Protein AF-A0A6A6LBR1-F1 (afdb_monomer_lite)

Structure (mmCIF, N/CA/C/O backbone):
data_AF-A0A6A6LBR1-F1
#
_entry.id   AF-A0A6A6LBR1-F1
#
loop_
_atom_site.group_PDB
_atom_site.id
_atom_site.type_symbol
_atom_site.label_atom_id
_atom_site.label_alt_id
_atom_site.label_comp_id
_atom_site.label_asym_id
_atom_site.label_entity_id
_atom_site.label_seq_id
_atom_site.pdbx_PDB_ins_code
_atom_site.Cartn_x
_atom_site.Cartn_y
_atom_site.Cartn_z
_atom_site.occupancy
_atom_site.B_iso_or_equiv
_atom_site.auth_seq_id
_atom_site.auth_comp_id
_atom_site.auth_asym_id
_atom_site.auth_atom_id
_atom_site.pdbx_PDB_model_num
ATOM 1 N N . MET A 1 1 ? -30.567 27.847 12.396 1.00 35.09 1 MET A N 1
ATOM 2 C CA . MET A 1 1 ? -31.559 27.422 13.409 1.00 35.09 1 MET A CA 1
ATOM 3 C C . MET A 1 1 ? -31.524 25.893 13.535 1.00 35.09 1 MET A C 1
ATOM 5 O O . MET A 1 1 ? -32.456 25.219 13.135 1.00 35.09 1 MET A O 1
ATOM 9 N N . ALA A 1 2 ? -30.395 25.348 14.006 1.00 26.06 2 ALA A N 1
ATOM 10 C CA . ALA A 1 2 ? -30.146 23.900 14.135 1.00 26.06 2 ALA A CA 1
ATOM 11 C C . ALA A 1 2 ? -29.091 23.602 15.229 1.00 26.06 2 ALA A C 1
ATOM 13 O O . ALA A 1 2 ? -28.377 22.610 15.171 1.00 26.06 2 ALA A O 1
ATOM 14 N N . ALA A 1 3 ? -28.953 24.509 16.203 1.00 25.77 3 ALA A N 1
ATOM 15 C CA . ALA A 1 3 ? -27.901 24.491 17.227 1.00 25.77 3 ALA A CA 1
ATOM 16 C C . ALA A 1 3 ? -28.465 24.584 18.661 1.00 25.77 3 ALA A C 1
ATOM 18 O O . ALA A 1 3 ? -27.733 24.884 19.595 1.00 25.77 3 ALA A O 1
ATOM 19 N N . GLU A 1 4 ? -29.773 24.354 18.835 1.00 24.83 4 GLU A N 1
ATOM 20 C CA . GLU A 1 4 ? -30.496 24.673 20.080 1.00 24.83 4 GLU A CA 1
ATOM 21 C C . GLU A 1 4 ? -31.279 23.484 20.678 1.00 24.83 4 GLU A C 1
ATOM 23 O O . GLU A 1 4 ? -31.876 23.602 21.743 1.00 24.83 4 GLU A O 1
ATOM 28 N N . MET A 1 5 ? -31.241 22.302 20.045 1.00 29.16 5 MET A N 1
ATOM 29 C CA . MET A 1 5 ? -31.937 21.095 20.537 1.00 29.16 5 MET A CA 1
ATOM 30 C C . MET A 1 5 ? -31.075 20.150 21.396 1.00 29.16 5 MET A C 1
ATOM 32 O O . MET A 1 5 ? -31.603 19.186 21.939 1.00 29.16 5 MET A O 1
ATOM 36 N N . ALA A 1 6 ? -29.780 20.430 21.585 1.00 28.75 6 ALA A N 1
ATOM 37 C CA . ALA A 1 6 ? -28.880 19.593 22.394 1.00 28.75 6 ALA A CA 1
ATOM 38 C C . ALA A 1 6 ? -28.743 20.035 23.872 1.00 28.75 6 ALA A C 1
ATOM 40 O O . ALA A 1 6 ? -28.040 19.388 24.641 1.00 28.75 6 ALA A O 1
ATOM 41 N N . LEU A 1 7 ? -29.401 21.127 24.286 1.00 29.11 7 LEU A N 1
ATOM 42 C CA . LEU A 1 7 ? -29.220 21.767 25.604 1.00 29.11 7 LEU A CA 1
ATOM 43 C C . LEU A 1 7 ? -30.398 21.573 26.586 1.00 29.11 7 LEU A C 1
ATOM 45 O O . LEU A 1 7 ? -30.515 22.318 27.555 1.00 29.11 7 LEU A O 1
ATOM 49 N N . ARG A 1 8 ? -31.293 20.598 26.354 1.00 25.75 8 ARG A N 1
ATOM 50 C CA . ARG A 1 8 ? -32.509 20.394 27.181 1.00 25.75 8 ARG A CA 1
ATOM 51 C C . ARG A 1 8 ? -32.764 18.972 27.706 1.00 25.75 8 ARG A C 1
ATOM 53 O O . ARG A 1 8 ? -33.828 18.730 28.263 1.00 25.75 8 ARG A O 1
ATOM 60 N N . SER A 1 9 ? -31.816 18.039 27.589 1.00 28.05 9 SER A N 1
ATOM 61 C CA . SER A 1 9 ? -31.972 16.658 28.095 1.00 28.05 9 SER A CA 1
ATOM 62 C C . SER A 1 9 ? -31.256 16.364 29.425 1.00 28.05 9 SER A C 1
ATOM 64 O O . SER A 1 9 ? -31.381 15.260 29.945 1.00 28.05 9 SER A O 1
ATOM 66 N N . SER A 1 10 ? -30.547 17.333 30.016 1.00 28.55 10 SER A N 1
ATOM 67 C CA . SER A 1 10 ? -29.776 17.155 31.260 1.00 28.55 10 SER A CA 1
ATOM 68 C C . SER A 1 10 ? -30.258 18.051 32.411 1.00 28.55 10 SER A C 1
ATOM 70 O O . SER A 1 10 ? -29.453 18.693 33.086 1.00 28.55 10 SER A O 1
ATOM 72 N N . SER A 1 11 ? -31.573 18.121 32.638 1.00 29.11 11 SER A N 1
ATOM 73 C CA . SER A 1 11 ? -32.148 18.846 33.782 1.00 29.11 11 SER A CA 1
ATOM 74 C C . SER A 1 11 ? -33.514 18.298 34.222 1.00 29.11 11 SER A C 1
ATOM 76 O O . SER A 1 11 ? -34.536 18.956 34.048 1.00 29.11 11 SER A O 1
ATOM 78 N N . CYS A 1 12 ? -33.526 17.114 34.838 1.00 24.52 12 CYS A N 1
ATOM 79 C CA . CYS A 1 12 ? -34.602 16.701 35.744 1.00 24.52 12 CYS A CA 1
ATOM 80 C C . CYS A 1 12 ? -34.025 15.851 36.882 1.00 24.52 12 CYS A C 1
ATOM 82 O O . CYS A 1 12 ? -33.592 14.719 36.680 1.00 24.52 12 CYS A O 1
ATOM 84 N N . SER A 1 13 ? -34.011 16.425 38.081 1.00 27.02 13 SER A N 1
ATOM 85 C CA . SER A 1 13 ? -33.763 15.732 39.343 1.00 27.02 13 SER A CA 1
ATOM 86 C C . SER A 1 13 ? -35.075 15.592 40.125 1.00 27.02 13 SER A C 1
ATOM 88 O O . SER A 1 13 ? -36.069 16.239 39.793 1.00 27.02 13 SER A O 1
ATOM 90 N N . SER A 1 14 ? -35.039 14.794 41.200 1.00 27.25 14 SER A N 1
ATOM 91 C CA . SER A 1 14 ? -36.146 14.473 42.125 1.00 27.25 14 SER A CA 1
ATOM 92 C C . SER A 1 14 ? -37.202 13.479 41.600 1.00 27.25 14 SER A C 1
ATOM 94 O O . SER A 1 14 ? -37.484 13.443 40.410 1.00 27.25 14 SER A O 1
ATOM 96 N N . ALA A 1 15 ? -37.846 12.650 42.432 1.00 25.72 15 ALA A N 1
ATOM 97 C CA . ALA A 1 15 ? -37.487 12.104 43.756 1.00 25.72 15 ALA A CA 1
ATOM 98 C C . ALA A 1 15 ? -38.491 10.997 44.148 1.00 25.72 15 ALA A C 1
ATOM 100 O O . ALA A 1 15 ? -39.628 11.054 43.693 1.00 25.72 15 ALA A O 1
ATOM 101 N N . THR A 1 16 ? -38.081 10.085 45.051 1.00 27.08 16 THR A N 1
ATOM 102 C CA . THR A 1 16 ? -38.846 9.171 45.958 1.00 27.08 16 THR A CA 1
ATOM 103 C C . THR A 1 16 ? -38.335 7.718 45.902 1.00 27.08 16 THR A C 1
ATOM 105 O O . THR A 1 16 ? -37.931 7.255 44.846 1.00 27.08 16 THR A O 1
ATOM 108 N N . SER A 1 17 ? -38.303 6.924 46.983 1.00 25.77 17 SER A N 1
ATOM 109 C CA . SER A 1 17 ? -38.164 7.241 48.422 1.00 25.77 17 SER A CA 1
ATOM 110 C C . SER A 1 17 ? -37.872 5.967 49.243 1.00 25.77 17 SER A C 1
ATOM 112 O O . SER A 1 17 ? -38.624 5.011 49.129 1.00 25.77 17 SER A O 1
ATOM 114 N N . ARG A 1 18 ? -36.882 6.040 50.151 1.00 25.36 18 ARG A N 1
ATOM 115 C CA . ARG A 1 18 ? -36.730 5.292 51.430 1.00 25.36 18 ARG A CA 1
ATOM 116 C C . ARG A 1 18 ? -36.865 3.752 51.454 1.00 25.36 18 ARG A C 1
ATOM 118 O O . ARG A 1 18 ? -37.962 3.223 51.347 1.00 25.36 18 ARG A O 1
ATOM 125 N N . LEU A 1 19 ? -35.809 3.088 51.939 1.00 24.17 19 LEU A N 1
ATOM 126 C CA . LEU A 1 19 ? -35.794 2.443 53.272 1.00 24.17 19 LEU A CA 1
ATOM 127 C C . LEU A 1 19 ? -34.343 2.145 53.710 1.00 24.17 19 LEU A C 1
ATOM 129 O O . LEU A 1 19 ? -33.450 2.088 52.867 1.00 24.17 19 LEU A O 1
ATOM 133 N N . SER A 1 20 ? -34.095 2.032 55.021 1.00 24.58 20 SER A N 1
ATOM 134 C CA . SER A 1 20 ? -32.748 2.145 55.612 1.00 24.58 20 SER A CA 1
ATOM 135 C C . SER A 1 20 ? -32.471 1.113 56.717 1.00 24.58 20 SER A C 1
ATOM 137 O O . SER A 1 20 ? -33.366 0.848 57.513 1.00 24.58 20 SER A O 1
ATOM 139 N N . LEU A 1 21 ? -31.184 0.735 56.858 1.00 25.67 21 LEU A N 1
ATOM 140 C CA . LEU A 1 21 ? -30.512 0.151 58.049 1.00 25.67 21 LEU A CA 1
ATOM 141 C C . LEU A 1 21 ? -30.812 -1.329 58.414 1.00 25.67 21 LEU A C 1
ATOM 143 O O . LEU A 1 21 ? -31.851 -1.842 58.006 1.00 25.67 21 LEU A O 1
ATOM 147 N N . PRO A 1 22 ? -29.938 -2.016 59.205 1.00 38.69 22 PRO A N 1
ATOM 148 C CA . PRO A 1 22 ? -28.686 -1.557 59.851 1.00 38.69 22 PRO A CA 1
ATOM 149 C C . PRO A 1 22 ? -27.398 -2.378 59.547 1.00 38.69 22 PRO A C 1
ATOM 151 O O . PRO A 1 22 ? -27.434 -3.460 58.972 1.00 38.69 22 PRO A O 1
ATOM 154 N N . LEU A 1 23 ? -26.242 -1.852 59.991 1.00 26.50 23 LEU A N 1
ATOM 155 C CA . LEU A 1 23 ? -24.931 -2.539 60.070 1.00 26.50 23 LEU A CA 1
ATOM 156 C C . LEU A 1 23 ? -24.783 -3.383 61.354 1.00 26.50 23 LEU A C 1
ATOM 158 O O . LEU A 1 23 ? -25.446 -3.059 62.339 1.00 26.50 23 LEU A O 1
ATOM 162 N N . SER A 1 24 ? -23.820 -4.332 61.391 1.00 30.06 24 SER A N 1
ATOM 163 C CA . SER A 1 24 ? -22.909 -4.641 62.537 1.00 30.06 24 SER A CA 1
ATOM 164 C C . SER A 1 24 ? -21.898 -5.791 62.221 1.00 30.06 24 SER A C 1
ATOM 166 O O . SER A 1 24 ? -22.043 -6.400 61.163 1.00 30.06 24 SER A O 1
ATOM 168 N N . PRO A 1 25 ? -20.814 -6.029 63.014 1.00 39.31 25 PRO A N 1
ATOM 169 C CA . PRO A 1 25 ? -19.451 -6.153 62.448 1.00 39.31 25 PRO A CA 1
ATOM 170 C C . PRO A 1 25 ? -18.593 -7.369 62.900 1.00 39.31 25 PRO A C 1
ATOM 172 O O . PRO A 1 25 ? -18.999 -8.149 63.756 1.00 39.31 25 PRO A O 1
ATOM 175 N N . SER A 1 26 ? -17.358 -7.481 62.374 1.00 27.59 26 SER A N 1
ATOM 176 C CA . SER A 1 26 ? -16.138 -8.098 62.981 1.00 27.59 26 SER A CA 1
ATOM 177 C C . SER A 1 26 ? -15.003 -8.150 61.930 1.00 27.59 26 SER A C 1
ATOM 179 O O . SER A 1 26 ? -15.303 -8.276 60.751 1.00 27.59 26 SER A O 1
ATOM 181 N N . THR A 1 27 ? -13.684 -8.077 62.156 1.00 26.91 27 THR A N 1
ATOM 182 C CA . THR A 1 27 ? -12.736 -7.705 63.237 1.00 26.91 27 THR A CA 1
ATOM 183 C C . THR A 1 27 ? -11.329 -7.745 62.593 1.00 26.91 27 THR A C 1
ATOM 185 O O . THR A 1 27 ? -11.086 -8.571 61.716 1.00 26.91 27 THR A O 1
ATOM 188 N N . SER A 1 28 ? -10.391 -6.894 63.017 1.00 26.50 28 SER A N 1
ATOM 189 C CA . SER A 1 28 ? -8.979 -6.885 62.571 1.00 26.50 28 SER A CA 1
ATOM 190 C C . SER A 1 28 ? -8.139 -8.000 63.237 1.00 26.50 28 SER A C 1
ATOM 192 O O . SER A 1 28 ? -8.518 -8.523 64.282 1.00 26.50 28 SER A O 1
ATOM 194 N N . SER A 1 29 ? -6.984 -8.423 62.698 1.00 28.33 29 SER A N 1
ATOM 195 C CA . SER A 1 29 ? -5.657 -7.829 63.005 1.00 28.33 29 SER A CA 1
ATOM 196 C C . SER A 1 29 ? -4.487 -8.668 62.388 1.00 28.33 29 SER A C 1
ATOM 198 O O . SER A 1 29 ? -4.756 -9.733 61.834 1.00 28.33 29 SER A O 1
ATOM 200 N N . PRO A 1 30 ? -3.214 -8.191 62.376 1.00 43.06 30 PRO A N 1
ATOM 201 C CA . PRO A 1 30 ? -2.184 -8.617 61.401 1.00 43.06 30 PRO A CA 1
ATOM 202 C C . PRO A 1 30 ? -1.000 -9.441 61.967 1.00 43.06 30 PRO A C 1
ATOM 204 O O . PRO A 1 30 ? -0.805 -9.495 63.177 1.00 43.06 30 PRO A O 1
ATOM 207 N N . SER A 1 31 ? -0.105 -9.955 61.097 1.00 26.05 31 SER A N 1
ATOM 208 C CA . SER A 1 31 ? 1.320 -10.175 61.450 1.00 26.05 31 SER A CA 1
ATOM 209 C C . SER A 1 31 ? 2.310 -10.293 60.260 1.00 26.05 31 SER A C 1
ATOM 211 O O . SER A 1 31 ? 1.987 -10.748 59.166 1.00 26.05 31 SER A O 1
ATOM 213 N N . LYS A 1 32 ? 3.549 -9.857 60.529 1.00 24.97 32 LYS A N 1
ATOM 214 C CA . LYS A 1 32 ? 4.866 -10.086 59.878 1.00 24.97 32 LYS A CA 1
ATOM 215 C C . LYS A 1 32 ? 5.897 -10.106 61.051 1.00 24.97 32 LYS A C 1
ATOM 217 O O . LYS A 1 32 ? 5.505 -9.721 62.151 1.00 24.97 32 LYS A O 1
ATOM 222 N N . PRO A 1 33 ? 7.219 -10.283 60.849 1.00 48.59 33 PRO A N 1
ATOM 223 C CA . PRO A 1 33 ? 7.968 -11.388 60.223 1.00 48.59 33 PRO A CA 1
ATOM 224 C C . PRO A 1 33 ? 9.110 -11.912 61.154 1.00 48.59 33 PRO A C 1
ATOM 226 O O . PRO A 1 33 ? 9.446 -11.237 62.122 1.00 48.59 33 PRO A O 1
ATOM 229 N N . SER A 1 34 ? 9.818 -13.012 60.834 1.00 23.95 34 SER A N 1
ATOM 230 C CA . SER A 1 34 ? 11.196 -13.247 61.354 1.00 23.95 34 SER A CA 1
ATOM 231 C C . SER A 1 34 ? 12.001 -14.351 60.630 1.00 23.95 34 SER A C 1
ATOM 233 O O . SER A 1 34 ? 11.454 -15.194 59.925 1.00 23.95 34 SER A O 1
ATOM 235 N N . PHE A 1 35 ? 13.332 -14.294 60.797 1.00 25.62 35 PHE A N 1
ATOM 236 C CA . PHE A 1 35 ? 14.377 -15.235 60.338 1.00 25.62 35 PHE A CA 1
ATOM 237 C C . PHE A 1 35 ? 14.791 -16.215 61.467 1.00 25.62 35 PHE A C 1
ATOM 239 O O . PHE A 1 35 ? 14.676 -15.828 62.626 1.00 25.62 35 PHE A O 1
ATOM 246 N N . PHE A 1 36 ? 15.393 -17.387 61.159 1.00 24.61 36 PHE A N 1
ATOM 247 C CA . PHE A 1 36 ? 16.822 -17.737 61.433 1.00 24.61 36 PHE A CA 1
ATOM 248 C C . PHE A 1 36 ? 17.210 -19.221 61.132 1.00 24.61 36 PHE A C 1
ATOM 250 O O . PHE A 1 36 ? 16.372 -20.031 60.753 1.00 24.61 36 PHE A O 1
ATOM 257 N N . LYS A 1 37 ? 18.522 -19.529 61.211 1.00 24.75 37 LYS A N 1
ATOM 258 C CA . LYS A 1 37 ? 19.259 -20.749 60.764 1.00 24.75 37 LYS A CA 1
ATOM 259 C C . LYS A 1 37 ? 19.427 -21.833 61.862 1.00 24.75 37 LYS A C 1
ATOM 261 O O . LYS A 1 37 ? 19.482 -21.441 63.020 1.00 24.75 37 LYS A O 1
ATOM 266 N N . LEU A 1 38 ? 19.740 -23.103 61.509 1.00 23.23 38 LEU A N 1
ATOM 267 C CA . LEU A 1 38 ? 21.076 -23.755 61.707 1.00 23.23 38 LEU A CA 1
ATOM 268 C C . LEU A 1 38 ? 21.193 -25.191 61.091 1.00 23.23 38 LEU A C 1
ATOM 270 O O . LEU A 1 38 ? 20.332 -25.589 60.314 1.00 23.23 38 LEU A O 1
ATOM 274 N N . VAL A 1 39 ? 22.300 -25.916 61.359 1.00 26.02 39 VAL A N 1
ATOM 275 C CA . VAL A 1 39 ? 22.892 -27.058 60.598 1.00 26.02 39 VAL A CA 1
ATOM 276 C C . VAL A 1 39 ? 23.461 -28.146 61.549 1.00 26.02 39 VAL A C 1
ATOM 278 O O . VAL A 1 39 ? 23.899 -27.743 62.622 1.00 26.02 39 VAL A O 1
ATOM 281 N N . LEU A 1 40 ? 23.542 -29.451 61.162 1.00 24.31 40 LEU A N 1
ATOM 282 C CA . LEU A 1 40 ? 24.715 -30.384 61.333 1.00 24.31 40 LEU A CA 1
ATOM 283 C C . LEU A 1 40 ? 24.489 -31.891 60.961 1.00 24.31 40 LEU A C 1
ATOM 285 O O . LEU A 1 40 ? 23.357 -32.326 60.775 1.00 24.31 40 LEU A O 1
ATOM 289 N N . ARG A 1 41 ? 25.599 -32.660 60.807 1.00 27.52 41 ARG A N 1
ATOM 290 C CA . ARG A 1 41 ? 25.744 -34.116 60.445 1.00 27.52 41 ARG A CA 1
ATOM 291 C C . ARG A 1 41 ? 26.149 -35.007 61.657 1.00 27.52 41 ARG A C 1
ATOM 293 O O . ARG A 1 41 ? 26.383 -34.428 62.717 1.00 27.52 41 ARG A O 1
ATOM 300 N N . PRO A 1 42 ? 26.295 -36.361 61.533 1.00 33.62 42 PRO A N 1
ATOM 301 C CA . PRO A 1 42 ? 27.638 -37.026 61.358 1.00 33.62 42 PRO A CA 1
ATOM 302 C C . PRO A 1 42 ? 27.660 -38.375 60.519 1.00 33.62 42 PRO A C 1
ATOM 304 O O . PRO A 1 42 ? 26.607 -38.972 60.353 1.00 33.62 42 PRO A O 1
ATOM 307 N N . ILE A 1 43 ? 28.721 -38.754 59.744 1.00 28.30 43 ILE A N 1
ATOM 308 C CA . ILE A 1 43 ? 29.893 -39.701 59.981 1.00 28.30 43 ILE A CA 1
ATOM 309 C C . ILE A 1 43 ? 29.507 -41.231 59.953 1.00 28.30 43 ILE A C 1
ATOM 311 O O . ILE A 1 43 ? 28.421 -41.532 60.422 1.00 28.30 43 ILE A O 1
ATOM 315 N N . SER A 1 44 ? 30.225 -42.265 59.422 1.00 23.62 44 SER A N 1
ATOM 316 C CA . SER A 1 44 ? 31.679 -42.565 59.174 1.00 23.62 44 SER A CA 1
ATOM 317 C C . SER A 1 44 ? 32.088 -43.277 57.823 1.00 23.62 44 SER A C 1
ATOM 319 O O . SER A 1 44 ? 31.628 -42.852 56.767 1.00 23.62 44 SER A O 1
ATOM 321 N N . VAL A 1 45 ? 33.070 -44.224 57.828 1.00 23.91 45 VAL A N 1
ATOM 322 C CA . VAL A 1 45 ? 34.131 -44.516 56.798 1.00 23.91 45 VAL A CA 1
ATOM 323 C C . VAL A 1 45 ? 34.843 -45.900 56.995 1.00 23.91 45 VAL A C 1
ATOM 325 O O . VAL A 1 45 ? 35.074 -46.235 58.154 1.00 23.91 45 VAL A O 1
ATOM 328 N N . SER A 1 46 ? 35.283 -46.652 55.940 1.00 22.39 46 SER A N 1
ATOM 329 C CA . SER A 1 46 ? 36.587 -47.433 55.851 1.00 22.39 46 SER A CA 1
ATOM 330 C C . SER A 1 46 ? 36.791 -48.405 54.629 1.00 22.39 46 SER A C 1
ATOM 332 O O . SER A 1 46 ? 35.831 -48.788 53.969 1.00 22.39 46 SER A O 1
ATOM 334 N N . LEU A 1 47 ? 38.066 -48.761 54.323 1.00 23.22 47 LEU A N 1
ATOM 335 C CA . LEU A 1 47 ? 38.647 -49.646 53.248 1.00 23.22 47 LEU A CA 1
ATOM 336 C C . LEU A 1 47 ? 39.164 -51.015 53.848 1.00 23.22 47 LEU A C 1
ATOM 338 O O . LEU A 1 47 ? 38.996 -51.102 55.067 1.00 23.22 47 LEU A O 1
ATOM 342 N N . PRO A 1 48 ? 39.802 -52.050 53.173 1.00 35.06 48 PRO A N 1
ATOM 343 C CA . PRO A 1 48 ? 40.870 -51.963 52.123 1.00 35.06 48 PRO A CA 1
ATOM 344 C C . PRO A 1 48 ? 41.185 -53.142 51.098 1.00 35.06 48 PRO A C 1
ATOM 346 O O . PRO A 1 48 ? 40.723 -54.270 51.209 1.00 35.06 48 PRO A O 1
ATOM 349 N N . THR A 1 49 ? 42.050 -52.820 50.107 1.00 26.80 49 THR A N 1
ATOM 350 C CA . THR A 1 49 ? 43.087 -53.544 49.268 1.00 26.80 49 THR A CA 1
ATOM 351 C C . THR A 1 49 ? 43.300 -55.092 49.148 1.00 26.80 49 THR A C 1
ATOM 353 O O . THR A 1 49 ? 43.494 -55.747 50.166 1.00 26.80 49 THR A O 1
ATOM 356 N N . SER A 1 50 ? 43.596 -55.619 47.921 1.00 25.44 50 SER A N 1
ATOM 357 C CA . SER A 1 50 ? 44.963 -56.051 47.424 1.00 25.44 50 SER A CA 1
ATOM 358 C C . SER A 1 50 ? 45.072 -57.230 46.382 1.00 25.44 50 SER A C 1
ATOM 360 O O . SER A 1 50 ? 44.776 -58.374 46.698 1.00 25.44 50 SER A O 1
ATOM 362 N N . THR A 1 51 ? 45.583 -56.927 45.168 1.00 24.91 51 THR A N 1
ATOM 363 C CA . THR A 1 51 ? 46.682 -57.537 44.327 1.00 24.91 51 THR A CA 1
ATOM 364 C C . THR A 1 51 ? 46.980 -59.070 44.167 1.00 24.91 51 THR A C 1
ATOM 366 O O . THR A 1 51 ? 47.187 -59.759 45.161 1.00 24.91 51 THR A O 1
ATOM 369 N N . THR A 1 52 ? 47.266 -59.552 42.920 1.00 23.50 52 THR A N 1
ATOM 370 C CA . THR A 1 52 ? 48.598 -60.038 42.357 1.00 23.50 52 THR A CA 1
ATOM 371 C C . THR A 1 52 ? 48.582 -61.242 41.344 1.00 23.50 52 THR A C 1
ATOM 373 O O . THR A 1 52 ? 47.835 -62.194 41.530 1.00 23.50 52 THR A O 1
ATOM 376 N N . ILE A 1 53 ? 49.538 -61.233 40.376 1.00 22.16 53 ILE A N 1
ATOM 377 C CA . ILE A 1 53 ? 50.250 -62.342 39.639 1.00 22.16 53 ILE A CA 1
ATOM 378 C C . ILE A 1 53 ? 50.042 -62.480 38.097 1.00 22.16 53 ILE A C 1
ATOM 380 O O . ILE A 1 53 ? 48.932 -62.441 37.577 1.00 22.16 53 ILE A O 1
ATOM 384 N N . SER A 1 54 ? 51.173 -62.663 37.385 1.00 22.91 54 SER A N 1
ATOM 385 C CA . SER A 1 54 ? 51.401 -62.743 35.916 1.00 22.91 54 SER A CA 1
ATOM 386 C C . SER A 1 54 ? 51.948 -64.122 35.471 1.00 22.91 54 SER A C 1
ATOM 388 O O . SER A 1 54 ? 52.420 -64.839 36.346 1.00 22.91 54 SER A O 1
ATOM 390 N N . PHE A 1 55 ? 52.021 -64.446 34.153 1.00 21.23 55 PHE A N 1
ATOM 391 C CA . PHE A 1 55 ? 53.294 -64.660 33.385 1.00 21.23 55 PHE A CA 1
ATOM 392 C C . PHE A 1 55 ? 53.205 -65.335 31.973 1.00 21.23 55 PHE A C 1
ATOM 394 O O . PHE A 1 55 ? 52.494 -66.314 31.802 1.00 21.23 55 PHE A O 1
ATOM 401 N N . LEU A 1 56 ? 54.081 -64.863 31.052 1.00 21.69 56 LEU A N 1
ATOM 402 C CA . LEU A 1 56 ? 54.826 -65.549 29.945 1.00 21.69 56 LEU A CA 1
ATOM 403 C C . LEU A 1 56 ? 54.098 -66.217 28.730 1.00 21.69 56 LEU A C 1
ATOM 405 O O . LEU A 1 56 ? 52.974 -66.675 28.859 1.00 21.69 56 LEU A O 1
ATOM 409 N N . ALA A 1 57 ? 54.745 -66.484 27.571 1.00 22.53 57 ALA A N 1
ATOM 410 C CA . ALA A 1 57 ? 55.313 -65.602 26.509 1.00 22.53 57 ALA A CA 1
ATOM 411 C C . ALA A 1 57 ? 55.571 -66.416 25.190 1.00 22.53 57 ALA A C 1
ATOM 413 O O . ALA A 1 57 ? 55.237 -67.595 25.145 1.00 22.53 57 ALA A O 1
ATOM 414 N N . VAL A 1 58 ? 56.262 -65.802 24.198 1.00 21.66 58 VAL A N 1
ATOM 415 C CA . VAL A 1 58 ? 57.024 -66.381 23.040 1.00 21.66 58 VAL A CA 1
ATOM 416 C C . VAL A 1 58 ? 56.425 -66.228 21.615 1.00 21.66 58 VAL A C 1
ATOM 418 O O . VAL A 1 58 ? 55.693 -67.085 21.144 1.00 21.66 58 VAL A O 1
ATOM 421 N N . PHE A 1 59 ? 56.826 -65.117 20.960 1.00 23.94 59 PHE A N 1
ATOM 422 C CA . PHE A 1 59 ? 57.421 -64.940 19.599 1.00 23.94 59 PHE A CA 1
ATOM 423 C C . PHE A 1 59 ? 56.854 -65.678 18.355 1.00 23.94 59 PHE A C 1
ATOM 425 O O . PHE A 1 59 ? 56.454 -66.826 18.441 1.00 23.94 59 PHE A O 1
ATOM 432 N N . THR A 1 60 ? 56.838 -65.139 17.123 1.00 24.03 60 THR A N 1
ATOM 433 C CA . THR A 1 60 ? 57.445 -63.974 16.405 1.00 24.03 60 THR A CA 1
ATOM 434 C C . THR A 1 60 ? 56.452 -63.519 15.293 1.00 24.03 60 THR A C 1
ATOM 436 O O . THR A 1 60 ? 55.536 -64.262 14.973 1.00 24.03 60 THR A O 1
ATOM 439 N N . SER A 1 61 ? 56.533 -62.423 14.525 1.00 23.56 61 SER A N 1
ATOM 440 C CA . SER A 1 61 ? 57.101 -61.064 14.593 1.00 23.56 61 SER A CA 1
ATOM 441 C C . SER A 1 61 ? 56.864 -60.406 13.210 1.00 23.56 61 SER A C 1
ATOM 443 O O . SER A 1 61 ? 57.337 -60.964 12.222 1.00 23.56 61 SER A O 1
ATOM 445 N N . LEU A 1 62 ? 56.217 -59.236 13.105 1.00 21.44 62 LEU A N 1
ATOM 446 C CA . LEU A 1 62 ? 56.611 -58.164 12.162 1.00 21.44 62 LEU A CA 1
ATOM 447 C C . LEU A 1 62 ? 55.825 -56.866 12.431 1.00 21.44 62 LEU A C 1
ATOM 449 O O . LEU A 1 62 ? 54.642 -56.889 12.750 1.00 21.44 62 LEU A O 1
ATOM 453 N N . HIS A 1 63 ? 56.557 -55.757 12.355 1.00 24.58 63 HIS A N 1
ATOM 454 C CA . HIS A 1 63 ? 56.387 -54.490 13.073 1.00 24.58 63 HIS A CA 1
ATOM 455 C C . HIS A 1 63 ? 55.002 -53.826 13.198 1.00 24.58 63 HIS A C 1
ATOM 457 O O . HIS A 1 63 ? 54.184 -53.779 12.283 1.00 24.58 63 HIS A O 1
ATOM 463 N N . GLU A 1 64 ? 54.831 -53.187 14.359 1.00 23.91 64 GLU A N 1
ATOM 464 C CA . GLU A 1 64 ? 53.682 -52.380 14.762 1.00 23.91 64 GLU A CA 1
ATOM 465 C C . GLU A 1 64 ? 53.821 -50.888 14.420 1.00 23.91 64 GLU A C 1
ATOM 467 O O . GLU A 1 64 ? 54.915 -50.327 14.432 1.00 23.91 64 GLU A O 1
ATOM 472 N N . ALA A 1 65 ? 52.669 -50.222 14.312 1.00 22.16 65 ALA A N 1
ATOM 473 C CA . ALA A 1 65 ? 52.437 -48.928 14.959 1.00 22.16 65 ALA A CA 1
ATOM 474 C C . ALA A 1 65 ? 50.935 -48.792 15.288 1.00 22.16 65 ALA A C 1
ATOM 476 O O . ALA A 1 65 ? 50.177 -48.133 14.574 1.00 22.16 65 ALA A O 1
ATOM 477 N N . LYS A 1 66 ? 50.471 -49.471 16.348 1.00 22.23 66 LYS A N 1
ATOM 478 C CA . LYS A 1 66 ? 49.110 -49.275 16.879 1.00 22.23 66 LYS A CA 1
ATOM 479 C C . LYS A 1 66 ? 49.052 -47.983 17.695 1.00 22.23 66 LYS A C 1
ATOM 481 O O . LYS A 1 66 ? 49.915 -47.734 18.529 1.00 22.23 66 LYS A O 1
ATOM 486 N N . ALA A 1 67 ? 48.001 -47.194 17.488 1.00 23.09 67 ALA A N 1
ATOM 487 C CA . ALA A 1 67 ? 47.699 -46.057 18.349 1.00 23.09 67 ALA A CA 1
ATOM 488 C C . ALA A 1 67 ? 47.255 -46.538 19.742 1.00 23.09 67 ALA A C 1
ATOM 490 O O . ALA A 1 67 ? 46.423 -47.441 19.849 1.00 23.09 67 ALA A O 1
ATOM 491 N N . PHE A 1 68 ? 47.769 -45.900 20.795 1.00 22.50 68 PHE A N 1
ATOM 492 C CA . PHE A 1 68 ? 47.262 -46.078 22.154 1.00 22.50 68 PHE A CA 1
ATOM 493 C C . PHE A 1 68 ? 45.879 -45.428 22.291 1.00 22.50 68 PHE A C 1
ATOM 495 O O . PHE A 1 68 ? 45.714 -44.231 22.061 1.00 22.50 68 PHE A O 1
ATOM 502 N N . THR A 1 69 ? 44.889 -46.212 22.709 1.00 27.22 69 THR A N 1
ATOM 503 C CA . THR A 1 69 ? 43.588 -45.712 23.163 1.00 27.22 69 THR A CA 1
ATOM 504 C C . THR A 1 69 ? 43.636 -45.461 24.668 1.00 27.22 69 THR A C 1
ATOM 506 O O . THR A 1 69 ? 43.701 -46.424 25.432 1.00 27.22 69 THR A O 1
ATOM 509 N N . LEU A 1 70 ? 43.561 -44.200 25.109 1.00 26.56 70 LEU A N 1
ATOM 510 C CA . LEU A 1 70 ? 43.255 -43.899 26.513 1.00 26.56 70 LEU A CA 1
ATOM 511 C C . LEU A 1 70 ? 41.799 -44.276 26.826 1.00 26.56 70 LEU A C 1
ATOM 513 O O . LEU A 1 70 ? 40.893 -43.991 26.039 1.00 26.56 70 LEU A O 1
ATOM 517 N N . SER A 1 71 ? 41.572 -44.905 27.982 1.00 32.81 71 SER A N 1
ATOM 518 C CA . SER A 1 71 ? 40.230 -45.210 28.484 1.00 32.81 71 SER A CA 1
ATOM 519 C C . SER A 1 71 ? 39.613 -44.006 29.207 1.00 32.81 71 SER A C 1
ATOM 521 O O . SER A 1 71 ? 40.310 -43.101 29.672 1.00 32.81 71 SER A O 1
ATOM 523 N N . LYS A 1 72 ? 38.276 -43.997 29.310 1.00 33.25 72 LYS A N 1
ATOM 524 C CA . LYS A 1 72 ? 37.498 -42.907 29.929 1.00 33.25 72 LYS A CA 1
ATOM 525 C C . LYS A 1 72 ? 37.939 -42.574 31.358 1.00 33.25 72 LYS A C 1
ATOM 527 O O . LYS A 1 72 ? 37.866 -41.413 31.748 1.00 33.25 72 LYS A O 1
ATOM 532 N N . ASP A 1 73 ? 38.405 -43.565 32.109 1.00 33.62 73 ASP A N 1
ATOM 533 C CA . ASP A 1 73 ? 38.641 -43.430 33.547 1.00 33.62 73 ASP A CA 1
ATOM 534 C C . ASP A 1 73 ? 39.899 -42.605 33.872 1.00 33.62 73 ASP A C 1
ATOM 536 O O . ASP A 1 73 ? 39.906 -41.879 34.864 1.00 33.62 73 ASP A O 1
ATOM 540 N N . GLN A 1 74 ? 40.916 -42.596 32.993 1.00 32.41 74 GLN A N 1
ATOM 541 C CA . GLN A 1 74 ? 42.075 -41.700 33.150 1.00 32.41 74 GLN A CA 1
ATOM 542 C C . GLN A 1 74 ? 41.720 -40.223 32.921 1.00 32.41 74 GLN A C 1
ATOM 544 O O . GLN A 1 74 ? 42.295 -39.347 33.560 1.00 32.41 74 GLN A O 1
ATOM 549 N N . ILE A 1 75 ? 40.751 -39.927 32.048 1.00 36.56 75 ILE A N 1
ATOM 550 C CA . ILE A 1 75 ? 40.310 -38.542 31.798 1.00 36.56 75 ILE A CA 1
ATOM 551 C C . ILE A 1 75 ? 39.579 -37.985 33.031 1.00 36.56 75 ILE A C 1
ATOM 553 O O . ILE A 1 75 ? 39.700 -36.801 33.344 1.00 36.56 75 ILE A O 1
ATOM 557 N N . VAL A 1 76 ? 38.844 -38.837 33.753 1.00 36.41 76 VAL A N 1
ATOM 558 C CA . VAL A 1 76 ? 38.106 -38.437 34.958 1.00 36.41 76 VAL A CA 1
ATOM 559 C C . VAL A 1 76 ? 39.050 -38.180 36.138 1.00 36.41 76 VAL A C 1
ATOM 561 O O . VAL A 1 76 ? 38.865 -37.175 36.824 1.00 36.41 76 VAL A O 1
ATOM 564 N N . SER A 1 77 ? 40.085 -39.008 36.352 1.00 32.00 77 SER A N 1
ATOM 565 C CA . SER A 1 77 ? 41.012 -38.801 37.479 1.00 32.00 77 SER A CA 1
ATOM 566 C C . SER A 1 77 ? 41.849 -37.526 37.333 1.00 32.00 77 SER A C 1
ATOM 568 O O . SER A 1 77 ? 41.988 -36.782 38.302 1.00 32.00 77 SER A O 1
ATOM 570 N N . SER A 1 78 ? 42.336 -37.211 36.125 1.00 32.62 78 SER A N 1
ATOM 571 C CA . SER A 1 78 ? 43.094 -35.972 35.879 1.00 32.62 78 SER A CA 1
ATOM 572 C C . SER A 1 78 ? 42.270 -34.705 36.135 1.00 32.62 78 SER A C 1
ATOM 574 O O . SER A 1 78 ? 42.818 -33.696 36.569 1.00 32.62 78 SER A O 1
ATOM 576 N N . LEU A 1 79 ? 40.952 -34.742 35.910 1.00 33.00 79 LEU A N 1
ATOM 577 C CA . LEU A 1 79 ? 40.069 -33.609 36.209 1.00 33.00 79 LEU A CA 1
ATOM 578 C C . LEU A 1 79 ? 39.843 -33.416 37.718 1.00 33.00 79 LEU A C 1
ATOM 580 O O . LEU A 1 79 ? 39.751 -32.275 38.168 1.00 33.00 79 LEU A O 1
ATOM 584 N N . THR A 1 80 ? 39.811 -34.495 38.509 1.00 34.69 80 THR A N 1
ATOM 585 C CA . THR A 1 80 ? 39.632 -34.385 39.973 1.00 34.69 80 THR A CA 1
ATOM 586 C C . THR A 1 80 ? 40.890 -33.854 40.676 1.00 34.69 80 THR A C 1
ATOM 588 O O . THR A 1 80 ? 40.803 -33.216 41.723 1.00 34.69 80 THR A O 1
ATOM 591 N N . GLU A 1 81 ? 42.069 -34.094 40.100 1.00 32.69 81 GLU A N 1
ATOM 592 C CA . GLU A 1 81 ? 43.357 -33.603 40.611 1.00 32.69 81 GLU A CA 1
ATOM 593 C C . GLU A 1 81 ? 43.559 -32.098 40.337 1.00 32.69 81 GLU A C 1
ATOM 595 O O . GLU A 1 81 ? 44.095 -31.369 41.175 1.00 32.69 81 GLU A O 1
ATOM 600 N N . VAL A 1 82 ? 43.020 -31.601 39.217 1.00 33.09 82 VAL A N 1
ATOM 601 C CA . VAL A 1 82 ? 42.954 -30.163 38.910 1.00 33.09 82 VAL A CA 1
ATOM 602 C C . VAL A 1 82 ? 41.965 -29.428 39.826 1.00 33.09 82 VAL A C 1
ATOM 604 O O . VAL A 1 82 ? 42.338 -28.386 40.362 1.00 33.09 82 VAL A O 1
ATOM 607 N N . GLU A 1 83 ? 40.763 -29.968 40.093 1.00 33.81 83 GLU A N 1
ATOM 608 C CA . GLU A 1 83 ? 39.831 -29.376 41.084 1.00 33.81 83 GLU A CA 1
ATOM 609 C C . GLU A 1 83 ? 40.515 -29.197 42.453 1.00 33.81 83 GLU A C 1
ATOM 611 O O . GLU A 1 83 ? 40.446 -28.126 43.054 1.00 33.81 83 GLU A O 1
ATOM 616 N N . LYS A 1 84 ? 41.284 -30.199 42.900 1.00 31.39 84 LYS A N 1
ATOM 617 C CA . LYS A 1 84 ? 41.995 -30.170 44.189 1.00 31.39 84 LYS A CA 1
ATOM 618 C C . LYS A 1 84 ? 43.154 -29.164 44.258 1.00 31.39 84 LYS A C 1
ATOM 620 O O . LYS A 1 84 ? 43.589 -28.816 45.352 1.00 31.39 84 LYS A O 1
ATOM 625 N N . THR A 1 85 ? 43.650 -28.715 43.106 1.00 31.58 85 THR A N 1
ATOM 626 C CA . THR A 1 85 ? 44.717 -27.707 42.997 1.00 31.58 85 THR A CA 1
ATOM 627 C C . THR A 1 85 ? 44.142 -26.285 42.952 1.00 31.58 85 THR A C 1
ATOM 629 O O . THR A 1 85 ? 44.790 -25.342 43.397 1.00 31.58 85 THR A O 1
ATOM 632 N N . ILE A 1 86 ? 42.910 -26.115 42.458 1.00 33.62 86 ILE A N 1
ATOM 633 C CA . ILE A 1 86 ? 42.250 -24.805 42.326 1.00 33.62 86 ILE A CA 1
ATOM 634 C C . ILE A 1 86 ? 41.755 -24.280 43.685 1.00 33.62 86 ILE A C 1
ATOM 636 O O . ILE A 1 86 ? 41.925 -23.094 43.968 1.00 33.62 86 ILE A O 1
ATOM 640 N N . ASP A 1 87 ? 41.263 -25.155 44.570 1.00 32.31 87 ASP A N 1
ATOM 641 C CA . ASP A 1 87 ? 40.839 -24.783 45.935 1.00 32.31 87 ASP A CA 1
ATOM 642 C C . ASP A 1 87 ? 41.994 -24.284 46.841 1.00 32.31 87 ASP A C 1
ATOM 644 O O . ASP A 1 87 ? 41.743 -23.779 47.934 1.00 32.31 87 ASP A O 1
ATOM 648 N N . GLN A 1 88 ? 43.261 -24.393 46.411 1.00 34.09 88 GLN A N 1
ATOM 649 C CA . GLN A 1 88 ? 44.429 -23.867 47.139 1.00 34.09 88 GLN A CA 1
ATOM 650 C C . GLN A 1 88 ? 44.951 -22.513 46.624 1.00 34.09 88 GLN A C 1
ATOM 652 O O . GLN A 1 88 ? 45.896 -21.982 47.204 1.00 34.09 88 GLN A O 1
ATOM 657 N N . VAL A 1 89 ? 44.358 -21.928 45.575 1.00 33.34 89 VAL A N 1
ATOM 658 C CA . VAL A 1 89 ? 44.827 -20.657 44.974 1.00 33.34 89 VAL A CA 1
ATOM 659 C C . VAL A 1 89 ? 43.725 -19.588 44.999 1.00 33.34 89 VAL A C 1
ATOM 661 O O . VAL A 1 89 ? 43.546 -18.818 44.058 1.00 33.34 89 VAL A O 1
ATOM 664 N N . GLN A 1 90 ? 42.971 -19.529 46.102 1.00 29.89 90 GLN A N 1
ATOM 665 C CA . GLN A 1 90 ? 42.017 -18.447 46.382 1.00 29.89 90 GLN A CA 1
ATOM 666 C C . GLN A 1 90 ? 42.423 -17.590 47.594 1.00 29.89 90 GLN A C 1
ATOM 668 O O . GLN A 1 90 ? 41.581 -17.120 48.355 1.00 29.89 90 GLN A O 1
ATOM 673 N N . GLU A 1 91 ? 43.724 -17.326 47.729 1.00 33.16 91 GLU A N 1
ATOM 674 C CA . GLU A 1 91 ? 44.262 -16.256 48.571 1.00 33.16 91 GLU A CA 1
ATOM 675 C C . GLU A 1 91 ? 45.332 -15.457 47.804 1.00 33.16 91 GLU A C 1
ATOM 677 O O . GLU A 1 91 ? 46.093 -16.012 47.018 1.00 33.16 91 GLU A O 1
ATOM 682 N N . VAL A 1 92 ? 45.382 -14.148 48.079 1.00 31.72 92 VAL A N 1
ATOM 683 C CA . VAL A 1 92 ? 46.324 -13.138 47.546 1.00 31.72 92 VAL A CA 1
ATOM 684 C C . VAL A 1 92 ? 46.122 -12.683 46.085 1.00 31.72 92 VAL A C 1
ATOM 686 O O . VAL A 1 92 ? 46.694 -13.208 45.140 1.00 31.72 92 VAL A O 1
ATOM 689 N N . GLY A 1 93 ? 45.436 -11.542 45.955 1.00 28.09 93 GLY A N 1
ATOM 690 C CA . GLY A 1 93 ? 46.148 -10.300 45.608 1.00 28.09 93 GLY A CA 1
ATOM 691 C C . GLY A 1 93 ? 46.321 -9.944 44.127 1.00 28.09 93 GLY A C 1
ATOM 692 O O . GLY A 1 93 ? 47.115 -10.525 43.399 1.00 28.09 93 GLY A O 1
ATOM 693 N N . SER A 1 94 ? 45.635 -8.878 43.723 1.00 36.19 94 SER A N 1
ATOM 694 C CA . SER A 1 94 ? 45.781 -8.162 42.452 1.00 36.19 94 SER A CA 1
ATOM 695 C C . SER A 1 94 ? 47.202 -7.657 42.153 1.00 36.19 94 SER A C 1
ATOM 697 O O . SER A 1 94 ? 47.706 -6.846 42.922 1.00 36.19 94 SER A O 1
ATOM 699 N N . ASP A 1 95 ? 47.756 -8.004 40.982 1.00 40.38 95 ASP A N 1
ATOM 700 C CA . ASP A 1 95 ? 48.701 -7.146 40.236 1.00 40.38 95 ASP A CA 1
ATOM 701 C C . ASP A 1 95 ? 48.888 -7.619 38.773 1.00 40.38 95 ASP A C 1
ATOM 703 O O . ASP A 1 95 ? 49.797 -8.378 38.437 1.00 40.38 95 ASP A O 1
ATOM 707 N N . PHE A 1 96 ? 47.987 -7.209 37.865 1.00 30.25 96 PHE A N 1
ATOM 708 C CA . PHE A 1 96 ? 48.142 -7.508 36.423 1.00 30.25 96 PHE A CA 1
ATOM 709 C C . PHE A 1 96 ? 47.595 -6.443 35.451 1.00 30.25 96 PHE A C 1
ATOM 711 O O . PHE A 1 96 ? 47.800 -6.556 34.243 1.00 30.25 96 PHE A O 1
ATOM 718 N N . PHE A 1 97 ? 46.909 -5.400 35.932 1.00 32.78 97 PHE A N 1
ATOM 719 C CA . PHE A 1 97 ? 46.292 -4.397 35.047 1.00 32.78 97 PHE A CA 1
ATOM 720 C C . PHE A 1 97 ? 47.212 -3.219 34.673 1.00 32.78 97 PHE A C 1
ATOM 722 O O . PHE A 1 97 ? 47.018 -2.611 33.621 1.00 32.78 97 PHE A O 1
ATOM 729 N N . ASP A 1 98 ? 48.260 -2.948 35.457 1.00 34.41 98 ASP A N 1
ATOM 730 C CA . ASP A 1 98 ? 49.086 -1.735 35.312 1.00 34.41 98 ASP A CA 1
ATOM 731 C C . ASP A 1 98 ? 50.124 -1.788 34.166 1.00 34.41 98 ASP A C 1
ATOM 733 O O . ASP A 1 98 ? 50.641 -0.761 33.718 1.00 34.41 98 ASP A O 1
ATOM 737 N N . THR A 1 99 ? 50.403 -2.978 33.621 1.00 32.75 99 THR A N 1
ATOM 738 C CA . THR A 1 99 ? 51.386 -3.159 32.532 1.00 32.75 99 THR A CA 1
ATOM 739 C C . THR A 1 99 ? 50.790 -2.902 31.143 1.00 32.75 99 THR A C 1
ATOM 741 O O . THR A 1 99 ? 51.490 -2.434 30.244 1.00 32.75 99 THR A O 1
ATOM 744 N N . ALA A 1 100 ? 49.490 -3.150 30.943 1.00 32.66 100 ALA A N 1
ATOM 745 C CA . ALA A 1 100 ? 48.843 -2.973 29.638 1.00 32.66 100 ALA A CA 1
ATOM 746 C C . ALA A 1 100 ? 48.709 -1.491 29.234 1.00 32.66 100 ALA A C 1
ATOM 748 O O . ALA A 1 100 ? 48.766 -1.152 28.050 1.00 32.66 100 ALA A O 1
ATOM 749 N N . GLN A 1 101 ? 48.565 -0.593 30.213 1.00 33.97 101 GLN A N 1
ATOM 750 C CA . GLN A 1 101 ? 48.227 0.810 29.968 1.00 33.97 101 GLN A CA 1
ATOM 751 C C . GLN A 1 101 ? 49.437 1.680 29.570 1.00 33.97 101 GLN A C 1
ATOM 753 O O . GLN A 1 101 ? 49.260 2.721 28.939 1.00 33.97 101 GLN A O 1
ATOM 758 N N . ARG A 1 102 ? 50.677 1.234 29.839 1.00 32.50 102 ARG A N 1
ATOM 759 C CA . ARG A 1 102 ? 51.906 1.962 29.451 1.00 32.50 102 ARG A CA 1
ATOM 760 C C . ARG A 1 102 ? 52.316 1.781 27.985 1.00 32.50 102 ARG A C 1
ATOM 762 O O . ARG A 1 102 ? 53.030 2.626 27.456 1.00 32.50 102 ARG A O 1
ATOM 769 N N . VAL A 1 103 ? 51.851 0.729 27.308 1.00 30.36 103 VAL A N 1
ATOM 770 C CA . VAL A 1 103 ? 52.201 0.469 25.895 1.00 30.36 103 VAL A CA 1
ATOM 771 C C . VAL A 1 103 ? 51.384 1.342 24.933 1.00 30.36 103 VAL A C 1
ATOM 773 O O . VAL A 1 103 ? 51.903 1.786 23.912 1.00 30.36 103 VAL A O 1
ATOM 776 N N . PHE A 1 104 ? 50.126 1.651 25.268 1.00 28.58 104 PHE A N 1
ATOM 777 C CA . PHE A 1 104 ? 49.246 2.447 24.402 1.00 28.58 104 PHE A CA 1
ATOM 778 C C . PHE A 1 104 ? 49.573 3.952 24.383 1.00 28.58 104 PHE A C 1
ATOM 780 O O . PHE A 1 104 ? 49.351 4.603 23.363 1.00 28.58 104 PHE A O 1
ATOM 787 N N . GLY A 1 105 ? 50.135 4.507 25.465 1.00 32.47 105 GLY A N 1
ATOM 788 C CA . GLY A 1 105 ? 50.505 5.930 25.525 1.00 32.47 105 GLY A CA 1
ATOM 789 C C . GLY A 1 105 ? 51.650 6.307 24.577 1.00 32.47 105 GLY A C 1
ATOM 790 O O . GLY A 1 105 ? 51.589 7.328 23.900 1.00 32.47 105 GLY A O 1
ATOM 791 N N . ILE A 1 106 ? 52.661 5.441 24.449 1.00 31.39 106 ILE A N 1
ATOM 792 C CA . ILE A 1 106 ? 53.886 5.729 23.678 1.00 31.39 106 ILE A CA 1
ATOM 793 C C . ILE A 1 106 ? 53.615 5.816 22.162 1.00 31.39 106 ILE A C 1
ATOM 795 O O . ILE A 1 106 ? 54.294 6.553 21.452 1.00 31.39 106 ILE A O 1
ATOM 799 N N . VAL A 1 107 ? 52.598 5.108 21.659 1.00 31.48 107 VAL A N 1
ATOM 800 C CA . VAL A 1 107 ? 52.214 5.136 20.233 1.00 31.48 107 VAL A CA 1
ATOM 801 C C . VAL A 1 107 ? 51.339 6.356 19.894 1.00 31.48 107 VAL A C 1
ATOM 803 O O . VAL A 1 107 ? 51.360 6.825 18.758 1.00 31.48 107 VAL A O 1
ATOM 806 N N . SER A 1 108 ? 50.601 6.898 20.870 1.00 28.97 108 SER A N 1
ATOM 807 C CA . SER A 1 108 ? 49.721 8.066 20.694 1.00 28.97 108 SER A CA 1
ATOM 808 C C . SER A 1 108 ? 50.499 9.368 20.467 1.00 28.97 108 SER A C 1
ATOM 810 O O . SER A 1 108 ? 50.133 10.173 19.609 1.00 28.97 108 SER A O 1
ATOM 812 N N . ASP A 1 109 ? 51.586 9.577 21.211 1.00 34.69 109 ASP A N 1
ATOM 813 C CA . ASP A 1 109 ? 52.253 10.887 21.261 1.00 34.69 109 ASP A CA 1
ATOM 814 C C . ASP A 1 109 ? 53.338 11.078 20.182 1.00 34.69 109 ASP A C 1
ATOM 816 O O . ASP A 1 109 ? 53.838 12.184 19.988 1.00 34.69 109 ASP A O 1
ATOM 820 N N . ALA A 1 110 ? 53.642 10.034 19.404 1.00 33.19 110 ALA A N 1
ATOM 821 C CA . ALA A 1 110 ? 54.609 10.076 18.302 1.00 33.19 110 ALA A CA 1
ATOM 822 C C . ALA A 1 110 ? 54.041 10.599 16.960 1.00 33.19 110 ALA A C 1
ATOM 824 O O . ALA A 1 110 ? 54.795 10.762 16.003 1.00 33.19 110 ALA A O 1
ATOM 825 N N . LEU A 1 111 ? 52.728 10.855 16.863 1.00 30.66 111 LEU A N 1
ATOM 826 C CA . LEU A 1 111 ? 52.029 11.202 15.609 1.00 30.66 111 LEU A CA 1
ATOM 827 C C . LEU A 1 111 ? 51.337 12.580 15.630 1.00 30.66 111 LEU A C 1
ATOM 829 O O . LEU A 1 111 ? 50.392 12.811 14.877 1.00 30.66 111 LEU A O 1
ATOM 833 N N . LYS A 1 112 ? 51.778 13.500 16.500 1.00 30.36 112 LYS A N 1
ATOM 834 C CA . LYS A 1 112 ? 51.065 14.765 16.773 1.00 30.36 112 LYS A CA 1
ATOM 835 C C . LYS A 1 112 ? 51.655 16.096 16.260 1.00 30.36 112 LYS A C 1
ATOM 837 O O . LYS A 1 112 ? 50.902 17.067 16.289 1.00 30.36 112 LYS A O 1
ATOM 842 N N . PRO A 1 113 ? 52.902 16.195 15.756 1.00 30.08 113 PRO A N 1
ATOM 843 C CA . PRO A 1 113 ? 53.376 17.397 15.065 1.00 30.08 113 PRO A CA 1
ATOM 844 C C . PRO A 1 113 ? 53.674 17.117 13.579 1.00 30.08 113 PRO A C 1
ATOM 846 O O . PRO A 1 113 ? 54.673 16.481 13.252 1.00 30.08 113 PRO A O 1
ATOM 849 N N . GLY A 1 114 ? 52.820 17.593 12.666 1.00 30.56 114 GLY A N 1
ATOM 850 C CA . GLY A 1 114 ? 53.025 17.361 11.225 1.00 30.56 114 GLY A CA 1
ATOM 851 C C . GLY A 1 114 ? 51.905 17.809 10.280 1.00 30.56 114 GLY A C 1
ATOM 852 O O . GLY A 1 114 ? 51.820 17.296 9.168 1.00 30.56 114 GLY A O 1
ATOM 853 N N . VAL A 1 115 ? 51.039 18.731 10.705 1.00 30.22 115 VAL A N 1
ATOM 854 C CA . VAL A 1 115 ? 50.014 19.361 9.856 1.00 30.22 115 VAL A CA 1
ATOM 855 C C . VAL A 1 115 ? 50.135 20.878 10.036 1.00 30.22 115 VAL A C 1
ATOM 857 O O . VAL A 1 115 ? 50.468 21.330 11.129 1.00 30.22 115 VAL A O 1
ATOM 860 N N . ASP A 1 116 ? 49.900 21.621 8.952 1.00 31.25 116 ASP A N 1
ATOM 861 C CA . ASP A 1 116 ? 49.962 23.088 8.817 1.00 31.25 116 ASP A CA 1
ATOM 862 C C . ASP A 1 116 ? 51.353 23.756 8.754 1.00 31.25 116 ASP A C 1
ATOM 864 O O . ASP A 1 116 ? 51.749 24.510 9.641 1.00 31.25 116 ASP A O 1
ATOM 868 N N . ALA A 1 117 ? 52.038 23.599 7.607 1.00 28.09 117 ALA A N 1
ATOM 869 C CA . ALA A 1 117 ? 52.844 24.675 7.004 1.00 28.09 117 ALA A CA 1
ATOM 870 C C . ALA A 1 117 ? 53.087 24.482 5.484 1.00 28.09 117 ALA A C 1
ATOM 872 O O . ALA A 1 117 ? 53.833 23.603 5.072 1.00 28.09 117 ALA A O 1
ATOM 873 N N . ALA A 1 118 ? 52.502 25.379 4.680 1.00 25.69 118 ALA A N 1
ATOM 874 C CA . ALA A 1 118 ? 52.982 25.877 3.377 1.00 25.69 118 ALA A CA 1
ATOM 875 C C . ALA A 1 118 ? 53.330 24.904 2.207 1.00 25.69 118 ALA A C 1
ATOM 877 O O . ALA A 1 118 ? 54.412 24.328 2.121 1.00 25.69 118 ALA A O 1
ATOM 878 N N . LEU A 1 119 ? 52.497 24.954 1.152 1.00 29.61 119 LEU A N 1
ATOM 879 C CA . LEU A 1 119 ? 52.997 25.093 -0.236 1.00 29.61 119 LEU A CA 1
ATOM 880 C C . LEU A 1 119 ? 54.032 26.248 -0.282 1.00 29.61 119 LEU A C 1
ATOM 882 O O . LEU A 1 119 ? 53.732 27.268 0.341 1.00 29.61 119 LEU A O 1
ATOM 886 N N . PRO A 1 120 ? 55.142 26.207 -1.061 1.00 37.38 120 PRO A N 1
ATOM 887 C CA . PRO A 1 120 ? 55.403 25.333 -2.216 1.00 37.38 120 PRO A CA 1
ATOM 888 C C . PRO A 1 120 ? 56.814 24.681 -2.257 1.00 37.38 120 PRO A C 1
ATOM 890 O O . PRO A 1 120 ? 57.738 25.157 -1.617 1.00 37.38 120 PRO A O 1
ATOM 893 N N . ILE A 1 121 ? 56.985 23.640 -3.091 1.00 27.45 121 ILE A N 1
ATOM 894 C CA . ILE A 1 121 ? 58.180 23.247 -3.894 1.00 27.45 121 ILE A CA 1
ATOM 895 C C . ILE A 1 121 ? 57.893 21.827 -4.424 1.00 27.45 121 ILE A C 1
ATOM 897 O O . ILE A 1 121 ? 58.261 20.813 -3.843 1.00 27.45 121 ILE A O 1
ATOM 901 N N . VAL A 1 122 ? 57.169 21.744 -5.545 1.00 35.84 122 VAL A N 1
ATOM 902 C CA . VAL A 1 122 ? 56.886 20.479 -6.251 1.00 35.84 122 VAL A CA 1
ATOM 903 C C . VAL A 1 122 ? 57.422 20.601 -7.673 1.00 35.84 122 VAL A C 1
ATOM 905 O O . VAL A 1 122 ? 56.669 20.851 -8.612 1.00 35.84 122 VAL A O 1
ATOM 908 N N . LYS A 1 123 ? 58.753 20.508 -7.832 1.00 30.56 123 LYS A N 1
ATOM 909 C CA . LYS A 1 123 ? 59.364 20.380 -9.172 1.00 30.56 123 LYS A CA 1
ATOM 910 C C . LYS A 1 123 ? 60.776 19.785 -9.279 1.00 30.56 123 LYS A C 1
ATOM 912 O O . LYS A 1 123 ? 61.236 19.606 -10.400 1.00 30.56 123 LYS A O 1
ATOM 917 N N . GLN A 1 124 ? 61.456 19.443 -8.180 1.00 34.28 124 GLN A N 1
ATOM 918 C CA . GLN A 1 124 ? 62.783 18.803 -8.226 1.00 34.28 124 GLN A CA 1
ATOM 919 C C . GLN A 1 124 ? 62.970 17.769 -7.103 1.00 34.28 124 GLN A C 1
ATOM 921 O O . GLN A 1 124 ? 63.543 18.094 -6.072 1.00 34.28 124 GLN A O 1
ATOM 926 N N . ALA A 1 125 ? 62.493 16.532 -7.311 1.00 28.88 125 ALA A N 1
ATOM 927 C CA . ALA A 1 125 ? 62.941 15.331 -6.572 1.00 28.88 125 ALA A CA 1
ATOM 928 C C . ALA A 1 125 ? 62.447 13.982 -7.165 1.00 28.88 125 ALA A C 1
ATOM 930 O O . ALA A 1 125 ? 62.486 12.969 -6.472 1.00 28.88 125 ALA A O 1
ATOM 931 N N . GLY A 1 126 ? 61.969 13.927 -8.418 1.00 26.73 126 GLY A N 1
ATOM 932 C CA . GLY A 1 126 ? 61.437 12.679 -8.999 1.00 26.73 126 GLY A CA 1
ATOM 933 C C . GLY A 1 126 ? 62.500 11.594 -9.224 1.00 26.73 126 GLY A C 1
ATOM 934 O O . GLY A 1 126 ? 62.304 10.441 -8.851 1.00 26.73 126 GLY A O 1
ATOM 935 N N . ASP A 1 127 ? 63.663 11.976 -9.761 1.00 29.28 127 ASP A N 1
ATOM 936 C CA . ASP A 1 127 ? 64.585 11.021 -10.403 1.00 29.28 127 AS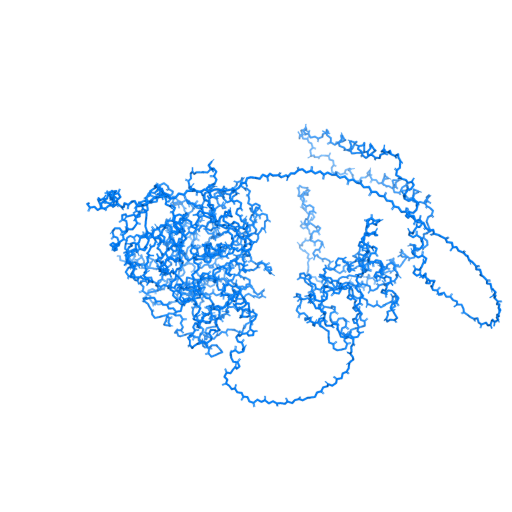P A CA 1
ATOM 937 C C . ASP A 1 127 ? 65.790 10.574 -9.551 1.00 29.28 127 ASP A C 1
ATOM 939 O O . ASP A 1 127 ? 66.678 9.879 -10.046 1.00 29.28 127 ASP A O 1
ATOM 943 N N . GLN A 1 128 ? 65.851 10.936 -8.262 1.00 31.38 128 GLN A N 1
ATOM 944 C CA . GLN A 1 128 ? 66.940 10.507 -7.359 1.00 31.38 128 GLN A CA 1
ATOM 945 C C . GLN A 1 128 ? 66.499 9.651 -6.161 1.00 31.38 128 GLN A C 1
ATOM 947 O O . GLN A 1 128 ? 67.346 9.046 -5.503 1.00 31.38 128 GLN A O 1
ATOM 952 N N . ALA A 1 129 ? 65.195 9.496 -5.912 1.00 29.02 129 ALA A N 1
ATOM 953 C CA . ALA A 1 129 ? 64.685 8.723 -4.774 1.00 29.02 129 ALA A CA 1
ATOM 954 C C . ALA A 1 129 ? 64.706 7.186 -4.967 1.00 29.02 129 ALA A C 1
ATOM 956 O O . ALA A 1 129 ? 64.390 6.451 -4.035 1.00 29.02 129 ALA A O 1
ATOM 957 N N . LEU A 1 130 ? 65.106 6.672 -6.141 1.00 24.30 130 LEU A N 1
ATOM 958 C CA . LEU A 1 130 ? 65.056 5.233 -6.462 1.00 24.30 130 LEU A CA 1
ATOM 959 C C . LEU A 1 130 ? 66.387 4.466 -6.275 1.00 24.30 130 LEU A C 1
ATOM 961 O O . LEU A 1 130 ? 66.508 3.337 -6.748 1.00 24.30 130 LEU A O 1
ATOM 965 N N . LYS A 1 131 ? 67.410 5.054 -5.630 1.00 32.59 131 LYS A N 1
ATOM 966 C CA . LYS A 1 131 ? 68.761 4.445 -5.540 1.00 32.59 131 LYS A CA 1
ATOM 967 C C . LYS A 1 131 ? 69.361 4.236 -4.141 1.00 32.59 131 LYS A C 1
ATOM 969 O O . LYS A 1 131 ? 70.451 3.677 -4.067 1.00 32.59 131 LYS A O 1
ATOM 974 N N . ILE A 1 132 ? 68.698 4.632 -3.045 1.00 36.97 132 ILE A N 1
ATOM 975 C CA . ILE A 1 132 ? 69.307 4.627 -1.688 1.00 36.97 132 ILE A CA 1
ATOM 976 C C . ILE A 1 132 ? 68.398 3.982 -0.610 1.00 36.97 132 ILE A C 1
ATOM 978 O O . ILE A 1 132 ? 68.379 4.400 0.541 1.00 36.97 132 ILE A O 1
ATOM 982 N N . ALA A 1 133 ? 67.636 2.933 -0.948 1.00 28.91 133 ALA A N 1
ATOM 983 C CA . ALA A 1 133 ? 66.806 2.207 0.030 1.00 28.91 133 ALA A CA 1
ATOM 984 C C . ALA A 1 133 ? 66.721 0.691 -0.254 1.00 28.91 133 ALA A C 1
ATOM 986 O O . ALA A 1 133 ? 65.678 0.173 -0.634 1.00 28.91 133 ALA A O 1
ATOM 987 N N . SER A 1 134 ? 67.837 -0.024 -0.070 1.00 32.47 134 SER A N 1
ATOM 988 C CA . SER A 1 134 ? 67.916 -1.494 -0.216 1.00 32.47 134 SER A CA 1
ATOM 989 C C . SER A 1 134 ? 68.543 -2.257 0.980 1.00 32.47 134 SER A C 1
ATOM 991 O O . SER A 1 134 ? 68.137 -3.392 1.217 1.00 32.47 134 SER A O 1
ATOM 993 N N . PRO A 1 135 ? 69.453 -1.692 1.813 1.00 34.53 135 PRO A N 1
ATOM 994 C CA . PRO A 1 135 ? 70.062 -2.474 2.907 1.00 34.53 135 PRO A CA 1
ATOM 995 C C . PRO A 1 135 ? 69.209 -2.669 4.179 1.00 34.53 135 PRO A C 1
ATOM 997 O O . PRO A 1 135 ? 69.300 -3.711 4.822 1.00 34.53 135 PRO A O 1
ATOM 1000 N N . ALA A 1 136 ? 68.383 -1.690 4.573 1.00 34.69 136 ALA A N 1
ATOM 1001 C CA . ALA A 1 136 ? 67.870 -1.604 5.953 1.00 34.69 136 ALA A CA 1
ATOM 1002 C C . ALA A 1 136 ? 66.768 -2.621 6.338 1.00 34.69 136 ALA A C 1
ATOM 1004 O O . ALA A 1 136 ? 66.543 -2.864 7.521 1.00 34.69 136 ALA A O 1
ATOM 1005 N N . ILE A 1 137 ? 66.077 -3.231 5.369 1.00 30.89 137 ILE A N 1
ATOM 1006 C CA . ILE A 1 137 ? 64.946 -4.149 5.632 1.00 30.89 137 ILE A CA 1
ATOM 1007 C C . ILE A 1 137 ? 65.422 -5.595 5.901 1.00 30.89 137 ILE A C 1
ATOM 1009 O O . ILE A 1 137 ? 64.741 -6.367 6.580 1.00 30.89 137 ILE A O 1
ATOM 1013 N N . SER A 1 138 ? 66.620 -5.958 5.430 1.00 35.31 138 SER A N 1
ATOM 1014 C CA . SER A 1 138 ? 67.178 -7.311 5.588 1.00 35.31 138 SER A CA 1
ATOM 1015 C C . SER A 1 138 ? 67.545 -7.641 7.044 1.00 35.31 138 SER A C 1
ATOM 1017 O O . SER A 1 138 ? 67.372 -8.768 7.512 1.00 35.31 138 SER A O 1
ATOM 1019 N N . GLU A 1 139 ? 67.999 -6.644 7.807 1.00 34.59 139 GLU A N 1
ATOM 1020 C CA . GLU A 1 139 ? 68.569 -6.865 9.140 1.00 34.59 139 GLU A CA 1
ATOM 1021 C C . GLU A 1 139 ? 67.506 -7.055 10.239 1.00 34.59 139 GLU A C 1
ATOM 1023 O O . GLU A 1 139 ? 67.706 -7.833 11.175 1.00 34.59 139 GLU A O 1
ATOM 1028 N N . ALA A 1 140 ? 66.326 -6.444 10.075 1.00 32.84 140 ALA A N 1
ATOM 1029 C CA . ALA A 1 140 ? 65.169 -6.690 10.938 1.00 32.84 140 ALA A CA 1
ATOM 1030 C C . ALA A 1 140 ? 64.638 -8.131 10.796 1.00 32.84 140 ALA A C 1
ATOM 1032 O O . ALA A 1 140 ? 64.344 -8.787 11.796 1.00 32.84 140 ALA A O 1
ATOM 1033 N N . SER A 1 141 ? 64.586 -8.656 9.564 1.00 32.34 141 SER A N 1
ATOM 1034 C CA . SER A 1 141 ? 64.163 -10.043 9.306 1.00 32.34 141 SER A CA 1
ATOM 1035 C C . SER A 1 141 ? 65.148 -11.070 9.869 1.00 32.34 141 SER A C 1
ATOM 1037 O O . SER A 1 141 ? 64.730 -12.119 10.355 1.00 32.34 141 SER A O 1
ATOM 1039 N N . LYS A 1 142 ? 66.454 -10.766 9.858 1.00 35.81 142 LYS A N 1
ATOM 1040 C CA . LYS A 1 142 ? 67.481 -11.661 10.405 1.00 35.81 142 LYS A CA 1
ATOM 1041 C C . LYS A 1 142 ? 67.366 -11.812 11.928 1.00 35.81 142 LYS A C 1
ATOM 1043 O O . LYS A 1 142 ? 67.304 -12.938 12.417 1.00 35.81 142 LYS A O 1
ATOM 1048 N N . LYS A 1 143 ? 67.226 -10.702 12.664 1.00 35.56 143 LYS A N 1
ATOM 1049 C CA . LYS A 1 143 ? 67.022 -10.729 14.128 1.00 35.56 143 LYS A CA 1
ATOM 1050 C C . LYS A 1 143 ? 65.706 -11.405 14.532 1.00 35.56 143 LYS A C 1
ATOM 1052 O O . LYS A 1 143 ? 65.659 -12.087 15.553 1.00 35.56 143 LYS A O 1
ATOM 1057 N N . ALA A 1 144 ? 64.656 -11.273 13.718 1.00 32.88 144 ALA A N 1
ATOM 1058 C CA . ALA A 1 144 ? 63.401 -11.995 13.929 1.00 32.88 144 ALA A CA 1
ATOM 1059 C C . ALA A 1 144 ? 63.551 -13.522 13.755 1.00 32.88 144 ALA A C 1
ATOM 1061 O O . ALA A 1 144 ? 62.900 -14.276 14.473 1.00 32.88 144 ALA A O 1
ATOM 1062 N N . LEU A 1 145 ? 64.423 -13.990 12.850 1.00 34.06 145 LEU A N 1
ATOM 1063 C CA . LEU A 1 145 ? 64.709 -15.421 12.678 1.00 34.06 145 LEU A CA 1
ATOM 1064 C C . LEU A 1 145 ? 65.538 -16.002 13.834 1.00 34.06 145 LEU A C 1
ATOM 1066 O O . LEU A 1 145 ? 65.243 -17.094 14.318 1.00 34.06 145 LEU A O 1
ATOM 1070 N N . GLU A 1 146 ? 66.553 -15.267 14.295 1.00 39.00 146 GLU A N 1
ATOM 1071 C CA . GLU A 1 146 ? 67.420 -15.676 15.412 1.00 39.00 146 GLU A CA 1
ATOM 1072 C C . GLU A 1 146 ? 66.617 -15.825 16.723 1.00 39.00 146 GLU A C 1
ATOM 1074 O O . GLU A 1 146 ? 66.821 -16.780 17.473 1.00 39.00 146 GLU A O 1
ATOM 1079 N N . ALA A 1 147 ? 65.614 -14.965 16.946 1.00 34.75 147 ALA A N 1
ATOM 1080 C CA . ALA A 1 147 ? 64.681 -15.063 18.074 1.00 34.75 147 ALA A CA 1
ATOM 1081 C C . ALA A 1 147 ? 63.729 -16.280 18.018 1.00 34.75 147 ALA A C 1
ATOM 1083 O O . ALA A 1 147 ? 63.185 -16.682 19.044 1.00 34.75 147 ALA A O 1
ATOM 1084 N N . ILE A 1 148 ? 63.518 -16.880 16.841 1.00 35.75 148 ILE A N 1
ATOM 1085 C CA . ILE A 1 148 ? 62.695 -18.092 16.679 1.00 35.75 148 ILE A CA 1
ATOM 1086 C C . ILE A 1 148 ? 63.534 -19.355 16.935 1.00 35.75 148 ILE A C 1
ATOM 1088 O O . ILE A 1 148 ? 63.034 -20.330 17.496 1.00 35.75 148 ILE A O 1
ATOM 1092 N N . GLN A 1 149 ? 64.825 -19.341 16.585 1.00 38.75 149 GLN A N 1
ATOM 1093 C CA . GLN A 1 149 ? 65.718 -20.493 16.769 1.00 38.75 149 GLN A CA 1
ATOM 1094 C C . GLN A 1 149 ? 66.092 -20.765 18.235 1.00 38.75 149 GLN A C 1
ATOM 1096 O O . GLN A 1 149 ? 66.355 -21.913 18.587 1.00 38.75 149 GLN A O 1
ATOM 1101 N N . SER A 1 150 ? 66.035 -19.763 19.117 1.00 37.22 150 SER A N 1
ATOM 1102 C CA . SER A 1 150 ? 66.245 -19.942 20.563 1.00 37.22 150 SER A CA 1
ATOM 1103 C C . SER A 1 150 ? 65.102 -20.674 21.289 1.00 37.22 150 SER A C 1
ATOM 1105 O O . SER A 1 150 ? 65.232 -20.975 22.472 1.00 37.22 150 SER A O 1
ATOM 1107 N N . SER A 1 151 ? 63.993 -20.980 20.600 1.00 34.50 151 SER A N 1
ATOM 1108 C CA . SER A 1 151 ? 62.765 -21.531 21.201 1.00 34.50 151 SER A CA 1
ATOM 1109 C C . SER A 1 151 ? 62.603 -23.060 21.091 1.00 34.50 151 SER A C 1
ATOM 1111 O O . SER A 1 151 ? 61.589 -23.592 21.535 1.00 34.50 151 SER A O 1
ATOM 1113 N N . GLY A 1 152 ? 63.577 -23.787 20.527 1.00 39.78 152 GLY A N 1
ATOM 1114 C CA . GLY A 1 152 ? 63.710 -25.244 20.722 1.00 39.78 152 GLY A CA 1
ATOM 1115 C C . GLY A 1 152 ? 62.621 -26.156 20.126 1.00 39.78 152 GLY A C 1
ATOM 1116 O O . GLY A 1 152 ? 62.317 -27.188 20.720 1.00 39.78 152 GLY A O 1
ATOM 1117 N N . ILE A 1 153 ? 62.040 -25.816 18.968 1.00 31.89 153 ILE A N 1
ATOM 1118 C CA . ILE A 1 153 ? 61.031 -26.646 18.274 1.00 31.89 153 ILE A CA 1
ATOM 1119 C C . ILE A 1 153 ? 61.628 -27.264 16.995 1.00 31.89 153 ILE A C 1
ATOM 1121 O O . ILE A 1 153 ? 62.275 -26.571 16.212 1.00 31.89 153 ILE A O 1
ATOM 1125 N N . ASP A 1 154 ? 61.399 -28.564 16.776 1.00 33.03 154 ASP A N 1
ATOM 1126 C CA . ASP A 1 154 ? 61.902 -29.322 15.617 1.00 33.03 154 ASP A CA 1
ATOM 1127 C C . ASP A 1 154 ? 61.250 -28.873 14.287 1.00 33.03 154 ASP A C 1
ATOM 1129 O O . ASP A 1 154 ? 60.043 -28.636 14.203 1.00 33.03 154 ASP A O 1
ATOM 1133 N N . THR A 1 155 ? 62.059 -28.743 13.231 1.00 43.72 155 THR A N 1
ATOM 1134 C CA . THR A 1 155 ? 61.714 -28.052 11.972 1.00 43.72 155 THR A CA 1
ATOM 1135 C C . THR A 1 155 ? 61.680 -28.942 10.725 1.00 43.72 155 THR A C 1
ATOM 1137 O O . THR A 1 155 ? 61.302 -28.467 9.648 1.00 43.72 155 THR A O 1
ATOM 1140 N N . GLN A 1 156 ? 61.984 -30.241 10.835 1.00 35.47 156 GLN A N 1
ATOM 1141 C CA . GLN A 1 156 ? 61.976 -31.161 9.683 1.00 35.47 156 GLN A CA 1
ATOM 1142 C C . GLN A 1 156 ? 60.657 -31.237 8.871 1.00 35.47 156 GLN A C 1
ATOM 1144 O O . GLN A 1 156 ? 60.734 -31.381 7.646 1.00 35.47 156 GLN A O 1
ATOM 1149 N N . PRO A 1 157 ? 59.444 -31.069 9.445 1.00 31.08 157 PRO A N 1
ATOM 1150 C CA . PRO A 1 157 ? 58.210 -31.090 8.651 1.00 31.08 157 PRO A CA 1
ATOM 1151 C C . PRO A 1 157 ? 58.082 -29.934 7.643 1.00 31.08 157 PRO A C 1
ATOM 1153 O O . PRO A 1 157 ? 57.393 -30.081 6.633 1.00 31.08 157 PRO A O 1
ATOM 1156 N N . VAL A 1 158 ? 58.737 -28.792 7.886 1.00 33.78 158 VAL A N 1
ATOM 1157 C CA . VAL A 1 158 ? 58.539 -27.556 7.104 1.00 33.78 158 VAL A CA 1
ATOM 1158 C C . VAL A 1 158 ? 59.390 -27.534 5.827 1.00 33.78 158 VAL A C 1
ATOM 1160 O O . VAL A 1 158 ? 58.923 -27.069 4.786 1.00 33.78 158 VAL A O 1
ATOM 1163 N N . LEU A 1 159 ? 60.606 -28.097 5.855 1.00 33.25 159 LEU A N 1
ATOM 1164 C CA . LEU A 1 159 ? 61.506 -28.094 4.690 1.00 33.25 159 LEU A CA 1
ATOM 1165 C C . LEU A 1 159 ? 61.002 -28.952 3.516 1.00 33.25 159 LEU A C 1
ATOM 1167 O O . LEU A 1 159 ? 61.261 -28.622 2.358 1.00 33.25 159 LEU A O 1
ATOM 1171 N N . SER A 1 160 ? 60.266 -30.033 3.789 1.00 32.38 160 SER A N 1
ATOM 1172 C CA . SER A 1 160 ? 59.732 -30.909 2.732 1.00 32.38 160 SER A CA 1
ATOM 1173 C C . SER A 1 160 ? 58.616 -30.246 1.910 1.00 32.38 160 SER A C 1
ATOM 1175 O O . SER A 1 160 ? 58.542 -30.449 0.699 1.00 32.38 160 SER A O 1
ATOM 1177 N N . ALA A 1 161 ? 57.804 -29.385 2.534 1.00 30.59 161 ALA A N 1
ATOM 1178 C CA . ALA A 1 161 ? 56.731 -28.650 1.865 1.00 30.59 161 ALA A CA 1
ATOM 1179 C C . ALA A 1 161 ? 57.255 -27.558 0.913 1.00 30.59 161 ALA A C 1
ATOM 1181 O O . ALA A 1 161 ? 56.648 -27.304 -0.127 1.00 30.59 161 ALA A O 1
ATOM 1182 N N . ALA A 1 162 ? 58.398 -26.941 1.237 1.00 29.45 162 ALA A N 1
ATOM 1183 C CA . ALA A 1 162 ? 59.010 -25.902 0.408 1.00 29.45 162 ALA A CA 1
ATOM 1184 C C . ALA A 1 162 ? 59.536 -26.441 -0.936 1.00 29.45 162 ALA A C 1
ATOM 1186 O O . ALA A 1 162 ? 59.467 -25.747 -1.949 1.00 29.45 162 ALA A O 1
ATOM 1187 N N . LYS A 1 163 ? 60.027 -27.689 -0.969 1.00 30.83 163 LYS A N 1
ATOM 1188 C CA . LYS A 1 163 ? 60.638 -28.274 -2.173 1.00 30.83 163 LYS A CA 1
ATOM 1189 C C . LYS A 1 163 ? 59.600 -28.640 -3.243 1.00 30.83 163 LYS A C 1
ATOM 1191 O O . LYS A 1 163 ? 59.794 -28.334 -4.412 1.00 30.83 163 LYS A O 1
ATOM 1196 N N . THR A 1 164 ? 58.452 -29.191 -2.841 1.00 32.94 164 THR A N 1
ATOM 1197 C CA . THR A 1 164 ? 57.376 -29.601 -3.770 1.00 32.94 164 THR A CA 1
ATOM 1198 C C . THR A 1 164 ? 56.678 -28.423 -4.466 1.00 32.94 164 THR A C 1
ATOM 1200 O O . THR A 1 164 ? 56.076 -28.602 -5.522 1.00 32.94 164 THR A O 1
ATOM 1203 N N . ALA A 1 165 ? 56.753 -27.211 -3.905 1.00 29.45 165 ALA A N 1
ATOM 1204 C CA . ALA A 1 165 ? 56.187 -26.009 -4.521 1.00 29.45 165 ALA A CA 1
ATOM 1205 C C . ALA A 1 165 ? 57.065 -25.422 -5.645 1.00 29.45 165 ALA A C 1
ATOM 1207 O O . ALA A 1 165 ? 56.543 -24.723 -6.511 1.00 29.45 165 ALA A O 1
ATOM 1208 N N . ALA A 1 166 ? 58.374 -25.708 -5.651 1.00 29.05 166 ALA A N 1
ATOM 1209 C CA . ALA A 1 166 ? 59.301 -25.212 -6.669 1.00 29.05 166 ALA A CA 1
ATOM 1210 C C . ALA A 1 166 ? 59.176 -25.987 -7.994 1.00 29.05 166 ALA A C 1
ATOM 1212 O O . ALA A 1 166 ? 59.090 -25.376 -9.059 1.00 29.05 166 ALA A O 1
ATOM 1213 N N . ASP A 1 167 ? 59.081 -27.319 -7.928 1.00 32.69 167 ASP A N 1
ATOM 1214 C CA . ASP A 1 167 ? 59.029 -28.183 -9.118 1.00 32.69 167 ASP A CA 1
ATOM 1215 C C . ASP A 1 167 ? 57.746 -27.966 -9.949 1.00 32.69 167 ASP A C 1
ATOM 1217 O O . ASP A 1 167 ? 57.762 -28.040 -11.178 1.00 32.69 167 ASP A O 1
ATOM 1221 N N . ALA A 1 168 ? 56.631 -27.618 -9.294 1.00 30.33 168 ALA A N 1
ATOM 1222 C CA . ALA A 1 168 ? 55.356 -27.336 -9.959 1.00 30.33 168 ALA A CA 1
ATOM 1223 C C . ALA A 1 168 ? 55.340 -26.011 -10.753 1.00 30.33 168 ALA A C 1
ATOM 1225 O O . ALA A 1 168 ? 54.448 -25.807 -11.576 1.00 30.33 168 ALA A O 1
ATOM 1226 N N . ALA A 1 169 ? 56.305 -25.110 -10.528 1.00 29.45 169 ALA A N 1
ATOM 1227 C CA . ALA A 1 169 ? 56.360 -23.799 -11.178 1.00 29.45 169 ALA A CA 1
ATOM 1228 C C . ALA A 1 169 ? 57.109 -23.799 -12.528 1.00 29.45 169 ALA A C 1
ATOM 1230 O O . ALA A 1 169 ? 57.006 -22.829 -13.275 1.00 29.45 169 ALA A O 1
ATOM 1231 N N . GLN A 1 170 ? 57.847 -24.865 -12.868 1.00 32.47 170 GLN A N 1
ATOM 1232 C CA . GLN A 1 170 ? 58.648 -24.936 -14.104 1.00 32.47 170 GLN A CA 1
ATOM 1233 C C . GLN A 1 170 ? 57.921 -25.550 -15.317 1.00 32.47 170 GLN A C 1
ATOM 1235 O O . GLN A 1 170 ? 58.477 -25.555 -16.414 1.00 32.47 170 GLN A O 1
ATOM 1240 N N . GLN A 1 171 ? 56.696 -26.071 -15.163 1.00 32.88 171 GLN A N 1
ATOM 1241 C CA . GLN A 1 171 ? 56.070 -26.930 -16.184 1.00 32.88 171 GLN A CA 1
ATOM 1242 C C . GLN A 1 171 ? 55.043 -26.252 -17.117 1.00 32.88 171 GLN A C 1
ATOM 1244 O O . GLN A 1 171 ? 54.433 -26.933 -17.939 1.00 32.88 171 GLN A O 1
ATOM 1249 N N . THR A 1 172 ? 54.858 -24.929 -17.043 1.00 27.94 172 THR A N 1
ATOM 1250 C CA . THR A 1 172 ? 53.821 -24.184 -17.799 1.00 27.94 172 THR A CA 1
ATOM 1251 C C . THR A 1 172 ? 54.347 -23.206 -18.860 1.00 27.94 172 THR A C 1
ATOM 1253 O O . THR A 1 172 ? 53.578 -22.430 -19.421 1.00 27.94 172 THR A O 1
ATOM 1256 N N . THR A 1 173 ? 55.631 -23.271 -19.221 1.00 27.03 173 THR A N 1
ATOM 1257 C CA . THR A 1 173 ? 56.285 -22.326 -20.154 1.00 27.03 173 THR A CA 1
ATOM 1258 C C . THR A 1 173 ? 56.300 -22.777 -21.627 1.00 27.03 173 THR A C 1
ATOM 1260 O O . THR A 1 173 ? 57.209 -22.406 -22.364 1.00 27.03 173 THR A O 1
ATOM 1263 N N . LYS A 1 174 ? 55.358 -23.629 -22.072 1.00 30.25 174 LYS A N 1
ATOM 1264 C CA . LYS A 1 174 ? 55.460 -24.298 -23.393 1.00 30.25 174 LYS A CA 1
ATOM 1265 C C . LYS A 1 174 ? 54.195 -24.373 -24.264 1.00 30.25 174 LYS A C 1
ATOM 1267 O O . LYS A 1 174 ? 54.159 -25.180 -25.186 1.00 30.25 174 LYS A O 1
ATOM 1272 N N . VAL A 1 175 ? 53.178 -23.545 -24.000 1.00 28.59 175 VAL A N 1
ATOM 1273 C CA . VAL A 1 175 ? 51.959 -23.442 -24.841 1.00 28.59 175 VAL A CA 1
ATOM 1274 C C . VAL A 1 175 ? 51.507 -21.977 -24.998 1.00 28.59 175 VAL A C 1
ATOM 1276 O O . VAL A 1 175 ? 50.357 -21.635 -24.742 1.00 28.59 175 VAL A O 1
ATOM 1279 N N . ILE A 1 176 ? 52.434 -21.086 -25.369 1.00 28.70 176 ILE A N 1
ATOM 1280 C CA . ILE A 1 176 ? 52.136 -19.697 -25.764 1.00 28.70 176 ILE A CA 1
ATOM 1281 C C . ILE A 1 176 ? 53.040 -19.327 -26.949 1.00 28.70 176 ILE A C 1
ATOM 1283 O O . ILE A 1 176 ? 54.058 -18.674 -26.759 1.00 28.70 176 ILE A O 1
ATOM 1287 N N . ASP A 1 177 ? 52.683 -19.775 -28.155 1.00 30.05 177 ASP A N 1
ATOM 1288 C CA . ASP A 1 177 ? 53.306 -19.294 -29.407 1.00 30.05 177 ASP A CA 1
ATOM 1289 C C . ASP A 1 177 ? 52.347 -19.272 -30.618 1.00 30.05 177 ASP A C 1
ATOM 1291 O O . ASP A 1 177 ? 52.733 -18.913 -31.727 1.00 30.05 177 ASP A O 1
ATOM 1295 N N . GLU A 1 178 ? 51.061 -19.577 -30.416 1.00 29.27 178 GLU A N 1
ATOM 1296 C CA . GLU A 1 178 ? 50.017 -19.419 -31.433 1.00 29.27 178 GLU A CA 1
ATOM 1297 C C . GLU A 1 178 ? 48.911 -18.492 -30.896 1.00 29.27 178 GLU A C 1
ATOM 1299 O O . GLU A 1 178 ? 48.559 -18.556 -29.718 1.00 29.27 178 GLU A O 1
ATOM 1304 N N . MET A 1 179 ? 48.348 -17.650 -31.777 1.00 24.75 179 MET A N 1
ATOM 1305 C CA . MET A 1 179 ? 47.228 -16.709 -31.539 1.00 24.75 179 MET A CA 1
ATOM 1306 C C . MET A 1 179 ? 47.548 -15.327 -30.910 1.00 24.75 179 MET A C 1
ATOM 1308 O O . MET A 1 179 ? 46.977 -14.919 -29.900 1.00 24.75 179 MET A O 1
ATOM 1312 N N . LYS A 1 180 ? 48.328 -14.504 -31.627 1.00 27.06 180 LYS A N 1
ATOM 1313 C CA . LYS A 1 180 ? 47.974 -13.077 -31.854 1.00 27.06 180 LYS A CA 1
ATOM 1314 C C . LYS A 1 180 ? 47.221 -12.995 -33.204 1.00 27.06 180 LYS A C 1
ATOM 1316 O O . LYS A 1 180 ? 47.564 -13.811 -34.057 1.00 27.06 180 LYS A O 1
ATOM 1321 N N . PRO A 1 181 ? 46.275 -12.051 -33.462 1.00 36.47 181 PRO A N 1
ATOM 1322 C CA . PRO A 1 181 ? 46.229 -10.696 -32.885 1.00 36.47 181 PRO A CA 1
ATOM 1323 C C . PRO A 1 181 ? 44.818 -10.054 -32.694 1.00 36.47 181 PRO A C 1
ATOM 1325 O O . PRO A 1 181 ? 44.237 -9.566 -33.659 1.00 36.47 181 PRO A O 1
ATOM 1328 N N . ILE A 1 182 ? 44.317 -9.874 -31.461 1.00 27.97 182 ILE A N 1
ATOM 1329 C CA . ILE A 1 182 ? 43.365 -8.777 -31.132 1.00 27.97 182 ILE A CA 1
ATOM 1330 C C . ILE A 1 182 ? 43.609 -8.299 -29.688 1.00 27.97 182 ILE A C 1
ATOM 1332 O O . ILE A 1 182 ? 43.074 -8.906 -28.768 1.00 27.97 182 ILE A O 1
ATOM 1336 N N . ALA A 1 183 ? 44.411 -7.236 -29.498 1.00 27.38 183 ALA A N 1
ATOM 1337 C CA . ALA A 1 183 ? 44.387 -6.285 -28.361 1.00 27.38 183 ALA A CA 1
ATOM 1338 C C . ALA A 1 183 ? 45.701 -5.472 -28.286 1.00 27.38 183 ALA A C 1
ATOM 1340 O O . ALA A 1 183 ? 46.574 -5.768 -27.471 1.00 27.38 183 ALA A O 1
ATOM 1341 N N . THR A 1 184 ? 45.840 -4.418 -29.100 1.00 33.47 184 THR A N 1
ATOM 1342 C CA . THR A 1 184 ? 47.023 -3.525 -29.059 1.00 33.47 184 THR A CA 1
ATOM 1343 C C . THR A 1 184 ? 46.640 -2.040 -29.047 1.00 33.47 184 THR A C 1
ATOM 1345 O O . THR A 1 184 ? 47.280 -1.222 -29.694 1.00 33.47 184 THR A O 1
ATOM 1348 N N . SER A 1 185 ? 45.574 -1.678 -28.324 1.00 33.66 185 SER A N 1
ATOM 1349 C CA . SER A 1 185 ? 45.139 -0.275 -28.161 1.00 33.66 185 SER A CA 1
ATOM 1350 C C . SER A 1 185 ? 44.858 0.144 -26.712 1.00 33.66 185 SER A C 1
ATOM 1352 O O . SER A 1 185 ? 44.539 1.301 -26.473 1.00 33.66 185 SER A O 1
ATOM 1354 N N . THR A 1 186 ? 44.959 -0.772 -25.742 1.00 29.00 186 THR A N 1
ATOM 1355 C CA . THR A 1 186 ? 44.582 -0.515 -24.333 1.00 29.00 186 THR A CA 1
ATOM 1356 C C . THR A 1 186 ? 45.790 -0.405 -23.395 1.00 29.00 186 THR A C 1
ATOM 1358 O O . THR A 1 186 ? 45.638 -0.004 -22.246 1.00 29.00 186 THR A O 1
ATOM 1361 N N . PHE A 1 187 ? 46.990 -0.781 -23.852 1.00 29.36 187 PHE A N 1
ATOM 1362 C CA . PHE A 1 187 ? 48.174 -0.864 -22.988 1.00 29.36 187 PHE A CA 1
ATOM 1363 C C . PHE A 1 187 ? 48.918 0.475 -22.848 1.00 29.36 187 PHE A C 1
ATOM 1365 O O . PHE A 1 187 ? 49.413 0.784 -21.768 1.00 29.36 187 PHE A O 1
ATOM 1372 N N . GLU A 1 188 ? 48.951 1.305 -23.897 1.00 31.70 188 GLU A N 1
ATOM 1373 C CA . GLU A 1 188 ? 49.672 2.589 -23.850 1.00 31.70 188 GLU A CA 1
ATOM 1374 C C . GLU A 1 188 ? 48.942 3.666 -23.035 1.00 31.70 188 GLU A C 1
ATOM 1376 O O . GLU A 1 188 ? 49.586 4.442 -22.336 1.00 31.70 188 GLU A O 1
ATOM 1381 N N . THR A 1 189 ? 47.604 3.658 -23.011 1.00 34.31 189 THR A N 1
ATOM 1382 C CA . THR A 1 189 ? 46.795 4.626 -22.240 1.00 34.31 189 THR A CA 1
ATOM 1383 C C . THR A 1 189 ? 47.026 4.544 -20.725 1.00 34.31 189 THR A C 1
ATOM 1385 O O . THR A 1 189 ? 46.716 5.484 -19.999 1.00 34.31 189 THR A O 1
ATOM 1388 N N . ILE A 1 190 ? 47.560 3.422 -20.229 1.00 32.84 190 ILE A N 1
ATOM 1389 C CA . ILE A 1 190 ? 47.849 3.203 -18.802 1.00 32.84 190 ILE A CA 1
ATOM 1390 C C . ILE A 1 190 ? 49.242 3.739 -18.423 1.00 32.84 190 ILE A C 1
ATOM 1392 O O . ILE A 1 190 ? 49.466 4.090 -17.267 1.00 32.84 190 ILE A O 1
ATOM 1396 N N . LEU A 1 191 ? 50.166 3.849 -19.384 1.00 32.03 191 LEU A N 1
ATOM 1397 C CA . LEU A 1 191 ? 51.540 4.321 -19.166 1.00 32.03 191 LEU A CA 1
ATOM 1398 C C . LEU A 1 191 ? 51.702 5.844 -19.307 1.00 32.03 191 LEU A C 1
ATOM 1400 O O . LEU A 1 191 ? 52.740 6.375 -18.924 1.00 32.03 191 LEU A O 1
ATOM 1404 N N . SER A 1 192 ? 50.690 6.551 -19.820 1.00 37.94 192 SER A N 1
ATOM 1405 C CA . SER A 1 192 ? 50.736 7.993 -20.107 1.00 37.94 192 SER A CA 1
ATOM 1406 C C . SER A 1 192 ? 49.895 8.864 -19.155 1.00 37.94 192 SER A C 1
ATOM 1408 O O . SER A 1 192 ? 49.509 9.971 -19.530 1.00 37.94 192 SER A O 1
ATOM 1410 N N . ALA A 1 193 ? 49.540 8.370 -17.964 1.00 32.12 193 ALA A N 1
ATOM 1411 C CA . ALA A 1 193 ? 48.687 9.083 -17.007 1.00 32.12 193 ALA A CA 1
ATOM 1412 C C . ALA A 1 193 ? 49.499 9.835 -15.929 1.00 32.12 193 ALA A C 1
ATOM 1414 O O . ALA A 1 193 ? 50.381 9.266 -15.290 1.00 32.12 193 ALA A O 1
ATOM 1415 N N . ASP A 1 194 ? 49.161 11.110 -15.720 1.00 30.89 194 ASP A N 1
ATOM 1416 C CA . ASP A 1 194 ? 49.842 12.062 -14.825 1.00 30.89 194 ASP A CA 1
ATOM 1417 C C . ASP A 1 194 ? 49.793 11.622 -13.330 1.00 30.89 194 ASP A C 1
ATOM 1419 O O . ASP A 1 194 ? 48.737 11.150 -12.882 1.00 30.89 194 ASP A O 1
ATOM 1423 N N . PRO A 1 195 ? 50.854 11.793 -12.501 1.00 32.25 195 PRO A N 1
ATOM 1424 C CA . PRO A 1 195 ? 50.928 11.219 -11.145 1.00 32.25 195 PRO A CA 1
ATOM 1425 C C . PRO A 1 195 ? 49.919 11.732 -10.100 1.00 32.25 195 PRO A C 1
ATOM 1427 O O . PRO A 1 195 ? 49.933 11.270 -8.960 1.00 32.25 195 PRO A O 1
ATOM 1430 N N . VAL A 1 196 ? 49.025 12.660 -10.451 1.00 32.81 196 VAL A N 1
ATOM 1431 C CA . VAL A 1 196 ? 48.014 13.235 -9.537 1.00 32.81 196 VAL A CA 1
ATOM 1432 C C . VAL A 1 196 ? 46.784 12.318 -9.359 1.00 32.81 196 VAL A C 1
ATOM 1434 O O . VAL A 1 196 ? 45.972 12.526 -8.462 1.00 32.81 196 VAL A O 1
ATOM 1437 N N . VAL A 1 197 ? 46.650 11.246 -10.150 1.00 38.62 197 VAL A N 1
ATOM 1438 C CA . VAL A 1 197 ? 45.489 10.324 -10.096 1.00 38.62 197 VAL A CA 1
ATOM 1439 C C . VAL A 1 197 ? 45.630 9.218 -9.020 1.00 38.62 197 VAL A C 1
ATOM 1441 O O . VAL A 1 197 ? 44.711 8.425 -8.802 1.00 38.62 197 VAL A O 1
ATOM 1444 N N . ILE A 1 198 ? 46.742 9.161 -8.273 1.00 33.28 198 ILE A N 1
ATOM 1445 C CA . ILE A 1 198 ? 47.030 8.079 -7.305 1.00 33.28 198 ILE A CA 1
ATOM 1446 C C . ILE A 1 198 ? 46.558 8.416 -5.872 1.00 33.28 198 ILE A C 1
ATOM 1448 O O . ILE A 1 198 ? 47.323 8.395 -4.914 1.00 33.28 198 ILE A O 1
ATOM 1452 N N . VAL A 1 199 ? 45.249 8.642 -5.707 1.00 29.27 199 VAL A N 1
ATOM 1453 C CA . VAL A 1 199 ? 44.542 8.560 -4.402 1.00 29.27 199 VAL A CA 1
ATOM 1454 C C . VAL A 1 199 ? 43.334 7.613 -4.538 1.00 29.27 199 VAL A C 1
ATOM 1456 O O . VAL A 1 199 ? 42.206 7.910 -4.159 1.00 29.27 199 VAL A O 1
ATOM 1459 N N . GLY A 1 200 ? 43.563 6.457 -5.173 1.00 35.12 200 GLY A N 1
ATOM 1460 C CA . GLY A 1 200 ? 42.503 5.546 -5.636 1.00 35.12 200 GLY A CA 1
ATOM 1461 C C . GLY A 1 200 ? 42.890 4.064 -5.670 1.00 35.12 200 GLY A C 1
ATOM 1462 O O . GLY A 1 200 ? 42.446 3.324 -6.550 1.00 35.12 200 GLY A O 1
ATOM 1463 N N . THR A 1 201 ? 43.713 3.602 -4.724 1.00 32.22 201 THR A N 1
ATOM 1464 C CA . THR A 1 201 ? 44.283 2.236 -4.672 1.00 32.22 201 THR A CA 1
ATOM 1465 C C . THR A 1 201 ? 43.275 1.097 -4.437 1.00 32.22 201 THR A C 1
ATOM 1467 O O . THR A 1 201 ? 43.664 -0.067 -4.381 1.00 32.22 201 THR A O 1
ATOM 1470 N N . SER A 1 202 ? 41.971 1.379 -4.383 1.00 31.33 202 SER A N 1
ATOM 1471 C CA . SER A 1 202 ? 40.903 0.373 -4.287 1.00 31.33 202 SER A CA 1
ATOM 1472 C C . SER A 1 202 ? 40.442 -0.196 -5.640 1.00 31.33 202 SER A C 1
ATOM 1474 O O . SER A 1 202 ? 39.935 -1.316 -5.680 1.00 31.33 202 SER A O 1
ATOM 1476 N N . ARG A 1 203 ? 40.631 0.514 -6.766 1.00 31.84 203 ARG A N 1
ATOM 1477 C CA . ARG A 1 203 ? 40.120 0.068 -8.085 1.00 31.84 203 ARG A CA 1
ATOM 1478 C C . ARG A 1 203 ? 41.022 -0.925 -8.824 1.00 31.84 203 ARG A C 1
ATOM 1480 O O . ARG A 1 203 ? 40.501 -1.859 -9.427 1.00 31.84 203 ARG A O 1
ATOM 1487 N N . ALA A 1 204 ? 42.345 -0.772 -8.761 1.00 33.19 204 ALA A N 1
ATOM 1488 C CA . ALA A 1 204 ? 43.274 -1.668 -9.463 1.00 33.19 204 ALA A CA 1
ATOM 1489 C C . ALA A 1 204 ? 43.271 -3.093 -8.875 1.00 33.19 204 ALA A C 1
ATOM 1491 O O . ALA A 1 204 ? 43.220 -4.073 -9.616 1.00 33.19 204 ALA A O 1
ATOM 1492 N N . ILE A 1 205 ? 43.228 -3.206 -7.542 1.00 37.69 205 ILE A N 1
ATOM 1493 C CA . ILE A 1 205 ? 43.121 -4.492 -6.833 1.00 37.69 205 ILE A CA 1
ATOM 1494 C C . ILE A 1 205 ? 41.773 -5.164 -7.139 1.00 37.69 205 ILE A C 1
ATOM 1496 O O . ILE A 1 205 ? 41.727 -6.371 -7.359 1.00 37.69 205 ILE A O 1
ATOM 1500 N N . PHE A 1 206 ? 40.686 -4.390 -7.227 1.00 38.69 206 PHE A N 1
ATOM 1501 C CA . PHE A 1 206 ? 39.366 -4.901 -7.605 1.00 38.69 206 PHE A CA 1
ATOM 1502 C C . PHE A 1 206 ? 39.315 -5.400 -9.061 1.00 38.69 206 PHE A C 1
ATOM 1504 O O . PHE A 1 206 ? 38.703 -6.431 -9.330 1.00 38.69 206 PHE A O 1
ATOM 1511 N N . LEU A 1 207 ? 40.008 -4.737 -9.996 1.00 35.72 207 LEU A N 1
ATOM 1512 C CA . LEU A 1 207 ? 40.157 -5.238 -11.367 1.00 35.72 207 LEU A CA 1
ATOM 1513 C C . LEU A 1 207 ? 40.988 -6.529 -11.418 1.00 35.72 207 LEU A C 1
ATOM 1515 O O . LEU A 1 207 ? 40.563 -7.495 -12.045 1.00 35.72 207 LEU A O 1
ATOM 1519 N N . ALA A 1 208 ? 42.123 -6.593 -10.717 1.00 35.34 208 ALA A N 1
ATOM 1520 C CA . ALA A 1 208 ? 42.938 -7.810 -10.642 1.00 35.34 208 ALA A CA 1
ATOM 1521 C C . ALA A 1 208 ? 42.164 -8.993 -10.019 1.00 35.34 208 ALA A C 1
ATOM 1523 O O . ALA A 1 208 ? 42.242 -10.116 -10.515 1.00 35.34 208 ALA A O 1
ATOM 1524 N N . TYR A 1 209 ? 41.356 -8.722 -8.988 1.00 43.00 209 TYR A N 1
ATOM 1525 C CA . TYR A 1 209 ? 40.450 -9.679 -8.343 1.00 43.00 209 TYR A CA 1
ATOM 1526 C C . TYR A 1 209 ? 39.373 -10.230 -9.296 1.00 43.00 209 TYR A C 1
ATOM 1528 O O . TYR A 1 209 ? 39.000 -11.396 -9.188 1.00 43.00 209 TYR A O 1
ATOM 1536 N N . LEU A 1 210 ? 38.894 -9.420 -10.246 1.00 40.84 210 LEU A N 1
ATOM 1537 C CA . LEU A 1 210 ? 37.908 -9.836 -11.249 1.00 40.84 210 LEU A CA 1
ATOM 1538 C C . LEU A 1 210 ? 38.515 -10.590 -12.445 1.00 40.84 210 LEU A C 1
ATOM 1540 O O . LEU A 1 210 ? 37.796 -11.340 -13.104 1.00 40.84 210 LEU A O 1
ATOM 1544 N N . LEU A 1 211 ? 39.805 -10.399 -12.746 1.00 34.66 211 LEU A N 1
ATOM 1545 C CA . LEU A 1 211 ? 40.403 -10.825 -14.020 1.00 34.66 211 LEU A CA 1
ATOM 1546 C C . LEU A 1 211 ? 41.156 -12.171 -13.993 1.00 34.66 211 LEU A C 1
ATOM 1548 O O . LEU A 1 211 ? 41.385 -12.726 -15.064 1.00 34.66 211 LEU A O 1
ATOM 1552 N N . PHE A 1 212 ? 41.493 -12.745 -12.826 1.00 42.59 212 PHE A N 1
ATOM 1553 C CA . PHE A 1 212 ? 42.232 -14.028 -12.753 1.00 42.59 212 PHE A CA 1
ATOM 1554 C C . PHE A 1 212 ? 41.633 -15.102 -11.807 1.00 42.59 212 PHE A C 1
ATOM 1556 O O . PHE A 1 212 ? 42.259 -15.477 -10.812 1.00 42.59 212 PHE A O 1
ATOM 1563 N N . PRO A 1 213 ? 40.462 -15.693 -12.130 1.00 39.59 213 PRO A N 1
ATOM 1564 C CA . PRO A 1 213 ? 39.838 -16.751 -11.319 1.00 39.59 213 PRO A CA 1
ATOM 1565 C C . PRO A 1 213 ? 40.664 -18.031 -11.017 1.00 39.59 213 PRO A C 1
ATOM 1567 O O . PRO A 1 213 ? 40.516 -18.554 -9.909 1.00 39.59 213 PRO A O 1
ATOM 1570 N N . PRO A 1 214 ? 41.513 -18.589 -11.915 1.00 33.50 214 PRO A N 1
ATOM 1571 C CA . PRO A 1 214 ? 42.097 -19.925 -11.693 1.00 33.50 214 PRO A CA 1
ATOM 1572 C C . PRO A 1 214 ? 43.121 -20.018 -10.548 1.00 33.50 214 PRO A C 1
ATOM 1574 O O . PRO A 1 214 ? 43.238 -21.057 -9.892 1.00 33.50 214 PRO A O 1
ATOM 1577 N N . ILE A 1 215 ? 43.861 -18.935 -10.293 1.00 40.12 215 ILE A N 1
ATOM 1578 C CA . ILE A 1 215 ? 45.057 -18.931 -9.427 1.00 40.12 215 ILE A CA 1
ATOM 1579 C C . ILE A 1 215 ? 44.686 -19.016 -7.929 1.00 40.12 215 ILE A C 1
ATOM 1581 O O . ILE A 1 215 ? 45.472 -19.471 -7.097 1.00 40.12 215 ILE A O 1
ATOM 1585 N N . TRP A 1 216 ? 43.453 -18.653 -7.561 1.00 40.72 216 TRP A N 1
ATOM 1586 C CA . TRP A 1 216 ? 43.022 -18.556 -6.158 1.00 40.72 216 TRP A CA 1
ATOM 1587 C C . TRP A 1 216 ? 42.744 -19.895 -5.456 1.00 40.72 216 TRP A C 1
ATOM 1589 O O . TRP A 1 216 ? 42.644 -19.937 -4.227 1.00 40.72 216 TRP A O 1
ATOM 1599 N N . SER A 1 217 ? 42.656 -21.006 -6.192 1.00 41.94 217 SER A N 1
ATOM 1600 C CA . SER A 1 217 ? 42.388 -22.334 -5.613 1.00 41.94 217 SER A CA 1
ATOM 1601 C C . SER A 1 217 ? 43.530 -22.851 -4.721 1.00 41.94 217 SER A C 1
ATOM 1603 O O . SER A 1 217 ? 43.272 -23.441 -3.674 1.00 41.94 217 SER A O 1
ATOM 1605 N N . VAL A 1 218 ? 44.786 -22.576 -5.087 1.00 37.00 218 VAL A N 1
ATOM 1606 C CA . VAL A 1 218 ? 45.975 -23.035 -4.345 1.00 37.00 218 VAL A CA 1
ATOM 1607 C C . VAL A 1 218 ? 46.279 -22.118 -3.157 1.00 37.00 218 VAL A C 1
ATOM 1609 O O . VAL A 1 218 ? 46.517 -22.595 -2.051 1.00 37.00 218 VAL A O 1
ATOM 1612 N N . ILE A 1 219 ? 46.195 -20.798 -3.349 1.00 38.78 219 ILE A N 1
ATOM 1613 C CA . ILE A 1 219 ? 46.498 -19.807 -2.302 1.00 38.78 219 ILE A CA 1
ATOM 1614 C C . ILE A 1 219 ? 45.434 -19.829 -1.191 1.00 38.78 219 ILE A C 1
ATOM 1616 O O . ILE A 1 219 ? 45.762 -19.725 -0.008 1.00 38.78 219 ILE A O 1
ATOM 1620 N N . SER A 1 220 ? 44.157 -20.041 -1.535 1.00 44.94 220 SER A N 1
ATOM 1621 C CA . SER A 1 220 ? 43.094 -20.132 -0.525 1.00 44.94 220 SER A CA 1
ATOM 1622 C C . SER A 1 220 ? 43.176 -21.389 0.350 1.00 44.94 220 SER A C 1
ATOM 1624 O O . SER A 1 220 ? 42.715 -21.345 1.490 1.00 44.94 220 SER A O 1
ATOM 1626 N N . PHE A 1 221 ? 43.805 -22.475 -0.115 1.00 43.12 221 PHE A N 1
ATOM 1627 C CA . PHE A 1 221 ? 44.000 -23.692 0.681 1.00 43.12 221 PHE A CA 1
ATOM 1628 C C . PHE A 1 221 ? 44.871 -23.428 1.920 1.00 43.12 221 PHE A C 1
ATOM 1630 O O . PHE A 1 221 ? 44.457 -23.736 3.042 1.00 43.12 221 PHE A O 1
ATOM 1637 N N . SER A 1 222 ? 46.024 -22.778 1.728 1.00 43.53 222 SER A N 1
ATOM 1638 C CA . SER A 1 222 ? 46.993 -22.475 2.793 1.00 43.53 222 SER A CA 1
ATOM 1639 C C . SER A 1 222 ? 46.446 -21.527 3.868 1.00 43.53 222 SER A C 1
ATOM 1641 O O . SER A 1 222 ? 46.832 -21.640 5.026 1.00 43.53 222 SER A O 1
ATOM 1643 N N . PHE A 1 223 ? 45.510 -20.636 3.518 1.00 50.94 223 PHE A N 1
ATOM 1644 C CA . PHE A 1 223 ? 44.837 -19.750 4.481 1.00 50.94 223 PHE A CA 1
ATOM 1645 C C . PHE A 1 223 ? 43.581 -20.359 5.130 1.00 50.94 223 PHE A C 1
ATOM 1647 O O . PHE A 1 223 ? 43.188 -19.942 6.220 1.00 50.94 223 PHE A O 1
ATOM 1654 N N . ARG A 1 224 ? 42.905 -21.322 4.483 1.00 67.56 224 ARG A N 1
ATOM 1655 C CA . ARG A 1 224 ? 41.648 -21.905 4.999 1.00 67.56 224 ARG A CA 1
ATOM 1656 C C . ARG A 1 224 ? 41.870 -23.111 5.907 1.00 67.56 224 ARG A C 1
ATOM 1658 O O . ARG A 1 224 ? 41.109 -23.270 6.867 1.00 67.56 224 ARG A O 1
ATOM 1665 N N . GLY A 1 225 ? 42.887 -23.927 5.621 1.00 74.25 225 GLY A N 1
ATOM 1666 C CA . GLY A 1 225 ? 43.200 -25.156 6.360 1.00 74.25 225 GLY A CA 1
ATOM 1667 C C . GLY A 1 225 ? 42.286 -26.346 6.036 1.00 74.25 225 GLY A C 1
ATOM 1668 O O . GLY A 1 225 ? 42.174 -27.252 6.851 1.00 74.25 225 GLY A O 1
ATOM 1669 N N . TYR A 1 226 ? 41.595 -26.319 4.892 1.00 84.25 226 TYR A N 1
ATOM 1670 C CA . TYR A 1 226 ? 40.782 -27.403 4.318 1.00 84.25 226 TYR A CA 1
ATOM 1671 C C . TYR A 1 226 ? 40.561 -27.118 2.813 1.00 84.25 226 TYR A C 1
ATOM 1673 O O . TYR A 1 226 ? 40.834 -26.006 2.356 1.00 84.25 226 TYR A O 1
ATOM 1681 N N . LYS A 1 227 ? 40.106 -28.101 2.016 1.00 83.12 227 LYS A N 1
ATOM 1682 C CA . LYS A 1 227 ? 40.100 -28.028 0.534 1.00 83.12 227 LYS A CA 1
ATOM 1683 C C . LYS A 1 227 ? 39.231 -26.920 -0.052 1.00 83.12 227 LYS A C 1
ATOM 1685 O O . LYS A 1 227 ? 39.600 -26.350 -1.074 1.00 83.12 227 LYS A O 1
ATOM 1690 N N . GLY A 1 228 ? 38.105 -26.616 0.581 1.00 85.38 228 GLY A N 1
ATOM 1691 C CA . GLY A 1 228 ? 37.196 -25.567 0.139 1.00 85.38 228 GLY A CA 1
ATOM 1692 C C . GLY A 1 228 ? 35.751 -25.830 0.538 1.00 85.38 228 GLY A C 1
ATOM 1693 O O . GLY A 1 228 ? 35.446 -26.753 1.295 1.00 85.38 228 GLY A O 1
ATOM 1694 N N . GLU A 1 229 ? 34.867 -24.997 0.004 1.00 91.12 229 GLU A N 1
ATOM 1695 C CA . GLU A 1 229 ? 33.423 -25.072 0.212 1.00 91.12 229 GLU A CA 1
ATOM 1696 C C . GLU A 1 229 ? 32.767 -25.589 -1.077 1.00 91.12 229 GLU A C 1
ATOM 1698 O O . GLU A 1 229 ? 33.118 -25.153 -2.175 1.00 91.12 229 GLU A O 1
ATOM 1703 N N . LEU A 1 230 ? 31.833 -26.528 -0.951 1.00 91.06 230 LEU A N 1
ATOM 1704 C CA . LEU A 1 230 ? 31.038 -27.073 -2.049 1.00 91.06 230 LEU A CA 1
ATOM 1705 C C . LEU A 1 230 ? 29.607 -26.556 -1.918 1.00 91.06 230 LEU A C 1
ATOM 1707 O O . LEU A 1 230 ? 29.046 -26.563 -0.823 1.00 91.06 230 LEU A O 1
ATOM 1711 N N . THR A 1 231 ? 28.979 -26.149 -3.022 1.00 91.56 231 THR A N 1
ATOM 1712 C CA . THR A 1 231 ? 27.537 -25.862 -2.992 1.00 91.56 231 THR A CA 1
ATOM 1713 C C . THR A 1 231 ? 26.777 -27.138 -2.607 1.00 91.56 231 THR A C 1
ATOM 1715 O O . THR A 1 231 ? 27.242 -28.241 -2.923 1.00 91.56 231 THR A O 1
ATOM 1718 N N . PRO A 1 232 ? 25.605 -27.047 -1.955 1.00 92.00 232 PRO A N 1
ATOM 1719 C CA . PRO A 1 232 ? 24.825 -28.238 -1.630 1.00 92.00 232 PRO A CA 1
ATOM 1720 C C . PRO A 1 232 ? 24.511 -29.097 -2.863 1.00 92.00 232 PRO A C 1
ATOM 1722 O O . PRO A 1 232 ? 24.578 -30.319 -2.787 1.00 92.00 232 PRO A O 1
ATOM 1725 N N . ALA A 1 233 ? 24.257 -28.474 -4.021 1.00 87.12 233 ALA A N 1
ATOM 1726 C CA . ALA A 1 233 ? 23.977 -29.189 -5.268 1.00 87.12 233 ALA A CA 1
ATOM 1727 C C . ALA A 1 233 ? 25.205 -29.964 -5.780 1.00 87.12 233 ALA A C 1
ATOM 1729 O O . ALA A 1 233 ? 25.084 -31.134 -6.136 1.00 87.12 233 ALA A O 1
ATOM 1730 N N . HIS A 1 234 ? 26.399 -29.357 -5.741 1.00 91.25 234 HIS A N 1
ATOM 1731 C CA . HIS A 1 234 ? 27.645 -30.063 -6.063 1.00 91.25 234 HIS A CA 1
ATOM 1732 C C . HIS A 1 234 ? 27.974 -31.138 -5.018 1.00 91.25 234 HIS A C 1
ATOM 1734 O O . HIS A 1 234 ? 28.531 -32.172 -5.364 1.00 91.25 234 HIS A O 1
ATOM 1740 N N . THR A 1 235 ? 27.613 -30.934 -3.747 1.00 92.06 235 THR A N 1
ATOM 1741 C CA . THR A 1 235 ? 27.763 -31.962 -2.706 1.00 92.06 235 THR A CA 1
ATOM 1742 C C . THR A 1 235 ? 26.867 -33.164 -2.996 1.00 92.06 235 THR A C 1
ATOM 1744 O O . THR A 1 235 ? 27.349 -34.293 -2.968 1.00 92.06 235 THR A O 1
ATOM 1747 N N . LEU A 1 236 ? 25.588 -32.937 -3.316 1.00 90.94 236 LEU A N 1
ATOM 1748 C CA . LEU A 1 236 ? 24.651 -34.000 -3.676 1.00 90.94 236 LEU A CA 1
ATOM 1749 C C . LEU A 1 236 ? 25.140 -34.786 -4.896 1.00 90.94 236 LEU A C 1
ATOM 1751 O O . LEU A 1 236 ? 25.138 -36.016 -4.846 1.00 90.94 236 LEU A O 1
ATOM 1755 N N . ASP A 1 237 ? 25.591 -34.099 -5.951 1.00 90.06 237 ASP A N 1
ATOM 1756 C CA . ASP A 1 237 ? 26.197 -34.746 -7.117 1.00 90.06 237 ASP A CA 1
ATOM 1757 C C . ASP A 1 237 ? 27.420 -35.580 -6.709 1.00 90.06 237 ASP A C 1
ATOM 1759 O O . ASP A 1 237 ? 27.401 -36.795 -6.865 1.00 90.06 237 ASP A O 1
ATOM 1763 N N . LEU A 1 238 ? 28.438 -34.979 -6.084 1.00 92.06 238 LEU A N 1
ATOM 1764 C CA . LEU A 1 238 ? 29.689 -35.667 -5.737 1.00 92.06 238 LEU A CA 1
ATOM 1765 C C . LEU A 1 238 ? 29.493 -36.866 -4.796 1.00 92.06 238 LEU A C 1
ATOM 1767 O O . LEU A 1 238 ? 30.194 -37.869 -4.937 1.00 92.06 238 LEU A O 1
ATOM 1771 N N . VAL A 1 239 ? 28.546 -36.800 -3.856 1.00 89.69 239 VAL A N 1
ATOM 1772 C CA . VAL A 1 239 ? 28.196 -37.931 -2.977 1.00 89.69 239 VAL A CA 1
ATOM 1773 C C . VAL A 1 239 ? 27.412 -39.000 -3.750 1.00 89.69 239 VAL A C 1
ATOM 1775 O O . VAL A 1 239 ? 27.594 -40.192 -3.506 1.00 89.69 239 VAL A O 1
ATOM 1778 N N . SER A 1 240 ? 26.589 -38.624 -4.730 1.00 87.81 240 SER A N 1
ATOM 1779 C CA . SER A 1 240 ? 25.826 -39.578 -5.547 1.00 87.81 240 SER A CA 1
ATOM 1780 C C . SER A 1 240 ? 26.692 -40.270 -6.606 1.00 87.81 240 SER A C 1
ATOM 1782 O O . SER A 1 240 ? 26.670 -41.498 -6.702 1.00 87.81 240 SER A O 1
ATOM 1784 N N . THR A 1 241 ? 27.493 -39.511 -7.358 1.00 85.12 241 THR A N 1
ATOM 1785 C CA . THR A 1 241 ? 28.245 -39.969 -8.537 1.00 85.12 241 THR A CA 1
ATOM 1786 C C . THR A 1 241 ? 29.687 -40.376 -8.237 1.00 85.12 241 THR A C 1
ATOM 1788 O O . THR A 1 241 ? 30.233 -41.226 -8.939 1.00 85.12 241 THR A O 1
ATOM 1791 N N . LYS A 1 242 ? 30.319 -39.835 -7.185 1.00 89.12 242 LYS A N 1
ATOM 1792 C CA . LYS A 1 242 ? 31.718 -40.135 -6.820 1.00 89.12 242 LYS A CA 1
ATOM 1793 C C . LYS A 1 242 ? 31.836 -40.754 -5.424 1.00 89.12 242 LYS A C 1
ATOM 1795 O O . LYS A 1 242 ? 30.856 -40.984 -4.712 1.00 89.12 242 LYS A O 1
ATOM 1800 N N . ASN A 1 243 ? 33.067 -41.091 -5.038 1.00 87.12 243 ASN A N 1
ATOM 1801 C CA . ASN A 1 243 ? 33.382 -41.641 -3.719 1.00 87.12 243 ASN A CA 1
ATOM 1802 C C . ASN A 1 243 ? 33.661 -40.513 -2.706 1.00 87.12 243 ASN A C 1
ATOM 1804 O O . ASN A 1 243 ? 34.793 -40.329 -2.250 1.00 87.12 243 ASN A O 1
ATOM 1808 N N . TYR A 1 244 ? 32.629 -39.708 -2.439 1.00 94.19 244 TYR A N 1
ATOM 1809 C CA . TYR A 1 244 ? 32.603 -38.695 -1.383 1.00 94.19 244 TYR A CA 1
ATOM 1810 C C . TYR A 1 244 ? 31.711 -39.185 -0.238 1.00 94.19 244 TYR A C 1
ATOM 1812 O O . TYR A 1 244 ? 30.640 -39.746 -0.475 1.00 94.19 244 TYR A O 1
ATOM 1820 N N . VAL A 1 245 ? 32.155 -38.965 0.999 1.00 93.50 245 VAL A N 1
ATOM 1821 C CA . VAL A 1 245 ? 31.428 -39.302 2.230 1.00 93.50 245 VAL A CA 1
ATOM 1822 C C . VAL A 1 245 ? 30.951 -38.007 2.874 1.00 93.50 245 VAL A C 1
ATOM 1824 O O . VAL A 1 245 ? 31.757 -37.111 3.127 1.00 93.50 245 VAL A O 1
ATOM 1827 N N . MET A 1 246 ? 29.651 -37.901 3.143 1.00 94.12 246 MET A N 1
ATOM 1828 C CA . MET A 1 246 ? 29.071 -36.727 3.797 1.00 94.12 246 MET A CA 1
ATOM 1829 C C . MET A 1 246 ? 28.918 -36.975 5.295 1.00 94.12 246 MET A C 1
ATOM 1831 O O . MET A 1 246 ? 28.360 -37.993 5.701 1.00 94.12 246 MET A O 1
ATOM 1835 N N . ILE A 1 247 ? 29.386 -36.040 6.118 1.00 95.06 247 ILE A N 1
ATOM 1836 C CA . ILE A 1 247 ? 29.311 -36.125 7.576 1.00 95.06 247 ILE A CA 1
ATOM 1837 C C . ILE A 1 247 ? 28.413 -35.006 8.098 1.00 95.06 247 ILE A C 1
ATOM 1839 O O . ILE A 1 247 ? 28.760 -33.830 8.007 1.00 95.06 247 ILE A O 1
ATOM 1843 N N . ASP A 1 248 ? 27.260 -35.387 8.644 1.00 93.19 248 ASP A N 1
ATOM 1844 C CA . ASP A 1 248 ? 26.295 -34.472 9.255 1.00 93.19 248 ASP A CA 1
ATOM 1845 C C . ASP A 1 248 ? 26.584 -34.352 10.755 1.00 93.19 248 ASP A C 1
ATOM 1847 O O . ASP A 1 248 ? 26.308 -35.274 11.534 1.00 93.19 248 ASP A O 1
ATOM 1851 N N . ILE A 1 249 ? 27.170 -33.216 11.142 1.00 93.88 249 ILE A N 1
ATOM 1852 C CA . ILE A 1 249 ? 27.576 -32.925 12.522 1.00 93.88 249 ILE A CA 1
ATOM 1853 C C . ILE A 1 249 ? 26.524 -32.157 13.328 1.00 93.88 249 ILE A C 1
ATOM 1855 O O . ILE A 1 249 ? 26.766 -31.811 14.485 1.00 93.88 249 ILE A O 1
ATOM 1859 N N . ARG A 1 250 ? 25.342 -31.901 12.750 1.00 92.44 250 ARG A N 1
ATOM 1860 C CA . ARG A 1 250 ? 24.238 -31.232 13.453 1.00 92.44 250 ARG A CA 1
ATOM 1861 C C . ARG A 1 250 ? 23.782 -32.047 14.656 1.00 92.44 250 ARG A C 1
ATOM 1863 O O . ARG A 1 250 ? 23.762 -33.282 14.621 1.00 92.44 250 ARG A O 1
ATOM 1870 N N . SER A 1 251 ? 23.354 -31.357 15.704 1.00 85.88 251 SER A N 1
ATOM 1871 C CA . SER A 1 251 ? 22.753 -31.989 16.874 1.00 85.88 251 SER A CA 1
ATOM 1872 C C . SER A 1 251 ? 21.443 -32.703 16.521 1.00 85.88 251 SER A C 1
ATOM 1874 O O . SER A 1 251 ? 20.739 -32.368 15.564 1.00 85.88 251 SER A O 1
ATOM 1876 N N . GLU A 1 252 ? 21.061 -33.663 17.355 1.00 82.81 252 GLU A N 1
ATOM 1877 C CA . GLU A 1 252 ? 19.797 -34.396 17.226 1.00 82.81 252 GLU A CA 1
ATOM 1878 C C . GLU A 1 252 ? 18.569 -33.470 17.296 1.00 82.81 252 GLU A C 1
ATOM 1880 O O . GLU A 1 252 ? 17.556 -33.700 16.635 1.00 82.81 252 GLU A O 1
ATOM 1885 N N . LYS A 1 253 ? 18.675 -32.365 18.044 1.00 81.25 253 LYS A N 1
ATOM 1886 C CA . LYS A 1 253 ? 17.647 -31.319 18.133 1.00 81.25 253 LYS A CA 1
ATOM 1887 C C . LYS A 1 253 ? 17.492 -30.554 16.815 1.00 81.25 253 LYS A C 1
ATOM 1889 O O . LYS A 1 253 ? 16.369 -30.272 16.400 1.00 81.25 253 LYS A O 1
ATOM 1894 N N . GLU A 1 254 ? 18.596 -30.244 16.139 1.00 84.06 254 GLU A N 1
ATOM 1895 C CA . GLU A 1 254 ? 18.582 -29.584 14.829 1.00 84.06 254 GLU A CA 1
ATOM 1896 C C . GLU A 1 254 ? 18.049 -30.509 13.732 1.00 84.06 254 GLU A C 1
ATOM 1898 O O . GLU A 1 254 ? 17.209 -30.079 12.943 1.00 84.06 254 GLU A O 1
ATOM 1903 N N . LYS A 1 255 ? 18.449 -31.790 13.723 1.00 86.00 255 LYS A N 1
ATOM 1904 C CA . LYS A 1 255 ? 17.914 -32.798 12.790 1.00 86.00 255 LYS A CA 1
ATOM 1905 C C . LYS A 1 255 ? 16.405 -32.997 12.964 1.00 86.00 255 LYS A C 1
ATOM 1907 O O . LYS A 1 255 ? 15.685 -33.014 11.972 1.00 86.00 255 LYS A O 1
ATOM 1912 N N . LYS A 1 256 ? 15.899 -33.053 14.204 1.00 80.81 256 LYS A N 1
ATOM 1913 C CA . LYS A 1 256 ? 14.447 -33.096 14.484 1.00 80.81 256 LYS A CA 1
ATOM 1914 C C . LYS A 1 256 ? 13.703 -31.848 13.995 1.00 80.81 256 LYS A C 1
ATOM 1916 O O . LYS A 1 256 ? 12.575 -31.967 13.534 1.00 80.81 256 LYS A O 1
ATOM 1921 N N . LYS A 1 257 ? 14.315 -30.660 14.090 1.00 82.75 257 LYS A N 1
ATOM 1922 C CA . LYS A 1 257 ? 13.689 -29.390 13.678 1.00 82.75 257 LYS A CA 1
ATOM 1923 C C . LYS A 1 257 ? 13.708 -29.165 12.161 1.00 82.75 257 LYS A C 1
ATOM 1925 O O . LYS A 1 257 ? 12.749 -28.621 11.627 1.00 82.75 257 LYS A O 1
ATOM 1930 N N . ALA A 1 258 ? 14.807 -29.514 11.493 1.00 81.12 258 ALA A N 1
ATOM 1931 C CA . ALA A 1 258 ? 15.061 -29.158 10.095 1.00 81.12 258 ALA A CA 1
ATOM 1932 C C . ALA A 1 258 ? 14.994 -30.353 9.120 1.00 81.12 258 ALA A C 1
ATOM 1934 O O . ALA A 1 258 ? 14.951 -30.149 7.911 1.00 81.12 258 ALA A O 1
ATOM 1935 N N . GLY A 1 259 ? 14.987 -31.588 9.626 1.00 85.94 259 GLY A N 1
ATOM 1936 C CA . GLY A 1 259 ? 15.107 -32.809 8.829 1.00 85.94 259 GLY A CA 1
ATOM 1937 C C . GLY A 1 259 ? 16.557 -33.185 8.507 1.00 85.94 259 GLY A C 1
ATOM 1938 O O . GLY A 1 259 ? 17.520 -32.519 8.912 1.00 85.94 259 GLY A O 1
ATOM 1939 N N . ILE A 1 260 ? 16.714 -34.278 7.764 1.00 88.00 260 ILE A N 1
ATOM 1940 C CA . ILE A 1 260 ? 17.993 -34.752 7.214 1.00 88.00 260 ILE A CA 1
ATOM 1941 C C . ILE A 1 260 ? 18.022 -34.603 5.688 1.00 88.00 260 ILE A C 1
ATOM 1943 O O . ILE A 1 260 ? 16.961 -34.658 5.070 1.00 88.00 260 ILE A O 1
ATOM 1947 N N . PRO A 1 261 ? 19.202 -34.427 5.063 1.00 88.94 261 PRO A N 1
ATOM 1948 C CA . PRO A 1 261 ? 19.363 -34.450 3.611 1.00 88.94 261 PRO A CA 1
ATOM 1949 C C . PRO A 1 261 ? 18.613 -35.605 2.948 1.00 88.94 261 PRO A C 1
ATOM 1951 O O . PRO A 1 261 ? 18.877 -36.772 3.242 1.00 88.94 261 PRO A O 1
ATOM 1954 N N . ARG A 1 262 ? 17.706 -35.291 2.016 1.00 89.56 262 ARG A N 1
ATOM 1955 C CA . ARG A 1 262 ? 17.145 -36.309 1.126 1.00 89.56 262 ARG A CA 1
ATOM 1956 C C . ARG A 1 262 ? 18.234 -36.716 0.136 1.00 89.56 262 ARG A C 1
ATOM 1958 O O . ARG A 1 262 ? 18.691 -35.902 -0.661 1.00 89.56 262 ARG A O 1
ATOM 1965 N N . LEU A 1 263 ? 18.640 -37.980 0.188 1.00 87.00 263 LEU A N 1
ATOM 1966 C CA . LEU A 1 263 ? 19.652 -38.558 -0.697 1.00 87.00 263 LEU A CA 1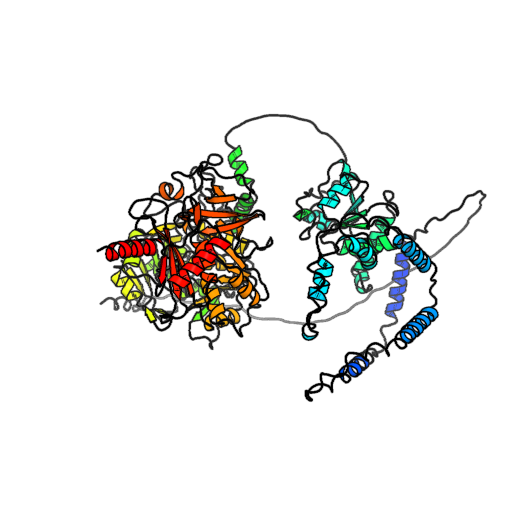
ATOM 1967 C C . LEU A 1 263 ? 19.054 -39.701 -1.532 1.00 87.00 263 LEU A C 1
ATOM 1969 O O . LEU A 1 263 ? 18.233 -40.463 -1.006 1.00 87.00 263 LEU A O 1
ATOM 1973 N N . PRO A 1 264 ? 19.474 -39.877 -2.799 1.00 84.62 264 PRO A N 1
ATOM 1974 C CA . PRO A 1 264 ? 19.106 -41.049 -3.588 1.00 84.62 264 PRO A CA 1
ATOM 1975 C C . PRO A 1 264 ? 19.650 -42.334 -2.944 1.00 84.62 264 PRO A C 1
ATOM 1977 O O . PRO A 1 264 ? 20.625 -42.313 -2.189 1.00 84.62 264 PRO A O 1
ATOM 1980 N N . SER A 1 265 ? 19.018 -43.476 -3.225 1.00 81.00 265 SER A N 1
ATOM 1981 C CA . SER A 1 265 ? 19.271 -44.742 -2.514 1.00 81.00 265 SER A CA 1
ATOM 1982 C C . SER A 1 265 ? 20.733 -45.213 -2.565 1.00 81.00 265 SER A C 1
ATOM 1984 O O . SER A 1 265 ? 21.233 -45.762 -1.587 1.00 81.00 265 SER A O 1
ATOM 1986 N N . ASN A 1 266 ? 21.450 -44.928 -3.657 1.00 80.25 266 ASN A N 1
ATOM 1987 C CA . ASN A 1 266 ? 22.883 -45.211 -3.824 1.00 80.25 266 ASN A CA 1
ATOM 1988 C C . ASN A 1 266 ? 23.813 -44.303 -2.984 1.00 80.25 266 ASN A C 1
ATOM 1990 O O . ASN A 1 266 ? 24.974 -44.648 -2.760 1.00 80.25 266 ASN A O 1
ATOM 1994 N N . ALA A 1 267 ? 23.318 -43.154 -2.517 1.00 84.12 267 ALA A N 1
ATOM 1995 C CA . ALA A 1 267 ? 24.055 -42.171 -1.725 1.00 84.12 267 ALA A CA 1
ATOM 1996 C C . ALA A 1 267 ? 23.778 -42.276 -0.214 1.00 84.12 267 ALA A C 1
ATOM 1998 O O . ALA A 1 267 ? 24.640 -41.900 0.580 1.00 84.12 267 ALA A O 1
ATOM 1999 N N . LYS A 1 268 ? 22.626 -42.827 0.207 1.00 83.38 268 LYS A N 1
ATOM 2000 C CA . LYS A 1 268 ? 22.234 -42.933 1.632 1.00 83.38 268 LYS A CA 1
ATOM 2001 C C . LYS A 1 268 ? 23.314 -43.580 2.512 1.00 83.38 268 LYS A C 1
ATOM 2003 O O . LYS A 1 268 ? 23.650 -43.046 3.562 1.00 83.38 268 LYS A O 1
ATOM 2008 N N . ASN A 1 269 ? 23.942 -44.660 2.041 1.00 81.06 269 ASN A N 1
ATOM 2009 C CA . ASN A 1 269 ? 24.994 -45.379 2.778 1.00 81.06 269 ASN A CA 1
ATOM 2010 C C . ASN A 1 269 ? 26.345 -44.632 2.881 1.00 81.06 269 ASN A C 1
ATOM 2012 O O . ASN A 1 269 ? 27.242 -45.104 3.587 1.00 81.06 269 ASN A O 1
ATOM 2016 N N . LYS A 1 270 ? 26.496 -43.492 2.187 1.00 87.31 270 LYS A N 1
ATOM 2017 C CA . LYS A 1 270 ? 27.669 -42.599 2.226 1.00 87.31 270 LYS A CA 1
ATOM 2018 C C . LYS A 1 270 ? 27.463 -41.374 3.130 1.00 87.31 270 LYS A C 1
ATOM 2020 O O . LYS A 1 270 ? 28.376 -40.557 3.249 1.00 87.31 270 LYS A O 1
ATOM 2025 N N . MET A 1 271 ? 26.293 -41.229 3.754 1.00 89.38 271 MET A N 1
ATOM 2026 C CA . MET A 1 271 ? 26.040 -40.218 4.780 1.00 89.38 271 MET A CA 1
ATOM 2027 C C . MET A 1 271 ? 26.254 -40.821 6.171 1.00 89.38 271 MET A C 1
ATOM 2029 O O . MET A 1 271 ? 25.755 -41.904 6.469 1.00 89.38 271 MET A O 1
ATOM 2033 N N . ILE A 1 272 ? 26.991 -40.119 7.031 1.00 89.56 272 ILE A N 1
ATOM 2034 C CA . ILE A 1 272 ? 27.273 -40.536 8.408 1.00 89.56 272 ILE A CA 1
ATOM 2035 C C . ILE A 1 272 ? 26.907 -39.388 9.351 1.00 89.56 272 ILE A C 1
ATOM 2037 O O . ILE A 1 272 ? 27.358 -38.261 9.170 1.00 89.56 272 ILE A O 1
ATOM 2041 N N . ALA A 1 273 ? 26.088 -39.663 10.365 1.00 88.50 273 ALA A N 1
ATOM 2042 C CA . ALA A 1 273 ? 25.737 -38.686 11.391 1.00 88.50 273 ALA A CA 1
ATOM 2043 C C . ALA A 1 273 ? 26.686 -38.819 12.594 1.00 88.50 273 ALA A C 1
ATOM 2045 O O . ALA A 1 273 ? 26.732 -39.874 13.221 1.00 88.50 273 ALA A O 1
ATOM 2046 N N . ILE A 1 274 ? 27.417 -37.752 12.929 1.00 86.94 274 ILE A N 1
ATOM 2047 C CA . ILE A 1 274 ? 28.225 -37.652 14.159 1.00 86.94 274 ILE A CA 1
ATOM 2048 C C . ILE A 1 274 ? 27.883 -36.308 14.803 1.00 86.94 274 ILE A C 1
ATOM 2050 O O . ILE A 1 274 ? 28.540 -35.319 14.485 1.00 86.94 274 ILE A O 1
ATOM 2054 N N . PRO A 1 275 ? 26.836 -36.228 15.647 1.00 83.06 275 PRO A N 1
ATOM 2055 C CA . PRO A 1 275 ? 26.446 -34.964 16.257 1.00 83.06 275 PRO A CA 1
ATOM 2056 C C . PRO A 1 275 ? 27.602 -34.376 17.074 1.00 83.06 275 PRO A C 1
ATOM 2058 O O . PRO A 1 275 ? 28.312 -35.098 17.778 1.00 83.06 275 PRO A O 1
ATOM 2061 N N . LEU A 1 276 ? 27.772 -33.057 16.984 1.00 80.19 276 LEU A N 1
ATOM 2062 C CA . LEU A 1 276 ? 28.669 -32.308 17.856 1.00 80.19 276 LEU A CA 1
ATOM 2063 C C . LEU A 1 276 ? 28.203 -32.487 19.311 1.00 80.19 276 LEU A C 1
ATOM 2065 O O . LEU A 1 276 ? 27.067 -32.148 19.646 1.00 80.19 276 LEU A O 1
ATOM 2069 N N . GLU A 1 277 ? 29.054 -33.060 20.161 1.00 73.81 277 GLU A N 1
ATOM 2070 C CA . GLU A 1 277 ? 28.764 -33.195 21.591 1.00 73.81 277 GLU A CA 1
ATOM 2071 C C . GLU A 1 277 ? 29.035 -31.866 22.290 1.00 73.81 277 GLU A C 1
ATOM 2073 O O . GLU A 1 277 ? 30.146 -31.343 22.228 1.00 73.81 277 GLU A O 1
ATOM 2078 N N . GLU A 1 278 ? 28.014 -31.336 22.960 1.00 74.31 278 GLU A N 1
ATOM 2079 C CA . GLU A 1 278 ? 28.147 -30.152 23.799 1.00 74.31 278 GLU A CA 1
ATOM 2080 C C . GLU A 1 278 ? 28.937 -30.479 25.072 1.00 74.31 278 GLU A C 1
ATOM 2082 O O . GLU A 1 278 ? 28.612 -31.429 25.791 1.00 74.31 278 GLU A O 1
ATOM 2087 N N . LEU A 1 279 ? 29.956 -29.672 25.379 1.00 70.50 279 LEU A N 1
ATOM 2088 C CA . LEU A 1 279 ? 30.696 -29.793 26.634 1.00 70.50 279 LEU A CA 1
ATOM 2089 C C . LEU A 1 279 ? 29.758 -29.543 27.836 1.00 70.50 279 LEU A C 1
ATOM 2091 O O . LEU A 1 279 ? 29.021 -28.550 27.833 1.00 70.50 279 LEU A O 1
ATOM 2095 N N . PRO A 1 280 ? 29.794 -30.389 28.889 1.00 71.12 280 PRO A N 1
ATOM 2096 C CA . PRO A 1 280 ? 29.076 -30.136 30.138 1.00 71.12 280 PRO A CA 1
ATOM 2097 C C . PRO A 1 280 ? 29.400 -28.750 30.701 1.00 71.12 280 PRO A C 1
ATOM 2099 O O . PRO A 1 280 ? 30.547 -28.312 30.625 1.00 71.12 280 PRO A O 1
ATOM 2102 N N . SER A 1 281 ? 28.417 -28.080 31.313 1.00 67.06 281 SER A N 1
ATOM 2103 C CA . SER A 1 281 ? 28.550 -26.694 31.800 1.00 67.06 281 SER A CA 1
ATOM 2104 C C . SER A 1 281 ? 29.811 -26.463 32.640 1.00 67.06 281 SER A C 1
ATOM 2106 O O . SER A 1 281 ? 30.564 -25.543 32.347 1.00 67.06 281 SER A O 1
ATOM 2108 N N . LYS A 1 282 ? 30.114 -27.368 33.580 1.00 58.56 282 LYS A N 1
ATOM 2109 C CA . LYS A 1 282 ? 31.328 -27.322 34.419 1.00 58.56 282 LYS A CA 1
ATOM 2110 C C . LYS A 1 282 ? 32.654 -27.265 33.642 1.00 58.56 282 LYS A C 1
ATOM 2112 O O . LYS A 1 282 ? 33.630 -26.739 34.157 1.00 58.56 282 LYS A O 1
ATOM 2117 N N . LEU A 1 283 ? 32.712 -27.826 32.431 1.00 56.28 283 LEU A N 1
ATOM 2118 C CA . LEU A 1 283 ? 33.911 -27.808 31.582 1.00 56.28 283 LEU A CA 1
ATOM 2119 C C . LEU A 1 283 ? 33.924 -26.626 30.603 1.00 56.28 283 LEU A C 1
ATOM 2121 O O . LEU A 1 283 ? 34.978 -26.311 30.057 1.00 56.28 283 LEU A O 1
ATOM 2125 N N . ARG A 1 284 ? 32.783 -25.962 30.370 1.00 68.06 284 ARG A N 1
ATOM 2126 C CA . ARG A 1 284 ? 32.711 -24.794 29.477 1.00 68.06 284 ARG A CA 1
ATOM 2127 C C . ARG A 1 284 ? 33.449 -23.591 30.060 1.00 68.06 284 ARG A C 1
ATOM 2129 O O . ARG A 1 284 ? 34.178 -22.931 29.326 1.00 68.06 284 ARG A O 1
ATOM 2136 N N . ASP A 1 285 ? 33.337 -23.377 31.367 1.00 70.06 285 ASP A N 1
ATOM 2137 C CA . ASP A 1 285 ? 33.957 -22.238 32.058 1.00 70.06 285 ASP A CA 1
ATOM 2138 C C . ASP A 1 285 ? 35.491 -22.371 32.180 1.00 70.06 285 ASP A C 1
ATOM 2140 O O . ASP A 1 285 ? 36.200 -21.375 32.302 1.00 70.06 285 ASP A O 1
ATOM 2144 N N . LEU A 1 286 ? 36.022 -23.596 32.070 1.00 50.88 286 LEU A N 1
ATOM 2145 C CA . LEU A 1 286 ? 37.458 -23.901 32.136 1.00 50.88 286 LEU A CA 1
ATOM 2146 C C . LEU A 1 286 ? 38.183 -23.783 30.779 1.00 50.88 286 LEU A C 1
ATOM 2148 O O . LEU A 1 286 ? 39.409 -23.873 30.722 1.00 50.88 286 LEU A O 1
ATOM 2152 N N . VAL A 1 287 ? 37.456 -23.606 29.668 1.00 57.22 287 VAL A N 1
ATOM 2153 C CA . VAL A 1 287 ? 38.016 -23.706 28.309 1.00 57.22 287 VAL A CA 1
ATOM 2154 C C . VAL A 1 287 ? 37.830 -22.402 27.532 1.00 57.22 287 VAL A C 1
ATOM 2156 O O . VAL A 1 287 ? 36.752 -22.091 27.031 1.00 57.22 287 VAL A O 1
ATOM 2159 N N . ARG A 1 288 ? 38.942 -21.686 27.302 1.00 67.75 288 ARG A N 1
ATOM 2160 C CA . ARG A 1 288 ? 38.991 -20.393 26.579 1.00 67.75 288 ARG A CA 1
ATOM 2161 C C . ARG A 1 288 ? 38.369 -20.415 25.169 1.00 67.75 288 ARG A C 1
ATOM 2163 O O . ARG A 1 288 ? 38.043 -19.360 24.631 1.00 67.75 288 ARG A O 1
ATOM 2170 N N . ASN A 1 289 ? 38.216 -21.587 24.546 1.00 76.81 289 ASN A N 1
ATOM 2171 C CA . ASN A 1 289 ? 37.469 -21.755 23.296 1.00 76.81 289 ASN A CA 1
ATOM 2172 C C . ASN A 1 289 ? 36.738 -23.110 23.246 1.00 76.81 289 ASN A C 1
ATOM 2174 O O . ASN A 1 289 ? 37.204 -24.063 22.620 1.00 76.81 289 ASN A O 1
ATOM 2178 N N . VAL A 1 290 ? 35.573 -23.166 23.896 1.00 77.31 290 VAL A N 1
ATOM 2179 C CA . VAL A 1 290 ? 34.660 -24.325 23.940 1.00 77.31 290 VAL A CA 1
ATOM 2180 C C . VAL A 1 290 ? 34.416 -24.928 22.548 1.00 77.31 290 VAL A C 1
ATOM 2182 O O . VAL A 1 290 ? 34.628 -26.122 22.349 1.00 77.31 290 VAL A O 1
ATOM 2185 N N . LYS A 1 291 ? 34.069 -24.095 21.553 1.00 78.25 291 LYS A N 1
ATOM 2186 C CA . LYS A 1 291 ? 33.757 -24.543 20.181 1.00 78.25 291 LYS A CA 1
ATOM 2187 C C . LYS A 1 291 ? 34.925 -25.255 19.495 1.00 78.25 291 LYS A C 1
ATOM 2189 O O . LYS A 1 291 ? 34.700 -26.156 18.691 1.00 78.25 291 LYS A O 1
ATOM 2194 N N . LYS A 1 292 ? 36.170 -24.857 19.788 1.00 80.06 292 LYS A N 1
ATOM 2195 C CA . LYS A 1 292 ? 37.363 -25.522 19.246 1.00 80.06 292 LYS A CA 1
ATOM 2196 C C . LYS A 1 292 ? 37.507 -26.937 19.814 1.00 80.06 292 LYS A C 1
ATOM 2198 O O . LYS A 1 292 ? 37.739 -27.858 19.040 1.00 80.06 292 LYS A O 1
ATOM 2203 N N . VAL A 1 293 ? 37.303 -27.118 21.120 1.00 76.38 293 VAL A N 1
ATOM 2204 C CA . VAL A 1 293 ? 37.410 -28.434 21.779 1.00 76.38 293 VAL A CA 1
ATOM 2205 C C . VAL A 1 293 ? 36.268 -29.369 21.365 1.00 76.38 293 VAL A C 1
ATOM 2207 O O . VAL A 1 293 ? 36.519 -30.527 21.039 1.00 76.38 293 VAL A O 1
ATOM 2210 N N . GLU A 1 294 ? 35.030 -28.868 21.279 1.00 81.38 294 GLU A N 1
ATOM 2211 C CA . GLU A 1 294 ? 33.888 -29.635 20.747 1.00 81.38 294 GLU A CA 1
ATOM 2212 C C . GLU A 1 294 ? 34.165 -30.102 19.297 1.00 81.38 294 GLU A C 1
ATOM 2214 O O . GLU A 1 294 ? 33.921 -31.261 18.945 1.00 81.38 294 GLU A O 1
ATOM 2219 N N . ALA A 1 295 ? 34.751 -29.236 18.460 1.00 82.06 295 ALA A N 1
ATOM 2220 C CA . ALA A 1 295 ? 35.114 -29.564 17.080 1.00 82.06 295 ALA A CA 1
ATOM 2221 C C . ALA A 1 295 ? 36.299 -30.544 16.961 1.00 82.06 295 ALA A C 1
ATOM 2223 O O . ALA A 1 295 ? 36.281 -31.412 16.086 1.00 82.06 295 ALA A O 1
ATOM 2224 N N . GLU A 1 296 ? 37.311 -30.443 17.827 1.00 81.12 296 GLU A N 1
ATOM 2225 C CA . GLU A 1 296 ? 38.426 -31.399 17.895 1.00 81.12 296 GLU A CA 1
ATOM 2226 C C . GLU A 1 296 ? 37.942 -32.789 18.333 1.00 81.12 296 GLU A C 1
ATOM 2228 O O . GLU A 1 296 ? 38.323 -33.788 17.722 1.00 81.12 296 GLU A O 1
ATOM 2233 N N . LEU A 1 297 ? 37.017 -32.867 19.297 1.00 77.06 297 LEU A N 1
ATOM 2234 C CA . LEU A 1 297 ? 36.377 -34.120 19.709 1.00 77.06 297 LEU A CA 1
ATOM 2235 C C . LEU A 1 297 ? 35.567 -34.761 18.566 1.00 77.06 297 LEU A C 1
ATOM 2237 O O . LEU A 1 297 ? 35.646 -35.974 18.353 1.00 77.06 297 LEU A O 1
ATOM 2241 N N . ALA A 1 298 ? 34.814 -33.965 17.799 1.00 83.75 298 ALA A N 1
ATOM 2242 C CA . ALA A 1 298 ? 34.089 -34.452 16.624 1.00 83.75 298 ALA A CA 1
ATOM 2243 C C . ALA A 1 298 ? 35.040 -34.922 15.508 1.00 83.75 298 ALA A C 1
ATOM 2245 O O . ALA A 1 298 ? 34.848 -36.008 14.959 1.00 83.75 298 ALA A O 1
ATOM 2246 N N . ALA A 1 299 ? 36.100 -34.163 15.211 1.00 87.50 299 ALA A N 1
ATOM 2247 C CA . ALA A 1 299 ? 37.135 -34.552 14.250 1.00 87.50 299 ALA A CA 1
ATOM 2248 C C . ALA A 1 299 ? 37.836 -35.860 14.650 1.00 87.50 299 ALA A C 1
ATOM 2250 O O . ALA A 1 299 ? 38.066 -36.729 13.807 1.00 87.50 299 ALA A O 1
ATOM 2251 N N . LEU A 1 300 ? 38.112 -36.042 15.942 1.00 78.56 300 LEU A N 1
ATOM 2252 C CA . LEU A 1 300 ? 38.710 -37.259 16.478 1.00 78.56 300 LEU A CA 1
ATOM 2253 C C . LEU A 1 300 ? 37.762 -38.463 16.323 1.00 78.56 300 LEU A C 1
ATOM 2255 O O . LEU A 1 300 ? 38.184 -39.492 15.798 1.00 78.56 300 LEU A O 1
ATOM 2259 N N . LYS A 1 301 ? 36.465 -38.328 16.638 1.00 83.69 301 LYS A N 1
ATOM 2260 C CA . LYS A 1 301 ? 35.456 -39.380 16.374 1.00 83.69 301 LYS A CA 1
ATOM 2261 C C . LYS A 1 301 ? 35.342 -39.739 14.896 1.00 83.69 301 LYS A C 1
ATOM 2263 O O . LYS A 1 301 ? 35.281 -40.920 14.561 1.00 83.69 301 LYS A O 1
ATOM 2268 N N . ILE A 1 302 ? 35.350 -38.735 14.019 1.00 88.69 302 ILE A N 1
ATOM 2269 C CA . ILE A 1 302 ? 35.358 -38.936 12.568 1.00 88.69 302 ILE A CA 1
ATOM 2270 C C . ILE A 1 302 ? 36.599 -39.742 12.157 1.00 88.69 302 ILE A C 1
ATOM 2272 O O . ILE A 1 302 ? 36.466 -40.724 11.433 1.00 88.69 302 ILE A O 1
ATOM 2276 N N . SER A 1 303 ? 37.787 -39.394 12.665 1.00 85.81 303 SER A N 1
ATOM 2277 C CA . SER A 1 303 ? 39.048 -40.046 12.280 1.00 85.81 303 SER A CA 1
ATOM 2278 C C . SER A 1 303 ? 39.130 -41.545 12.610 1.00 85.81 303 SER A C 1
ATOM 2280 O O . SER A 1 303 ? 39.849 -42.269 11.923 1.00 85.81 303 SER A O 1
ATOM 2282 N N . TYR A 1 304 ? 38.363 -42.019 13.599 1.00 85.50 304 TYR A N 1
ATOM 2283 C CA . TYR A 1 304 ? 38.274 -43.434 13.988 1.00 85.50 304 TYR A CA 1
ATOM 2284 C C . TYR A 1 304 ? 37.176 -44.232 13.252 1.00 85.50 304 TYR A C 1
ATOM 2286 O O . TYR A 1 304 ? 37.007 -45.429 13.502 1.00 85.50 304 TYR A O 1
ATOM 2294 N N . LEU A 1 305 ? 36.423 -43.624 12.328 1.00 84.06 305 LEU A N 1
ATOM 2295 C CA . LEU A 1 305 ? 35.421 -44.340 11.533 1.00 84.06 305 LEU A CA 1
ATOM 2296 C C . LEU A 1 305 ? 36.069 -45.358 10.579 1.00 84.06 305 LEU A C 1
ATOM 2298 O O . LEU A 1 305 ? 36.694 -44.983 9.591 1.00 84.06 305 LEU A O 1
ATOM 2302 N N . LYS A 1 306 ? 35.778 -46.654 10.766 1.00 80.12 306 LYS A N 1
ATOM 2303 C CA . LYS A 1 306 ? 36.246 -47.758 9.891 1.00 80.12 306 LYS A CA 1
ATOM 2304 C C . LYS A 1 306 ? 35.942 -47.585 8.388 1.00 80.12 306 LYS A C 1
ATOM 2306 O O . LYS A 1 306 ? 36.543 -48.272 7.571 1.00 80.12 306 LYS A O 1
ATOM 2311 N N . LYS A 1 307 ? 34.985 -46.722 8.021 1.00 76.44 307 LYS A N 1
ATOM 2312 C CA . LYS A 1 307 ? 34.567 -46.459 6.630 1.00 76.44 307 LYS A CA 1
ATOM 2313 C C . LYS A 1 307 ? 35.379 -45.363 5.919 1.00 76.44 307 LYS A C 1
ATOM 2315 O O . LYS A 1 307 ? 35.150 -45.155 4.730 1.00 76.44 307 LYS A O 1
ATOM 2320 N N . ILE A 1 308 ? 36.287 -44.658 6.601 1.00 85.94 308 ILE A N 1
ATOM 2321 C CA . ILE A 1 308 ? 37.103 -43.589 6.000 1.00 85.94 308 ILE A CA 1
ATOM 2322 C C . ILE A 1 308 ? 38.591 -43.767 6.321 1.00 85.94 308 ILE A C 1
ATOM 2324 O O . ILE A 1 308 ? 38.969 -44.450 7.268 1.00 85.94 308 ILE A O 1
ATOM 2328 N N . ASN A 1 309 ? 39.448 -43.133 5.527 1.00 88.88 309 ASN A N 1
ATOM 2329 C CA . ASN A 1 309 ? 40.893 -43.075 5.731 1.00 88.88 309 ASN A CA 1
ATOM 2330 C C . ASN A 1 309 ? 41.427 -41.675 5.372 1.00 88.88 309 ASN A C 1
ATOM 2332 O O . ASN A 1 309 ? 40.694 -40.837 4.848 1.00 88.88 309 ASN A O 1
ATOM 2336 N N . LYS A 1 310 ? 42.718 -41.412 5.618 1.00 87.69 310 LYS A N 1
ATOM 2337 C CA . LYS A 1 310 ? 43.342 -40.087 5.403 1.00 87.69 310 LYS A CA 1
ATOM 2338 C C . LYS A 1 310 ? 43.281 -39.561 3.952 1.00 87.69 310 LYS A C 1
ATOM 2340 O O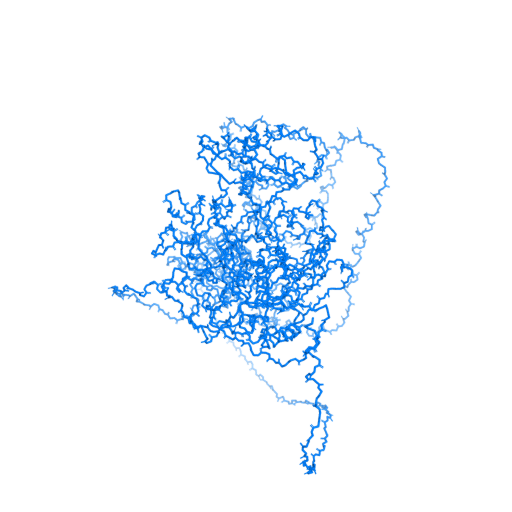 . LYS A 1 310 ? 43.484 -38.366 3.735 1.00 87.69 310 LYS A O 1
ATOM 2345 N N . GLY A 1 311 ? 43.002 -40.425 2.971 1.00 85.62 311 GLY A N 1
ATOM 2346 C CA . GLY A 1 311 ? 42.800 -40.064 1.563 1.00 85.62 311 GLY A CA 1
ATOM 2347 C C . GLY A 1 311 ? 41.334 -39.867 1.147 1.00 85.62 311 GLY A C 1
ATOM 2348 O O . GLY A 1 311 ? 41.089 -39.342 0.060 1.00 85.62 311 GLY A O 1
ATOM 2349 N N . SER A 1 312 ? 40.361 -40.261 1.977 1.00 91.06 312 SER A N 1
ATOM 2350 C CA . SER A 1 312 ? 38.928 -40.173 1.667 1.00 91.06 312 SER A CA 1
ATOM 2351 C C . SER A 1 312 ? 38.469 -38.733 1.423 1.00 91.06 312 SER A C 1
ATOM 2353 O O . SER A 1 312 ? 38.857 -37.820 2.150 1.00 91.06 312 SER A O 1
ATOM 2355 N N . ASN A 1 313 ? 37.598 -38.535 0.429 1.00 94.69 313 ASN A N 1
ATOM 2356 C CA . ASN A 1 313 ? 36.956 -37.243 0.189 1.00 94.69 313 ASN A CA 1
ATOM 2357 C C . ASN A 1 313 ? 35.794 -37.069 1.172 1.00 94.69 313 ASN A C 1
ATOM 2359 O O . ASN A 1 313 ? 34.795 -37.783 1.084 1.00 94.69 313 ASN A O 1
ATOM 2363 N N . ILE A 1 314 ? 35.938 -36.142 2.114 1.00 95.69 314 ILE A N 1
ATOM 2364 C CA . ILE A 1 314 ? 34.980 -35.915 3.199 1.00 95.69 314 ILE A CA 1
ATOM 2365 C C . ILE A 1 314 ? 34.302 -34.568 2.964 1.00 95.69 314 ILE A C 1
ATOM 2367 O O . ILE A 1 314 ? 34.995 -33.579 2.742 1.00 95.69 314 ILE A O 1
ATOM 2371 N N . VAL A 1 315 ? 32.972 -34.509 3.047 1.00 96.06 315 VAL A N 1
ATOM 2372 C CA . VAL A 1 315 ? 32.212 -33.248 3.052 1.00 96.06 315 VAL A CA 1
ATOM 2373 C C . VAL A 1 315 ? 31.487 -33.105 4.380 1.00 96.06 315 VAL A C 1
ATOM 2375 O O . VAL A 1 315 ? 30.684 -33.961 4.739 1.00 96.06 315 VAL A O 1
ATOM 2378 N N . ILE A 1 316 ? 31.766 -32.036 5.118 1.00 96.44 316 ILE A N 1
ATOM 2379 C CA . ILE A 1 316 ? 31.199 -31.805 6.450 1.00 96.44 316 ILE A CA 1
ATOM 2380 C C . ILE A 1 316 ? 30.037 -30.822 6.352 1.00 96.44 316 ILE A C 1
ATOM 2382 O O . ILE A 1 316 ? 30.140 -29.780 5.701 1.00 96.44 316 ILE A O 1
ATOM 2386 N N . MET A 1 317 ? 28.936 -31.149 7.020 1.00 95.12 317 MET A N 1
ATOM 2387 C CA . MET A 1 317 ? 27.723 -30.349 7.046 1.00 95.12 317 MET A CA 1
ATOM 2388 C C . MET A 1 317 ? 27.245 -30.161 8.486 1.00 95.12 317 MET A C 1
ATOM 2390 O O . MET A 1 317 ? 27.014 -31.121 9.215 1.00 95.12 317 MET A O 1
ATOM 2394 N N . ASP A 1 318 ? 27.066 -28.910 8.879 1.00 93.50 318 ASP A N 1
ATOM 2395 C CA . ASP A 1 318 ? 26.372 -28.471 10.087 1.00 93.50 318 ASP A CA 1
ATOM 2396 C C . ASP A 1 318 ? 25.152 -27.613 9.675 1.00 93.50 318 ASP A C 1
ATOM 2398 O O . ASP A 1 318 ? 24.669 -27.703 8.544 1.00 93.50 318 ASP A O 1
ATOM 2402 N N . SER A 1 319 ? 24.626 -26.772 10.568 1.00 91.44 319 SER A N 1
ATOM 2403 C CA . SER A 1 319 ? 23.483 -25.911 10.239 1.00 91.44 319 SER A CA 1
ATOM 2404 C C . SER A 1 319 ? 23.838 -24.687 9.378 1.00 91.44 319 SER A C 1
ATOM 2406 O O . SER A 1 319 ? 23.007 -24.315 8.553 1.00 91.44 319 SER A O 1
ATOM 2408 N N . TYR A 1 320 ? 25.027 -24.081 9.531 1.00 90.00 320 TYR A N 1
ATOM 2409 C CA . TYR A 1 320 ? 25.360 -22.755 8.956 1.00 90.00 320 TYR A CA 1
ATOM 2410 C C . TYR A 1 320 ? 26.823 -22.580 8.474 1.00 90.00 320 TYR A C 1
ATOM 2412 O O . TYR A 1 320 ? 27.260 -21.470 8.188 1.00 90.00 320 TYR A O 1
ATOM 2420 N N . SER A 1 321 ? 27.583 -23.666 8.336 1.00 87.25 321 SER A N 1
ATOM 2421 C CA . SER A 1 321 ? 29.012 -23.812 7.985 1.00 87.25 321 SER A CA 1
ATOM 2422 C C . SER A 1 321 ? 30.073 -23.528 9.067 1.00 87.25 321 SER A C 1
ATOM 2424 O O . SER A 1 321 ? 31.213 -23.968 8.903 1.00 87.25 321 SER A O 1
ATOM 2426 N N . ASP A 1 322 ? 29.764 -22.843 10.171 1.00 85.75 322 ASP A N 1
ATOM 2427 C CA . ASP A 1 322 ? 30.774 -22.384 11.149 1.00 85.75 322 ASP A CA 1
ATOM 2428 C C . ASP A 1 322 ? 31.471 -23.505 11.943 1.00 85.75 322 ASP A C 1
ATOM 2430 O O . ASP A 1 322 ? 32.700 -23.511 12.103 1.00 85.75 322 ASP A O 1
ATOM 2434 N N . SER A 1 323 ? 30.708 -24.484 12.429 1.00 88.38 323 SER A N 1
ATOM 2435 C CA . SER A 1 323 ? 31.260 -25.655 13.116 1.00 88.38 323 SER A CA 1
ATOM 2436 C C . SER A 1 323 ? 31.923 -26.589 12.106 1.00 88.38 323 SER A C 1
ATOM 2438 O O . SER A 1 323 ? 33.016 -27.094 12.367 1.00 88.38 323 SER A O 1
ATOM 2440 N N . ALA A 1 324 ? 31.337 -26.745 10.913 1.00 92.12 324 ALA A N 1
ATOM 2441 C CA . ALA A 1 324 ? 31.912 -27.543 9.829 1.00 92.12 324 ALA A CA 1
ATOM 2442 C C . ALA A 1 324 ? 33.309 -27.037 9.416 1.00 92.12 324 ALA A C 1
ATOM 2444 O O . ALA A 1 324 ? 34.230 -27.842 9.270 1.00 92.12 324 ALA A O 1
ATOM 2445 N N . LYS A 1 325 ? 33.510 -25.711 9.326 1.00 92.81 325 LYS A N 1
ATOM 2446 C CA . LYS A 1 325 ? 34.823 -25.067 9.096 1.00 92.81 325 LYS A CA 1
ATOM 2447 C C . LYS A 1 325 ? 35.859 -25.459 10.148 1.00 92.81 325 LYS A C 1
ATOM 2449 O O . LYS A 1 325 ? 37.022 -25.690 9.820 1.00 92.81 325 LYS A O 1
ATOM 2454 N N . THR A 1 326 ? 35.448 -25.532 11.411 1.00 89.50 326 THR A N 1
ATOM 2455 C CA . THR A 1 326 ? 36.350 -25.831 12.531 1.00 89.50 326 THR A CA 1
ATOM 2456 C C . THR A 1 326 ? 36.711 -27.320 12.570 1.00 89.50 326 THR A C 1
ATOM 2458 O O . THR A 1 326 ? 37.892 -27.655 12.662 1.00 89.50 326 THR A O 1
ATOM 2461 N N . VAL A 1 327 ? 35.734 -28.215 12.373 1.00 91.75 327 VAL A N 1
ATOM 2462 C CA . VAL A 1 327 ? 35.966 -29.669 12.271 1.00 91.75 327 VAL A CA 1
ATOM 2463 C C . VAL A 1 327 ? 36.816 -30.020 11.039 1.00 91.75 327 VAL A C 1
ATOM 2465 O O . VAL A 1 327 ? 37.709 -30.860 11.134 1.00 91.75 327 VAL A O 1
ATOM 2468 N N . ALA A 1 328 ? 36.620 -29.347 9.897 1.00 93.06 328 ALA A N 1
ATOM 2469 C CA . ALA A 1 328 ? 37.417 -29.570 8.685 1.00 93.06 328 ALA A CA 1
ATOM 2470 C C . ALA A 1 328 ? 38.907 -29.236 8.884 1.00 93.06 328 ALA A C 1
ATOM 2472 O O . ALA A 1 328 ? 39.776 -29.985 8.429 1.00 93.06 328 ALA A O 1
ATOM 2473 N N . ARG A 1 329 ? 39.211 -28.148 9.605 1.00 91.81 329 ARG A N 1
ATOM 2474 C CA . ARG A 1 329 ? 40.588 -27.791 9.990 1.00 91.81 329 ARG A CA 1
ATOM 2475 C C . ARG A 1 329 ? 41.196 -28.831 10.928 1.00 91.81 329 ARG A C 1
ATOM 2477 O O . ARG A 1 329 ? 42.304 -29.292 10.670 1.00 91.81 329 ARG A O 1
ATOM 2484 N N . ALA A 1 330 ? 40.454 -29.250 11.955 1.00 89.38 330 ALA A N 1
ATOM 2485 C CA . ALA A 1 330 ? 40.906 -30.266 12.906 1.00 89.38 330 ALA A CA 1
ATOM 2486 C C . ALA A 1 330 ? 41.195 -31.621 12.221 1.00 89.38 330 ALA A C 1
ATOM 2488 O O . ALA A 1 330 ? 42.237 -32.234 12.460 1.00 89.38 330 ALA A O 1
ATOM 2489 N N . LEU A 1 331 ? 40.346 -32.058 11.283 1.00 90.19 331 LEU A N 1
ATOM 2490 C CA . LEU A 1 331 ? 40.606 -33.248 10.461 1.00 90.19 331 LEU A CA 1
ATOM 2491 C C . LEU A 1 331 ? 41.832 -33.091 9.554 1.00 90.19 331 LEU A C 1
ATOM 2493 O O . LEU A 1 331 ? 42.605 -34.038 9.397 1.00 90.19 331 LEU A O 1
ATOM 2497 N N . THR A 1 332 ? 42.051 -31.898 9.000 1.00 90.44 332 THR A N 1
ATOM 2498 C CA . THR A 1 332 ? 43.248 -31.610 8.199 1.00 90.44 332 THR A CA 1
ATOM 2499 C C . THR A 1 332 ? 44.519 -31.714 9.051 1.00 90.44 332 THR A C 1
ATOM 2501 O O . THR A 1 332 ? 45.474 -32.357 8.615 1.00 90.44 332 THR A O 1
ATOM 2504 N N . SER A 1 333 ? 44.519 -31.224 10.301 1.00 86.81 333 SER A N 1
ATOM 2505 C CA . SER A 1 333 ? 45.638 -31.437 11.241 1.00 86.81 333 SER A CA 1
ATOM 2506 C C . SER A 1 333 ? 45.831 -32.900 11.667 1.00 86.81 333 SER A C 1
ATOM 2508 O O . SER A 1 333 ? 46.961 -33.313 11.906 1.00 86.81 333 SER A O 1
ATOM 2510 N N . LEU A 1 334 ? 44.776 -33.725 11.674 1.00 85.38 334 LEU A N 1
ATOM 2511 C CA . LEU A 1 334 ? 44.881 -35.185 11.866 1.00 85.38 334 LEU A CA 1
ATOM 2512 C C . LEU A 1 334 ? 45.383 -35.929 10.600 1.00 85.38 334 LEU A C 1
ATOM 2514 O O . LEU A 1 334 ? 45.624 -37.144 10.617 1.00 85.38 334 LEU A O 1
ATOM 2518 N N . GLY A 1 335 ? 45.600 -35.201 9.500 1.00 85.31 335 GLY A N 1
ATOM 2519 C CA . GLY A 1 335 ? 46.203 -35.683 8.259 1.00 85.31 335 GLY A CA 1
ATOM 2520 C C . GLY A 1 335 ? 45.215 -36.067 7.155 1.00 85.31 335 GLY A C 1
ATOM 2521 O O . GLY A 1 335 ? 45.638 -36.689 6.181 1.00 85.31 335 GLY A O 1
ATOM 2522 N N . PHE A 1 336 ? 43.929 -35.721 7.275 1.00 89.69 336 PHE A N 1
ATOM 2523 C CA . PHE A 1 336 ? 42.941 -35.929 6.210 1.00 89.69 336 PHE A CA 1
ATOM 2524 C C . PHE A 1 336 ? 43.057 -34.817 5.161 1.00 89.69 336 PHE A C 1
ATOM 2526 O O . PHE A 1 336 ? 42.713 -33.665 5.414 1.00 89.69 336 PHE A O 1
ATOM 2533 N N . LYS A 1 337 ? 43.558 -35.149 3.965 1.00 82.94 337 LYS A N 1
ATOM 2534 C CA . LYS A 1 337 ? 43.951 -34.138 2.959 1.00 82.94 337 LYS A CA 1
ATOM 2535 C C . LYS A 1 337 ? 42.796 -33.600 2.100 1.00 82.94 337 LYS A C 1
ATOM 2537 O O . LYS A 1 337 ? 42.971 -32.594 1.413 1.00 82.94 337 LYS A O 1
ATOM 2542 N N . ASN A 1 338 ? 41.635 -34.260 2.130 1.00 92.06 338 ASN A N 1
ATOM 2543 C CA . ASN A 1 338 ? 40.504 -34.027 1.222 1.00 92.06 338 ASN A CA 1
ATOM 2544 C C . ASN A 1 338 ? 39.208 -33.643 1.970 1.00 92.06 338 ASN A C 1
ATOM 2546 O O . ASN A 1 338 ? 38.129 -34.155 1.671 1.00 92.06 338 ASN A O 1
ATOM 2550 N N . CYS A 1 339 ? 39.325 -32.747 2.954 1.00 93.81 339 CYS A N 1
ATOM 2551 C CA . CYS A 1 339 ? 38.203 -32.222 3.738 1.00 93.81 339 CYS A CA 1
ATOM 2552 C C . CYS A 1 339 ? 37.558 -31.007 3.056 1.00 93.81 339 CYS A C 1
ATOM 2554 O O . CYS A 1 339 ? 38.207 -29.977 2.875 1.00 93.81 339 CYS A O 1
ATOM 2556 N N . TRP A 1 340 ? 36.275 -31.112 2.735 1.00 95.25 340 TRP A N 1
ATOM 2557 C CA . TRP A 1 340 ? 35.414 -30.058 2.200 1.00 95.25 340 TRP A CA 1
ATOM 2558 C C . TRP A 1 340 ? 34.291 -29.750 3.193 1.00 95.25 340 TRP A C 1
ATOM 2560 O O . TRP A 1 340 ? 34.008 -30.546 4.089 1.00 95.25 340 TRP A O 1
ATOM 2570 N N . ILE A 1 341 ? 33.603 -28.627 3.006 1.00 95.69 341 ILE A N 1
ATOM 2571 C CA . ILE A 1 341 ? 32.372 -28.311 3.742 1.00 95.69 341 ILE A CA 1
ATOM 2572 C C . ILE A 1 341 ? 31.222 -28.009 2.784 1.00 95.69 341 ILE A C 1
ATOM 2574 O O . ILE A 1 341 ? 31.455 -27.560 1.661 1.00 95.69 341 ILE A O 1
ATOM 2578 N N . VAL A 1 342 ? 29.987 -28.195 3.244 1.00 94.19 342 VAL A N 1
ATOM 2579 C CA . VAL A 1 342 ? 28.803 -27.666 2.556 1.00 94.19 342 VAL A CA 1
ATOM 2580 C C . VAL A 1 342 ? 28.735 -26.156 2.797 1.00 94.19 342 VAL A C 1
ATOM 2582 O O . VAL A 1 342 ? 28.639 -25.709 3.942 1.00 94.19 342 VAL A O 1
ATOM 2585 N N . ALA A 1 343 ? 28.798 -25.369 1.723 1.00 89.38 343 ALA A N 1
ATOM 2586 C CA . ALA A 1 343 ? 28.628 -23.919 1.766 1.00 89.38 343 ALA A CA 1
ATOM 2587 C C . ALA A 1 343 ? 27.261 -23.571 2.378 1.00 89.38 343 ALA A C 1
ATOM 2589 O O . ALA A 1 343 ? 26.256 -24.190 2.030 1.00 89.38 343 ALA A O 1
ATOM 2590 N N . ASP A 1 344 ? 27.237 -22.618 3.313 1.00 87.94 344 ASP A N 1
ATOM 2591 C CA . ASP A 1 344 ? 26.066 -22.244 4.125 1.00 87.94 344 ASP A CA 1
ATOM 2592 C C . ASP A 1 344 ? 25.415 -23.397 4.937 1.00 87.94 344 ASP A C 1
ATOM 2594 O O . ASP A 1 344 ? 24.365 -23.209 5.554 1.00 87.94 344 ASP A O 1
ATOM 2598 N N . GLY A 1 345 ? 26.036 -24.581 5.007 1.00 91.25 345 GLY A N 1
ATOM 2599 C CA . GLY A 1 345 ? 25.535 -25.730 5.766 1.00 91.25 345 GLY A CA 1
ATOM 2600 C C . GLY A 1 345 ? 24.178 -26.254 5.275 1.00 91.25 345 GLY A C 1
ATOM 2601 O O . GLY A 1 345 ? 23.844 -26.213 4.090 1.00 91.25 345 GLY A O 1
ATOM 2602 N N . PHE A 1 346 ? 23.374 -26.789 6.193 1.00 92.94 346 PHE A N 1
ATOM 2603 C CA . PHE A 1 346 ? 22.047 -27.321 5.878 1.00 92.94 346 PHE A CA 1
ATOM 2604 C C . PHE A 1 346 ? 20.956 -26.238 5.801 1.00 92.94 346 PHE A C 1
ATOM 2606 O O . PHE A 1 346 ? 20.063 -26.319 4.956 1.00 92.94 346 PHE A O 1
ATOM 2613 N N . SER A 1 347 ? 21.034 -25.228 6.672 1.00 89.19 347 SER A N 1
ATOM 2614 C CA . SER A 1 347 ? 19.954 -24.267 6.949 1.00 89.19 347 SER A CA 1
ATOM 2615 C C . SER A 1 347 ? 20.278 -22.822 6.545 1.00 89.19 347 SER A C 1
ATOM 2617 O O . SER A 1 347 ? 19.395 -21.969 6.633 1.00 89.19 347 SER A O 1
ATOM 2619 N N . GLY A 1 348 ? 21.517 -22.518 6.143 1.00 85.56 348 GLY A N 1
ATOM 2620 C CA . GLY A 1 348 ? 21.931 -21.170 5.745 1.00 85.56 348 GLY A CA 1
ATOM 2621 C C . GLY A 1 348 ? 21.362 -20.706 4.401 1.00 85.56 348 GLY A C 1
ATOM 2622 O O . GLY A 1 348 ? 20.647 -21.434 3.713 1.00 85.56 348 GLY A O 1
ATOM 2623 N N . SER A 1 349 ? 21.686 -19.466 4.021 1.00 78.56 349 SER A N 1
ATOM 2624 C CA . SER A 1 349 ? 21.034 -18.739 2.917 1.00 78.56 349 SER A CA 1
ATOM 2625 C C . SER A 1 349 ? 21.161 -19.416 1.546 1.00 78.56 349 SER A C 1
ATOM 2627 O O . SER A 1 349 ? 20.249 -19.340 0.726 1.00 78.56 349 SER A O 1
ATOM 2629 N N . LYS A 1 350 ? 22.272 -20.122 1.325 1.00 81.88 350 LYS A N 1
ATOM 2630 C CA . LYS A 1 350 ? 22.571 -20.961 0.155 1.00 81.88 350 LYS A CA 1
ATOM 2631 C C . LYS A 1 350 ? 22.780 -22.429 0.551 1.00 81.88 350 LYS A C 1
ATOM 2633 O O . LYS A 1 350 ? 23.422 -23.176 -0.182 1.00 81.88 350 LYS A O 1
ATOM 2638 N N . GLY A 1 351 ? 22.290 -22.808 1.734 1.00 83.25 351 GLY A N 1
ATOM 2639 C CA . GLY A 1 351 ? 22.436 -24.135 2.319 1.00 83.25 351 GLY A CA 1
ATOM 2640 C C . GLY A 1 351 ? 21.461 -25.156 1.730 1.00 83.25 351 GLY A C 1
ATOM 2641 O O . GLY A 1 351 ? 20.608 -24.831 0.901 1.00 83.25 351 GLY A O 1
ATOM 2642 N N . TRP A 1 352 ? 21.586 -26.411 2.165 1.00 88.81 352 TRP A N 1
ATOM 2643 C CA . TRP A 1 352 ? 20.883 -27.569 1.590 1.00 88.81 352 TRP A CA 1
ATOM 2644 C C . TRP A 1 352 ? 19.374 -27.368 1.380 1.00 88.81 352 TRP A C 1
ATOM 2646 O O . TRP A 1 352 ? 18.854 -27.665 0.300 1.00 88.81 352 TRP A O 1
ATOM 2656 N N . LEU A 1 353 ? 18.674 -26.830 2.386 1.00 85.12 353 LEU A N 1
ATOM 2657 C CA . LEU A 1 353 ? 17.239 -26.547 2.306 1.00 85.12 353 LEU A CA 1
ATOM 2658 C C . LEU A 1 353 ? 16.909 -25.472 1.262 1.00 85.12 353 LEU A C 1
ATOM 2660 O O . LEU A 1 353 ? 15.975 -25.648 0.478 1.00 85.12 353 LEU A O 1
ATOM 2664 N N . GLN A 1 354 ? 17.685 -24.387 1.211 1.00 84.19 354 GLN A N 1
ATOM 2665 C CA . GLN A 1 354 ? 17.436 -23.270 0.292 1.00 84.19 354 GLN A CA 1
ATOM 2666 C C . GLN A 1 354 ? 17.786 -23.620 -1.161 1.00 84.19 354 GLN A C 1
ATOM 2668 O O . GLN A 1 354 ? 17.132 -23.148 -2.089 1.00 84.19 354 GLN A O 1
ATOM 2673 N N . CYS A 1 355 ? 18.726 -24.547 -1.374 1.00 80.50 355 CYS A N 1
ATOM 2674 C CA . CYS A 1 355 ? 18.972 -25.168 -2.678 1.00 80.50 355 CYS A CA 1
ATOM 2675 C C . CYS A 1 355 ? 17.872 -26.154 -3.129 1.00 80.50 355 CYS A C 1
ATOM 2677 O O . CYS A 1 355 ? 18.008 -26.749 -4.196 1.00 80.50 355 CYS A O 1
ATOM 2679 N N . ARG A 1 356 ? 16.788 -26.334 -2.356 1.00 78.81 356 ARG A N 1
ATOM 2680 C CA . ARG A 1 356 ? 15.628 -27.195 -2.674 1.00 78.81 356 ARG A CA 1
ATOM 2681 C C . ARG A 1 356 ? 15.964 -28.669 -2.942 1.00 78.81 356 ARG A C 1
ATOM 2683 O O . ARG A 1 356 ? 15.186 -29.371 -3.581 1.00 78.81 356 ARG A O 1
ATOM 2690 N N . LEU A 1 357 ? 17.073 -29.173 -2.401 1.00 74.06 357 LEU A N 1
ATOM 2691 C CA . LEU A 1 357 ? 17.541 -30.555 -2.618 1.00 74.06 357 LEU A CA 1
ATOM 2692 C C . LEU A 1 357 ? 16.733 -31.619 -1.852 1.00 74.06 357 LEU A C 1
ATOM 2694 O O . LEU A 1 357 ? 17.022 -32.809 -1.933 1.00 74.06 357 LEU A O 1
ATOM 2698 N N . GLY A 1 358 ? 15.708 -31.188 -1.117 1.00 75.62 358 GLY A N 1
ATOM 2699 C CA . GLY A 1 358 ? 14.844 -32.040 -0.315 1.00 75.62 358 GLY A CA 1
ATOM 2700 C C . GLY A 1 358 ? 15.444 -32.396 1.045 1.00 75.62 358 GLY A C 1
ATOM 2701 O O . GLY A 1 358 ? 16.660 -32.518 1.224 1.00 75.62 358 GLY A O 1
ATOM 2702 N N . ALA A 1 359 ? 14.550 -32.594 2.007 1.00 81.19 359 ALA A N 1
ATOM 2703 C CA . ALA A 1 359 ? 14.863 -33.131 3.318 1.00 81.19 359 ALA A CA 1
ATOM 2704 C C . ALA A 1 359 ? 13.837 -34.211 3.674 1.00 81.19 359 ALA A C 1
ATOM 2706 O O . ALA A 1 359 ? 12.643 -34.023 3.443 1.00 81.19 359 ALA A O 1
ATOM 2707 N N . ASP A 1 360 ? 14.308 -35.326 4.222 1.00 81.19 360 ASP A N 1
ATOM 2708 C CA . ASP A 1 360 ? 13.455 -36.374 4.777 1.00 81.19 360 ASP A CA 1
ATOM 2709 C C . ASP A 1 360 ? 13.256 -36.129 6.290 1.00 81.19 360 ASP A C 1
ATOM 2711 O O . ASP A 1 360 ? 14.115 -35.560 6.978 1.00 81.19 360 ASP A O 1
ATOM 2715 N N . SER A 1 361 ? 12.102 -36.540 6.824 1.00 72.25 361 SER A N 1
ATOM 2716 C CA . SER A 1 361 ? 11.754 -36.381 8.242 1.00 72.25 361 SER A CA 1
ATOM 2717 C C . SER A 1 361 ? 12.654 -37.231 9.141 1.00 72.25 361 SER A C 1
ATOM 2719 O O . SER A 1 361 ? 12.772 -38.441 8.938 1.00 72.25 361 SER A O 1
ATOM 2721 N N . TYR A 1 362 ? 13.245 -36.621 10.170 1.00 60.75 362 TYR A N 1
ATOM 2722 C CA . TYR A 1 362 ? 14.154 -37.314 11.081 1.00 60.75 362 TYR A CA 1
ATOM 2723 C C . TYR A 1 362 ? 13.406 -38.107 12.167 1.00 60.75 362 TYR A C 1
ATOM 2725 O O . TYR A 1 362 ? 13.238 -37.642 13.296 1.00 60.75 362 TYR A O 1
ATOM 2733 N N . ASN A 1 363 ? 12.964 -39.316 11.814 1.00 44.53 363 ASN A N 1
ATOM 2734 C CA . ASN A 1 363 ? 12.366 -40.267 12.750 1.00 44.53 363 ASN A CA 1
ATOM 2735 C C . ASN A 1 363 ? 13.436 -41.188 13.348 1.00 44.53 363 ASN A C 1
ATOM 2737 O O . ASN A 1 363 ? 14.147 -41.882 12.624 1.00 44.53 363 ASN A O 1
ATOM 2741 N N . ILE A 1 364 ? 13.498 -41.246 14.680 1.00 34.47 364 ILE A N 1
ATOM 2742 C CA . ILE A 1 364 ? 14.248 -42.285 15.389 1.00 34.47 364 ILE A CA 1
ATOM 2743 C C . ILE A 1 364 ? 13.369 -43.537 15.412 1.00 34.47 364 ILE A C 1
ATOM 2745 O O . ILE A 1 364 ? 12.463 -43.639 16.234 1.00 34.47 364 ILE A O 1
ATOM 2749 N N . SER A 1 365 ? 13.650 -44.482 14.516 1.00 26.73 365 SER A N 1
ATOM 2750 C CA . SER A 1 365 ? 13.195 -45.866 14.641 1.00 26.73 365 SER A CA 1
ATOM 2751 C C . SER A 1 365 ? 14.401 -46.791 14.546 1.00 26.73 365 SER A C 1
ATOM 2753 O O . SER A 1 365 ? 15.002 -46.942 13.484 1.00 26.73 365 SER A O 1
ATOM 2755 N N . TYR A 1 366 ? 14.760 -47.397 15.675 1.00 27.47 366 TYR A N 1
ATOM 2756 C CA . TYR A 1 366 ? 15.647 -48.556 15.727 1.00 27.47 366 TYR A CA 1
ATOM 2757 C C . TYR A 1 366 ? 14.809 -49.800 15.376 1.00 27.47 366 TYR A C 1
ATOM 2759 O O . TYR A 1 366 ? 14.445 -50.573 16.255 1.00 27.47 366 TYR A O 1
ATOM 2767 N N . ALA A 1 367 ? 14.436 -49.950 14.102 1.00 24.55 367 ALA A N 1
ATOM 2768 C CA . ALA A 1 367 ? 13.852 -51.178 13.562 1.00 24.55 367 ALA A CA 1
ATOM 2769 C C . ALA A 1 367 ? 13.951 -51.212 12.030 1.00 24.55 367 ALA A C 1
ATOM 2771 O O . ALA A 1 367 ? 13.753 -50.214 11.341 1.00 24.55 367 ALA A O 1
ATOM 2772 N N . GLU A 1 368 ? 14.294 -52.394 11.545 1.00 23.59 368 GLU A N 1
ATOM 2773 C CA . GLU A 1 368 ? 14.716 -52.763 10.202 1.00 23.59 368 GLU A CA 1
ATOM 2774 C C . GLU A 1 368 ? 13.604 -52.792 9.130 1.00 23.59 368 GLU A C 1
ATOM 2776 O O . GLU A 1 368 ? 12.418 -52.896 9.420 1.00 23.59 368 GLU A O 1
ATOM 2781 N N . VAL A 1 369 ? 14.048 -52.731 7.868 1.00 26.44 369 VAL A N 1
ATOM 2782 C CA . VAL A 1 369 ? 13.685 -53.636 6.752 1.00 26.44 369 VAL A CA 1
ATOM 2783 C C . VAL A 1 369 ? 12.297 -54.313 6.784 1.00 26.44 369 VAL A C 1
ATOM 2785 O O . VAL A 1 369 ? 12.119 -55.274 7.523 1.00 26.44 369 VAL A O 1
ATOM 2788 N N . ALA A 1 370 ? 11.406 -53.953 5.840 1.00 21.98 370 ALA A N 1
ATOM 2789 C CA . ALA A 1 370 ? 10.718 -54.890 4.918 1.00 21.98 370 ALA A CA 1
ATOM 2790 C C . ALA A 1 370 ? 9.645 -54.222 4.014 1.00 21.98 370 ALA A C 1
ATOM 2792 O O . ALA A 1 370 ? 9.049 -53.216 4.385 1.00 21.98 370 ALA A O 1
ATOM 2793 N N . ALA A 1 371 ? 9.370 -54.890 2.882 1.00 21.86 371 ALA A N 1
ATOM 2794 C CA . ALA A 1 371 ? 8.139 -54.890 2.066 1.00 21.86 371 ALA A CA 1
ATOM 2795 C C . ALA A 1 371 ? 7.741 -53.658 1.206 1.00 21.86 371 ALA A C 1
ATOM 2797 O O . ALA A 1 371 ? 7.206 -52.656 1.676 1.00 21.86 371 ALA A O 1
ATOM 2798 N N . GLU A 1 372 ? 7.876 -53.837 -0.114 1.00 23.17 372 GLU A N 1
ATOM 2799 C CA . GLU A 1 372 ? 7.002 -53.261 -1.155 1.00 23.17 372 GLU A CA 1
ATOM 2800 C C . GLU A 1 372 ? 5.655 -54.031 -1.237 1.00 23.17 372 GLU A C 1
ATOM 2802 O O . GLU A 1 372 ? 5.574 -55.115 -0.661 1.00 23.17 372 GLU A O 1
ATOM 2807 N N . ILE A 1 373 ? 4.674 -53.522 -2.024 1.00 20.91 373 ILE A N 1
ATOM 2808 C CA . ILE A 1 373 ? 3.759 -54.242 -2.976 1.00 20.91 373 ILE A CA 1
ATOM 2809 C C . ILE A 1 373 ? 2.301 -53.679 -3.048 1.00 20.91 373 ILE A C 1
ATOM 2811 O O . ILE A 1 373 ? 1.498 -53.903 -2.152 1.00 20.91 373 ILE A O 1
ATOM 2815 N N . THR A 1 374 ? 1.954 -53.058 -4.202 1.00 23.36 374 THR A N 1
ATOM 2816 C CA . THR A 1 374 ? 0.607 -52.901 -4.865 1.00 23.36 374 THR A CA 1
ATOM 2817 C C . THR A 1 374 ? -0.569 -52.186 -4.129 1.00 23.36 374 THR A C 1
ATOM 2819 O O . THR A 1 374 ? -0.506 -51.989 -2.927 1.00 23.36 374 THR A O 1
ATOM 2822 N N . THR A 1 375 ? -1.668 -51.692 -4.750 1.00 22.84 375 THR A N 1
ATOM 2823 C CA . THR A 1 375 ? -2.253 -51.821 -6.123 1.00 22.84 375 THR A CA 1
ATOM 2824 C C . THR A 1 375 ? -3.090 -50.572 -6.538 1.00 22.84 375 THR A C 1
ATOM 2826 O O . THR A 1 375 ? -3.242 -49.642 -5.751 1.00 22.84 375 THR A O 1
ATOM 2829 N N . HIS A 1 376 ? -3.625 -50.554 -7.772 1.00 24.05 376 HIS A N 1
ATOM 2830 C CA . HIS A 1 376 ? -4.443 -49.496 -8.415 1.00 24.05 376 HIS A CA 1
ATOM 2831 C C . HIS A 1 376 ? -5.842 -49.226 -7.808 1.00 24.05 376 HIS A C 1
ATOM 2833 O O . HIS A 1 376 ? -6.445 -50.142 -7.263 1.00 24.05 376 HIS A O 1
ATOM 2839 N N . ASP A 1 377 ? -6.385 -48.002 -7.991 1.00 21.89 377 ASP A N 1
ATOM 2840 C CA . ASP A 1 377 ? -7.535 -47.747 -8.903 1.00 21.89 377 ASP A CA 1
ATOM 2841 C C . ASP A 1 377 ? -7.940 -46.251 -9.060 1.00 21.89 377 ASP A C 1
ATOM 2843 O O . ASP A 1 377 ? -7.527 -45.369 -8.303 1.00 21.89 377 ASP A O 1
ATOM 2847 N N . HIS A 1 378 ? -8.730 -45.959 -10.103 1.00 23.58 378 HIS A N 1
ATOM 2848 C CA . HIS A 1 378 ? -9.234 -44.644 -10.557 1.00 23.58 378 HIS A CA 1
ATOM 2849 C C . HIS A 1 378 ? -10.699 -44.803 -11.046 1.00 23.58 378 HIS A C 1
ATOM 2851 O O . HIS A 1 378 ? -11.073 -45.923 -11.383 1.00 23.58 378 HIS A O 1
ATOM 2857 N N . PRO A 1 379 ? -11.499 -43.733 -11.277 1.00 41.22 379 PRO A N 1
ATOM 2858 C CA . PRO A 1 379 ? -11.447 -42.361 -10.751 1.00 41.22 379 PRO A CA 1
ATOM 2859 C C . PRO A 1 379 ? -12.826 -41.842 -10.241 1.00 41.22 379 PRO A C 1
ATOM 2861 O O . PRO A 1 379 ? -13.874 -42.414 -10.525 1.00 41.22 379 PRO A O 1
ATOM 2864 N N . ALA A 1 380 ? -12.859 -40.670 -9.591 1.00 26.69 380 ALA A N 1
ATOM 2865 C CA . ALA A 1 380 ? -14.099 -39.901 -9.386 1.00 26.69 380 ALA A CA 1
ATOM 2866 C C . ALA A 1 380 ? -13.874 -38.395 -9.635 1.00 26.69 380 ALA A C 1
ATOM 2868 O O . ALA A 1 380 ? -13.224 -37.696 -8.851 1.00 26.69 380 ALA A O 1
ATOM 2869 N N . HIS A 1 381 ? -14.405 -37.876 -10.747 1.00 37.62 381 HIS A N 1
ATOM 2870 C CA . HIS A 1 381 ? -14.262 -36.467 -11.128 1.00 37.62 381 HIS A CA 1
ATOM 2871 C C . HIS A 1 381 ? -15.159 -35.550 -10.278 1.00 37.62 381 HIS A C 1
ATOM 2873 O O . HIS A 1 381 ? -16.327 -35.337 -10.583 1.00 37.62 381 HIS A O 1
ATOM 2879 N N . GLY A 1 382 ? -14.582 -34.961 -9.228 1.00 33.78 382 GLY A N 1
ATOM 2880 C CA . GLY A 1 382 ? -15.221 -33.902 -8.437 1.00 33.78 382 GLY A CA 1
ATOM 2881 C C . GLY A 1 382 ? -14.366 -33.423 -7.263 1.00 33.78 382 GLY A C 1
ATOM 2882 O O . GLY A 1 382 ? -14.192 -32.223 -7.065 1.00 33.78 382 GLY A O 1
ATOM 2883 N N . GLU A 1 383 ? -13.742 -34.348 -6.528 1.00 32.59 383 GLU A N 1
ATOM 2884 C CA . GLU A 1 383 ? -12.896 -33.995 -5.378 1.00 32.59 383 GLU A CA 1
ATOM 2885 C C . GLU A 1 383 ? -11.506 -33.469 -5.754 1.00 32.59 383 GLU A C 1
ATOM 2887 O O . GLU A 1 383 ? -10.927 -32.684 -4.999 1.00 32.59 383 GLU A O 1
ATOM 2892 N N . GLN A 1 384 ? -10.967 -33.883 -6.908 1.00 33.22 384 GLN A N 1
ATOM 2893 C CA . GLN A 1 384 ? -9.586 -33.583 -7.304 1.00 33.22 384 GLN A CA 1
ATOM 2894 C C . GLN A 1 384 ? -9.301 -32.070 -7.246 1.00 33.22 384 GLN A C 1
ATOM 2896 O O . GLN A 1 384 ? -8.314 -31.657 -6.648 1.00 33.22 384 GLN A O 1
ATOM 2901 N N . GLN A 1 385 ? -10.212 -31.231 -7.764 1.00 35.84 385 GLN A N 1
ATOM 2902 C CA . GLN A 1 385 ? -10.050 -29.770 -7.769 1.00 35.84 385 GLN A CA 1
ATOM 2903 C C . GLN A 1 385 ? -10.135 -29.121 -6.376 1.00 35.84 385 GLN A C 1
ATOM 2905 O O . GLN A 1 385 ? -9.446 -28.124 -6.149 1.00 35.84 385 GLN A O 1
ATOM 2910 N N . ARG A 1 386 ? -10.920 -29.674 -5.434 1.00 31.59 386 ARG A N 1
ATOM 2911 C CA . ARG A 1 386 ? -10.936 -29.197 -4.035 1.00 31.59 386 ARG A CA 1
ATOM 2912 C C . ARG A 1 386 ? -9.588 -29.459 -3.367 1.00 31.59 386 ARG A C 1
ATOM 2914 O O . ARG A 1 386 ? -8.985 -28.538 -2.820 1.00 31.59 386 ARG A O 1
ATOM 2921 N N . LYS A 1 387 ? -9.067 -30.685 -3.504 1.00 35.47 387 LYS A N 1
ATOM 2922 C CA . LYS A 1 387 ? -7.749 -31.062 -2.972 1.00 35.47 387 LYS A CA 1
ATOM 2923 C C . LYS A 1 387 ? -6.627 -30.216 -3.597 1.00 35.47 387 LYS A C 1
ATOM 2925 O O . LYS A 1 387 ? -5.777 -29.725 -2.864 1.00 35.47 387 LYS A O 1
ATOM 2930 N N . THR A 1 388 ? -6.635 -29.945 -4.907 1.00 37.59 388 THR A N 1
ATOM 2931 C CA . THR A 1 388 ? -5.551 -29.173 -5.559 1.00 37.59 388 THR A CA 1
ATOM 2932 C C . THR A 1 388 ? -5.426 -27.720 -5.072 1.00 37.59 388 THR A C 1
ATOM 2934 O O . THR A 1 388 ? -4.310 -27.214 -5.002 1.00 37.59 388 THR A O 1
ATOM 2937 N N . ALA A 1 389 ? -6.520 -27.040 -4.704 1.00 37.12 389 ALA A N 1
ATOM 2938 C CA . ALA A 1 389 ? -6.446 -25.670 -4.177 1.00 37.12 389 ALA A CA 1
ATOM 2939 C C . ALA A 1 389 ? -5.916 -25.628 -2.728 1.00 37.12 389 ALA A C 1
ATOM 2941 O O . ALA A 1 389 ? -5.007 -24.849 -2.420 1.00 37.12 389 ALA A O 1
ATOM 2942 N N . ALA A 1 390 ? -6.425 -26.523 -1.873 1.00 37.56 390 ALA A N 1
ATOM 2943 C CA . ALA A 1 390 ? -6.001 -26.683 -0.479 1.00 37.56 390 ALA A CA 1
ATOM 2944 C C . ALA A 1 390 ? -4.562 -27.228 -0.327 1.00 37.56 390 ALA A C 1
ATOM 2946 O O . ALA A 1 390 ? -3.940 -27.068 0.718 1.00 37.56 390 ALA A O 1
ATOM 2947 N N . LEU A 1 391 ? -3.999 -27.846 -1.370 1.00 35.00 391 LEU A N 1
ATOM 2948 C CA . LEU A 1 391 ? -2.611 -28.331 -1.396 1.00 35.00 391 LEU A CA 1
ATOM 2949 C C . LEU A 1 391 ? -1.577 -27.267 -1.806 1.00 35.00 391 LEU A C 1
ATOM 2951 O O . LEU A 1 391 ? -0.385 -27.564 -1.860 1.00 35.00 391 LEU A O 1
ATOM 2955 N N . THR A 1 392 ? -1.987 -26.025 -2.078 1.00 44.09 392 THR A N 1
ATOM 2956 C CA . THR A 1 392 ? -1.025 -24.932 -2.286 1.00 44.09 392 THR A CA 1
ATOM 2957 C C . THR A 1 392 ? -0.484 -24.425 -0.946 1.00 44.09 392 THR A C 1
ATOM 2959 O O . THR A 1 392 ? -1.248 -24.213 -0.006 1.00 44.09 392 THR A O 1
ATOM 2962 N N . ASN A 1 393 ? 0.823 -24.142 -0.863 1.00 44.03 393 ASN A N 1
ATOM 2963 C CA . ASN A 1 393 ? 1.442 -23.571 0.347 1.00 44.03 393 ASN A CA 1
ATOM 2964 C C . ASN A 1 393 ? 0.735 -22.288 0.824 1.00 44.03 393 ASN A C 1
ATOM 2966 O O . ASN A 1 393 ? 0.678 -22.020 2.021 1.00 44.03 393 ASN A O 1
ATOM 2970 N N . VAL A 1 394 ? 0.186 -21.501 -0.110 1.00 47.34 394 VAL A N 1
ATOM 2971 C CA . VAL A 1 394 ? -0.573 -20.284 0.201 1.00 47.34 394 VAL A CA 1
ATOM 2972 C C . VAL A 1 394 ? -1.979 -20.609 0.705 1.00 47.34 394 VAL A C 1
ATOM 2974 O O . VAL A 1 394 ? -2.399 -20.007 1.684 1.00 47.34 394 VAL A O 1
ATOM 2977 N N . GLY A 1 395 ? -2.680 -21.585 0.117 1.00 45.66 395 GLY A N 1
ATOM 2978 C CA . GLY A 1 395 ? -3.966 -22.067 0.631 1.00 45.66 395 GLY A CA 1
ATOM 2979 C C . GLY A 1 395 ? -3.852 -22.563 2.074 1.00 45.66 395 GLY A C 1
ATOM 2980 O O . GLY A 1 395 ? -4.599 -22.110 2.932 1.00 45.66 395 GLY A O 1
ATOM 2981 N N . GLN A 1 396 ? -2.837 -23.380 2.371 1.00 50.28 396 GLN A N 1
ATOM 2982 C CA . GLN A 1 396 ? -2.564 -23.874 3.729 1.00 50.28 396 GLN A CA 1
ATOM 2983 C C . GLN A 1 396 ? -2.136 -22.768 4.703 1.00 50.28 396 GLN A C 1
ATOM 2985 O O . GLN A 1 396 ? -2.433 -22.841 5.896 1.00 50.28 396 GLN A O 1
ATOM 2990 N N . LEU A 1 397 ? -1.429 -21.739 4.224 1.00 51.69 397 LEU A N 1
ATOM 2991 C CA . LEU A 1 397 ? -1.056 -20.587 5.045 1.00 51.69 397 LEU A CA 1
ATOM 2992 C C . LEU A 1 397 ? -2.268 -19.698 5.351 1.00 51.69 397 LEU A C 1
ATOM 2994 O O . LEU A 1 397 ? -2.435 -19.301 6.499 1.00 51.69 397 LEU A O 1
ATOM 2998 N N . LEU A 1 398 ? -3.121 -19.424 4.360 1.00 53.50 398 LEU A N 1
ATOM 2999 C CA . LEU A 1 398 ? -4.365 -18.667 4.528 1.00 53.50 398 LEU A CA 1
ATOM 3000 C C . LEU A 1 398 ? -5.393 -19.437 5.365 1.00 53.50 398 LEU A C 1
ATOM 3002 O O . LEU A 1 398 ? -6.100 -18.826 6.155 1.00 53.50 398 LEU A O 1
ATOM 3006 N N . GLU A 1 399 ? -5.441 -20.766 5.266 1.00 52.16 399 GLU A N 1
ATOM 3007 C CA . GLU A 1 399 ? -6.217 -21.621 6.168 1.00 52.16 399 GLU A CA 1
ATOM 3008 C C . GLU A 1 399 ? -5.677 -21.546 7.601 1.00 52.16 399 GLU A C 1
ATOM 3010 O O . GLU A 1 399 ? -6.440 -21.318 8.538 1.00 52.16 399 GLU A O 1
ATOM 3015 N N . ARG A 1 400 ? -4.359 -21.690 7.794 1.00 57.50 400 ARG A N 1
ATOM 3016 C CA . ARG A 1 400 ? -3.735 -21.635 9.125 1.00 57.50 400 ARG A CA 1
ATOM 3017 C C . ARG A 1 400 ? -3.907 -20.267 9.779 1.00 57.50 400 ARG A C 1
ATOM 3019 O O . ARG A 1 400 ? -4.326 -20.210 10.928 1.00 57.50 400 ARG A O 1
ATOM 3026 N N . ARG A 1 401 ? -3.626 -19.182 9.050 1.00 58.34 401 ARG A N 1
ATOM 3027 C CA . ARG A 1 401 ? -3.844 -17.808 9.523 1.00 58.34 401 ARG A CA 1
ATOM 3028 C C . ARG A 1 401 ? -5.334 -17.513 9.690 1.00 58.34 401 ARG A C 1
ATOM 3030 O O . ARG A 1 401 ? -5.704 -16.898 10.675 1.00 58.34 401 ARG A O 1
ATOM 3037 N N . GLY A 1 402 ? -6.200 -18.004 8.805 1.00 55.00 402 GLY A N 1
ATOM 3038 C CA . GLY A 1 402 ? -7.653 -17.906 8.957 1.00 55.00 402 GLY A CA 1
ATOM 3039 C C . GLY A 1 402 ? -8.141 -18.557 10.253 1.00 55.00 402 GLY A C 1
ATOM 3040 O O . GLY A 1 402 ? -8.902 -17.946 10.990 1.00 55.00 402 GLY A O 1
ATOM 3041 N N . LYS A 1 403 ? -7.636 -19.746 10.595 1.00 57.06 403 LYS A N 1
ATOM 3042 C CA . LYS A 1 403 ? -7.907 -20.419 11.877 1.00 57.06 403 LYS A CA 1
ATOM 3043 C C . LYS A 1 403 ? -7.273 -19.706 13.079 1.00 57.06 403 LYS A C 1
ATOM 3045 O O . LYS A 1 403 ? -7.846 -19.730 14.160 1.00 57.06 403 LYS A O 1
ATOM 3050 N N . GLU A 1 404 ? -6.126 -19.054 12.907 1.00 53.16 404 GLU A N 1
ATOM 3051 C CA . GLU A 1 404 ? -5.455 -18.265 13.953 1.00 53.16 404 GLU A CA 1
ATOM 3052 C C . GLU A 1 404 ? -6.189 -16.948 14.261 1.00 53.16 404 GLU A C 1
ATOM 3054 O O . GLU A 1 404 ? -6.368 -16.612 15.428 1.00 53.16 404 GLU A O 1
ATOM 3059 N N . PHE A 1 405 ? -6.660 -16.235 13.233 1.00 49.72 405 PHE A N 1
ATOM 3060 C CA . PHE A 1 405 ? -7.399 -14.975 13.370 1.00 49.72 405 PHE A CA 1
ATOM 3061 C C . PHE A 1 405 ? -8.886 -15.175 13.709 1.00 49.72 405 PHE A C 1
ATOM 3063 O O . PHE A 1 405 ? -9.456 -14.344 14.408 1.00 49.72 405 PHE A O 1
ATOM 3070 N N . LEU A 1 406 ? -9.528 -16.245 13.219 1.00 49.25 406 LEU A N 1
ATOM 3071 C CA . LEU A 1 406 ? -10.987 -16.444 13.321 1.00 49.25 406 LEU A CA 1
ATOM 3072 C C . LEU A 1 406 ? -11.399 -17.606 14.240 1.00 49.25 406 LEU A C 1
ATOM 3074 O O . LEU A 1 406 ? -12.585 -17.788 14.515 1.00 49.25 406 LEU A O 1
ATOM 3078 N N . GLY A 1 407 ? -10.444 -18.407 14.721 1.00 64.31 407 GLY A N 1
ATOM 3079 C CA . GLY A 1 407 ? -10.703 -19.517 15.636 1.00 64.31 407 GLY A CA 1
ATOM 3080 C C . GLY A 1 407 ? -11.711 -20.529 15.082 1.00 64.31 407 GLY A C 1
ATOM 3081 O O . GLY A 1 407 ? -11.547 -21.069 13.987 1.00 64.31 407 GLY A O 1
ATOM 3082 N N . SER A 1 408 ? -12.770 -20.786 15.852 1.00 45.44 408 SER A N 1
ATOM 3083 C CA . SER A 1 408 ? -13.856 -21.714 15.507 1.00 45.44 408 SER A CA 1
ATOM 3084 C C . SER A 1 408 ? -14.831 -21.196 14.439 1.00 45.44 408 SER A C 1
ATOM 3086 O O . SER A 1 408 ? -15.703 -21.952 14.023 1.00 45.44 408 SER A O 1
ATOM 3088 N N . LEU A 1 409 ? -14.697 -19.944 13.981 1.00 46.66 409 LEU A N 1
ATOM 3089 C CA . LEU A 1 409 ? -15.575 -19.328 12.972 1.00 46.66 409 LEU A CA 1
ATOM 3090 C C . LEU A 1 409 ? -15.081 -19.534 11.523 1.00 46.66 409 LEU A C 1
ATOM 3092 O O . LEU A 1 409 ? -15.659 -18.989 10.586 1.00 46.66 409 LEU A O 1
ATOM 3096 N N . TYR A 1 410 ? -13.999 -20.295 11.323 1.00 50.56 410 TYR A N 1
ATOM 3097 C CA . TYR A 1 410 ? -13.412 -20.563 10.008 1.00 50.56 410 TYR A CA 1
ATOM 3098 C C . TYR A 1 410 ? -14.133 -21.698 9.251 1.00 50.56 410 TYR A C 1
ATOM 3100 O O . TYR A 1 410 ? -14.238 -22.815 9.760 1.00 50.56 410 TYR A O 1
ATOM 3108 N N . VAL A 1 411 ? -14.527 -21.448 7.995 1.00 46.75 411 VAL A N 1
ATOM 3109 C CA . VAL A 1 411 ? -15.143 -22.426 7.069 1.00 46.75 411 VAL A CA 1
ATOM 3110 C C . VAL A 1 411 ? -14.477 -22.345 5.678 1.00 46.75 411 VAL A C 1
ATOM 3112 O O . VAL A 1 411 ? -14.011 -21.281 5.268 1.00 46.75 411 VAL A O 1
ATOM 3115 N N . ASP A 1 412 ? -14.399 -23.474 4.958 1.00 48.94 412 ASP A N 1
ATOM 3116 C CA . ASP A 1 412 ? -13.651 -23.638 3.691 1.00 48.94 412 ASP A CA 1
ATOM 3117 C C . ASP A 1 412 ? -14.435 -23.144 2.433 1.00 48.94 412 ASP A C 1
ATOM 3119 O O . ASP A 1 412 ? -15.615 -23.482 2.294 1.00 48.94 412 ASP A O 1
ATOM 3123 N N . PRO A 1 413 ? -13.848 -22.349 1.500 1.00 51.94 413 PRO A N 1
ATOM 3124 C CA . PRO A 1 413 ? -14.628 -21.416 0.666 1.00 51.94 413 PRO A CA 1
ATOM 3125 C C . PRO A 1 413 ? -15.067 -21.804 -0.756 1.00 51.94 413 PRO A C 1
ATOM 3127 O O . PRO A 1 413 ? -15.584 -20.947 -1.477 1.00 51.94 413 PRO A O 1
ATOM 3130 N N . ILE A 1 414 ? -14.798 -23.014 -1.249 1.00 44.53 414 ILE A N 1
ATOM 3131 C CA . ILE A 1 414 ? -14.781 -23.247 -2.710 1.00 44.53 414 ILE A CA 1
ATOM 3132 C C . ILE A 1 414 ? -16.198 -23.336 -3.328 1.00 44.53 414 ILE A C 1
ATOM 3134 O O . ILE A 1 414 ? -16.808 -24.410 -3.366 1.00 44.53 414 ILE A O 1
ATOM 3138 N N . SER A 1 415 ? -16.684 -22.214 -3.885 1.00 40.50 415 SER A N 1
ATOM 3139 C CA . SER A 1 415 ? -17.964 -22.078 -4.609 1.00 40.50 415 SER A CA 1
ATOM 3140 C C . SER A 1 415 ? -17.836 -21.391 -5.994 1.00 40.50 415 SER A C 1
ATOM 3142 O O . SER A 1 415 ? -16.758 -20.963 -6.403 1.00 40.50 415 SER A O 1
ATOM 3144 N N . LYS A 1 416 ? -18.941 -21.341 -6.760 1.00 39.25 416 LYS A N 1
ATOM 3145 C CA . LYS A 1 416 ? -18.988 -21.182 -8.236 1.00 39.25 416 LYS A CA 1
ATOM 3146 C C . LYS A 1 416 ? -18.777 -19.760 -8.814 1.00 39.25 416 LYS A C 1
ATOM 3148 O O . LYS A 1 416 ? -19.031 -19.563 -10.000 1.00 39.25 416 LYS A O 1
ATOM 3153 N N . SER A 1 417 ? -18.335 -18.769 -8.040 1.00 44.12 417 SER A N 1
ATOM 3154 C CA . SER A 1 417 ? -18.044 -17.420 -8.576 1.00 44.12 417 SER A CA 1
ATOM 3155 C C . SER A 1 417 ? -16.644 -17.355 -9.216 1.00 44.12 417 SER A C 1
ATOM 3157 O O . SER A 1 417 ? -15.725 -17.951 -8.653 1.00 44.12 417 SER A O 1
ATOM 3159 N N . PRO A 1 418 ? -16.411 -16.605 -10.319 1.00 51.28 418 PRO A N 1
ATOM 3160 C CA . PRO A 1 418 ? -15.070 -16.435 -10.892 1.00 51.28 418 PRO A CA 1
ATOM 3161 C C . PRO A 1 418 ? -14.031 -15.923 -9.883 1.00 51.28 418 PRO A C 1
ATOM 3163 O O . PRO A 1 418 ? -12.893 -16.378 -9.914 1.00 51.28 418 PRO A O 1
ATOM 3166 N N . GLY A 1 419 ? -14.433 -15.039 -8.959 1.00 55.94 419 GLY A N 1
ATOM 3167 C CA . GLY A 1 419 ? -13.571 -14.517 -7.887 1.00 55.94 419 GLY A CA 1
ATOM 3168 C C . GLY A 1 419 ? -13.338 -15.474 -6.708 1.00 55.94 419 GLY A C 1
ATOM 3169 O O . GLY A 1 419 ? -12.468 -15.226 -5.873 1.00 55.94 419 GLY A O 1
ATOM 3170 N N . GLY A 1 420 ? -14.111 -16.565 -6.638 1.00 64.56 420 GLY A N 1
ATOM 3171 C CA . GLY A 1 420 ? -14.272 -17.390 -5.442 1.00 64.56 420 GLY A CA 1
ATOM 3172 C C . GLY A 1 420 ? -15.069 -16.693 -4.337 1.00 64.56 420 GLY A C 1
ATOM 3173 O O . GLY A 1 420 ? -15.350 -15.496 -4.397 1.00 64.56 420 GLY A O 1
ATOM 3174 N N . GLN A 1 421 ? -15.432 -17.461 -3.314 1.00 68.44 421 GLN A N 1
ATOM 3175 C CA . GLN A 1 421 ? -15.707 -16.923 -1.982 1.00 68.44 421 GLN A CA 1
ATOM 3176 C C . GLN A 1 421 ? -14.462 -17.140 -1.115 1.00 68.44 421 GLN A C 1
ATOM 3178 O O . GLN A 1 421 ? -13.587 -17.932 -1.468 1.00 68.44 421 GLN A O 1
ATOM 3183 N N . TRP A 1 422 ? -14.377 -16.438 0.011 1.00 76.88 422 TRP A N 1
ATOM 3184 C CA . TRP A 1 422 ? -13.327 -16.618 1.010 1.00 76.88 422 TRP A CA 1
ATOM 3185 C C . TRP A 1 422 ? -13.972 -16.549 2.390 1.00 76.88 422 TRP A C 1
ATOM 3187 O O . TRP A 1 422 ? -14.634 -15.563 2.678 1.00 76.88 422 TRP A O 1
ATOM 3197 N N . LEU A 1 423 ? -13.749 -17.569 3.226 1.00 78.50 423 LEU A N 1
ATOM 3198 C CA . LEU A 1 423 ? -14.254 -17.679 4.604 1.00 78.50 423 LEU A CA 1
ATOM 3199 C C . LEU A 1 423 ? -15.806 -17.678 4.729 1.00 78.50 423 LEU A C 1
ATOM 3201 O O . LEU A 1 423 ? -16.332 -16.973 5.588 1.00 78.50 423 LEU A O 1
ATOM 3205 N N . PRO A 1 424 ? -16.573 -18.408 3.891 1.00 74.62 424 PRO A N 1
ATOM 3206 C CA . PRO A 1 424 ? -18.029 -18.272 3.804 1.00 74.62 424 PRO A CA 1
ATOM 3207 C C . PRO A 1 424 ? -18.708 -18.544 5.146 1.00 74.62 424 PRO A C 1
ATOM 3209 O O . PRO A 1 424 ? -18.438 -19.548 5.800 1.00 74.62 424 PRO A O 1
ATOM 3212 N N . GLY A 1 425 ? -19.622 -17.665 5.548 1.00 76.44 425 GLY A N 1
ATOM 3213 C CA . GLY A 1 425 ? -20.310 -17.791 6.835 1.00 76.44 425 GLY A CA 1
ATOM 3214 C C . GLY A 1 425 ? -19.447 -17.458 8.058 1.00 76.44 425 GLY A C 1
ATOM 3215 O O . GLY A 1 425 ? -19.950 -17.556 9.175 1.00 76.44 425 GLY A O 1
ATOM 3216 N N . ALA A 1 426 ? -18.194 -17.018 7.885 1.00 82.75 426 ALA A N 1
ATOM 3217 C CA . ALA A 1 426 ? -17.470 -16.345 8.954 1.00 82.75 426 ALA A CA 1
ATOM 3218 C C . ALA A 1 426 ? -18.119 -14.981 9.233 1.00 82.75 426 ALA A C 1
ATOM 3220 O O . ALA A 1 426 ? -18.397 -14.211 8.309 1.00 82.75 426 ALA A O 1
ATOM 3221 N N . TYR A 1 427 ? -18.325 -14.680 10.515 1.00 88.69 427 TYR A N 1
ATOM 3222 C CA . TYR A 1 427 ? -18.760 -13.370 10.992 1.00 88.69 427 TYR A CA 1
ATOM 3223 C C . TYR A 1 427 ? -17.590 -12.697 11.696 1.00 88.69 427 TYR A C 1
ATOM 3225 O O . TYR A 1 427 ? -16.996 -13.288 12.599 1.00 88.69 427 TYR A O 1
ATOM 3233 N N . VAL A 1 428 ? -17.232 -11.498 11.241 1.00 91.06 428 VAL A N 1
ATOM 3234 C CA . VAL A 1 428 ? -16.051 -10.767 11.704 1.00 91.06 428 VAL A CA 1
ATOM 3235 C C . VAL A 1 428 ? -16.303 -9.259 11.724 1.00 91.06 428 VAL A C 1
ATOM 3237 O O . VAL A 1 428 ? -17.107 -8.730 10.956 1.00 91.06 428 VAL A O 1
ATOM 3240 N N . ASN A 1 429 ? -15.530 -8.555 12.546 1.00 95.00 429 ASN A N 1
ATOM 3241 C CA . ASN A 1 429 ? -15.389 -7.111 12.510 1.00 95.00 429 ASN A CA 1
ATOM 3242 C C . ASN A 1 429 ? -13.887 -6.753 12.492 1.00 95.00 429 ASN A C 1
ATOM 3244 O O . ASN A 1 429 ? -13.178 -6.971 13.482 1.00 95.00 429 ASN A O 1
ATOM 3248 N N . PRO A 1 430 ? -13.342 -6.232 11.381 1.00 94.88 430 PRO A N 1
ATOM 3249 C CA . PRO A 1 430 ? -11.910 -5.965 11.272 1.00 94.88 430 PRO A CA 1
ATOM 3250 C C . PRO A 1 430 ? -11.466 -4.780 12.143 1.00 94.88 430 PRO A C 1
ATOM 3252 O O . PRO A 1 430 ? -10.350 -4.808 12.656 1.00 94.88 430 PRO A O 1
ATOM 3255 N N . ALA A 1 431 ? -12.335 -3.798 12.416 1.00 97.19 431 ALA A N 1
ATOM 3256 C CA . ALA A 1 431 ? -12.026 -2.726 13.365 1.00 97.19 431 ALA A CA 1
ATOM 3257 C C . ALA A 1 431 ? -11.912 -3.251 14.808 1.00 97.19 431 ALA A C 1
ATOM 3259 O O . ALA A 1 431 ? -10.984 -2.876 15.523 1.00 97.19 431 ALA A O 1
ATOM 3260 N N . ARG A 1 432 ? -12.765 -4.201 15.220 1.00 95.75 432 ARG A N 1
ATOM 3261 C CA . ARG A 1 432 ? -12.619 -4.912 16.505 1.00 95.75 432 ARG A CA 1
ATOM 3262 C C . ARG A 1 432 ? -11.254 -5.596 16.617 1.00 95.75 432 ARG A C 1
ATOM 3264 O O . ARG A 1 432 ? -10.615 -5.518 17.662 1.00 95.75 432 ARG A O 1
ATOM 3271 N N . ASN A 1 433 ? -10.781 -6.222 15.537 1.00 93.31 433 ASN A N 1
ATOM 3272 C CA . ASN A 1 433 ? -9.455 -6.841 15.498 1.00 93.31 433 ASN A CA 1
ATOM 3273 C C . ASN A 1 433 ? -8.334 -5.790 15.633 1.00 93.31 433 ASN A C 1
ATOM 3275 O O . ASN A 1 433 ? -7.437 -5.976 16.456 1.00 93.31 433 ASN A O 1
ATOM 3279 N N . CYS A 1 434 ? -8.425 -4.643 14.944 1.00 95.56 434 CYS A N 1
ATOM 3280 C CA . CYS A 1 434 ? -7.501 -3.508 15.117 1.00 95.56 434 CYS A CA 1
ATOM 3281 C C . CYS A 1 434 ? -7.432 -2.972 16.559 1.00 95.56 434 CYS A C 1
ATOM 3283 O O . CYS A 1 434 ? -6.392 -2.442 16.956 1.00 95.56 434 CYS A O 1
ATOM 3285 N N . LEU A 1 43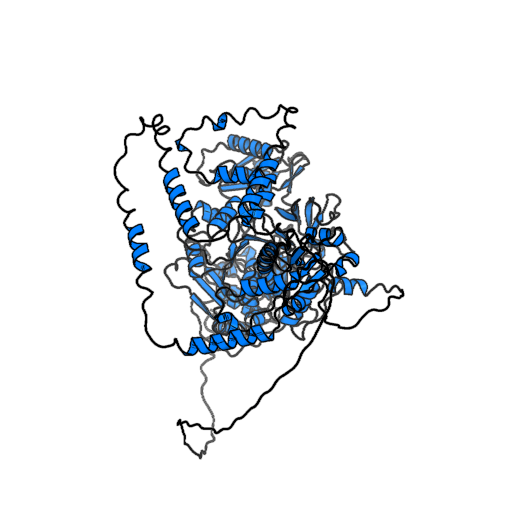5 ? -8.507 -3.119 17.339 1.00 94.50 435 LEU A N 1
ATOM 3286 C CA . LEU A 1 435 ? -8.622 -2.675 18.734 1.00 94.50 435 LEU A CA 1
ATOM 3287 C C . LEU A 1 435 ? -8.340 -3.776 19.772 1.00 94.50 435 LEU A C 1
ATOM 3289 O O . LEU A 1 435 ? -8.364 -3.515 20.976 1.00 94.50 435 LEU A O 1
ATOM 3293 N N . SER A 1 436 ? -8.101 -5.010 19.325 1.00 87.81 436 SER A N 1
ATOM 3294 C CA . SER A 1 436 ? -7.999 -6.171 20.209 1.00 87.81 436 SER A CA 1
ATOM 3295 C C . SER A 1 436 ? -6.704 -6.192 21.033 1.00 87.81 436 SER A C 1
ATOM 3297 O O . SER A 1 436 ? -5.629 -5.792 20.570 1.00 87.81 436 SER A O 1
ATOM 3299 N N . LEU A 1 437 ? -6.831 -6.695 22.264 1.00 86.38 437 LEU A N 1
ATOM 3300 C CA . LEU A 1 437 ? -5.716 -7.113 23.113 1.00 86.38 437 LEU A CA 1
ATOM 3301 C C . LEU A 1 437 ? -5.293 -8.538 22.746 1.00 86.38 437 LEU A C 1
ATOM 3303 O O . LEU A 1 437 ? -6.126 -9.365 22.374 1.00 86.38 437 LEU A O 1
ATOM 3307 N N . ASN A 1 438 ? -4.012 -8.849 22.914 1.00 79.75 438 ASN A N 1
ATOM 3308 C CA . ASN A 1 438 ? -3.496 -10.213 22.798 1.00 79.75 438 ASN A CA 1
ATOM 3309 C C . ASN A 1 438 ? -2.317 -10.413 23.771 1.00 79.75 438 ASN A C 1
ATOM 3311 O O . ASN A 1 438 ? -2.025 -9.533 24.575 1.00 79.75 438 ASN A O 1
ATOM 3315 N N . ARG A 1 439 ? -1.643 -11.572 23.735 1.00 69.00 439 ARG A N 1
ATOM 3316 C CA . ARG A 1 439 ? -0.538 -11.884 24.669 1.00 69.00 439 ARG A CA 1
ATOM 3317 C C . ARG A 1 439 ? 0.639 -10.908 24.607 1.00 69.00 439 ARG A C 1
ATOM 3319 O O . ARG A 1 439 ? 1.402 -10.846 25.564 1.00 69.00 439 ARG A O 1
ATOM 3326 N N . GLU A 1 440 ? 0.803 -10.207 23.492 1.00 78.94 440 GLU A N 1
ATOM 3327 C CA . GLU A 1 440 ? 1.921 -9.297 23.253 1.00 78.94 440 GLU A CA 1
ATOM 3328 C C . GLU A 1 440 ? 1.489 -7.825 23.267 1.00 78.94 440 GLU A C 1
ATOM 3330 O O . GLU A 1 440 ? 2.341 -6.975 23.495 1.00 78.94 440 GLU A O 1
ATOM 3335 N N . ARG A 1 441 ? 0.198 -7.519 23.060 1.00 87.81 441 ARG A N 1
ATOM 3336 C CA . ARG A 1 441 ? -0.329 -6.154 22.898 1.00 87.81 441 ARG A CA 1
ATOM 3337 C C . ARG A 1 441 ? -1.221 -5.717 24.062 1.00 87.81 441 ARG A C 1
ATOM 3339 O O . ARG A 1 441 ? -2.263 -6.334 24.302 1.00 87.81 441 ARG A O 1
ATOM 3346 N N . THR A 1 442 ? -0.841 -4.632 24.738 1.00 93.12 442 THR A N 1
ATOM 3347 C CA . THR A 1 442 ? -1.531 -4.083 25.925 1.00 93.12 442 THR A CA 1
ATOM 3348 C C . THR A 1 442 ? -2.287 -2.784 25.617 1.00 93.12 442 THR A C 1
ATOM 3350 O O . THR A 1 442 ? -2.196 -2.249 24.515 1.00 93.12 442 THR A O 1
ATOM 3353 N N . LEU A 1 443 ? -3.055 -2.266 26.587 1.00 94.75 443 LEU A N 1
ATOM 3354 C CA . LEU A 1 443 ? -3.734 -0.967 26.458 1.00 94.75 443 LEU A CA 1
ATOM 3355 C C . LEU A 1 443 ? -2.751 0.210 26.383 1.00 94.75 443 LEU A C 1
ATOM 3357 O O . LEU A 1 443 ? -3.072 1.208 25.747 1.00 94.75 443 LEU A O 1
ATOM 3361 N N . ASP A 1 444 ? -1.576 0.073 26.998 1.00 95.25 444 ASP A N 1
ATOM 3362 C CA . ASP A 1 444 ? -0.554 1.122 27.104 1.00 95.25 444 ASP A CA 1
ATOM 3363 C C . ASP A 1 444 ? 0.359 1.205 25.866 1.00 95.25 444 ASP A C 1
ATOM 3365 O O . ASP A 1 444 ? 1.144 2.143 25.739 1.00 95.25 444 ASP A O 1
ATOM 3369 N N . ASP A 1 445 ? 0.267 0.242 24.940 1.00 95.50 445 ASP A N 1
ATOM 3370 C CA . ASP A 1 445 ? 1.016 0.274 23.681 1.00 95.50 445 ASP A CA 1
ATOM 3371 C C . ASP A 1 445 ? 0.609 1.505 22.848 1.00 95.50 445 ASP A C 1
ATOM 3373 O O . ASP A 1 445 ? -0.565 1.679 22.506 1.00 95.50 445 ASP A O 1
ATOM 3377 N N . THR A 1 446 ? 1.582 2.336 22.464 1.00 97.50 446 THR A N 1
ATOM 3378 C CA . THR A 1 446 ? 1.376 3.436 21.508 1.00 97.50 446 THR A CA 1
ATOM 3379 C C . THR A 1 446 ? 1.042 2.877 20.127 1.00 97.50 446 THR A C 1
ATOM 3381 O O . THR A 1 446 ? 1.841 2.153 19.533 1.00 97.50 446 THR A O 1
ATOM 3384 N N . VAL A 1 447 ? -0.128 3.236 19.595 1.00 97.88 447 VAL A N 1
ATOM 3385 C CA . VAL A 1 447 ? -0.649 2.720 18.315 1.00 97.88 447 VAL A CA 1
ATOM 3386 C C . VAL A 1 447 ? -0.800 3.788 17.237 1.00 97.88 447 VAL A C 1
ATOM 3388 O O . VAL A 1 447 ? -0.856 3.444 16.056 1.00 97.88 447 VAL A O 1
ATOM 3391 N N . ILE A 1 448 ? -0.839 5.069 17.613 1.00 98.50 448 ILE A N 1
ATOM 3392 C CA . ILE A 1 448 ? -0.765 6.195 16.677 1.00 98.50 448 ILE A CA 1
ATOM 3393 C C . ILE A 1 448 ? 0.203 7.244 17.237 1.00 98.50 448 ILE A C 1
ATOM 3395 O O . ILE A 1 448 ? 0.135 7.592 18.415 1.00 98.50 448 ILE A O 1
ATOM 3399 N N . THR A 1 449 ? 1.079 7.780 16.391 1.00 98.31 449 THR A N 1
ATOM 3400 C CA . THR A 1 449 ? 1.883 8.978 16.658 1.00 98.31 449 THR A CA 1
ATOM 3401 C C . THR A 1 449 ? 1.704 9.985 15.527 1.00 98.31 449 THR A C 1
ATOM 3403 O O . THR A 1 449 ? 1.511 9.593 14.374 1.00 98.31 449 THR A O 1
ATOM 3406 N N . TRP A 1 450 ? 1.708 11.283 15.835 1.00 97.81 450 TRP A N 1
ATOM 3407 C CA . TRP A 1 450 ? 1.495 12.311 14.821 1.00 97.81 450 TRP A CA 1
ATOM 3408 C C . TRP A 1 450 ? 2.140 13.660 15.132 1.00 97.81 450 TRP A C 1
ATOM 3410 O O . TRP A 1 450 ? 2.510 13.962 16.271 1.00 97.81 450 TRP A O 1
ATOM 3420 N N . ARG A 1 451 ? 2.238 14.474 14.078 1.00 95.50 451 ARG A N 1
ATOM 3421 C CA . ARG A 1 451 ? 2.602 15.893 14.116 1.00 95.50 451 ARG A CA 1
ATOM 3422 C C . ARG A 1 451 ? 1.853 16.648 13.011 1.00 95.50 451 ARG A C 1
ATOM 3424 O O . ARG A 1 451 ? 1.639 16.105 11.925 1.00 95.50 451 ARG A O 1
ATOM 3431 N N . ASP A 1 452 ? 1.466 17.885 13.301 1.00 91.88 452 ASP A N 1
ATOM 3432 C CA . ASP A 1 452 ? 0.901 18.831 12.333 1.00 91.88 452 ASP A CA 1
ATOM 3433 C C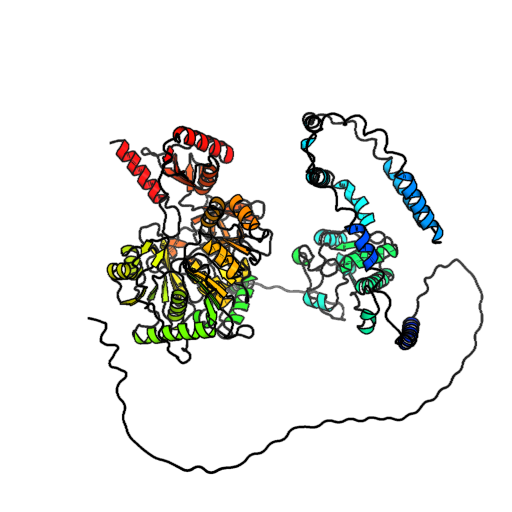 . ASP A 1 452 ? 2.007 19.690 11.688 1.00 91.88 452 ASP A C 1
ATOM 3435 O O . ASP A 1 452 ? 3.015 19.999 12.327 1.00 91.88 452 ASP A O 1
ATOM 3439 N N . GLU A 1 453 ? 1.817 20.101 10.431 1.00 88.94 453 GLU A N 1
ATOM 3440 C CA . GLU A 1 453 ? 2.718 21.028 9.728 1.00 88.94 453 GLU A CA 1
ATOM 3441 C C . GLU A 1 453 ? 2.968 22.310 10.545 1.00 88.94 453 GLU A C 1
ATOM 3443 O O . GLU A 1 453 ? 2.051 22.872 11.147 1.00 88.94 453 GLU A O 1
ATOM 3448 N N . GLY A 1 454 ? 4.225 22.761 10.602 1.00 88.25 454 GLY A N 1
ATOM 3449 C CA . GLY A 1 454 ? 4.628 23.930 11.395 1.00 88.25 454 GLY A CA 1
ATOM 3450 C C . GLY A 1 454 ? 4.766 23.678 12.905 1.00 88.25 454 GLY A C 1
ATOM 3451 O O . GLY A 1 454 ? 5.167 24.584 13.629 1.00 88.25 454 GLY A O 1
ATOM 3452 N N . SER A 1 455 ? 4.498 22.460 13.391 1.00 91.94 455 SER A N 1
ATOM 3453 C CA . SER A 1 455 ? 4.728 22.048 14.789 1.00 91.94 455 SER A CA 1
ATOM 3454 C C . SER A 1 455 ? 6.043 21.272 14.969 1.00 91.94 455 SER A C 1
ATOM 3456 O O . SER A 1 455 ? 6.139 20.378 15.812 1.00 91.94 455 SER A O 1
ATOM 3458 N N . ASP A 1 456 ? 7.056 21.576 14.156 1.00 90.31 456 ASP A N 1
ATOM 3459 C CA . ASP A 1 456 ? 8.303 20.804 14.071 1.00 90.31 456 ASP A CA 1
ATOM 3460 C C . ASP A 1 456 ? 9.130 20.845 15.364 1.00 90.31 456 ASP A C 1
ATOM 3462 O O . ASP A 1 456 ? 9.708 19.829 15.755 1.00 90.31 456 ASP A O 1
ATOM 3466 N N . ASP A 1 457 ? 9.124 21.975 16.073 1.00 91.81 457 ASP A N 1
ATOM 3467 C CA . ASP A 1 457 ? 9.822 22.146 17.355 1.00 91.81 457 ASP A CA 1
ATOM 3468 C C . ASP A 1 457 ? 9.058 21.557 18.556 1.00 91.81 457 ASP A C 1
ATOM 3470 O O . ASP A 1 457 ? 9.580 21.515 19.672 1.00 91.81 457 ASP A O 1
ATOM 3474 N N . LEU A 1 458 ? 7.824 21.081 18.350 1.00 93.38 458 LEU A N 1
ATOM 3475 C CA . LEU A 1 458 ? 7.012 20.469 19.401 1.00 93.38 458 LEU A CA 1
ATOM 3476 C C . LEU A 1 458 ? 7.266 18.952 19.501 1.00 93.38 458 LEU A C 1
ATOM 3478 O O . LEU A 1 458 ? 7.555 18.289 18.492 1.00 93.38 458 LEU A O 1
ATOM 3482 N N . PRO A 1 459 ? 7.142 18.362 20.708 1.00 93.88 459 PRO A N 1
ATOM 3483 C CA . PRO A 1 459 ? 7.188 16.914 20.868 1.00 93.88 459 PRO A CA 1
ATOM 3484 C C . PRO A 1 459 ? 6.077 16.248 20.051 1.00 93.88 459 PRO A C 1
ATOM 3486 O O . PRO A 1 459 ? 5.016 16.828 19.812 1.00 93.88 459 PRO A O 1
ATOM 3489 N N . LEU A 1 460 ? 6.321 15.008 19.630 1.00 95.94 460 LEU A N 1
ATOM 3490 C CA . LEU A 1 460 ? 5.301 14.220 18.947 1.00 95.94 460 LEU A CA 1
ATOM 3491 C C . LEU A 1 460 ? 4.092 14.007 19.848 1.00 95.94 460 LEU A C 1
ATOM 3493 O O . LEU A 1 460 ? 4.227 13.716 21.036 1.00 95.94 460 LEU A O 1
ATOM 3497 N N . SER A 1 461 ? 2.914 14.083 19.242 1.00 97.56 461 SER A N 1
ATOM 3498 C CA . SER A 1 461 ? 1.695 13.613 19.881 1.00 97.56 461 SER A CA 1
ATOM 3499 C C . SER A 1 461 ? 1.572 12.098 19.697 1.00 97.56 461 SER A C 1
ATOM 3501 O O . SER A 1 461 ? 2.060 11.524 18.715 1.00 97.56 461 SER A O 1
ATOM 3503 N N . SER A 1 462 ? 0.953 11.429 20.664 1.00 97.19 462 SER A N 1
ATOM 3504 C CA . SER A 1 462 ? 0.850 9.970 20.721 1.00 97.19 462 SER A CA 1
ATOM 3505 C C . SER A 1 462 ? -0.477 9.541 21.330 1.00 97.19 462 SER A C 1
ATOM 3507 O O . SER A 1 462 ? -1.001 10.229 22.200 1.00 97.19 462 SER A O 1
ATOM 3509 N N . MET A 1 463 ? -0.993 8.399 20.882 1.00 97.44 463 MET A N 1
ATOM 3510 C CA . MET A 1 463 ? -2.223 7.783 21.367 1.00 97.44 463 MET A CA 1
ATOM 3511 C C . MET A 1 463 ? -1.972 6.294 21.618 1.00 97.44 463 MET A C 1
ATOM 3513 O O . MET A 1 463 ? -1.501 5.560 20.739 1.00 97.44 463 MET A O 1
ATOM 3517 N N . THR A 1 464 ? -2.283 5.868 22.835 1.00 97.75 464 THR A N 1
ATOM 3518 C CA . THR A 1 464 ? -2.256 4.477 23.297 1.00 97.75 464 THR A CA 1
ATOM 3519 C C . THR A 1 464 ? -3.450 3.683 22.763 1.00 97.75 464 THR A C 1
ATOM 3521 O O . THR A 1 464 ? -4.447 4.247 22.303 1.00 97.75 464 THR A O 1
ATOM 3524 N N . LEU A 1 465 ? -3.387 2.351 22.829 1.00 97.00 465 LEU A N 1
ATOM 3525 C CA . LEU A 1 465 ? -4.511 1.495 22.442 1.00 97.00 465 LEU A CA 1
ATOM 3526 C C . LEU A 1 465 ? -5.756 1.730 23.319 1.00 97.00 465 LEU A C 1
ATOM 3528 O O . LEU A 1 465 ? -6.877 1.637 22.817 1.00 97.00 465 LEU A O 1
ATOM 3532 N N . GLY A 1 466 ? -5.582 2.050 24.604 1.00 95.69 466 GLY A N 1
ATOM 3533 C CA . GLY A 1 466 ? -6.680 2.391 25.513 1.00 95.69 466 GLY A CA 1
ATOM 3534 C C . GLY A 1 466 ? -7.397 3.687 25.128 1.00 95.69 466 GLY A C 1
ATOM 3535 O O . GLY A 1 466 ? -8.630 3.726 25.086 1.00 95.69 466 GLY A O 1
ATOM 3536 N N . GLU A 1 467 ? -6.642 4.726 24.771 1.00 95.50 467 GLU A N 1
ATOM 3537 C CA . GLU A 1 467 ? -7.195 5.987 24.264 1.00 95.50 467 GLU A CA 1
ATOM 3538 C C . GLU A 1 467 ? -7.888 5.780 22.911 1.00 95.50 467 GLU A C 1
ATOM 3540 O O . GLU A 1 467 ? -9.038 6.189 22.749 1.00 95.50 467 GLU A O 1
ATOM 3545 N N . LEU A 1 468 ? -7.256 5.050 21.980 1.00 96.69 468 LEU A N 1
ATOM 3546 C CA . LEU A 1 468 ? -7.852 4.732 20.678 1.00 96.69 468 LEU A CA 1
ATOM 3547 C C . LEU A 1 468 ? -9.174 3.963 20.823 1.00 96.69 468 LEU A C 1
ATOM 3549 O O . LEU A 1 468 ? -10.142 4.289 20.140 1.00 96.69 468 LEU A O 1
ATOM 3553 N N . ARG A 1 469 ? -9.251 2.969 21.723 1.00 95.44 469 ARG A N 1
ATOM 3554 C CA . ARG A 1 469 ? -10.512 2.263 22.027 1.00 95.44 469 ARG A CA 1
ATOM 3555 C C . ARG A 1 469 ? -11.581 3.230 22.521 1.00 95.44 469 ARG A C 1
ATOM 3557 O O . ARG A 1 469 ? -12.689 3.204 21.999 1.00 95.44 469 ARG A O 1
ATOM 3564 N N . THR A 1 470 ? -11.240 4.089 23.480 1.00 93.56 470 THR A N 1
ATOM 3565 C CA . THR A 1 470 ? -12.179 5.039 24.096 1.00 93.56 470 THR A CA 1
ATOM 3566 C C . THR A 1 470 ? -12.765 6.004 23.062 1.00 93.56 470 THR A C 1
ATOM 3568 O O . THR A 1 470 ? -13.984 6.144 22.975 1.00 93.56 470 THR A O 1
ATOM 3571 N N . GLU A 1 471 ? -11.918 6.611 22.228 1.00 93.31 471 GLU A N 1
ATOM 3572 C CA . GLU A 1 471 ? -12.339 7.536 21.167 1.00 93.31 471 GLU A CA 1
ATOM 3573 C C . GLU A 1 471 ? -13.171 6.829 20.079 1.00 93.31 471 GLU A C 1
ATOM 3575 O O . GLU A 1 471 ? -14.213 7.335 19.657 1.00 93.31 471 GLU A O 1
ATOM 3580 N N . VAL A 1 472 ? -12.776 5.620 19.654 1.00 96.25 472 VAL A N 1
ATOM 3581 C CA . VAL A 1 472 ? -13.540 4.845 18.659 1.00 96.25 472 VAL A CA 1
ATOM 3582 C C . VAL A 1 472 ? -14.910 4.429 19.202 1.00 96.25 472 VAL A C 1
ATOM 3584 O O . VAL A 1 472 ? -15.903 4.510 18.480 1.00 96.25 472 VAL A O 1
ATOM 3587 N N . TRP A 1 473 ? -14.999 4.024 20.471 1.00 94.62 473 TRP A N 1
ATOM 3588 C CA . TRP A 1 473 ? -16.268 3.692 21.123 1.00 94.62 473 TRP A CA 1
ATOM 3589 C C . TRP A 1 473 ? -17.184 4.904 21.261 1.00 94.62 473 TRP A C 1
ATOM 3591 O O . TRP A 1 473 ? -18.370 4.797 20.962 1.00 94.62 473 TRP A O 1
ATOM 3601 N N . LEU A 1 474 ? -16.641 6.063 21.642 1.00 91.62 474 LEU A N 1
ATOM 3602 C CA . LEU A 1 474 ? -17.380 7.323 21.734 1.00 91.62 474 LEU A CA 1
ATOM 3603 C C . LEU A 1 474 ? -18.041 7.674 20.393 1.00 91.62 474 LEU A C 1
ATOM 3605 O O . LEU A 1 474 ? -19.244 7.945 20.350 1.00 91.62 474 LEU A O 1
ATOM 3609 N N . VAL A 1 475 ? -17.292 7.597 19.286 1.00 93.81 475 VAL A N 1
ATOM 3610 C CA . VAL A 1 475 ? -17.849 7.830 17.944 1.00 93.81 475 VAL A CA 1
ATOM 3611 C C . VAL A 1 475 ? -18.843 6.730 17.550 1.00 93.81 475 VAL A C 1
ATOM 3613 O O . VAL A 1 475 ? -19.890 7.041 16.988 1.00 93.81 475 VAL A O 1
ATOM 3616 N N . ALA A 1 476 ? -18.593 5.461 17.885 1.00 94.50 476 ALA A N 1
ATOM 3617 C CA . ALA A 1 476 ? -19.513 4.361 17.582 1.00 94.50 476 ALA A CA 1
ATOM 3618 C C . ALA A 1 476 ? -20.864 4.490 18.324 1.00 94.50 476 ALA A C 1
ATOM 3620 O O . ALA A 1 476 ? -21.919 4.262 17.729 1.00 94.50 476 ALA A O 1
ATOM 3621 N N . TYR A 1 477 ? -20.871 4.937 19.586 1.00 92.50 477 TYR A N 1
ATOM 3622 C CA . TYR A 1 477 ? -22.109 5.280 20.298 1.00 92.50 477 TYR A CA 1
ATOM 3623 C C . TYR A 1 477 ? -22.821 6.480 19.668 1.00 92.50 477 TYR A C 1
ATOM 3625 O O . TYR A 1 477 ? -24.041 6.441 19.514 1.00 92.50 477 TYR A O 1
ATOM 3633 N N . ALA A 1 478 ? -22.082 7.518 19.261 1.00 91.00 478 ALA A N 1
ATOM 3634 C CA . ALA A 1 478 ? -22.658 8.668 18.565 1.00 91.00 478 ALA A CA 1
ATOM 3635 C C . ALA A 1 478 ? -23.282 8.281 17.209 1.00 91.00 478 ALA A C 1
ATOM 3637 O O . ALA A 1 478 ? -24.313 8.827 16.836 1.00 91.00 478 ALA A O 1
ATOM 3638 N N . LEU A 1 479 ? -22.723 7.298 16.496 1.00 93.50 479 LEU A N 1
ATOM 3639 C CA . LEU A 1 479 ? -23.322 6.763 15.270 1.00 93.50 479 LEU A CA 1
ATOM 3640 C C . LEU A 1 479 ? -24.654 6.043 15.523 1.00 93.50 479 LEU A C 1
ATOM 3642 O O . LEU A 1 479 ? -25.572 6.160 14.714 1.00 93.50 479 LEU A O 1
ATOM 3646 N N . ASN A 1 480 ? -24.798 5.341 16.650 1.00 90.38 480 ASN A N 1
ATOM 3647 C CA . ASN A 1 480 ? -26.056 4.672 16.997 1.00 90.38 480 ASN A CA 1
ATOM 3648 C C . ASN A 1 480 ? -27.208 5.657 17.272 1.00 90.38 480 ASN A C 1
ATOM 3650 O O . ASN A 1 480 ? -28.365 5.288 17.081 1.00 90.38 480 ASN A O 1
ATOM 3654 N N . THR A 1 481 ? -26.934 6.901 17.689 1.00 90.19 481 THR A N 1
ATOM 3655 C CA . THR A 1 481 ? -27.998 7.901 17.921 1.00 90.19 481 THR A CA 1
ATOM 3656 C C . THR A 1 481 ? -28.546 8.515 16.630 1.00 90.19 481 THR A C 1
ATOM 3658 O O . THR A 1 481 ? -29.606 9.136 16.664 1.00 90.19 481 THR A O 1
ATOM 3661 N N . LEU A 1 482 ? -27.880 8.303 15.487 1.00 91.19 482 LEU A N 1
ATOM 3662 C CA . LEU A 1 482 ? -28.333 8.778 14.174 1.00 91.19 482 LEU A CA 1
ATOM 3663 C C . LEU A 1 482 ? -29.517 7.975 13.610 1.00 91.19 482 LEU A C 1
ATOM 3665 O O . LEU A 1 482 ? -30.132 8.413 12.641 1.00 91.19 482 LEU A O 1
ATOM 3669 N N . GLY A 1 483 ? -29.827 6.804 14.182 1.00 91.19 483 GLY A N 1
ATOM 3670 C CA . GLY A 1 483 ? -30.950 5.965 13.747 1.00 91.19 483 GLY A CA 1
ATOM 3671 C C . GLY A 1 483 ? -30.798 5.373 12.339 1.00 91.19 483 GLY A C 1
ATOM 3672 O O . GLY A 1 483 ? -31.803 5.094 11.693 1.00 91.19 483 GLY A O 1
ATOM 3673 N N . LEU A 1 484 ? -29.564 5.213 11.850 1.00 95.19 484 LEU A N 1
ATOM 3674 C CA . LEU A 1 484 ? -29.279 4.630 10.537 1.00 95.19 484 LEU A CA 1
ATOM 3675 C C . LEU A 1 484 ? -29.355 3.095 10.571 1.00 95.19 484 LEU A C 1
ATOM 3677 O O . LEU A 1 484 ? -28.935 2.460 11.539 1.00 95.19 484 LEU A O 1
ATOM 3681 N N . ASP A 1 485 ? -29.818 2.488 9.477 1.00 93.06 485 ASP A N 1
ATOM 3682 C CA . ASP A 1 485 ? -29.821 1.032 9.325 1.00 93.06 485 ASP A CA 1
ATOM 3683 C C . ASP A 1 485 ? -28.394 0.469 9.262 1.00 93.06 485 ASP A C 1
ATOM 3685 O O . ASP A 1 485 ? -27.515 1.028 8.594 1.00 93.06 485 ASP A O 1
ATOM 3689 N N . ARG A 1 486 ? -28.158 -0.681 9.905 1.00 90.38 486 ARG A N 1
ATOM 3690 C CA . ARG A 1 486 ? -26.867 -1.389 9.831 1.00 90.38 486 ARG A CA 1
ATOM 3691 C C . ARG A 1 486 ? -26.509 -1.711 8.379 1.00 90.38 486 ARG A C 1
ATOM 3693 O O . ARG A 1 486 ? -27.359 -2.123 7.598 1.00 90.38 486 ARG A O 1
ATOM 3700 N N . GLY A 1 487 ? -25.235 -1.552 8.031 1.00 91.75 487 GLY A N 1
ATOM 3701 C CA . GLY A 1 487 ? -24.747 -1.662 6.655 1.00 91.75 487 GLY A CA 1
ATOM 3702 C C . GLY A 1 487 ? -24.929 -0.393 5.815 1.00 91.75 487 GLY A C 1
ATOM 3703 O O . GLY A 1 487 ? -24.423 -0.355 4.696 1.00 91.75 487 GLY A O 1
ATOM 3704 N N . SER A 1 488 ? -25.580 0.659 6.337 1.00 96.81 488 SER A N 1
ATOM 3705 C CA . SER A 1 488 ? -25.629 1.965 5.665 1.00 96.81 488 SER A CA 1
ATOM 3706 C C . SER A 1 488 ? -24.229 2.488 5.349 1.00 96.81 488 SER A C 1
ATOM 3708 O O . SER A 1 488 ? -23.295 2.345 6.140 1.00 96.81 488 SER A O 1
ATOM 3710 N N . ALA A 1 489 ? -24.106 3.136 4.195 1.00 98.00 489 ALA A N 1
ATOM 3711 C CA . ALA A 1 489 ? -22.891 3.804 3.766 1.00 98.00 489 ALA A CA 1
ATOM 3712 C C . ALA A 1 489 ? -22.735 5.169 4.470 1.00 98.00 489 ALA A C 1
ATOM 3714 O O . ALA A 1 489 ? -23.661 5.984 4.466 1.00 98.00 489 ALA A O 1
ATOM 3715 N N . ILE A 1 490 ? -21.566 5.432 5.057 1.00 98.56 490 ILE A N 1
ATOM 3716 C CA . ILE A 1 490 ? -21.217 6.697 5.721 1.00 98.56 490 ILE A CA 1
ATOM 3717 C C . ILE A 1 490 ? -19.891 7.199 5.151 1.00 98.56 490 ILE A C 1
ATOM 3719 O O . ILE A 1 490 ? -18.862 6.532 5.249 1.00 98.56 490 ILE A O 1
ATOM 3723 N N . ALA A 1 491 ? -19.909 8.380 4.542 1.00 98.31 491 ALA A N 1
ATOM 3724 C CA . ALA A 1 491 ? -18.738 8.945 3.893 1.00 98.31 491 ALA A CA 1
ATOM 3725 C C . ALA A 1 491 ? -17.772 9.630 4.866 1.00 98.31 491 ALA A C 1
ATOM 3727 O O . ALA A 1 491 ? -18.164 10.112 5.928 1.00 98.31 491 ALA A O 1
ATOM 3728 N N . ILE A 1 492 ? -16.506 9.712 4.464 1.00 97.88 492 ILE A N 1
ATOM 3729 C CA . ILE A 1 492 ? -15.482 10.535 5.106 1.00 97.88 492 ILE A CA 1
ATOM 3730 C C . ILE A 1 492 ? -14.840 11.403 4.024 1.00 97.88 492 ILE A C 1
ATOM 3732 O O . ILE A 1 492 ? -14.263 10.869 3.077 1.00 97.88 492 ILE A O 1
ATOM 3736 N N . ASP A 1 493 ? -14.922 12.722 4.194 1.00 93.81 493 ASP A N 1
ATOM 3737 C CA . ASP A 1 493 ? -14.188 13.730 3.422 1.00 93.81 493 ASP A CA 1
ATOM 3738 C C . ASP A 1 493 ? -13.325 14.550 4.391 1.00 93.81 493 ASP A C 1
ATOM 3740 O O . ASP A 1 493 ? -13.720 15.601 4.903 1.00 93.81 493 ASP A O 1
ATOM 3744 N N . MET A 1 494 ? -12.175 13.969 4.747 1.00 92.12 494 MET A N 1
ATOM 3745 C CA . MET A 1 494 ? -11.238 14.475 5.753 1.00 92.12 494 MET A CA 1
ATOM 3746 C C . MET A 1 494 ? -9.791 14.106 5.374 1.00 92.12 494 MET A C 1
ATOM 3748 O O . MET A 1 494 ? -9.567 13.051 4.768 1.00 92.12 494 MET A O 1
ATOM 3752 N N . PRO A 1 495 ? -8.789 14.922 5.754 1.00 89.25 495 PRO A N 1
ATOM 3753 C CA . PRO A 1 495 ? -7.379 14.561 5.617 1.00 89.25 495 PRO A CA 1
ATOM 3754 C C . PRO A 1 495 ? -7.026 13.394 6.552 1.00 89.25 495 PRO A C 1
ATOM 3756 O O . PRO A 1 495 ? -7.704 13.163 7.554 1.00 89.25 495 PRO A O 1
ATOM 3759 N N . MET A 1 496 ? -5.942 12.674 6.251 1.00 90.81 496 MET A N 1
ATOM 3760 C CA . MET A 1 496 ? -5.484 11.525 7.045 1.00 90.81 496 MET A CA 1
ATOM 3761 C C . MET A 1 496 ? -4.837 11.971 8.359 1.00 90.81 496 MET A C 1
ATOM 3763 O O . MET A 1 496 ? -3.626 12.165 8.447 1.00 90.81 496 MET A O 1
ATOM 3767 N N . ASN A 1 497 ? -5.663 12.120 9.389 1.00 93.19 497 ASN A N 1
ATOM 3768 C CA . ASN A 1 497 ? -5.260 12.489 10.740 1.00 93.19 497 ASN A CA 1
ATOM 3769 C C . ASN A 1 497 ? -5.847 11.507 11.770 1.00 93.19 497 ASN A C 1
ATOM 3771 O O . ASN A 1 497 ? -6.611 10.601 11.440 1.00 93.19 497 ASN A O 1
ATOM 3775 N N . VAL A 1 498 ? -5.494 11.673 13.046 1.00 95.25 498 VAL A N 1
ATOM 3776 C CA . VAL A 1 498 ? -5.953 10.770 14.119 1.00 95.25 498 VAL A CA 1
ATOM 3777 C C . VAL A 1 498 ? -7.479 10.679 14.177 1.00 95.25 498 VAL A C 1
ATOM 3779 O O . VAL A 1 498 ? -8.026 9.582 14.263 1.00 95.25 498 VAL A O 1
ATOM 3782 N N . LYS A 1 499 ? -8.175 11.819 14.061 1.00 94.12 499 LYS A N 1
ATOM 3783 C CA . LYS A 1 499 ? -9.643 11.876 14.100 1.00 94.12 499 LYS A CA 1
ATOM 3784 C C . LYS A 1 499 ? -10.255 11.094 12.937 1.00 94.12 499 LYS A C 1
ATOM 3786 O O . LYS A 1 499 ? -11.200 10.344 13.153 1.00 94.12 499 LYS A O 1
ATOM 3791 N N . SER A 1 500 ? -9.704 11.211 11.728 1.00 95.94 500 SER A N 1
ATOM 3792 C CA . SER A 1 500 ? -10.197 10.463 10.567 1.00 95.94 500 SER A CA 1
ATOM 3793 C C . SER A 1 500 ? -9.987 8.951 10.724 1.00 95.94 500 SER A C 1
ATOM 3795 O O . SER A 1 500 ? -10.855 8.183 10.324 1.00 95.94 500 SER A O 1
ATOM 3797 N N . VAL A 1 501 ? -8.883 8.511 11.346 1.00 98.06 501 VAL A N 1
ATOM 3798 C CA . VAL A 1 501 ? -8.633 7.088 11.662 1.00 98.06 501 VAL A CA 1
ATOM 3799 C C . VAL A 1 501 ? -9.597 6.570 12.737 1.00 98.06 501 VAL A C 1
ATOM 3801 O O . VAL A 1 501 ? -10.154 5.485 12.573 1.00 98.06 501 VAL A O 1
ATOM 3804 N N . VAL A 1 502 ? -9.854 7.352 13.792 1.00 97.81 502 VAL A N 1
ATOM 3805 C CA . VAL A 1 502 ? -10.868 7.044 14.819 1.00 97.81 502 VAL A CA 1
ATOM 3806 C C . VAL A 1 502 ? -12.252 6.877 14.183 1.00 97.81 502 VAL A C 1
ATOM 3808 O O . VAL A 1 502 ? -12.902 5.854 14.381 1.00 97.81 502 VAL A O 1
ATOM 3811 N N . ILE A 1 503 ? -12.684 7.847 13.371 1.00 98.00 503 ILE A N 1
ATOM 3812 C CA . ILE A 1 503 ? -13.985 7.832 12.683 1.00 98.00 503 ILE A CA 1
ATOM 3813 C C . ILE A 1 503 ? -14.093 6.630 11.740 1.00 98.00 503 ILE A C 1
ATOM 3815 O O . ILE A 1 503 ? -15.091 5.912 11.769 1.00 98.00 503 ILE A O 1
ATOM 3819 N N . TYR A 1 504 ? -13.050 6.370 10.947 1.00 98.62 504 TYR A N 1
ATOM 3820 C CA . TYR A 1 504 ? -12.981 5.224 10.043 1.00 98.62 504 TYR A CA 1
ATOM 3821 C C . TYR A 1 504 ? -13.186 3.896 10.789 1.00 98.62 504 TYR A C 1
ATOM 3823 O O . TYR A 1 504 ? -14.017 3.077 10.392 1.00 98.62 504 TYR A O 1
ATOM 3831 N N . LEU A 1 505 ? -12.470 3.694 11.901 1.00 98.69 505 LEU A N 1
ATOM 3832 C CA . LEU A 1 505 ? -12.619 2.497 12.730 1.00 98.69 505 LEU A CA 1
ATOM 3833 C C . LEU A 1 505 ? -14.000 2.429 13.397 1.00 98.69 505 LEU A C 1
ATOM 3835 O O . LEU A 1 505 ? -14.560 1.342 13.476 1.00 98.69 505 LEU A O 1
ATOM 3839 N N . ALA A 1 506 ? -14.570 3.554 13.834 1.00 98.31 506 ALA A N 1
ATOM 3840 C CA . ALA A 1 506 ? -15.872 3.603 14.503 1.00 98.31 506 ALA A CA 1
ATOM 3841 C C . ALA A 1 506 ? -17.042 3.237 13.581 1.00 98.31 506 ALA A C 1
ATOM 3843 O O . ALA A 1 506 ? -17.917 2.473 13.986 1.00 98.31 506 ALA A O 1
ATOM 3844 N N . ILE A 1 507 ? -17.031 3.724 12.334 1.00 98.50 507 ILE A N 1
ATOM 3845 C CA . ILE A 1 507 ? -18.024 3.373 11.305 1.00 98.50 507 ILE A CA 1
ATOM 3846 C C . ILE A 1 507 ? -18.029 1.853 11.089 1.00 98.50 507 ILE A C 1
ATOM 3848 O O . ILE A 1 507 ? -19.077 1.215 11.200 1.00 98.50 507 ILE A O 1
ATOM 3852 N N . VAL A 1 508 ? -16.850 1.254 10.889 1.00 98.31 508 VAL A N 1
ATOM 3853 C CA . VAL A 1 508 ? -16.708 -0.199 10.708 1.00 98.31 508 VAL A CA 1
ATOM 3854 C C . VAL A 1 508 ? -17.065 -0.970 11.989 1.00 98.31 508 VAL A C 1
ATOM 3856 O O . VAL A 1 508 ? -17.737 -1.996 11.916 1.00 98.31 508 VAL A O 1
ATOM 3859 N N . LEU A 1 509 ? -16.681 -0.488 13.178 1.00 97.88 509 LEU A N 1
ATOM 3860 C CA . LEU A 1 509 ? -16.981 -1.140 14.463 1.00 97.88 509 LEU A CA 1
ATOM 3861 C C . LEU A 1 509 ? -18.491 -1.198 14.752 1.00 97.88 509 LEU A C 1
ATOM 3863 O O . LEU A 1 509 ? -18.984 -2.203 15.267 1.00 97.88 509 LEU A O 1
ATOM 3867 N N . ALA A 1 510 ? -19.226 -0.145 14.387 1.00 97.25 510 ALA A N 1
ATOM 3868 C CA . ALA A 1 510 ? -20.681 -0.068 14.506 1.00 97.25 510 ALA A CA 1
ATOM 3869 C C . ALA A 1 510 ? -21.439 -0.808 13.379 1.00 97.25 510 ALA A C 1
ATOM 3871 O O . ALA A 1 510 ? -22.667 -0.895 13.416 1.00 97.25 510 ALA A O 1
ATOM 3872 N N . GLY A 1 511 ? -20.731 -1.402 12.410 1.00 96.50 511 GLY A N 1
ATOM 3873 C CA . GLY A 1 511 ? -21.329 -2.206 11.340 1.00 96.50 511 GLY A CA 1
ATOM 3874 C C . GLY A 1 511 ? -21.894 -1.382 10.181 1.00 96.50 511 GLY A C 1
ATOM 3875 O O . GLY A 1 511 ? -22.881 -1.785 9.565 1.00 96.50 511 GLY A O 1
ATOM 3876 N N . TYR A 1 512 ? -21.290 -0.234 9.888 1.00 98.06 512 TYR A N 1
ATOM 3877 C CA . TYR A 1 512 ? -21.567 0.581 8.706 1.00 98.06 512 TYR A CA 1
ATOM 3878 C C . TYR A 1 512 ? -20.427 0.449 7.685 1.00 98.06 512 TYR A C 1
ATOM 3880 O O . TYR A 1 512 ? -19.295 0.116 8.042 1.00 98.06 512 TYR A O 1
ATOM 3888 N N . ALA A 1 513 ? -20.711 0.748 6.417 1.00 97.88 513 ALA A N 1
ATOM 3889 C CA . ALA A 1 513 ? -19.693 0.783 5.370 1.00 97.88 513 ALA A CA 1
ATOM 3890 C C . ALA A 1 513 ? -19.120 2.201 5.241 1.00 97.88 513 ALA A C 1
ATOM 3892 O O . ALA A 1 513 ? -19.869 3.163 5.072 1.00 97.88 513 ALA A O 1
ATOM 3893 N N . VAL A 1 514 ? -17.796 2.353 5.276 1.00 98.56 514 VAL A N 1
ATOM 3894 C CA . VAL A 1 514 ? -17.153 3.645 4.988 1.00 98.56 514 VAL A CA 1
ATOM 3895 C C . VAL A 1 514 ? -17.308 3.977 3.500 1.00 98.56 514 VAL A C 1
ATOM 3897 O O . VAL A 1 514 ? -17.216 3.094 2.655 1.00 98.56 514 VAL A O 1
ATOM 3900 N N . VAL A 1 515 ? -17.482 5.248 3.146 1.00 98.25 515 VAL A N 1
ATOM 3901 C CA . VAL A 1 515 ? -17.277 5.736 1.773 1.00 98.25 515 VAL A CA 1
ATOM 3902 C C . VAL A 1 515 ? -16.090 6.683 1.775 1.00 98.25 515 VAL A C 1
ATOM 3904 O O . VAL A 1 515 ? -16.159 7.797 2.293 1.00 98.25 515 VAL A O 1
ATOM 3907 N N . SER A 1 516 ? -14.976 6.228 1.219 1.00 94.88 516 SER A N 1
ATOM 3908 C CA . SER A 1 516 ? -13.723 6.973 1.271 1.00 94.88 516 SER A CA 1
ATOM 3909 C C . SER A 1 516 ? -13.662 8.011 0.150 1.00 94.88 516 SER A C 1
ATOM 3911 O O . SER A 1 516 ? -13.558 7.661 -1.029 1.00 94.88 516 SER A O 1
ATOM 3913 N N . ILE A 1 517 ? -13.718 9.293 0.514 1.00 88.50 517 ILE A N 1
ATOM 3914 C CA . ILE A 1 517 ? -13.645 10.433 -0.406 1.00 88.50 517 ILE A CA 1
ATOM 3915 C C . ILE A 1 517 ? -12.326 11.180 -0.150 1.00 88.50 517 ILE A C 1
ATOM 3917 O O . ILE A 1 517 ? -11.843 11.258 0.978 1.00 88.50 517 ILE A O 1
ATOM 3921 N N . ALA A 1 518 ? -11.676 11.660 -1.214 1.00 82.88 518 ALA A N 1
ATOM 3922 C CA . ALA A 1 518 ? -10.428 12.404 -1.083 1.00 82.88 518 ALA A CA 1
ATOM 3923 C C . ALA A 1 518 ? -10.707 13.883 -0.776 1.00 82.88 518 ALA A C 1
ATOM 3925 O O . ALA A 1 518 ? -11.339 14.558 -1.585 1.00 82.88 518 ALA A O 1
ATOM 3926 N N . ASP A 1 519 ? -10.085 14.381 0.294 1.00 80.50 519 ASP A N 1
ATOM 3927 C CA . ASP A 1 519 ? -10.055 15.771 0.796 1.00 80.50 519 ASP A CA 1
ATOM 3928 C C . ASP A 1 519 ? -9.701 16.856 -0.245 1.00 80.50 519 ASP A C 1
ATOM 3930 O O . ASP A 1 519 ? -9.872 18.055 -0.034 1.00 80.50 519 ASP A O 1
ATOM 3934 N N . SER A 1 520 ? -9.169 16.445 -1.393 1.00 73.81 520 SER A N 1
ATOM 3935 C CA . SER A 1 520 ? -8.823 17.325 -2.511 1.00 73.81 520 SER A CA 1
ATOM 3936 C C . SER A 1 520 ? -9.970 17.538 -3.505 1.00 73.81 520 SER A C 1
ATOM 3938 O O . SER A 1 520 ? -9.896 18.477 -4.301 1.00 73.81 520 SER A O 1
ATOM 3940 N N . PHE A 1 521 ? -11.026 16.719 -3.478 1.00 72.81 521 PHE A N 1
ATOM 3941 C CA . PHE A 1 521 ? -12.107 16.771 -4.461 1.00 72.81 521 PHE A CA 1
ATOM 3942 C C . PHE A 1 521 ? -12.990 18.023 -4.333 1.00 72.81 521 PHE A C 1
ATOM 3944 O O . PHE A 1 521 ? -13.142 18.627 -3.272 1.00 72.81 521 PHE A O 1
ATOM 3951 N N . ALA A 1 522 ? -13.569 18.424 -5.466 1.00 74.50 522 ALA A N 1
ATOM 3952 C CA . ALA A 1 522 ? -14.551 19.499 -5.552 1.00 74.50 522 ALA A CA 1
ATOM 3953 C C . ALA A 1 522 ? -15.974 18.971 -5.301 1.00 74.50 522 ALA A C 1
ATOM 3955 O O . ALA A 1 522 ? -16.245 17.782 -5.474 1.00 74.50 522 ALA A O 1
ATOM 3956 N N . SER A 1 523 ? -16.901 19.869 -4.971 1.00 81.81 523 SER A N 1
ATOM 3957 C CA . SER A 1 523 ? -18.296 19.557 -4.631 1.00 81.81 523 SER A CA 1
ATOM 3958 C C . SER A 1 523 ? -19.010 18.614 -5.625 1.00 81.81 523 SER A C 1
ATOM 3960 O O . SER A 1 523 ? -19.661 17.674 -5.169 1.00 81.81 523 SER A O 1
ATOM 3962 N N . PRO A 1 524 ? -18.855 18.746 -6.965 1.00 77.94 524 PRO A N 1
ATOM 3963 C CA . PRO A 1 524 ? -19.453 17.801 -7.915 1.00 77.94 524 PRO A CA 1
ATOM 3964 C C . PRO A 1 524 ? -18.898 16.374 -7.791 1.00 77.94 524 PRO A C 1
ATOM 3966 O O . PRO A 1 524 ? -19.660 15.412 -7.816 1.00 77.94 524 PRO A O 1
ATOM 3969 N N . GLU A 1 525 ? -17.587 16.221 -7.586 1.00 78.19 525 GLU A N 1
ATOM 3970 C CA . GLU A 1 525 ? -16.935 14.917 -7.406 1.00 78.19 525 GLU A CA 1
ATOM 3971 C C . GLU A 1 525 ? -17.373 14.245 -6.092 1.00 78.19 525 GLU A C 1
ATOM 3973 O O . GLU A 1 525 ? -17.593 13.029 -6.058 1.00 78.19 525 GLU A O 1
ATOM 3978 N N . ILE A 1 526 ? -17.549 15.031 -5.024 1.00 84.38 526 ILE A N 1
ATOM 3979 C CA . ILE A 1 526 ? -18.113 14.569 -3.748 1.00 84.38 526 ILE A CA 1
ATOM 3980 C C . ILE A 1 526 ? -19.568 14.118 -3.965 1.00 84.38 526 ILE A C 1
ATOM 3982 O O . ILE A 1 526 ? -19.912 12.984 -3.633 1.00 84.38 526 ILE A O 1
ATOM 3986 N N . SER A 1 527 ? -20.401 14.950 -4.604 1.00 91.12 527 SER A N 1
ATOM 3987 C CA . SER A 1 527 ? -21.820 14.662 -4.876 1.00 91.12 527 SER A CA 1
ATOM 3988 C C . SER A 1 527 ? -22.008 13.370 -5.676 1.00 91.12 527 SER A C 1
ATOM 3990 O O . SER A 1 527 ? -22.826 12.525 -5.310 1.00 91.12 527 SER A O 1
ATOM 3992 N N . THR A 1 528 ? -21.208 13.167 -6.727 1.00 83.94 528 THR A N 1
ATOM 3993 C CA . THR A 1 528 ? -21.216 11.943 -7.543 1.00 83.94 528 THR A CA 1
ATOM 3994 C C . THR A 1 528 ? -20.910 10.699 -6.706 1.00 83.94 528 THR A C 1
ATOM 3996 O O . THR A 1 528 ? -21.596 9.686 -6.832 1.00 83.94 528 THR A O 1
ATOM 3999 N N . ARG A 1 529 ? -19.932 10.768 -5.792 1.00 90.69 529 ARG A N 1
ATOM 4000 C CA . ARG A 1 529 ? -19.564 9.639 -4.917 1.00 90.69 529 ARG A CA 1
ATOM 4001 C C . ARG A 1 529 ? -20.630 9.350 -3.867 1.00 90.69 529 ARG A C 1
ATOM 4003 O O . ARG A 1 529 ? -20.963 8.183 -3.669 1.00 90.69 529 ARG A O 1
ATOM 4010 N N . LEU A 1 530 ? -21.207 10.384 -3.252 1.00 96.50 530 LEU A N 1
ATOM 4011 C CA . LEU A 1 530 ? -22.326 10.249 -2.312 1.00 96.50 530 LEU A CA 1
ATOM 4012 C C . LEU A 1 530 ? -23.543 9.584 -2.973 1.00 96.50 530 LEU A C 1
ATOM 4014 O O . LEU A 1 530 ? -24.113 8.659 -2.403 1.00 96.50 530 LEU A O 1
ATOM 4018 N N . LYS A 1 531 ? -23.889 9.996 -4.200 1.00 95.50 531 LYS A N 1
ATOM 4019 C CA . LYS A 1 531 ? -24.999 9.423 -4.978 1.00 95.50 531 LYS A CA 1
ATOM 4020 C C . LYS A 1 531 ? -24.751 7.961 -5.355 1.00 95.50 531 LYS A C 1
ATOM 4022 O O . LYS A 1 531 ? -25.602 7.125 -5.084 1.00 95.50 531 LYS A O 1
ATOM 4027 N N . ILE A 1 532 ? -23.583 7.635 -5.917 1.00 93.81 532 ILE A N 1
ATOM 4028 C CA . ILE A 1 532 ? -23.254 6.263 -6.354 1.00 93.81 532 ILE A CA 1
ATOM 4029 C C . ILE A 1 532 ? -23.157 5.272 -5.178 1.00 93.81 532 ILE A C 1
ATOM 4031 O O . ILE A 1 532 ? -23.450 4.092 -5.344 1.00 93.81 532 ILE A O 1
ATOM 4035 N N . SER A 1 533 ? -22.718 5.728 -4.003 1.00 95.81 533 SER A N 1
ATOM 4036 C CA . SER A 1 533 ? -22.610 4.888 -2.798 1.00 95.81 533 SER A CA 1
ATOM 4037 C C . SER A 1 533 ? -23.874 4.866 -1.932 1.00 95.81 533 SER A C 1
ATOM 4039 O O . SER A 1 533 ? -23.888 4.180 -0.914 1.00 95.81 533 SER A O 1
ATOM 4041 N N . GLU A 1 534 ? -24.906 5.634 -2.300 1.00 96.75 534 GLU A N 1
ATOM 4042 C CA . GLU A 1 534 ? -26.11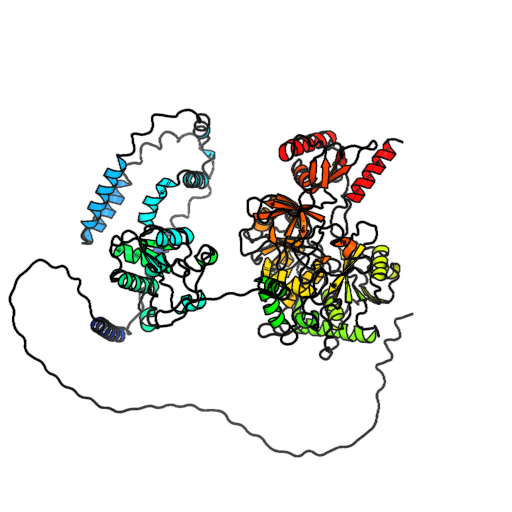8 5.872 -1.503 1.00 96.75 534 GLU A CA 1
ATOM 4043 C C . GLU A 1 534 ? -25.851 6.289 -0.042 1.00 96.75 534 GLU A C 1
ATOM 4045 O O . GLU A 1 534 ? -26.646 5.982 0.859 1.00 96.75 534 GLU A O 1
ATOM 4050 N N . ALA A 1 535 ? -24.736 6.993 0.192 1.00 97.56 535 ALA A N 1
ATOM 4051 C CA . ALA A 1 535 ? -24.275 7.399 1.516 1.00 97.56 535 ALA A CA 1
ATOM 4052 C C . ALA A 1 535 ? -25.356 8.177 2.280 1.00 97.56 535 ALA A C 1
ATOM 4054 O O . ALA A 1 535 ? -25.925 9.131 1.755 1.00 97.56 535 ALA A O 1
ATOM 4055 N N . LYS A 1 536 ? -25.629 7.787 3.531 1.00 97.94 536 LYS A N 1
ATOM 4056 C CA . LYS A 1 536 ? -26.673 8.391 4.381 1.00 97.94 536 LYS A CA 1
ATOM 4057 C C . LYS A 1 536 ? -26.164 9.565 5.220 1.00 97.94 536 LYS A C 1
ATOM 4059 O O . LYS A 1 536 ? -26.943 10.442 5.579 1.00 97.94 536 LYS A O 1
ATOM 4064 N N . ALA A 1 537 ? -24.862 9.599 5.495 1.00 97.69 537 ALA A N 1
ATOM 4065 C CA . ALA A 1 537 ? -24.182 10.684 6.193 1.00 97.69 537 ALA A CA 1
ATOM 4066 C C . ALA A 1 537 ? -22.744 10.851 5.674 1.00 97.69 537 ALA A C 1
ATOM 4068 O O . ALA A 1 537 ? -22.212 9.964 5.004 1.00 97.69 537 ALA A O 1
ATOM 4069 N N . ILE A 1 538 ? -22.115 11.982 5.991 1.00 97.88 538 ILE A N 1
ATOM 4070 C CA . ILE A 1 538 ? -20.717 12.294 5.679 1.00 97.88 538 ILE A CA 1
ATOM 4071 C C . ILE A 1 538 ? -20.039 12.983 6.866 1.00 97.88 538 ILE A C 1
ATOM 4073 O O . ILE A 1 538 ? -20.545 13.976 7.384 1.00 97.88 538 ILE A O 1
ATOM 4077 N N . PHE A 1 539 ? -18.877 12.482 7.277 1.00 97.12 539 PHE A N 1
ATOM 4078 C CA . PHE A 1 539 ? -17.978 13.177 8.193 1.00 97.12 539 PHE A CA 1
ATOM 4079 C C . PHE A 1 539 ? -17.085 14.156 7.440 1.00 97.12 539 PHE A C 1
ATOM 4081 O O . PHE A 1 539 ? -16.497 13.812 6.413 1.00 97.12 539 PHE A O 1
ATOM 4088 N N . THR A 1 540 ? -16.955 15.361 7.986 1.00 94.50 540 THR A N 1
ATOM 4089 C CA . THR A 1 540 ? -16.073 16.406 7.464 1.00 94.50 540 THR A CA 1
ATOM 4090 C C . THR A 1 540 ? -15.577 17.327 8.588 1.00 94.50 540 THR A C 1
ATOM 4092 O O . THR A 1 540 ? -15.937 17.175 9.759 1.00 94.50 540 THR A O 1
ATOM 4095 N N . GLN A 1 541 ? -14.741 18.298 8.234 1.00 89.25 541 GLN A N 1
ATOM 4096 C CA . GLN A 1 541 ? -14.304 19.392 9.102 1.00 89.25 541 GLN A CA 1
ATOM 4097 C C . GLN A 1 541 ? -14.558 20.745 8.422 1.00 89.25 541 GLN A C 1
ATOM 4099 O O . GLN A 1 541 ? -14.948 20.806 7.258 1.00 89.25 541 GLN A O 1
ATOM 4104 N N . ASP A 1 542 ? -14.368 21.837 9.155 1.00 84.44 542 ASP A N 1
ATOM 4105 C CA . ASP A 1 542 ? -14.571 23.204 8.668 1.00 84.44 542 ASP A CA 1
ATOM 4106 C C . ASP A 1 542 ? -13.676 23.531 7.460 1.00 84.44 542 ASP A C 1
ATOM 4108 O O . ASP A 1 542 ? -14.171 23.850 6.375 1.00 84.44 542 ASP A O 1
ATOM 4112 N N . LEU A 1 543 ? -12.361 23.406 7.639 1.00 84.06 543 LEU A N 1
ATOM 4113 C CA . LEU A 1 543 ? -11.348 23.650 6.617 1.00 84.06 543 LEU A CA 1
ATOM 4114 C C . LEU A 1 543 ? -10.097 22.795 6.845 1.00 84.06 543 LEU A C 1
ATOM 4116 O O . LEU A 1 543 ? -9.869 22.279 7.940 1.00 84.06 543 LEU A O 1
ATOM 4120 N N . ILE A 1 544 ? -9.253 22.686 5.821 1.00 80.44 544 ILE A N 1
ATOM 4121 C CA . ILE A 1 544 ? -7.857 22.239 5.951 1.00 80.44 544 ILE A CA 1
ATOM 4122 C C . ILE A 1 544 ? -6.913 23.341 5.474 1.00 80.44 544 ILE A C 1
ATOM 4124 O O . ILE A 1 544 ? -7.249 24.091 4.559 1.00 80.44 544 ILE A O 1
ATOM 4128 N N . ILE A 1 545 ? -5.732 23.422 6.083 1.00 73.69 545 ILE A N 1
ATOM 4129 C CA . ILE A 1 545 ? -4.629 24.282 5.639 1.00 73.69 545 ILE A CA 1
ATOM 4130 C C . ILE A 1 545 ? -3.588 23.368 4.996 1.00 73.69 545 ILE A C 1
ATOM 4132 O O . ILE A 1 545 ? -3.255 22.331 5.568 1.00 73.69 545 ILE A O 1
ATOM 4136 N N . ARG A 1 546 ? -3.115 23.709 3.795 1.00 64.75 546 ARG A N 1
ATOM 4137 C CA . ARG A 1 546 ? -2.148 22.890 3.053 1.00 64.75 546 ARG A CA 1
ATOM 4138 C C . ARG A 1 546 ? -1.262 23.774 2.180 1.00 64.75 546 ARG A C 1
ATOM 4140 O O . ARG A 1 546 ? -1.726 24.248 1.144 1.00 64.75 546 ARG A O 1
ATOM 4147 N N . GLY A 1 547 ? -0.011 23.999 2.594 1.00 60.06 547 GLY A N 1
ATOM 4148 C CA . GLY A 1 547 ? 0.903 24.929 1.911 1.00 60.06 547 GLY A CA 1
ATOM 4149 C C . GLY A 1 547 ? 0.289 26.326 1.771 1.00 60.06 547 GLY A C 1
ATOM 4150 O O . GLY A 1 547 ? -0.004 26.762 0.657 1.00 60.06 547 GLY A O 1
ATOM 4151 N N . ASP A 1 548 ? -0.020 26.947 2.913 1.00 67.56 548 ASP A N 1
ATOM 4152 C CA . ASP A 1 548 ? -0.679 28.256 3.096 1.00 67.56 548 ASP A CA 1
ATOM 4153 C C . ASP A 1 548 ? -2.095 28.417 2.505 1.00 67.56 548 ASP A C 1
ATOM 4155 O O . ASP A 1 548 ? -2.786 29.398 2.782 1.00 67.56 548 ASP A O 1
ATOM 4159 N N . LYS A 1 549 ? -2.592 27.442 1.736 1.00 66.88 549 LYS A N 1
ATOM 4160 C CA . LYS A 1 549 ? -3.937 27.479 1.147 1.00 66.88 549 LYS A CA 1
ATOM 4161 C C . LYS A 1 549 ? -4.967 26.874 2.095 1.00 66.88 549 LYS A C 1
ATOM 4163 O O . LYS A 1 549 ? -4.839 25.722 2.506 1.00 66.88 549 LYS A O 1
ATOM 4168 N N . SER A 1 550 ? -6.021 27.639 2.379 1.00 78.44 550 SER A N 1
ATOM 4169 C CA . SER A 1 550 ? -7.220 27.151 3.066 1.00 78.44 550 SER A CA 1
ATOM 4170 C C . SER A 1 550 ? -8.180 26.495 2.069 1.00 78.44 550 SER A C 1
ATOM 4172 O O . SER A 1 550 ? -8.511 27.080 1.036 1.00 78.44 550 SER A O 1
ATOM 4174 N N . ILE A 1 551 ? -8.631 25.280 2.373 1.00 77.12 551 ILE A N 1
ATOM 4175 C CA . ILE A 1 551 ? -9.596 24.512 1.580 1.00 77.12 551 ILE A CA 1
ATOM 4176 C C . ILE A 1 551 ? -10.856 24.300 2.441 1.00 77.12 551 ILE A C 1
ATOM 4178 O O . ILE A 1 551 ? -10.775 23.600 3.452 1.00 77.12 551 ILE A O 1
ATOM 4182 N N . PRO A 1 552 ? -12.018 24.875 2.070 1.00 83.44 552 PRO A N 1
ATOM 4183 C CA . PRO A 1 552 ? -13.229 24.843 2.893 1.00 83.44 552 PRO A CA 1
ATOM 4184 C C . PRO A 1 552 ? -14.030 23.549 2.669 1.00 83.44 552 PRO A C 1
ATOM 4186 O O . PRO A 1 552 ? -14.969 23.522 1.870 1.00 83.44 552 PRO A O 1
ATOM 4189 N N . LEU A 1 553 ? -13.653 22.466 3.357 1.00 85.19 553 LEU A N 1
ATOM 4190 C CA . LEU A 1 553 ? -14.285 21.148 3.192 1.00 85.19 553 LEU A CA 1
ATOM 4191 C C . LEU A 1 553 ? -15.788 21.181 3.499 1.00 85.19 553 LEU A C 1
ATOM 4193 O O . LEU A 1 553 ? -16.582 20.764 2.658 1.00 85.19 553 LEU A O 1
ATOM 4197 N N . TYR A 1 554 ? -16.205 21.775 4.623 1.00 91.12 554 TYR A N 1
ATOM 4198 C CA . TYR A 1 554 ? -17.629 21.854 4.965 1.00 91.12 554 TYR A CA 1
ATOM 4199 C C . TYR A 1 554 ? -18.468 22.565 3.888 1.00 91.12 554 TYR A C 1
ATOM 4201 O O . TYR A 1 554 ? -19.539 22.077 3.534 1.00 91.12 554 TYR A O 1
ATOM 4209 N N . SER A 1 555 ? -17.965 23.661 3.302 1.00 89.69 555 SER A N 1
ATOM 4210 C CA . SER A 1 555 ? -18.661 24.348 2.200 1.00 89.69 555 SER A CA 1
ATOM 4211 C C . SER A 1 555 ? -18.839 23.421 0.999 1.00 89.69 555 SER A C 1
ATOM 4213 O O . SER A 1 555 ? -19.944 23.300 0.483 1.00 89.69 555 SER A O 1
ATOM 4215 N N . ARG A 1 556 ? -17.784 22.694 0.602 1.00 87.31 556 ARG A N 1
ATOM 4216 C CA . ARG A 1 556 ? -17.848 21.749 -0.524 1.00 87.31 556 ARG A CA 1
ATOM 4217 C C . ARG A 1 556 ? -18.836 20.612 -0.280 1.00 87.31 556 ARG A C 1
ATOM 4219 O O . ARG A 1 556 ? -19.497 20.178 -1.218 1.00 87.31 556 ARG A O 1
ATOM 4226 N N . VAL A 1 557 ? -18.948 20.140 0.959 1.00 92.69 557 VAL A N 1
ATOM 4227 C CA . VAL A 1 557 ? -19.899 19.096 1.368 1.00 92.69 557 VAL A CA 1
ATOM 4228 C C . VAL A 1 557 ? -21.350 19.600 1.321 1.00 92.69 557 VAL A C 1
ATOM 4230 O O . VAL A 1 557 ? -22.230 18.882 0.842 1.00 92.69 557 VAL A O 1
ATOM 4233 N N . VAL A 1 558 ? -21.597 20.850 1.730 1.00 93.62 558 VAL A N 1
ATOM 4234 C CA . VAL A 1 558 ? -22.906 21.513 1.582 1.00 93.62 558 VAL A CA 1
ATOM 4235 C C . VAL A 1 558 ? -23.254 21.710 0.101 1.00 93.62 558 VAL A C 1
ATOM 4237 O O . VAL A 1 558 ? -24.331 21.299 -0.332 1.00 93.62 558 VAL A O 1
ATOM 4240 N N . ASP A 1 559 ? -22.324 22.239 -0.699 1.00 91.62 559 ASP A N 1
ATOM 4241 C CA . ASP A 1 559 ? -22.477 22.426 -2.151 1.00 91.62 559 ASP A CA 1
ATOM 4242 C C . ASP A 1 559 ? -22.687 21.094 -2.897 1.00 91.62 559 ASP A C 1
ATOM 4244 O O . ASP A 1 559 ? -23.362 21.039 -3.925 1.00 91.62 559 ASP A O 1
ATOM 4248 N N . ALA A 1 560 ? -22.127 19.995 -2.378 1.00 91.38 560 ALA A N 1
ATOM 4249 C CA . ALA A 1 560 ? -22.319 18.641 -2.896 1.00 91.38 560 ALA A CA 1
ATOM 4250 C C . ALA A 1 560 ? -23.723 18.069 -2.618 1.00 91.38 560 ALA A C 1
ATOM 4252 O O . ALA A 1 560 ? -24.038 16.981 -3.114 1.00 91.38 560 ALA A O 1
ATOM 4253 N N . GLN A 1 561 ? -24.556 18.788 -1.855 1.00 94.44 561 GLN A N 1
ATOM 4254 C CA . GLN A 1 561 ? -25.893 18.384 -1.412 1.00 94.44 561 GLN A CA 1
ATOM 4255 C C . GLN A 1 561 ? -25.868 17.092 -0.581 1.00 94.44 561 GLN A C 1
ATOM 4257 O O . GLN A 1 561 ? -26.633 16.159 -0.827 1.00 94.44 561 GLN A O 1
ATOM 4262 N N . SER A 1 562 ? -24.962 17.015 0.401 1.00 91.62 562 SER A N 1
ATOM 4263 C CA . SER A 1 562 ? -24.898 15.867 1.308 1.00 91.62 562 SER A CA 1
ATOM 4264 C C . SER A 1 562 ? -26.192 15.691 2.122 1.00 91.62 562 SER A C 1
ATOM 4266 O O . SER A 1 562 ? -26.707 16.693 2.622 1.00 91.62 562 SER A O 1
ATOM 4268 N N . PRO A 1 563 ? -26.675 14.455 2.353 1.00 90.94 563 PRO A N 1
ATOM 4269 C CA . PRO A 1 563 ? -27.918 14.220 3.095 1.00 90.94 563 PRO A CA 1
ATOM 4270 C C . PRO A 1 563 ? -27.816 14.571 4.586 1.00 90.94 563 PRO A C 1
ATOM 4272 O O . PRO A 1 563 ? -28.750 15.133 5.151 1.00 90.94 563 PRO A O 1
ATOM 4275 N N . MET A 1 564 ? -26.679 14.276 5.221 1.00 94.88 564 MET A N 1
ATOM 4276 C CA . MET A 1 564 ? -26.386 14.640 6.609 1.00 94.88 564 MET A CA 1
ATOM 4277 C C . MET A 1 564 ? -24.881 14.873 6.764 1.00 94.88 564 MET A C 1
ATOM 4279 O O . MET A 1 564 ? -24.098 13.938 6.601 1.00 94.88 564 MET A O 1
ATOM 4283 N N . ALA A 1 565 ? -24.473 16.100 7.089 1.00 93.75 565 ALA A N 1
ATOM 4284 C CA . ALA A 1 565 ? -23.076 16.445 7.346 1.00 93.75 565 ALA A CA 1
ATOM 4285 C C . ALA A 1 565 ? -22.777 16.441 8.852 1.00 93.75 565 ALA A C 1
ATOM 4287 O O . ALA A 1 565 ? -23.364 17.210 9.614 1.00 93.75 565 ALA A O 1
ATOM 4288 N N . ILE A 1 566 ? -21.837 15.598 9.275 1.00 93.31 566 ILE A N 1
ATOM 4289 C CA . ILE A 1 566 ? -21.327 15.526 10.644 1.00 93.31 566 ILE A CA 1
ATOM 4290 C C . ILE A 1 566 ? -19.992 16.272 10.673 1.00 93.31 566 ILE A C 1
ATOM 4292 O O . ILE A 1 566 ? -18.976 15.784 10.175 1.00 93.31 566 ILE A O 1
ATOM 4296 N N . VAL A 1 567 ? -20.001 17.483 11.229 1.00 87.81 567 VAL A N 1
ATOM 4297 C CA . VAL A 1 567 ? -18.825 18.363 11.264 1.00 87.81 567 VAL A CA 1
ATOM 4298 C C . VAL A 1 567 ? -18.094 18.193 12.589 1.00 87.81 567 VAL A C 1
ATOM 4300 O O . VAL A 1 567 ? -18.659 18.448 13.652 1.00 87.81 567 VAL A O 1
ATOM 4303 N N . ILE A 1 568 ? -16.831 17.775 12.538 1.00 81.31 568 ILE A N 1
ATOM 4304 C CA . ILE A 1 568 ? -16.041 17.531 13.746 1.00 81.31 568 ILE A CA 1
ATOM 4305 C C . ILE A 1 568 ? -15.558 18.859 14.359 1.00 81.31 568 ILE A C 1
ATOM 4307 O O . ILE A 1 568 ? -14.794 19.581 13.713 1.00 81.31 568 ILE A O 1
ATOM 4311 N N . PRO A 1 569 ? -15.923 19.193 15.614 1.00 65.38 569 PRO A N 1
ATOM 4312 C CA . PRO A 1 569 ? -15.460 20.416 16.258 1.00 65.38 569 PRO A CA 1
ATOM 4313 C C . PRO A 1 569 ? -13.962 20.364 16.606 1.00 65.38 569 PRO A C 1
ATOM 4315 O O . PRO A 1 569 ? -13.336 19.306 16.761 1.00 65.38 569 PRO A O 1
ATOM 4318 N N . LYS A 1 570 ? -13.364 21.550 16.780 1.00 50.50 570 LYS A N 1
ATOM 4319 C CA . LYS A 1 570 ? -11.932 21.686 17.098 1.00 50.50 570 LYS A CA 1
ATOM 4320 C C . LYS A 1 570 ? -11.577 21.165 18.503 1.00 50.50 570 LYS A C 1
ATOM 4322 O O . LYS A 1 570 ? -10.501 20.598 18.672 1.00 50.50 570 LYS A O 1
ATOM 4327 N N . LYS A 1 571 ? -12.482 21.288 19.487 1.00 42.91 571 LYS A N 1
ATOM 4328 C CA . LYS A 1 571 ? -12.319 20.773 20.866 1.00 42.91 571 LYS A CA 1
ATOM 4329 C C . LYS A 1 571 ? -12.834 19.335 21.015 1.00 42.91 571 LYS A C 1
ATOM 4331 O O . LYS A 1 571 ? -13.846 18.987 20.418 1.00 42.91 571 LYS A O 1
ATOM 4336 N N . HIS A 1 572 ? -12.158 18.536 21.843 1.00 47.84 572 HIS A N 1
ATOM 4337 C CA . HIS A 1 572 ? -12.659 17.228 22.288 1.00 47.84 572 HIS A CA 1
ATOM 4338 C C . HIS A 1 572 ? -13.785 17.416 23.315 1.00 47.84 572 HIS A C 1
ATOM 4340 O O . HIS A 1 572 ? -13.705 18.319 24.152 1.00 47.84 572 HIS A O 1
ATOM 4346 N N . LEU A 1 573 ? -14.795 16.542 23.285 1.00 43.44 573 LEU A N 1
ATOM 4347 C CA . LEU A 1 573 ? -15.686 16.321 24.423 1.00 43.44 573 LEU A CA 1
ATOM 4348 C C . LEU A 1 573 ? -15.255 15.022 25.114 1.00 43.44 573 LEU A C 1
ATOM 4350 O O . LEU A 1 573 ? -15.358 13.967 24.493 1.00 43.44 573 LEU A O 1
ATOM 4354 N N . PRO A 1 574 ? -14.798 15.056 26.377 1.00 42.72 574 PRO A N 1
ATOM 4355 C CA . PRO A 1 574 ? -14.515 13.831 27.107 1.00 42.72 574 PRO A CA 1
ATOM 4356 C C . PRO A 1 574 ? -15.833 13.134 27.460 1.00 42.72 574 PRO A C 1
ATOM 4358 O O . PRO A 1 574 ? -16.660 13.688 28.183 1.00 42.72 574 PRO A O 1
ATOM 4361 N N . CYS A 1 575 ? -16.019 11.901 26.997 1.00 48.44 575 CYS A N 1
ATOM 4362 C CA . CYS A 1 575 ? -17.041 10.993 27.515 1.00 48.44 575 CYS A CA 1
ATOM 4363 C C . CYS A 1 575 ? -16.377 9.663 27.869 1.00 48.44 575 CYS A C 1
ATOM 4365 O O . CYS A 1 575 ? -15.783 9.011 27.015 1.00 48.44 575 CYS A O 1
ATOM 4367 N N . ARG A 1 576 ? -16.487 9.250 29.136 1.00 48.09 576 ARG A N 1
ATOM 4368 C CA . ARG A 1 576 ? -16.200 7.867 29.529 1.00 48.09 576 ARG A CA 1
ATOM 4369 C C . ARG A 1 576 ? -17.406 7.023 29.129 1.00 48.09 576 ARG A C 1
ATOM 4371 O O . ARG A 1 576 ? -18.439 7.113 29.784 1.00 48.09 576 ARG A O 1
ATOM 4378 N N . GLY A 1 577 ? -17.278 6.277 28.038 1.00 56.28 577 GLY A N 1
ATOM 4379 C CA . GLY A 1 577 ? -18.228 5.236 27.654 1.00 56.28 577 GLY A CA 1
ATOM 4380 C C . GLY A 1 577 ? -17.770 3.867 28.149 1.00 56.28 577 GLY A C 1
ATOM 4381 O O . GLY A 1 577 ? -16.567 3.624 28.267 1.00 56.28 577 GLY A O 1
ATOM 4382 N N . ASP A 1 578 ? -18.730 2.984 28.411 1.00 72.75 578 ASP A N 1
ATOM 4383 C CA . ASP A 1 578 ? -18.473 1.551 28.570 1.00 72.75 578 ASP A CA 1
ATOM 4384 C C . ASP A 1 578 ? -17.973 0.932 27.245 1.00 72.75 578 ASP A C 1
ATOM 4386 O O . ASP A 1 578 ? -17.947 1.584 26.200 1.00 72.75 578 ASP A O 1
ATOM 4390 N N . GLU A 1 579 ? -17.547 -0.333 27.267 1.00 85.00 579 GLU A N 1
ATOM 4391 C CA . GLU A 1 579 ? -17.068 -1.015 26.058 1.00 85.00 579 GLU A CA 1
ATOM 4392 C C . GLU A 1 579 ? -18.170 -1.145 24.990 1.00 85.00 579 GLU A C 1
ATOM 4394 O O . GLU A 1 579 ? -19.191 -1.808 25.197 1.00 85.00 579 GLU A O 1
ATOM 4399 N N . PHE A 1 580 ? -17.933 -0.570 23.804 1.00 90.31 580 PHE A N 1
ATOM 4400 C CA . PHE A 1 580 ? -18.836 -0.733 22.668 1.00 90.31 580 PHE A CA 1
ATOM 4401 C C . PHE A 1 580 ? -18.755 -2.163 22.121 1.00 90.31 580 PHE A C 1
ATOM 4403 O O . PHE A 1 580 ? -17.731 -2.586 21.574 1.00 90.31 580 PHE A O 1
ATOM 4410 N N . ALA A 1 581 ? -19.867 -2.894 22.208 1.00 92.12 581 ALA A N 1
ATOM 4411 C CA . ALA A 1 581 ? -20.007 -4.212 21.604 1.00 92.12 581 ALA A CA 1
ATOM 4412 C C . ALA A 1 581 ? -19.969 -4.111 20.068 1.00 92.12 581 ALA A C 1
ATOM 4414 O O . ALA A 1 581 ? -20.926 -3.666 19.434 1.00 92.12 581 ALA A O 1
ATOM 4415 N N . ALA A 1 582 ? -18.847 -4.527 19.476 1.00 93.75 582 ALA A N 1
ATOM 4416 C CA . ALA A 1 582 ? -18.636 -4.510 18.032 1.00 93.75 582 ALA A CA 1
ATOM 4417 C C . ALA A 1 582 ? -19.731 -5.273 17.270 1.00 93.75 582 ALA A C 1
ATOM 4419 O O . ALA A 1 582 ? -20.127 -6.377 17.654 1.00 93.75 582 ALA A O 1
ATOM 4420 N N . VAL A 1 583 ? -20.175 -4.715 16.145 1.00 95.06 583 VAL A N 1
ATOM 4421 C CA . VAL A 1 583 ? -21.152 -5.364 15.271 1.00 95.06 583 VAL A CA 1
ATOM 4422 C C . VAL A 1 583 ? -20.415 -6.310 14.324 1.00 95.06 583 VAL A C 1
ATOM 4424 O O . VAL A 1 583 ? -19.878 -5.897 13.297 1.00 95.06 583 VAL A O 1
ATOM 4427 N N . GLU A 1 584 ? -20.364 -7.589 14.692 1.00 92.44 584 GLU A N 1
ATOM 4428 C CA . GLU A 1 584 ? -19.872 -8.667 13.828 1.00 92.44 584 GLU A CA 1
ATOM 4429 C C . GLU A 1 584 ? -20.786 -8.813 12.594 1.00 92.44 584 GLU A C 1
ATOM 4431 O O . GLU A 1 584 ? -22.015 -8.838 12.718 1.00 92.44 584 GLU A O 1
ATOM 4436 N N . GLN A 1 585 ? -20.202 -8.915 11.398 1.00 91.81 585 GLN A N 1
ATOM 4437 C CA . GLN A 1 585 ? -20.932 -9.030 10.128 1.00 91.81 585 GLN A CA 1
ATOM 4438 C C . GLN A 1 585 ? -20.362 -10.154 9.253 1.00 91.81 585 GLN A C 1
ATOM 4440 O O . GLN A 1 585 ? -19.202 -10.520 9.440 1.00 91.81 585 GLN A O 1
ATOM 4445 N N . PRO A 1 586 ? -21.127 -10.691 8.279 1.00 90.69 586 PRO A N 1
ATOM 4446 C CA . PRO A 1 586 ? -20.603 -11.661 7.320 1.00 90.69 586 PRO A CA 1
ATOM 4447 C C . PRO A 1 586 ? -19.323 -11.163 6.643 1.00 90.69 586 PRO A C 1
ATOM 4449 O O . PRO A 1 586 ? -19.164 -9.962 6.399 1.00 90.69 586 PRO A O 1
ATOM 4452 N N . ILE A 1 587 ? -18.424 -12.079 6.289 1.00 88.19 587 ILE A N 1
ATOM 4453 C CA . ILE A 1 587 ? -17.160 -11.736 5.629 1.00 88.19 587 ILE A CA 1
ATOM 4454 C C . ILE A 1 587 ? -17.362 -10.995 4.289 1.00 88.19 587 ILE A C 1
ATOM 4456 O O . ILE A 1 587 ? -16.506 -10.210 3.878 1.00 88.19 587 ILE A O 1
ATOM 4460 N N . GLU A 1 588 ? -18.498 -11.204 3.619 1.00 89.81 588 GLU A N 1
ATOM 4461 C CA . GLU A 1 588 ? -18.879 -10.530 2.375 1.00 89.81 588 GLU A CA 1
ATOM 4462 C C . GLU A 1 588 ? -19.441 -9.110 2.571 1.00 89.81 588 GLU A C 1
ATOM 4464 O O . GLU A 1 588 ? -19.514 -8.359 1.597 1.00 89.81 588 GLU A O 1
ATOM 4469 N N . ALA A 1 589 ? -19.826 -8.723 3.793 1.00 93.50 589 ALA A N 1
ATOM 4470 C CA . ALA A 1 589 ? -20.353 -7.388 4.074 1.00 93.50 589 ALA A CA 1
ATOM 4471 C C . ALA A 1 589 ? -19.282 -6.305 3.859 1.00 93.50 589 ALA A C 1
ATOM 4473 O O . ALA A 1 589 ? -18.081 -6.558 3.996 1.00 93.50 589 ALA A O 1
ATOM 4474 N N . PHE A 1 590 ? -19.714 -5.102 3.474 1.00 96.06 590 PHE A N 1
ATOM 4475 C CA . PHE A 1 590 ? -18.803 -4.051 3.027 1.00 96.06 590 PHE A CA 1
ATOM 4476 C C . PHE A 1 590 ? -18.181 -3.284 4.196 1.00 96.06 590 PHE A C 1
ATOM 4478 O O . PHE A 1 590 ? -18.889 -2.757 5.048 1.00 96.06 590 PHE A O 1
ATOM 4485 N N . THR A 1 591 ? -16.853 -3.157 4.189 1.00 95.94 591 THR A N 1
ATOM 4486 C CA . THR A 1 591 ? -16.128 -2.279 5.124 1.00 95.94 591 THR A CA 1
ATOM 4487 C C . THR A 1 591 ? -15.941 -0.877 4.584 1.00 95.94 591 THR A C 1
ATOM 4489 O O . THR A 1 591 ? -15.976 0.090 5.341 1.00 95.94 591 THR A O 1
ATOM 4492 N N . ASN A 1 592 ? -15.688 -0.763 3.283 1.00 97.75 592 ASN A N 1
ATOM 4493 C CA . ASN A 1 592 ? -15.325 0.489 2.645 1.00 97.75 592 ASN A CA 1
ATOM 4494 C C . ASN A 1 592 ? -15.745 0.475 1.171 1.00 97.75 592 ASN A C 1
ATOM 4496 O O . ASN A 1 592 ? -15.710 -0.566 0.522 1.00 97.75 592 ASN A O 1
ATOM 4500 N N . ILE A 1 593 ? -16.104 1.628 0.625 1.00 97.88 593 ILE A N 1
ATOM 4501 C CA . ILE A 1 593 ? -16.387 1.854 -0.787 1.00 97.88 593 ILE A CA 1
ATOM 4502 C C . ILE A 1 593 ? -15.376 2.890 -1.270 1.00 97.88 593 ILE A C 1
ATOM 4504 O O . ILE A 1 593 ? -15.384 4.046 -0.841 1.00 97.88 593 ILE A O 1
ATOM 4508 N N . LEU A 1 594 ? -14.491 2.453 -2.163 1.00 92.88 594 LEU A N 1
ATOM 4509 C CA . LEU A 1 594 ? -13.448 3.269 -2.776 1.00 92.88 594 LEU A CA 1
ATOM 4510 C C . LEU A 1 594 ? -13.763 3.498 -4.255 1.00 92.88 594 LEU A C 1
ATOM 4512 O O . LEU A 1 594 ? -14.403 2.676 -4.911 1.00 92.88 594 LEU A O 1
ATOM 4516 N N . PHE A 1 595 ? -13.278 4.609 -4.801 1.00 86.12 595 PHE A N 1
ATOM 4517 C CA . PHE A 1 595 ? -13.539 4.997 -6.184 1.00 86.12 595 PHE A CA 1
ATOM 4518 C C . PHE A 1 595 ? -12.257 4.991 -7.013 1.00 86.12 595 PHE A C 1
ATOM 4520 O O . PHE A 1 595 ? -11.228 5.515 -6.596 1.00 86.12 595 PHE A O 1
ATOM 4527 N N . SER A 1 596 ? -12.339 4.449 -8.227 1.00 75.81 596 SER A N 1
ATOM 4528 C CA . SER A 1 596 ? -11.271 4.535 -9.233 1.00 75.81 596 SER A CA 1
ATOM 4529 C C . SER A 1 596 ? -11.798 5.173 -10.517 1.00 75.81 596 SER A C 1
ATOM 4531 O O . SER A 1 596 ? -12.994 5.106 -10.799 1.00 75.81 596 SER A O 1
ATOM 4533 N N . SER A 1 597 ? -10.929 5.790 -11.322 1.00 65.44 597 SER A N 1
ATOM 4534 C CA . SER A 1 597 ? -11.353 6.378 -12.597 1.00 65.44 597 SER A CA 1
ATOM 4535 C C . SER A 1 597 ? -11.906 5.307 -13.545 1.00 65.44 597 SER A C 1
ATOM 4537 O O . SER A 1 597 ? -11.261 4.285 -13.798 1.00 65.44 597 SER A O 1
ATOM 4539 N N . GLY A 1 598 ? -13.112 5.541 -14.067 1.00 50.03 598 GLY A N 1
ATOM 4540 C CA . GLY A 1 598 ? -13.709 4.728 -15.122 1.00 50.03 598 GLY A CA 1
ATOM 4541 C C . GLY A 1 598 ? -13.145 5.084 -16.497 1.00 50.03 598 GLY A C 1
ATOM 4542 O O . GLY A 1 598 ? -12.677 6.198 -16.728 1.00 50.03 598 GLY A O 1
ATOM 4543 N N . THR A 1 599 ? -13.211 4.139 -17.434 1.00 44.47 599 THR A N 1
ATOM 4544 C CA . THR A 1 599 ? -12.891 4.380 -18.852 1.00 44.47 599 THR A CA 1
ATOM 4545 C C . THR A 1 599 ? -14.055 5.020 -19.621 1.00 44.47 599 THR A C 1
ATOM 4547 O O . THR A 1 599 ? -13.861 5.469 -20.746 1.00 44.47 599 THR A O 1
ATOM 4550 N N . THR A 1 600 ? -15.251 5.082 -19.024 1.00 45.31 600 THR A N 1
ATOM 4551 C CA . THR A 1 600 ? -16.527 5.407 -19.691 1.00 45.31 600 THR A CA 1
ATOM 4552 C C . THR A 1 600 ? -17.264 6.624 -19.112 1.00 45.31 600 THR A C 1
ATOM 4554 O O . THR A 1 600 ? -18.437 6.808 -19.415 1.00 45.31 600 THR A O 1
ATOM 4557 N N . GLY A 1 601 ? -16.613 7.446 -18.282 1.00 58.31 601 GLY A N 1
ATOM 4558 C CA . GLY A 1 601 ? -17.224 8.622 -17.643 1.00 58.31 601 GLY A CA 1
ATOM 4559 C C . GLY A 1 601 ? -17.130 8.554 -16.122 1.00 58.31 601 GLY A C 1
ATOM 4560 O O . GLY A 1 601 ? -16.115 8.961 -15.558 1.00 58.31 601 GLY A O 1
ATOM 4561 N N . ASP A 1 602 ? -18.166 8.016 -15.478 1.00 67.50 602 ASP A N 1
ATOM 4562 C CA . ASP A 1 602 ? -18.266 7.937 -14.017 1.00 67.50 602 ASP A CA 1
ATOM 4563 C C . ASP A 1 602 ? -17.148 7.100 -13.362 1.00 67.50 602 ASP A C 1
ATOM 4565 O O . ASP A 1 602 ? -16.646 6.130 -13.948 1.00 67.50 602 ASP A O 1
ATOM 4569 N N . PRO A 1 603 ? -16.752 7.428 -12.115 1.00 78.31 603 PRO A N 1
ATOM 4570 C CA . PRO A 1 603 ? -15.798 6.624 -11.366 1.00 78.31 603 PRO A CA 1
ATOM 4571 C C . PRO A 1 603 ? -16.406 5.267 -10.987 1.00 78.31 603 PRO A C 1
ATOM 4573 O O . PRO A 1 603 ? -17.540 5.184 -10.517 1.00 78.31 603 PRO A O 1
ATOM 4576 N N . LYS A 1 604 ? -15.637 4.184 -11.131 1.00 85.62 604 LYS A N 1
ATOM 4577 C CA . LYS A 1 604 ? -16.049 2.840 -10.701 1.00 85.62 604 LYS A CA 1
ATOM 4578 C C . LYS A 1 604 ? -16.076 2.786 -9.173 1.00 85.62 604 LYS A C 1
ATOM 4580 O O . LYS A 1 604 ? -15.027 2.971 -8.550 1.00 85.62 604 LYS A O 1
ATOM 4585 N N . ALA A 1 605 ? -17.236 2.484 -8.598 1.00 92.12 605 ALA A N 1
ATOM 4586 C CA . ALA A 1 605 ? -17.405 2.248 -7.168 1.00 92.12 605 ALA A CA 1
ATOM 4587 C C . ALA A 1 605 ? -17.048 0.800 -6.818 1.00 92.12 605 ALA A C 1
ATOM 4589 O O . ALA A 1 605 ? -17.719 -0.141 -7.249 1.00 92.12 605 ALA A O 1
ATOM 4590 N N . ILE A 1 606 ? -15.971 0.638 -6.053 1.00 94.31 606 ILE A N 1
ATOM 4591 C CA . ILE A 1 606 ? -15.355 -0.636 -5.689 1.00 94.31 606 ILE A CA 1
ATOM 4592 C C . ILE A 1 606 ? -15.602 -0.879 -4.194 1.00 94.31 606 ILE A C 1
ATOM 4594 O O . ILE A 1 606 ? -14.942 -0.249 -3.362 1.00 94.31 606 ILE A O 1
ATOM 4598 N N . PRO A 1 607 ? -16.524 -1.785 -3.827 1.00 95.88 607 PRO A N 1
ATOM 4599 C CA . PRO A 1 607 ? -16.697 -2.188 -2.442 1.00 95.88 607 PRO A CA 1
ATOM 4600 C C . PRO A 1 607 ? -15.571 -3.136 -2.007 1.00 95.88 607 PRO A C 1
ATOM 4602 O O . PRO A 1 607 ? -15.231 -4.101 -2.699 1.00 95.88 607 PRO A O 1
ATOM 4605 N N . TRP A 1 608 ? -15.002 -2.861 -0.842 1.00 96.44 608 TRP A N 1
ATOM 4606 C CA . TRP A 1 608 ? -14.166 -3.758 -0.051 1.00 96.44 608 TRP A CA 1
ATOM 4607 C C . TRP A 1 608 ? -15.035 -4.504 0.946 1.00 96.44 608 TRP A C 1
ATOM 4609 O O . TRP A 1 608 ? -15.942 -3.923 1.539 1.00 96.44 608 TRP A O 1
ATOM 4619 N N . THR A 1 609 ? -14.729 -5.777 1.171 1.00 95.12 609 THR A N 1
ATOM 4620 C CA . THR A 1 609 ? -15.465 -6.612 2.123 1.00 95.12 609 THR A CA 1
ATOM 4621 C C . THR A 1 609 ? -14.739 -6.684 3.466 1.00 95.12 609 THR A C 1
ATOM 4623 O O . THR A 1 609 ? -13.649 -6.128 3.631 1.00 95.12 609 THR A O 1
ATOM 4626 N N . ASN A 1 610 ? -15.303 -7.395 4.438 1.00 93.50 610 ASN A N 1
ATOM 4627 C CA . ASN A 1 610 ? -14.625 -7.749 5.685 1.00 93.50 610 ASN A CA 1
ATOM 4628 C C . ASN A 1 610 ? -13.373 -8.629 5.478 1.00 93.50 610 ASN A C 1
ATOM 4630 O O . ASN A 1 610 ? -12.509 -8.645 6.351 1.00 93.50 610 ASN A O 1
ATOM 4634 N N . ALA A 1 611 ? -13.198 -9.291 4.324 1.00 91.44 611 ALA A N 1
ATOM 4635 C CA . ALA A 1 611 ? -11.952 -9.997 3.989 1.00 91.44 611 ALA A CA 1
ATOM 4636 C C . ALA A 1 611 ? -10.792 -9.055 3.609 1.00 91.44 611 ALA A C 1
ATOM 4638 O O . ALA A 1 611 ? -9.628 -9.360 3.876 1.00 91.44 611 ALA A O 1
ATOM 4639 N N . THR A 1 612 ? -11.085 -7.919 2.967 1.00 94.69 612 THR A N 1
ATOM 4640 C CA . THR A 1 612 ? -10.064 -7.036 2.380 1.00 94.69 612 THR A CA 1
ATOM 4641 C C . THR A 1 612 ? -9.045 -6.472 3.393 1.00 94.69 612 THR A C 1
ATOM 4643 O O . THR A 1 612 ? -7.849 -6.503 3.095 1.00 94.69 612 THR A O 1
ATOM 4646 N N . PRO A 1 613 ? -9.437 -6.051 4.612 1.00 95.44 613 PRO A N 1
ATOM 4647 C CA . PRO A 1 613 ? -8.507 -5.633 5.669 1.00 95.44 613 PRO A CA 1
ATOM 4648 C C . PRO A 1 613 ? -7.413 -6.657 5.998 1.00 95.44 613 PRO A C 1
ATOM 4650 O O . PRO A 1 613 ? -6.252 -6.296 6.192 1.00 95.44 613 PRO A O 1
ATOM 4653 N N . PHE A 1 614 ? -7.755 -7.947 6.000 1.00 93.50 614 PHE A N 1
ATOM 4654 C CA . PHE A 1 614 ? -6.797 -9.015 6.280 1.00 93.50 614 PHE A CA 1
ATOM 4655 C C . PHE A 1 614 ? -5.809 -9.228 5.122 1.00 93.50 614 PHE A C 1
ATOM 4657 O O . PHE A 1 614 ? -4.666 -9.600 5.374 1.00 93.50 614 PHE A O 1
ATOM 4664 N N . LYS A 1 615 ? -6.194 -8.943 3.864 1.00 92.00 615 LYS A N 1
ATOM 4665 C CA . LYS A 1 615 ? -5.258 -8.922 2.720 1.00 92.00 615 LYS A CA 1
ATOM 4666 C C . LYS A 1 615 ? -4.246 -7.785 2.862 1.00 92.00 615 LYS A C 1
ATOM 4668 O O . LYS A 1 615 ? -3.058 -8.023 2.669 1.00 92.00 615 LYS A O 1
ATOM 4673 N N . ALA A 1 616 ? -4.692 -6.591 3.260 1.00 94.25 616 ALA A N 1
ATOM 4674 C CA . ALA A 1 616 ? -3.805 -5.455 3.518 1.00 94.25 616 ALA A CA 1
ATOM 4675 C C . ALA A 1 616 ? -2.767 -5.775 4.612 1.00 94.25 616 ALA A C 1
ATOM 4677 O O . ALA A 1 616 ? -1.568 -5.584 4.404 1.00 94.25 616 ALA A O 1
ATOM 4678 N N . ALA A 1 617 ? -3.214 -6.345 5.737 1.00 94.31 617 ALA A N 1
ATOM 4679 C CA . ALA A 1 617 ? -2.336 -6.795 6.818 1.00 94.31 617 ALA A CA 1
ATOM 4680 C C . ALA A 1 617 ? -1.376 -7.918 6.392 1.00 94.31 617 ALA A C 1
ATOM 4682 O O . ALA A 1 617 ? -0.190 -7.867 6.725 1.00 94.31 617 ALA A O 1
ATOM 4683 N N . ALA A 1 618 ? -1.859 -8.897 5.621 1.00 92.31 618 ALA A N 1
ATOM 4684 C CA . ALA A 1 618 ? -1.032 -9.978 5.098 1.00 92.31 618 ALA A CA 1
ATOM 4685 C C . ALA A 1 618 ? 0.051 -9.461 4.139 1.00 92.31 618 ALA A C 1
ATOM 4687 O O . ALA A 1 618 ? 1.203 -9.859 4.279 1.00 92.31 618 ALA A O 1
ATOM 4688 N N . ASP A 1 619 ? -0.272 -8.551 3.215 1.00 93.19 619 ASP A N 1
ATOM 4689 C CA . ASP A 1 619 ? 0.715 -7.972 2.293 1.00 93.19 619 ASP A CA 1
ATOM 4690 C C . ASP A 1 619 ? 1.805 -7.196 3.046 1.00 93.19 619 ASP A C 1
ATOM 4692 O O . ASP A 1 619 ? 2.998 -7.383 2.793 1.00 93.19 619 ASP A O 1
ATOM 4696 N N . ALA A 1 620 ? 1.396 -6.372 4.013 1.00 94.50 620 ALA A N 1
ATOM 4697 C CA . ALA A 1 620 ? 2.287 -5.625 4.892 1.00 94.50 620 ALA A CA 1
ATOM 4698 C C . ALA A 1 620 ? 3.260 -6.536 5.660 1.00 94.50 620 ALA A C 1
ATOM 4700 O O . ALA A 1 620 ? 4.469 -6.293 5.671 1.00 94.50 620 ALA A O 1
ATOM 4701 N N . TRP A 1 621 ? 2.752 -7.621 6.249 1.00 93.81 621 TRP A N 1
ATOM 4702 C CA . TRP A 1 621 ? 3.569 -8.605 6.958 1.00 93.81 621 TRP A CA 1
ATOM 4703 C C . TRP A 1 621 ? 4.455 -9.438 6.012 1.00 93.81 621 TRP A C 1
ATOM 4705 O O . TRP A 1 621 ? 5.602 -9.722 6.332 1.00 93.81 621 TRP A O 1
ATOM 4715 N N . CYS A 1 622 ? 3.980 -9.817 4.824 1.00 91.00 622 CYS A N 1
ATOM 4716 C CA . CYS A 1 622 ? 4.727 -10.720 3.937 1.00 91.00 622 CYS A CA 1
ATOM 4717 C C . CYS A 1 622 ? 5.821 -10.026 3.119 1.00 91.00 622 CYS A C 1
ATOM 4719 O O . CYS A 1 622 ? 6.874 -10.617 2.872 1.00 91.00 622 CYS A O 1
ATOM 4721 N N . HIS A 1 623 ? 5.562 -8.804 2.648 1.00 93.19 623 HIS A N 1
ATOM 4722 C CA . HIS A 1 623 ? 6.441 -8.111 1.700 1.00 93.19 623 HIS A CA 1
ATOM 4723 C C . HIS A 1 623 ? 7.333 -7.072 2.380 1.00 93.19 623 HIS A C 1
ATOM 4725 O O . HIS A 1 623 ? 8.498 -6.932 2.007 1.00 93.19 623 HIS A O 1
ATOM 4731 N N . MET A 1 624 ? 6.805 -6.385 3.397 1.00 94.94 624 MET A N 1
ATOM 4732 C CA . MET A 1 624 ? 7.486 -5.307 4.129 1.00 94.94 624 MET A CA 1
ATOM 4733 C C . MET A 1 624 ? 7.845 -5.713 5.571 1.00 94.94 624 MET A C 1
ATOM 4735 O O . MET A 1 624 ? 8.547 -4.980 6.269 1.00 94.94 624 MET A O 1
ATOM 4739 N N . ASP A 1 625 ? 7.425 -6.906 6.006 1.00 95.50 625 ASP A N 1
ATOM 4740 C CA . ASP A 1 625 ? 7.709 -7.492 7.321 1.00 95.50 625 ASP A CA 1
ATOM 4741 C C . ASP A 1 625 ? 7.244 -6.628 8.504 1.00 95.50 625 ASP A C 1
ATOM 4743 O O . ASP A 1 625 ? 7.909 -6.578 9.534 1.00 95.50 625 ASP A O 1
ATOM 4747 N N . ILE A 1 626 ? 6.116 -5.922 8.341 1.00 96.19 626 ILE A N 1
ATOM 4748 C CA . ILE A 1 626 ? 5.522 -5.078 9.392 1.00 96.19 626 ILE A CA 1
ATOM 4749 C C . ILE A 1 626 ? 5.069 -5.946 10.573 1.00 96.19 626 ILE A C 1
ATOM 4751 O O . ILE A 1 626 ? 4.320 -6.909 10.392 1.00 96.19 626 ILE A O 1
ATOM 4755 N N . ARG A 1 627 ? 5.521 -5.600 11.782 1.00 93.06 627 ARG A N 1
ATOM 4756 C CA . ARG A 1 627 ? 5.270 -6.341 13.033 1.00 93.06 627 ARG A CA 1
ATOM 4757 C C . ARG A 1 627 ? 5.017 -5.400 14.216 1.00 93.06 627 ARG A C 1
ATOM 4759 O O . ARG A 1 627 ? 5.259 -4.197 14.132 1.00 93.06 627 ARG A O 1
ATOM 4766 N N . ARG A 1 628 ? 4.628 -5.956 15.370 1.00 92.50 628 ARG A N 1
ATOM 4767 C CA . ARG A 1 628 ? 4.617 -5.213 16.638 1.00 92.50 628 ARG A CA 1
ATOM 4768 C C . ARG A 1 628 ? 5.990 -4.591 16.915 1.00 92.50 628 ARG A C 1
ATOM 4770 O O . ARG A 1 628 ? 7.015 -5.263 16.811 1.00 92.50 628 ARG A O 1
ATOM 4777 N N . GLY A 1 629 ? 5.982 -3.313 17.287 1.00 92.56 629 GLY A N 1
ATOM 4778 C CA . GLY A 1 629 ? 7.182 -2.505 17.513 1.00 92.56 629 GLY A CA 1
ATOM 4779 C C . GLY A 1 629 ? 7.692 -1.750 16.279 1.00 92.56 629 GLY A C 1
ATOM 4780 O O . GLY A 1 629 ? 8.514 -0.854 16.446 1.00 92.56 629 GLY A O 1
ATOM 4781 N N . ASP A 1 630 ? 7.196 -2.045 15.070 1.00 98.06 630 ASP A N 1
ATOM 4782 C CA . ASP A 1 630 ? 7.426 -1.177 13.912 1.00 98.06 630 ASP A CA 1
ATOM 4783 C C . ASP A 1 630 ? 6.607 0.123 14.027 1.00 98.06 630 ASP A C 1
ATOM 4785 O O . ASP A 1 630 ? 5.482 0.137 14.541 1.00 98.06 630 ASP A O 1
ATOM 4789 N N . VAL A 1 631 ? 7.164 1.209 13.488 1.00 98.69 631 VAL A N 1
ATOM 4790 C CA . VAL A 1 631 ? 6.473 2.487 13.273 1.00 98.69 631 VAL A CA 1
ATOM 4791 C C . VAL A 1 631 ? 6.334 2.697 11.769 1.00 98.69 631 VAL A C 1
ATOM 4793 O O . VAL A 1 631 ? 7.327 2.718 11.038 1.00 98.69 631 VAL A O 1
ATOM 4796 N N . VAL A 1 632 ? 5.098 2.842 11.299 1.00 98.75 632 VAL A N 1
ATOM 4797 C CA . VAL A 1 632 ? 4.752 2.818 9.876 1.00 98.75 632 VAL A CA 1
ATOM 4798 C C . VAL A 1 632 ? 4.211 4.173 9.438 1.00 98.75 632 VAL A C 1
ATOM 4800 O O . VAL A 1 632 ? 3.137 4.579 9.879 1.00 98.75 632 VAL A O 1
ATOM 4803 N N . ALA A 1 633 ? 4.915 4.844 8.527 1.00 98.44 633 ALA A N 1
ATOM 4804 C CA . ALA A 1 633 ? 4.456 6.086 7.905 1.00 98.44 633 ALA A CA 1
ATOM 4805 C C . ALA A 1 633 ? 4.231 5.876 6.404 1.00 98.44 633 ALA A C 1
ATOM 4807 O O . ALA A 1 633 ? 5.113 5.369 5.716 1.00 98.44 633 ALA A O 1
ATOM 4808 N N . TRP A 1 634 ? 3.092 6.318 5.868 1.00 96.38 634 TRP A N 1
ATOM 4809 C CA . TRP A 1 634 ? 2.877 6.418 4.420 1.00 96.38 634 TRP A CA 1
ATOM 4810 C C . TRP A 1 634 ? 2.163 7.739 4.104 1.00 96.38 634 TRP A C 1
ATOM 4812 O O . TRP A 1 634 ? 1.019 7.907 4.528 1.00 96.38 634 TRP A O 1
ATOM 4822 N N . PRO A 1 635 ? 2.777 8.677 3.358 1.00 90.69 635 PRO A N 1
ATOM 4823 C CA . PRO A 1 635 ? 2.099 9.884 2.892 1.00 90.69 635 PRO A CA 1
ATOM 4824 C C . PRO A 1 635 ? 0.941 9.538 1.949 1.00 90.69 635 PRO A C 1
ATOM 4826 O O . PRO A 1 635 ? 1.144 9.173 0.791 1.00 90.69 635 PRO A O 1
ATOM 4829 N N . THR A 1 636 ? -0.289 9.592 2.456 1.00 88.31 636 THR A N 1
ATOM 4830 C CA . THR A 1 636 ? -1.499 9.196 1.723 1.00 88.31 636 THR A CA 1
ATOM 4831 C C . THR A 1 636 ? -2.754 9.823 2.345 1.00 88.31 636 THR A C 1
ATOM 4833 O O . THR A 1 636 ? -2.661 10.498 3.369 1.00 88.31 636 THR A O 1
ATOM 4836 N N . ASN A 1 637 ? -3.930 9.616 1.742 1.00 85.31 637 ASN A N 1
ATOM 4837 C CA . ASN A 1 637 ? -5.218 10.002 2.328 1.00 85.31 637 ASN A CA 1
ATOM 4838 C C . ASN A 1 637 ? -6.208 8.822 2.358 1.00 85.31 637 ASN A C 1
ATOM 4840 O O . ASN A 1 637 ? -5.980 7.808 1.699 1.00 85.31 637 ASN A O 1
ATOM 4844 N N . LEU A 1 638 ? -7.304 8.947 3.120 1.00 88.62 638 LEU A N 1
ATOM 4845 C CA . LEU A 1 638 ? -8.330 7.895 3.201 1.00 88.62 638 LEU A CA 1
ATOM 4846 C C . LEU A 1 638 ? -9.033 7.638 1.860 1.00 88.62 638 LEU A C 1
ATOM 4848 O O . LEU A 1 638 ? -9.374 6.495 1.575 1.00 88.62 638 LEU A O 1
ATOM 4852 N N . GLY A 1 639 ? -9.205 8.670 1.026 1.00 80.94 639 GLY A N 1
ATOM 4853 C CA . GLY A 1 639 ? -9.815 8.575 -0.306 1.00 80.94 639 GLY A CA 1
ATOM 4854 C C . GLY A 1 639 ? -9.078 7.662 -1.295 1.00 80.94 639 GLY A C 1
ATOM 4855 O O . GLY A 1 639 ? -9.662 7.253 -2.300 1.00 80.94 639 GLY A O 1
ATOM 4856 N N . TRP A 1 640 ? -7.822 7.306 -1.013 1.00 82.94 640 TRP A N 1
ATOM 4857 C CA . TRP A 1 640 ? -7.048 6.315 -1.759 1.00 82.94 640 TRP A CA 1
ATOM 4858 C C . TRP A 1 640 ? -6.935 5.013 -0.981 1.00 82.94 640 TRP A C 1
ATOM 4860 O O . TRP A 1 640 ? -6.805 5.028 0.236 1.00 82.94 640 TRP A O 1
ATOM 4870 N N . MET A 1 641 ? -6.852 3.877 -1.684 1.00 89.38 641 MET A N 1
ATOM 4871 C CA . MET A 1 641 ? -6.732 2.560 -1.038 1.00 89.38 641 MET A CA 1
ATOM 4872 C C . MET A 1 641 ? -5.588 2.454 -0.018 1.00 89.38 641 MET A C 1
ATOM 4874 O O . MET A 1 641 ? -5.679 1.656 0.910 1.00 89.38 641 MET A O 1
ATOM 4878 N N . MET A 1 642 ? -4.524 3.251 -0.180 1.00 91.25 642 MET A N 1
ATOM 4879 C CA . MET A 1 642 ? -3.364 3.224 0.708 1.00 91.25 642 MET A CA 1
ATOM 4880 C C . MET A 1 642 ? -3.646 3.815 2.099 1.00 91.25 642 MET A C 1
ATOM 4882 O O . MET A 1 642 ? -2.964 3.426 3.040 1.00 91.25 642 MET A O 1
ATOM 4886 N N . GLY A 1 643 ? -4.660 4.673 2.272 1.00 93.75 643 GLY A N 1
ATOM 4887 C CA . GLY A 1 643 ? -5.083 5.162 3.591 1.00 93.75 643 GLY A CA 1
ATOM 4888 C C . GLY A 1 643 ? -5.710 4.059 4.451 1.00 93.75 643 GLY A C 1
ATOM 4889 O O . GLY A 1 643 ? -5.156 3.725 5.498 1.00 93.75 643 GLY A O 1
ATOM 4890 N N . PRO A 1 644 ? -6.803 3.416 4.001 1.00 96.56 644 PRO A N 1
ATOM 4891 C CA . PRO A 1 644 ? -7.365 2.228 4.637 1.00 96.56 644 PRO A CA 1
ATOM 4892 C C . PRO A 1 644 ? -6.352 1.084 4.760 1.00 96.56 644 PRO A C 1
ATOM 4894 O O . PRO A 1 644 ? -6.307 0.419 5.794 1.00 96.56 644 PRO A O 1
ATOM 4897 N N . TRP A 1 645 ? -5.500 0.879 3.745 1.00 96.69 645 TRP A N 1
ATOM 4898 C CA . TRP A 1 645 ? -4.401 -0.085 3.828 1.00 96.69 645 TRP A CA 1
ATOM 4899 C C . TRP A 1 645 ? -3.458 0.254 4.984 1.00 96.69 645 TRP A C 1
ATOM 4901 O O . TRP A 1 645 ? -3.190 -0.640 5.768 1.00 96.69 645 TRP A O 1
ATOM 4911 N N . LEU A 1 646 ? -3.024 1.510 5.166 1.00 97.94 646 LEU A N 1
ATOM 4912 C CA . LEU A 1 646 ? -2.147 1.922 6.274 1.00 97.94 646 LEU A CA 1
ATOM 4913 C C . LEU A 1 646 ? -2.779 1.637 7.647 1.00 97.94 646 LEU A C 1
ATOM 4915 O O . LEU A 1 646 ? -2.097 1.128 8.534 1.00 97.94 646 LEU A O 1
ATOM 4919 N N . VAL A 1 647 ? -4.081 1.901 7.817 1.00 98.31 647 VAL A N 1
ATOM 4920 C CA . VAL A 1 647 ? -4.800 1.598 9.071 1.00 98.31 647 VAL A CA 1
ATOM 4921 C C . VAL A 1 647 ? -4.727 0.103 9.397 1.00 98.31 647 VAL A C 1
ATOM 4923 O O . VAL A 1 647 ? -4.325 -0.279 10.498 1.00 98.31 647 VAL A O 1
ATOM 4926 N N . TYR A 1 648 ? -5.081 -0.753 8.437 1.00 97.81 648 TYR A N 1
ATOM 4927 C CA . TYR A 1 648 ? -5.133 -2.200 8.647 1.00 97.81 648 TYR A CA 1
ATOM 4928 C C . TYR A 1 648 ? -3.745 -2.858 8.675 1.00 97.81 648 TYR A C 1
ATOM 4930 O O . TYR A 1 648 ? -3.492 -3.701 9.535 1.00 97.81 648 TYR A O 1
ATOM 4938 N N . ALA A 1 649 ? -2.833 -2.440 7.794 1.00 96.31 649 ALA A N 1
ATOM 4939 C CA . ALA A 1 649 ? -1.444 -2.890 7.710 1.00 96.31 649 ALA A CA 1
ATOM 4940 C C . ALA A 1 649 ? -0.683 -2.693 9.020 1.00 96.31 649 ALA A C 1
ATOM 4942 O O . ALA A 1 649 ? 0.125 -3.547 9.384 1.00 96.31 649 ALA A O 1
ATOM 4943 N N . SER A 1 650 ? -0.953 -1.596 9.730 1.00 97.56 650 SER A N 1
ATOM 4944 C CA . SER A 1 650 ? -0.326 -1.320 11.018 1.00 97.56 650 SER A CA 1
ATOM 4945 C C . SER A 1 650 ? -1.068 -2.003 12.166 1.00 97.56 650 SER A C 1
ATOM 4947 O O . SER A 1 650 ? -0.491 -2.842 12.857 1.00 97.56 650 SER A O 1
ATOM 4949 N N . LEU A 1 651 ? -2.359 -1.705 12.361 1.00 97.19 651 LEU A N 1
ATOM 4950 C CA . LEU A 1 651 ? -3.066 -2.086 13.592 1.00 97.19 651 LEU A CA 1
ATOM 4951 C C . LEU A 1 651 ? -3.350 -3.589 13.703 1.00 97.19 651 LEU A C 1
ATOM 4953 O O . LEU A 1 651 ? -3.334 -4.108 14.818 1.00 97.19 651 LEU A O 1
ATOM 4957 N N . LEU A 1 652 ? -3.576 -4.302 12.590 1.00 95.44 652 LEU A N 1
ATOM 4958 C CA . LEU A 1 652 ? -3.755 -5.764 12.620 1.00 95.44 652 LEU A CA 1
ATOM 4959 C C . LEU A 1 652 ? -2.428 -6.512 12.832 1.00 95.44 652 LEU A C 1
ATOM 4961 O O . LEU A 1 652 ? -2.437 -7.612 13.375 1.00 95.44 652 LEU A O 1
ATOM 4965 N N . ASN A 1 653 ? -1.293 -5.903 12.469 1.00 95.12 653 ASN A N 1
ATOM 4966 C CA . ASN A 1 653 ? 0.048 -6.434 12.740 1.00 95.12 653 ASN A CA 1
ATOM 4967 C C . ASN A 1 653 ? 0.634 -5.939 14.082 1.00 95.12 653 ASN A C 1
ATOM 4969 O O . ASN A 1 653 ? 1.770 -6.273 14.418 1.00 95.12 653 ASN A O 1
ATOM 4973 N N . GLY A 1 654 ? -0.123 -5.150 14.857 1.00 93.75 654 GLY A N 1
ATOM 4974 C CA . GLY A 1 654 ? 0.298 -4.600 16.150 1.00 93.75 654 GLY A CA 1
ATOM 4975 C C . GLY A 1 654 ? 1.335 -3.470 16.074 1.00 93.75 654 GLY A C 1
ATOM 4976 O O . GLY A 1 654 ? 1.951 -3.157 17.090 1.00 93.75 654 GLY A O 1
ATOM 4977 N N . ALA A 1 655 ? 1.552 -2.883 14.896 1.00 97.06 655 ALA A N 1
ATOM 4978 C CA . ALA A 1 655 ? 2.470 -1.766 14.676 1.00 97.06 655 ALA A CA 1
ATOM 4979 C C . ALA A 1 655 ? 1.820 -0.405 15.000 1.00 97.06 655 ALA A C 1
ATOM 4981 O O . ALA A 1 655 ? 0.593 -0.280 15.058 1.00 97.06 655 ALA A O 1
ATOM 4982 N N . CYS A 1 656 ? 2.650 0.626 15.167 1.00 98.38 656 CYS A N 1
ATOM 4983 C CA . CYS A 1 656 ? 2.215 2.007 15.369 1.00 98.38 656 CYS A CA 1
ATOM 4984 C C . CYS A 1 656 ? 2.068 2.740 14.023 1.00 98.38 656 CYS A C 1
ATOM 4986 O O . CYS A 1 656 ? 2.959 2.667 13.175 1.00 98.38 656 CYS A O 1
ATOM 4988 N N . ILE A 1 657 ? 0.965 3.466 13.820 1.00 98.44 657 ILE A N 1
ATOM 4989 C CA . ILE A 1 657 ? 0.781 4.355 12.663 1.00 98.44 657 ILE A CA 1
ATOM 4990 C C . ILE A 1 657 ? 1.444 5.707 12.953 1.00 98.44 657 ILE A C 1
ATOM 4992 O O . ILE A 1 657 ? 1.105 6.361 13.935 1.00 98.44 657 ILE A O 1
ATOM 4996 N N . ALA A 1 658 ? 2.316 6.174 12.063 1.00 98.50 658 ALA A N 1
ATOM 4997 C CA . ALA A 1 658 ? 2.869 7.524 12.083 1.00 98.50 658 ALA A CA 1
ATOM 4998 C C . ALA A 1 658 ? 2.169 8.414 11.038 1.00 98.50 658 ALA A C 1
ATOM 5000 O O . ALA A 1 658 ? 2.257 8.166 9.834 1.00 98.50 658 ALA A O 1
ATOM 5001 N N . LEU A 1 659 ? 1.474 9.457 11.504 1.00 98.06 659 LEU A N 1
ATOM 5002 C CA . LEU A 1 659 ? 0.711 10.401 10.681 1.00 98.06 659 LEU A CA 1
ATOM 5003 C C . LEU A 1 659 ? 1.354 11.794 10.678 1.00 98.06 659 LEU A C 1
ATOM 5005 O O . LEU A 1 659 ? 1.516 12.409 11.727 1.00 98.06 659 LEU A O 1
ATOM 5009 N N . TYR A 1 660 ? 1.654 12.330 9.496 1.00 95.38 660 TYR A N 1
ATOM 5010 C CA . TYR A 1 660 ? 2.051 13.730 9.339 1.00 95.38 660 TYR A CA 1
ATOM 5011 C C . TYR A 1 660 ? 0.933 14.496 8.641 1.00 95.38 660 TYR A C 1
ATOM 5013 O O . TYR A 1 660 ? 0.614 14.218 7.483 1.00 95.38 660 TYR A O 1
ATOM 5021 N N . ASN A 1 661 ? 0.328 15.448 9.345 1.00 90.19 661 ASN A N 1
ATOM 5022 C CA . ASN A 1 661 ? -0.749 16.275 8.814 1.00 90.19 661 ASN A CA 1
ATOM 5023 C C . ASN A 1 661 ? -0.147 17.527 8.156 1.00 90.19 661 ASN A C 1
ATOM 5025 O O . ASN A 1 661 ? -0.092 18.599 8.756 1.00 90.19 661 ASN A O 1
ATOM 5029 N N . GLY A 1 662 ? 0.377 17.346 6.940 1.00 86.06 662 GLY A N 1
ATOM 5030 C CA . GLY A 1 662 ? 1.132 18.364 6.209 1.00 86.06 662 GLY A CA 1
ATOM 5031 C C . GLY A 1 662 ? 1.632 17.898 4.843 1.00 86.06 662 GLY A C 1
ATOM 5032 O O . GLY A 1 662 ? 1.299 16.811 4.366 1.00 86.06 662 GLY A O 1
ATOM 5033 N N . SER A 1 663 ? 2.466 18.715 4.203 1.00 86.31 663 SER A N 1
ATOM 5034 C CA . SER A 1 663 ? 3.151 18.376 2.958 1.00 86.31 663 SER A CA 1
ATOM 5035 C C . SER A 1 663 ? 4.306 17.395 3.204 1.00 86.31 663 SER A C 1
ATOM 5037 O O . SER A 1 663 ? 5.246 17.723 3.931 1.00 86.31 663 SER A O 1
ATOM 5039 N N . PRO A 1 664 ? 4.334 16.218 2.549 1.00 89.81 664 PRO A N 1
ATOM 5040 C CA . PRO A 1 664 ? 5.443 15.276 2.692 1.00 89.81 664 PRO A CA 1
ATOM 5041 C C . PRO A 1 664 ? 6.720 15.718 1.959 1.00 89.81 664 PRO A C 1
ATOM 5043 O O . PRO A 1 664 ? 7.727 15.025 2.026 1.00 89.81 664 PRO A O 1
ATOM 5046 N N . LEU A 1 665 ? 6.694 16.833 1.220 1.00 86.25 665 LEU A N 1
ATOM 5047 C CA . LEU A 1 665 ? 7.788 17.273 0.343 1.00 86.25 665 LEU A CA 1
ATOM 5048 C C . LEU A 1 665 ? 8.900 18.047 1.081 1.00 86.25 665 LEU A C 1
ATOM 5050 O O . LEU A 1 665 ? 10.023 18.147 0.579 1.00 86.25 665 LEU A O 1
ATOM 5054 N N . GLY A 1 666 ? 8.581 18.615 2.248 1.00 88.19 666 GLY A N 1
ATOM 5055 C CA . GLY A 1 666 ? 9.461 19.505 3.008 1.00 88.19 666 GLY A CA 1
ATOM 5056 C C . GLY A 1 666 ? 10.337 18.808 4.054 1.00 88.19 666 GLY A C 1
ATOM 5057 O O . GLY A 1 666 ? 10.173 17.626 4.361 1.00 88.19 666 GLY A O 1
ATOM 5058 N N . SER A 1 667 ? 11.249 19.581 4.644 1.00 92.69 667 SER A N 1
ATOM 5059 C CA . SER A 1 667 ? 12.119 19.151 5.746 1.00 92.69 667 SER A CA 1
ATOM 5060 C C . SER A 1 667 ? 11.354 18.801 7.027 1.00 92.69 667 SER A C 1
ATOM 5062 O O . SER A 1 667 ? 11.760 17.871 7.717 1.00 92.69 667 SER A O 1
ATOM 5064 N N . GLY A 1 668 ? 10.215 19.446 7.308 1.00 94.19 668 GLY A N 1
ATOM 5065 C CA . GLY A 1 668 ? 9.356 19.108 8.456 1.00 94.19 668 GLY A CA 1
ATOM 5066 C C . GLY A 1 668 ? 8.876 17.652 8.446 1.00 94.19 668 GLY A C 1
ATOM 5067 O O . GLY A 1 668 ? 8.954 16.955 9.460 1.00 94.19 668 GLY A O 1
ATOM 5068 N N . PHE A 1 669 ? 8.530 17.116 7.267 1.00 95.50 669 PHE A N 1
ATOM 5069 C CA . PHE A 1 669 ? 8.237 15.687 7.120 1.00 95.50 669 PHE A CA 1
ATOM 5070 C C . PHE A 1 669 ? 9.480 14.814 7.351 1.00 95.50 669 PHE A C 1
ATOM 5072 O O . PHE A 1 669 ? 9.403 13.796 8.036 1.00 95.50 669 PHE A O 1
ATOM 5079 N N . ALA A 1 670 ? 10.647 15.209 6.832 1.00 96.38 670 ALA A N 1
ATOM 5080 C CA . ALA A 1 670 ? 11.885 14.456 7.041 1.00 96.38 670 ALA A CA 1
ATOM 5081 C C . ALA A 1 670 ? 12.330 14.433 8.517 1.00 96.38 670 ALA A C 1
ATOM 5083 O O . ALA A 1 670 ? 12.803 13.396 8.997 1.00 96.38 670 ALA A O 1
ATOM 5084 N N . LYS A 1 671 ? 12.097 15.532 9.244 1.00 96.81 671 LYS A N 1
ATOM 5085 C CA . LYS A 1 671 ? 12.245 15.637 10.698 1.00 96.81 671 LYS A CA 1
ATOM 5086 C C . LYS A 1 671 ? 11.229 14.772 11.440 1.00 96.81 671 LYS A C 1
ATOM 5088 O O . LYS A 1 671 ? 11.604 14.077 12.376 1.00 96.81 671 LYS A O 1
ATOM 5093 N N . PHE A 1 672 ? 9.964 14.766 11.019 1.00 98.06 672 PHE A N 1
ATOM 5094 C CA . PHE A 1 672 ? 8.944 13.878 11.580 1.00 98.06 672 PHE A CA 1
ATOM 5095 C C . PHE A 1 672 ? 9.327 12.396 11.439 1.00 98.06 672 PHE A C 1
ATOM 5097 O O . PHE A 1 672 ? 9.233 11.657 12.415 1.00 98.06 672 PHE A O 1
ATOM 5104 N N . VAL A 1 673 ? 9.827 11.970 10.272 1.00 98.19 673 VAL A N 1
ATOM 5105 C CA . VAL A 1 673 ? 10.300 10.591 10.028 1.00 98.19 673 VAL A CA 1
ATOM 5106 C C . VAL A 1 673 ? 11.406 10.182 11.013 1.00 98.19 673 VAL A C 1
ATOM 5108 O O . VAL A 1 673 ? 11.353 9.079 11.562 1.00 98.19 673 VAL A O 1
ATOM 5111 N N . GLN A 1 674 ? 12.369 11.074 11.272 1.00 97.75 674 GLN A N 1
ATOM 5112 C CA . GLN A 1 674 ? 13.419 10.878 12.278 1.00 97.75 674 GLN A CA 1
ATOM 5113 C C . GLN A 1 674 ? 12.837 10.820 13.697 1.00 97.75 674 GLN A C 1
ATOM 5115 O O . GLN A 1 674 ? 13.057 9.849 14.421 1.00 97.75 674 GLN A O 1
ATOM 5120 N N . ASP A 1 675 ? 12.107 11.861 14.106 1.00 97.94 675 ASP A N 1
ATOM 5121 C CA . ASP A 1 675 ? 11.629 12.026 15.480 1.00 97.94 675 ASP A CA 1
ATOM 5122 C C . ASP A 1 675 ? 10.674 10.883 15.876 1.00 97.94 675 ASP A C 1
ATOM 5124 O O . ASP A 1 675 ? 10.724 10.396 17.006 1.00 97.94 675 ASP A O 1
ATOM 5128 N N . ALA A 1 676 ? 9.844 10.413 14.934 1.00 98.12 676 ALA A N 1
ATOM 5129 C CA . ALA A 1 676 ? 8.916 9.294 15.126 1.00 98.12 676 ALA A CA 1
ATOM 5130 C C . ALA A 1 676 ? 9.592 7.920 15.004 1.00 98.12 676 ALA A C 1
ATOM 5132 O O . ALA A 1 676 ? 8.943 6.902 15.240 1.00 98.12 676 ALA A O 1
ATOM 5133 N N . LYS A 1 677 ? 10.886 7.878 14.653 1.00 98.06 677 LYS A N 1
ATOM 5134 C CA . LYS A 1 677 ? 11.684 6.657 14.453 1.00 98.06 677 LYS A CA 1
ATOM 5135 C C . LYS A 1 677 ? 11.007 5.669 13.502 1.00 98.06 677 LYS A C 1
ATOM 5137 O O . LYS A 1 677 ? 10.907 4.478 13.795 1.00 98.06 677 LYS A O 1
ATOM 5142 N N . VAL A 1 678 ? 10.526 6.178 12.367 1.00 98.75 678 VAL A N 1
ATOM 5143 C CA . VAL A 1 678 ? 9.824 5.379 11.352 1.00 98.75 678 VAL A CA 1
ATOM 5144 C C . VAL A 1 678 ? 10.699 4.204 10.907 1.00 98.75 678 VAL A C 1
ATOM 5146 O O . VAL A 1 678 ? 11.841 4.389 10.491 1.00 98.75 678 VAL A O 1
ATOM 5149 N N . THR A 1 679 ? 10.149 2.990 10.971 1.00 98.62 679 THR A N 1
ATOM 5150 C CA . THR A 1 679 ? 10.839 1.749 10.592 1.00 98.62 679 THR A CA 1
ATOM 5151 C C . THR A 1 679 ? 10.422 1.252 9.207 1.00 98.62 679 THR A C 1
ATOM 5153 O O . THR A 1 679 ? 11.237 0.651 8.503 1.00 98.62 679 THR A O 1
ATOM 5156 N N . MET A 1 680 ? 9.192 1.547 8.773 1.00 98.38 680 MET A N 1
ATOM 5157 C CA . MET A 1 680 ? 8.738 1.353 7.394 1.00 98.38 680 MET A CA 1
ATOM 5158 C C . MET A 1 680 ? 8.195 2.674 6.847 1.00 98.38 680 MET A C 1
ATOM 5160 O O . MET A 1 680 ? 7.175 3.176 7.327 1.00 98.38 680 MET A O 1
ATOM 5164 N N . LEU A 1 681 ? 8.893 3.235 5.853 1.00 98.56 681 LEU A N 1
ATOM 5165 C CA . LEU A 1 681 ? 8.490 4.468 5.178 1.00 98.56 681 LEU A CA 1
ATOM 5166 C C . LEU A 1 681 ? 7.953 4.171 3.774 1.00 98.56 681 LEU A C 1
ATOM 5168 O O . LEU A 1 681 ? 8.687 3.756 2.876 1.00 98.56 681 LEU A O 1
ATOM 5172 N N . GLY A 1 682 ? 6.668 4.434 3.585 1.00 96.62 682 GLY A N 1
ATOM 5173 C CA . GLY A 1 682 ? 6.013 4.466 2.291 1.00 96.62 682 GLY A CA 1
ATOM 5174 C C . GLY A 1 682 ? 6.395 5.697 1.473 1.00 96.62 682 GLY A C 1
ATOM 5175 O O . GLY A 1 682 ? 6.415 6.811 1.997 1.00 96.62 682 GLY A O 1
ATOM 5176 N N . VAL A 1 683 ? 6.663 5.512 0.182 1.00 92.00 683 VAL A N 1
ATOM 5177 C CA . VAL A 1 683 ? 7.034 6.573 -0.764 1.00 92.00 683 VAL A CA 1
ATOM 5178 C C . VAL A 1 683 ? 6.339 6.397 -2.118 1.00 92.00 683 VAL A C 1
ATOM 5180 O O . VAL A 1 683 ? 5.791 5.339 -2.431 1.00 92.00 683 VAL A O 1
ATOM 5183 N N . ILE A 1 684 ? 6.403 7.448 -2.937 1.00 83.69 684 ILE A N 1
ATOM 5184 C CA . ILE A 1 684 ? 6.175 7.400 -4.387 1.00 83.69 684 ILE A CA 1
ATOM 5185 C C . ILE A 1 684 ? 7.383 8.069 -5.083 1.00 83.69 684 ILE A C 1
ATOM 5187 O O . ILE A 1 684 ? 7.964 8.985 -4.490 1.00 83.69 684 ILE A O 1
ATOM 5191 N N . PRO A 1 685 ? 7.782 7.653 -6.301 1.00 78.31 685 PRO A N 1
ATOM 5192 C CA . PRO A 1 685 ? 8.898 8.240 -7.055 1.00 78.31 685 PRO A CA 1
ATOM 5193 C C . PRO A 1 685 ? 8.956 9.776 -7.063 1.00 78.31 685 PRO A C 1
ATOM 5195 O O . PRO A 1 685 ? 9.997 10.345 -6.737 1.00 78.31 685 PRO A O 1
ATOM 5198 N N . SER A 1 686 ? 7.847 10.464 -7.352 1.00 72.38 686 SER A N 1
ATOM 5199 C CA . SER A 1 686 ? 7.811 11.932 -7.413 1.00 72.38 686 SER A CA 1
ATOM 5200 C C . SER A 1 686 ? 8.198 12.623 -6.097 1.00 72.38 686 SER A C 1
ATOM 5202 O O . SER A 1 686 ? 8.967 13.582 -6.131 1.00 72.38 686 SER A O 1
ATOM 5204 N N . ILE A 1 687 ? 7.775 12.102 -4.937 1.00 82.25 687 ILE A N 1
ATOM 5205 C CA . ILE A 1 687 ? 8.197 12.617 -3.619 1.00 82.25 687 ILE A CA 1
ATOM 5206 C C . ILE A 1 687 ? 9.718 12.468 -3.445 1.00 82.25 687 ILE A C 1
ATOM 5208 O O . ILE A 1 687 ? 10.393 13.407 -3.019 1.00 82.25 687 ILE A O 1
ATOM 5212 N N . VAL A 1 688 ? 10.274 11.314 -3.829 1.00 86.56 688 VAL A N 1
ATOM 5213 C CA . VAL A 1 688 ? 11.718 11.036 -3.742 1.00 86.56 688 VAL A CA 1
ATOM 5214 C C . VAL A 1 688 ? 12.517 11.974 -4.650 1.00 86.56 688 VAL A C 1
ATOM 5216 O O . VAL A 1 688 ? 13.558 12.485 -4.235 1.00 86.56 688 VAL A O 1
ATOM 5219 N N . ARG A 1 689 ? 12.018 12.261 -5.862 1.00 81.62 689 ARG A N 1
ATOM 5220 C CA . ARG A 1 689 ? 12.609 13.262 -6.762 1.00 81.62 689 ARG A CA 1
ATOM 5221 C C . ARG A 1 689 ? 12.633 14.643 -6.117 1.00 81.62 689 ARG A C 1
ATOM 5223 O O . ARG A 1 689 ? 13.687 15.271 -6.106 1.00 81.62 689 ARG A O 1
ATOM 5230 N N . THR A 1 690 ? 11.519 15.101 -5.541 1.00 80.75 690 THR A N 1
ATOM 5231 C CA . THR A 1 690 ? 11.462 16.406 -4.865 1.00 80.75 690 THR A CA 1
ATOM 5232 C C . THR A 1 690 ? 12.454 16.484 -3.705 1.00 80.75 690 THR A C 1
ATOM 5234 O O . THR A 1 690 ? 13.223 17.439 -3.638 1.00 80.75 690 THR A O 1
ATOM 5237 N N . TRP A 1 691 ? 12.522 15.461 -2.846 1.00 91.94 691 TRP A N 1
ATOM 5238 C CA . TRP A 1 691 ? 13.505 15.396 -1.757 1.00 91.94 691 TRP A CA 1
ATOM 5239 C C . TRP A 1 691 ? 14.959 15.413 -2.237 1.00 91.94 691 TRP A C 1
ATOM 5241 O O . TRP A 1 691 ? 15.815 15.969 -1.549 1.00 91.94 691 TRP A O 1
ATOM 5251 N N . LYS A 1 692 ? 15.245 14.801 -3.392 1.00 88.31 692 LYS A N 1
ATOM 5252 C CA . LYS A 1 692 ? 16.573 14.792 -4.016 1.00 88.31 692 LYS A CA 1
ATOM 5253 C C . LYS A 1 692 ? 16.938 16.167 -4.573 1.00 88.31 692 LYS A C 1
ATOM 5255 O O . LYS A 1 692 ? 18.027 16.652 -4.286 1.00 88.31 692 LYS A O 1
ATOM 5260 N N . SER A 1 693 ? 16.034 16.803 -5.321 1.00 84.12 693 SER A N 1
ATOM 5261 C CA . SER A 1 693 ? 16.272 18.111 -5.946 1.00 84.12 693 SER A CA 1
ATOM 5262 C C . SER A 1 693 ? 16.331 19.259 -4.935 1.00 84.12 693 SER A C 1
ATOM 5264 O O . SER A 1 693 ? 17.202 20.114 -5.038 1.00 84.12 693 SER A O 1
ATOM 5266 N N . ALA A 1 694 ? 15.442 19.269 -3.937 1.00 86.56 694 ALA A N 1
ATOM 5267 C CA . ALA A 1 694 ? 15.403 20.293 -2.887 1.00 86.56 694 ALA A CA 1
ATOM 5268 C C . ALA A 1 694 ? 16.294 19.962 -1.671 1.00 86.56 694 ALA A C 1
ATOM 5270 O O . ALA A 1 694 ? 16.359 20.737 -0.721 1.00 86.56 694 ALA A O 1
ATOM 5271 N N . ASN A 1 695 ? 16.966 18.803 -1.679 1.00 88.94 695 ASN A N 1
ATOM 5272 C CA . ASN A 1 695 ? 17.790 18.286 -0.581 1.00 88.94 695 ASN A CA 1
ATOM 5273 C C . ASN A 1 695 ? 17.061 18.229 0.788 1.00 88.94 695 ASN A C 1
ATOM 5275 O O . ASN A 1 695 ? 17.699 18.276 1.841 1.00 88.94 695 ASN A O 1
ATOM 5279 N N . SER A 1 696 ? 15.726 18.090 0.790 1.00 89.56 696 SER A N 1
ATOM 5280 C CA . SER A 1 696 ? 14.847 18.241 1.970 1.00 89.56 696 SER A CA 1
ATOM 5281 C C . SER A 1 696 ? 15.147 17.286 3.132 1.00 89.56 696 SER A C 1
ATOM 5283 O O . SER A 1 696 ? 14.659 17.485 4.239 1.00 89.56 696 SER A O 1
ATOM 5285 N N . THR A 1 697 ? 15.913 16.221 2.882 1.00 91.69 697 THR A N 1
ATOM 5286 C CA . THR A 1 697 ? 16.256 15.189 3.877 1.00 91.69 697 THR A CA 1
ATOM 5287 C C . THR A 1 697 ? 17.622 15.409 4.529 1.00 91.69 697 THR A C 1
ATOM 5289 O O . THR A 1 697 ? 18.033 14.594 5.355 1.00 91.69 697 THR A O 1
ATOM 5292 N N . ALA A 1 698 ? 18.361 16.455 4.146 1.00 90.19 698 ALA A N 1
ATOM 5293 C CA . ALA A 1 698 ? 19.679 16.755 4.697 1.00 90.19 698 ALA A CA 1
ATOM 5294 C C . ALA A 1 698 ? 19.625 17.034 6.208 1.00 90.19 698 ALA A C 1
ATOM 5296 O O . ALA A 1 698 ? 18.680 17.631 6.708 1.00 90.19 698 ALA A O 1
ATOM 5297 N N . GLY A 1 699 ? 20.654 16.592 6.935 1.00 90.31 699 GLY A N 1
ATOM 5298 C CA . GLY A 1 699 ? 20.761 16.778 8.387 1.00 90.31 699 GLY A CA 1
ATOM 5299 C C . GLY A 1 699 ? 19.935 15.814 9.252 1.00 90.31 699 GLY A C 1
ATOM 5300 O O . GLY A 1 699 ? 20.235 15.705 10.436 1.00 90.31 699 GLY A O 1
ATOM 5301 N N . TYR A 1 700 ? 18.965 15.084 8.690 1.00 95.88 700 TYR A N 1
ATOM 5302 C CA . TYR A 1 700 ? 18.142 14.128 9.445 1.00 95.88 700 TYR A CA 1
ATOM 5303 C C . TYR A 1 700 ? 18.695 12.699 9.414 1.00 95.88 700 TYR A C 1
ATOM 5305 O O . TYR A 1 700 ? 19.183 12.230 8.380 1.00 95.88 700 TYR A O 1
ATOM 5313 N N . ASP A 1 701 ? 18.583 12.005 10.549 1.00 95.69 701 ASP A N 1
ATOM 5314 C CA . ASP A 1 701 ? 18.938 10.595 10.712 1.00 95.69 701 ASP A CA 1
ATOM 5315 C C . ASP A 1 701 ? 17.746 9.677 10.400 1.00 95.69 701 ASP A C 1
ATOM 5317 O O . ASP A 1 701 ? 16.729 9.676 11.093 1.00 95.69 701 ASP A O 1
ATOM 5321 N N . TRP A 1 702 ? 17.888 8.864 9.354 1.00 96.88 702 TRP A N 1
ATOM 5322 C CA . TRP A 1 702 ? 16.911 7.856 8.936 1.00 96.88 702 TRP A CA 1
ATOM 5323 C C . TRP A 1 702 ? 17.405 6.415 9.187 1.00 96.88 702 TRP A C 1
ATOM 5325 O O . TRP A 1 702 ? 16.897 5.461 8.595 1.00 96.88 702 TRP A O 1
ATOM 5335 N N . SER A 1 703 ? 18.383 6.221 10.080 1.00 95.50 703 SER A N 1
ATOM 5336 C CA . SER A 1 703 ? 18.957 4.911 10.432 1.00 95.50 703 SER A CA 1
ATOM 5337 C C . SER A 1 703 ? 17.955 3.907 11.021 1.00 95.50 703 SER A C 1
ATOM 5339 O O . SER A 1 703 ? 18.149 2.694 10.878 1.00 95.50 703 SER A O 1
ATOM 5341 N N . ALA A 1 704 ? 16.862 4.400 11.618 1.00 97.56 704 ALA A N 1
ATOM 5342 C CA . ALA A 1 704 ? 15.746 3.599 12.126 1.00 97.56 704 ALA A CA 1
ATOM 5343 C C . ALA A 1 704 ? 14.958 2.867 11.021 1.00 97.56 704 ALA A C 1
ATOM 5345 O O . ALA A 1 704 ? 14.346 1.831 11.296 1.00 97.56 704 ALA A O 1
ATOM 5346 N N . ILE A 1 705 ? 15.001 3.352 9.772 1.00 98.38 705 ILE A N 1
ATOM 5347 C CA . ILE A 1 705 ? 14.291 2.726 8.654 1.00 98.38 705 ILE A CA 1
ATOM 5348 C C . ILE A 1 705 ? 14.863 1.321 8.412 1.00 98.38 705 ILE A C 1
ATOM 5350 O O . ILE A 1 705 ? 16.059 1.123 8.189 1.00 98.38 705 ILE A O 1
ATOM 5354 N N . ARG A 1 706 ? 13.988 0.314 8.438 1.00 97.19 706 ARG A N 1
ATOM 5355 C CA . ARG A 1 706 ? 14.287 -1.085 8.111 1.00 97.19 706 ARG A CA 1
ATOM 5356 C C . ARG A 1 706 ? 14.094 -1.359 6.621 1.00 97.19 706 ARG A C 1
ATOM 5358 O O . ARG A 1 706 ? 14.891 -2.093 6.040 1.00 97.19 706 ARG A O 1
ATOM 5365 N N . CYS A 1 707 ? 13.066 -0.770 6.014 1.00 96.44 707 CYS A N 1
ATOM 5366 C CA . CYS A 1 707 ? 12.818 -0.793 4.573 1.00 96.44 707 CYS A CA 1
ATOM 5367 C C . CYS A 1 707 ? 11.901 0.363 4.150 1.00 96.44 707 CYS A C 1
ATOM 5369 O O . CYS A 1 707 ? 11.182 0.930 4.973 1.00 96.44 707 CYS A O 1
ATOM 5371 N N . PHE A 1 708 ? 11.905 0.679 2.859 1.00 97.38 708 PHE A N 1
ATOM 5372 C CA . PHE A 1 708 ? 10.901 1.545 2.245 1.00 97.38 708 PHE A CA 1
ATOM 5373 C C . PHE A 1 708 ? 9.869 0.696 1.499 1.00 97.38 708 PHE A C 1
ATOM 5375 O O . PHE A 1 708 ? 10.231 -0.321 0.907 1.00 97.38 708 PHE A O 1
ATOM 5382 N N . GLY A 1 709 ? 8.614 1.133 1.459 1.00 95.31 709 GLY A N 1
ATOM 5383 C CA . GLY A 1 709 ? 7.607 0.619 0.527 1.00 95.31 709 GLY A CA 1
ATOM 5384 C C . GLY A 1 709 ? 7.389 1.622 -0.603 1.00 95.31 709 GLY A C 1
ATOM 5385 O O . GLY A 1 709 ? 7.253 2.808 -0.326 1.00 95.31 709 GLY A O 1
ATOM 5386 N N . SER A 1 710 ? 7.336 1.186 -1.863 1.00 91.19 710 SER A N 1
ATOM 5387 C CA . SER A 1 710 ? 7.018 2.080 -2.988 1.00 91.19 710 SER A CA 1
ATOM 5388 C C . SER A 1 710 ? 5.793 1.625 -3.768 1.00 91.19 710 SER A C 1
ATOM 5390 O O . SER A 1 710 ? 5.633 0.434 -4.025 1.00 91.19 710 SER A O 1
ATOM 5392 N N . THR A 1 711 ? 4.935 2.567 -4.169 1.00 87.56 711 THR A N 1
ATOM 5393 C CA . THR A 1 711 ? 3.781 2.291 -5.033 1.00 87.56 711 THR A CA 1
ATOM 5394 C C . THR A 1 711 ? 3.345 3.519 -5.847 1.00 87.56 711 THR A C 1
ATOM 5396 O O . THR A 1 711 ? 3.935 4.592 -5.753 1.00 87.56 711 THR A O 1
ATOM 5399 N N . GLY A 1 712 ? 2.286 3.376 -6.647 1.00 71.00 712 GLY A N 1
ATOM 5400 C CA . GLY A 1 712 ? 1.550 4.485 -7.271 1.00 71.00 712 GLY A CA 1
ATOM 5401 C C . GLY A 1 712 ? 2.122 5.049 -8.579 1.00 71.00 712 GLY A C 1
ATOM 5402 O O . GLY A 1 712 ? 1.343 5.402 -9.464 1.00 71.00 712 GLY A O 1
ATOM 5403 N N . GLU A 1 713 ? 3.444 5.095 -8.748 1.00 72.19 713 GLU A N 1
ATOM 5404 C CA . GLU A 1 713 ? 4.103 5.572 -9.976 1.00 72.19 713 GLU A CA 1
ATOM 5405 C C . GLU A 1 713 ? 5.220 4.607 -10.420 1.00 72.19 713 GLU A C 1
ATOM 5407 O O . GLU A 1 713 ? 5.627 3.718 -9.674 1.00 72.19 713 GLU A O 1
ATOM 5412 N N . ALA A 1 714 ? 5.721 4.764 -11.650 1.00 71.31 714 ALA A N 1
ATOM 5413 C CA . ALA A 1 714 ? 6.806 3.936 -12.172 1.00 71.31 714 ALA A CA 1
ATOM 5414 C C . ALA A 1 714 ? 8.175 4.407 -11.651 1.00 71.31 714 ALA A C 1
ATOM 5416 O O . ALA A 1 714 ? 8.589 5.541 -11.886 1.00 71.31 714 ALA A O 1
ATOM 5417 N N . SER A 1 715 ? 8.887 3.505 -10.983 1.00 72.81 715 SER A N 1
ATOM 5418 C CA . SER A 1 715 ? 10.143 3.780 -10.285 1.00 72.81 715 SER A CA 1
ATOM 5419 C C . SER A 1 715 ? 11.338 4.080 -11.208 1.00 72.81 715 SER A C 1
ATOM 5421 O O . SER A 1 715 ? 11.409 3.644 -12.369 1.00 72.81 715 SER A O 1
ATOM 5423 N N . ASN A 1 716 ? 12.312 4.818 -10.663 1.00 76.50 716 ASN A N 1
ATOM 5424 C CA . ASN A 1 716 ? 13.581 5.175 -11.297 1.00 76.50 716 ASN A CA 1
ATOM 5425 C C . ASN A 1 716 ? 14.765 4.735 -10.414 1.00 76.50 716 ASN A C 1
ATOM 5427 O O . ASN A 1 716 ? 14.773 4.948 -9.203 1.00 76.50 716 ASN A O 1
ATOM 5431 N N . VAL A 1 717 ? 15.784 4.138 -11.038 1.00 82.94 717 VAL A N 1
ATOM 5432 C CA . VAL A 1 717 ? 16.968 3.583 -10.361 1.00 82.94 717 VAL A CA 1
ATOM 5433 C C . VAL A 1 717 ? 17.787 4.653 -9.623 1.00 82.94 717 VAL A C 1
ATOM 5435 O O . VAL A 1 717 ? 18.215 4.409 -8.498 1.00 82.94 717 VAL A O 1
ATOM 5438 N N . ASP A 1 718 ? 17.966 5.842 -10.201 1.00 82.81 718 ASP A N 1
ATOM 5439 C CA . ASP A 1 718 ? 18.845 6.898 -9.671 1.00 82.81 718 ASP A CA 1
ATOM 5440 C C . ASP A 1 718 ? 18.206 7.693 -8.524 1.00 82.81 718 ASP A C 1
ATOM 5442 O O . ASP A 1 718 ? 18.899 8.256 -7.671 1.00 82.81 718 ASP A O 1
ATOM 5446 N N . GLU A 1 719 ? 16.877 7.788 -8.513 1.00 83.06 719 GLU A N 1
ATOM 5447 C CA . GLU A 1 719 ? 16.104 8.315 -7.381 1.00 83.06 719 GLU A CA 1
ATOM 5448 C C . GLU A 1 719 ? 16.191 7.340 -6.198 1.00 83.06 719 GLU A C 1
ATOM 5450 O O . GLU A 1 719 ? 16.356 7.748 -5.049 1.00 83.06 719 GLU A O 1
ATOM 5455 N N . TYR A 1 720 ? 16.141 6.038 -6.484 1.00 89.06 720 TYR A N 1
ATOM 5456 C CA . TYR A 1 720 ? 16.030 4.999 -5.464 1.00 89.06 720 TYR A CA 1
ATOM 5457 C C . TYR A 1 720 ? 17.374 4.638 -4.853 1.00 89.06 720 TYR A C 1
ATOM 5459 O O . TYR A 1 720 ? 17.466 4.496 -3.638 1.00 89.06 720 TYR A O 1
ATOM 5467 N N . LEU A 1 721 ? 18.440 4.596 -5.651 1.00 92.44 721 LEU A N 1
ATOM 5468 C CA . LEU A 1 721 ? 19.798 4.457 -5.132 1.00 92.44 721 LEU A CA 1
ATOM 5469 C C . LEU A 1 721 ? 20.180 5.649 -4.234 1.00 92.44 721 LEU A C 1
ATOM 5471 O O . LEU A 1 721 ? 20.831 5.459 -3.207 1.00 92.44 721 LEU A O 1
ATOM 5475 N N . TRP A 1 722 ? 19.716 6.861 -4.569 1.00 94.00 722 TRP A N 1
ATOM 5476 C CA . TRP A 1 722 ? 19.863 8.042 -3.712 1.00 94.00 722 TRP A CA 1
ATOM 5477 C C . TRP A 1 722 ? 19.085 7.896 -2.394 1.00 94.00 722 TRP A C 1
ATOM 5479 O O . TRP A 1 722 ? 19.670 8.086 -1.328 1.00 94.00 722 TRP A O 1
ATOM 5489 N N . LEU A 1 723 ? 17.808 7.490 -2.446 1.00 94.56 723 LEU A N 1
ATOM 5490 C CA . LEU A 1 723 ? 16.973 7.280 -1.254 1.00 94.56 723 LEU A CA 1
ATOM 5491 C C . LEU A 1 723 ? 17.562 6.213 -0.323 1.00 94.56 723 LEU A C 1
ATOM 5493 O O . LEU A 1 723 ? 17.691 6.437 0.878 1.00 94.56 723 LEU A O 1
ATOM 5497 N N . MET A 1 724 ? 17.984 5.080 -0.889 1.00 94.62 724 MET A N 1
ATOM 5498 C CA . MET A 1 724 ? 18.706 4.027 -0.174 1.00 94.62 724 MET A CA 1
ATOM 5499 C C . MET A 1 724 ? 19.945 4.587 0.535 1.00 94.62 724 MET A C 1
ATOM 5501 O O . MET A 1 724 ? 20.170 4.287 1.705 1.00 94.62 724 MET A O 1
ATOM 5505 N N . GLY A 1 725 ? 20.715 5.452 -0.133 1.00 94.06 725 GLY A N 1
ATOM 5506 C CA . GLY A 1 725 ? 21.870 6.130 0.456 1.00 94.06 725 GLY A CA 1
ATOM 5507 C C . GLY A 1 725 ? 21.543 7.005 1.676 1.00 94.06 725 GLY A C 1
ATOM 5508 O O . GLY A 1 725 ? 22.380 7.108 2.571 1.00 94.06 725 GLY A O 1
ATOM 5509 N N . ARG A 1 726 ? 20.333 7.585 1.768 1.00 92.62 726 ARG A N 1
ATOM 5510 C CA . ARG A 1 726 ? 19.881 8.365 2.944 1.00 92.62 726 ARG A CA 1
ATOM 5511 C C . ARG A 1 726 ? 19.637 7.502 4.186 1.00 92.62 726 ARG A C 1
ATOM 5513 O O . ARG A 1 726 ? 19.756 8.007 5.295 1.00 92.62 726 ARG A O 1
ATOM 5520 N N . ALA A 1 727 ? 19.341 6.215 4.009 1.00 94.62 727 ALA A N 1
ATOM 5521 C CA . ALA A 1 727 ? 19.097 5.263 5.091 1.00 94.62 727 ALA A CA 1
ATOM 5522 C C . ALA A 1 727 ? 20.008 4.031 4.960 1.00 94.62 727 ALA A C 1
ATOM 5524 O O . ALA A 1 727 ? 19.525 2.912 4.860 1.00 94.62 727 ALA A O 1
ATOM 5525 N N . HIS A 1 728 ? 21.333 4.217 4.914 1.00 93.44 728 HIS A N 1
ATOM 5526 C CA . HIS A 1 728 ? 22.341 3.136 4.967 1.00 93.44 728 HIS A CA 1
ATOM 5527 C C . HIS A 1 728 ? 22.082 1.922 4.043 1.00 93.44 728 HIS A C 1
ATOM 5529 O O . HIS A 1 728 ? 22.306 0.773 4.425 1.00 93.44 728 HIS A O 1
ATOM 5535 N N . TYR A 1 729 ? 21.609 2.173 2.822 1.00 94.25 729 TYR A N 1
ATOM 5536 C CA . TYR A 1 729 ? 21.276 1.176 1.798 1.00 94.25 729 TYR A CA 1
ATOM 5537 C C . TYR A 1 729 ? 20.203 0.143 2.193 1.00 94.25 729 TYR A C 1
ATOM 5539 O O . TYR A 1 729 ? 20.197 -0.986 1.696 1.00 94.25 729 TYR A O 1
ATOM 5547 N N . LYS A 1 730 ? 19.254 0.530 3.053 1.00 94.62 730 LYS A N 1
ATOM 5548 C CA . LYS A 1 730 ? 18.076 -0.288 3.390 1.00 94.62 730 LYS A CA 1
ATOM 5549 C C . LYS A 1 730 ? 17.194 -0.509 2.150 1.00 94.62 730 LYS A C 1
ATOM 5551 O O . LYS A 1 730 ? 17.088 0.390 1.317 1.00 94.62 730 LYS A O 1
ATOM 5556 N N . PRO A 1 731 ? 16.575 -1.692 1.991 1.00 94.50 731 PRO A N 1
ATOM 5557 C CA . PRO A 1 731 ? 15.891 -2.064 0.757 1.00 94.50 731 PRO A CA 1
ATOM 5558 C C . PRO A 1 731 ? 14.634 -1.227 0.505 1.00 94.50 731 PRO A C 1
ATOM 5560 O O . PRO A 1 731 ? 13.895 -0.895 1.432 1.00 94.50 731 PRO A O 1
ATOM 5563 N N . ILE A 1 732 ? 14.361 -0.972 -0.775 1.00 94.75 732 ILE A N 1
ATOM 5564 C CA . ILE A 1 732 ? 13.070 -0.476 -1.257 1.00 94.75 732 ILE A CA 1
ATOM 5565 C C . ILE A 1 732 ? 12.280 -1.675 -1.788 1.00 94.75 732 ILE A C 1
ATOM 5567 O O . ILE A 1 732 ? 12.761 -2.420 -2.644 1.00 94.75 732 ILE A O 1
ATOM 5571 N N . ILE A 1 733 ? 11.078 -1.871 -1.255 1.00 95.44 733 ILE A N 1
ATOM 5572 C CA . ILE A 1 733 ? 10.131 -2.906 -1.657 1.00 95.44 733 ILE A CA 1
ATOM 5573 C C . ILE A 1 733 ? 9.129 -2.275 -2.621 1.00 95.44 733 ILE A C 1
ATOM 5575 O O . ILE A 1 733 ? 8.184 -1.600 -2.213 1.00 95.44 733 ILE A O 1
ATOM 5579 N N . GLU A 1 734 ? 9.351 -2.497 -3.915 1.00 92.62 734 GLU A N 1
ATOM 5580 C CA . GLU A 1 734 ? 8.392 -2.156 -4.967 1.00 92.62 734 GLU A CA 1
ATOM 5581 C C . GLU A 1 734 ? 7.071 -2.905 -4.707 1.00 92.62 734 GLU A C 1
ATOM 5583 O O . GLU A 1 734 ? 7.068 -4.103 -4.417 1.00 92.62 734 GLU A O 1
ATOM 5588 N N . TYR A 1 735 ? 5.928 -2.240 -4.795 1.00 92.94 735 TYR A N 1
ATOM 5589 C CA . TYR A 1 735 ? 4.625 -2.830 -4.490 1.00 92.94 735 TYR A CA 1
ATOM 5590 C C . TYR A 1 735 ? 3.581 -2.287 -5.460 1.00 92.94 735 TYR A C 1
ATOM 5592 O O . TYR A 1 735 ? 3.335 -1.084 -5.522 1.00 92.94 735 TYR A O 1
ATOM 5600 N N . CYS A 1 736 ? 2.970 -3.167 -6.252 1.00 90.31 736 CYS A N 1
ATOM 5601 C CA . CYS A 1 736 ? 1.974 -2.785 -7.245 1.00 90.31 736 CYS A CA 1
ATOM 5602 C C . CYS A 1 736 ? 0.689 -3.594 -7.056 1.00 90.31 736 CYS A C 1
ATOM 5604 O O . CYS A 1 736 ? 0.693 -4.808 -6.825 1.00 90.31 736 CYS A O 1
ATOM 5606 N N . GLY A 1 737 ? -0.421 -2.866 -7.094 1.00 87.50 737 GLY A N 1
ATOM 5607 C CA . GLY A 1 737 ? -1.735 -3.291 -6.646 1.00 87.50 737 GLY A CA 1
ATOM 5608 C C . GLY A 1 737 ? -2.828 -2.468 -7.313 1.00 87.50 737 GLY A C 1
ATOM 5609 O O . GLY A 1 737 ? -2.560 -1.652 -8.195 1.00 87.50 737 GLY A O 1
ATOM 5610 N N . GLY A 1 738 ? -4.062 -2.668 -6.869 1.00 82.94 738 GLY A N 1
ATOM 5611 C CA . GLY A 1 738 ? -5.223 -1.952 -7.388 1.00 82.94 738 GLY A CA 1
ATOM 5612 C C . GLY A 1 738 ? -6.317 -1.844 -6.338 1.00 82.94 738 GLY A C 1
ATOM 5613 O O . GLY A 1 738 ? -6.420 -2.683 -5.439 1.00 82.94 738 GLY A O 1
ATOM 5614 N N . THR A 1 739 ? -7.160 -0.818 -6.455 1.00 85.94 739 THR A N 1
ATOM 5615 C CA . THR A 1 739 ? -8.285 -0.599 -5.533 1.00 85.94 739 THR A CA 1
ATOM 5616 C C . THR A 1 739 ? -9.212 -1.814 -5.508 1.00 85.94 739 THR A C 1
ATOM 5618 O O . THR A 1 739 ? -9.682 -2.212 -4.450 1.00 85.94 739 THR A O 1
ATOM 5621 N N . GLU A 1 740 ? -9.401 -2.467 -6.653 1.00 88.94 740 GLU A N 1
ATOM 5622 C CA . GLU A 1 740 ? -10.164 -3.707 -6.807 1.00 88.94 740 GLU A CA 1
ATOM 5623 C C . GLU A 1 740 ? -9.483 -4.970 -6.256 1.00 88.94 740 GLU A C 1
ATOM 5625 O O . GLU A 1 740 ? -10.145 -5.999 -6.142 1.00 88.94 740 GLU A O 1
ATOM 5630 N N . ILE A 1 741 ? -8.193 -4.915 -5.918 1.00 89.31 741 ILE A N 1
ATOM 5631 C CA . ILE A 1 741 ? -7.429 -6.032 -5.336 1.00 89.31 741 ILE A CA 1
ATOM 5632 C C . ILE A 1 741 ? -7.376 -5.928 -3.806 1.00 89.31 741 ILE A C 1
ATOM 5634 O O . ILE A 1 741 ? -7.211 -6.938 -3.128 1.00 89.31 741 ILE A O 1
ATOM 5638 N N . GLY A 1 742 ? -7.512 -4.718 -3.249 1.00 87.94 742 GLY A N 1
ATOM 5639 C CA . GLY A 1 742 ? -7.404 -4.492 -1.804 1.00 87.94 742 GLY A CA 1
ATOM 5640 C C . GLY A 1 742 ? -5.973 -4.520 -1.255 1.00 87.94 742 GLY A C 1
ATOM 5641 O O . GLY A 1 742 ? -5.749 -4.369 -0.057 1.00 87.94 742 GLY A O 1
ATOM 5642 N N . GLY A 1 743 ? -4.997 -4.700 -2.142 1.00 91.19 743 GLY A N 1
ATOM 5643 C CA . GLY A 1 743 ? -3.583 -4.839 -1.839 1.00 91.19 743 GLY A CA 1
ATOM 5644 C C . GLY A 1 743 ? -2.781 -5.059 -3.120 1.00 91.19 743 GLY A C 1
ATOM 5645 O O . GLY A 1 743 ? -3.220 -4.677 -4.210 1.00 91.19 743 GLY A O 1
ATOM 5646 N N . GLY A 1 744 ? -1.612 -5.678 -2.993 1.00 91.94 744 GLY A N 1
ATOM 5647 C CA . GLY A 1 744 ? -0.713 -5.962 -4.106 1.00 91.94 744 GLY A CA 1
ATOM 5648 C C . GLY A 1 744 ? -1.123 -7.199 -4.905 1.00 91.94 744 GLY A C 1
ATOM 5649 O O . GLY A 1 744 ? -1.658 -8.159 -4.343 1.00 91.94 744 GLY A O 1
ATOM 5650 N N . PHE A 1 745 ? -0.809 -7.194 -6.203 1.00 93.25 745 PHE A N 1
ATOM 5651 C CA . PHE A 1 745 ? -0.762 -8.395 -7.051 1.00 93.25 745 PHE A CA 1
ATOM 5652 C C . PHE A 1 745 ? 0.677 -8.790 -7.423 1.00 93.25 745 PHE A C 1
ATOM 5654 O O . PHE A 1 745 ? 0.942 -9.963 -7.688 1.00 93.25 745 PHE A O 1
ATOM 5661 N N . VAL A 1 746 ? 1.624 -7.845 -7.388 1.00 94.19 746 VAL A N 1
ATOM 5662 C CA . VAL A 1 746 ? 3.060 -8.069 -7.609 1.00 94.19 746 VAL A CA 1
ATOM 5663 C C . VAL A 1 746 ? 3.875 -7.174 -6.667 1.00 94.19 746 VAL A C 1
ATOM 5665 O O . VAL A 1 746 ? 3.476 -6.048 -6.365 1.00 94.19 746 VAL A O 1
ATOM 5668 N N . SER A 1 747 ? 4.993 -7.676 -6.144 1.00 95.19 747 SER A N 1
ATOM 5669 C CA . SER A 1 747 ? 5.783 -6.976 -5.131 1.00 95.19 747 SER A CA 1
ATOM 5670 C C . SER A 1 747 ? 7.263 -7.384 -5.126 1.00 95.19 747 SER A C 1
ATOM 5672 O O . SER A 1 747 ? 7.684 -8.366 -5.741 1.00 95.19 747 SER A O 1
ATOM 5674 N N . GLY A 1 748 ? 8.079 -6.614 -4.419 1.00 92.88 748 GLY A N 1
ATOM 5675 C CA . GLY A 1 748 ? 9.342 -7.059 -3.871 1.00 92.88 748 GLY A CA 1
ATOM 5676 C C . GLY A 1 748 ? 9.159 -8.076 -2.737 1.00 92.88 748 GLY A C 1
ATOM 5677 O O . GLY A 1 748 ? 8.053 -8.370 -2.277 1.00 92.88 748 GLY A O 1
ATOM 5678 N N . SER A 1 749 ? 10.268 -8.641 -2.270 1.00 86.88 749 SER A N 1
ATOM 5679 C CA . SER A 1 749 ? 10.270 -9.521 -1.101 1.00 86.88 749 SER A CA 1
ATOM 5680 C C . SER A 1 749 ? 11.613 -9.476 -0.393 1.00 86.88 749 SER A C 1
ATOM 5682 O O . SER A 1 749 ? 12.658 -9.665 -1.007 1.00 86.88 749 SER A O 1
ATOM 5684 N N . LEU A 1 750 ? 11.585 -9.323 0.928 1.00 88.69 750 LEU A N 1
ATOM 5685 C CA . LEU A 1 750 ? 12.781 -9.364 1.773 1.00 88.69 750 LEU A CA 1
ATOM 5686 C C . LEU A 1 750 ? 13.502 -10.733 1.764 1.00 88.69 750 LEU A C 1
ATOM 5688 O O . LEU A 1 750 ? 14.607 -10.840 2.289 1.00 88.69 750 LEU A O 1
ATOM 5692 N N . LEU A 1 751 ? 12.911 -11.771 1.156 1.00 86.31 751 LEU A N 1
ATOM 5693 C CA . LEU A 1 751 ? 13.466 -13.130 1.077 1.00 86.31 751 LEU A CA 1
ATOM 5694 C C . LEU A 1 751 ? 14.346 -13.386 -0.158 1.00 86.31 751 LEU A C 1
ATOM 5696 O O . LEU A 1 751 ? 14.924 -14.466 -0.276 1.00 86.31 751 LEU A O 1
ATOM 5700 N N . GLN A 1 752 ? 14.450 -12.433 -1.087 1.00 84.38 752 GLN A N 1
ATOM 5701 C CA . GLN A 1 752 ? 15.245 -12.586 -2.309 1.00 84.38 752 GLN A CA 1
ATOM 5702 C C . GLN A 1 752 ? 15.920 -11.267 -2.715 1.00 84.38 752 GLN A C 1
ATOM 5704 O O . GLN A 1 752 ? 15.472 -10.198 -2.289 1.00 84.38 752 GLN A O 1
ATOM 5709 N N . PRO A 1 753 ? 16.990 -11.297 -3.534 1.00 85.50 753 PRO A N 1
ATOM 5710 C CA . PRO A 1 753 ? 17.630 -10.077 -4.013 1.00 85.50 753 PRO A CA 1
ATOM 5711 C C . PRO A 1 753 ? 16.616 -9.177 -4.726 1.00 85.50 753 PRO A C 1
ATOM 5713 O O . PRO A 1 753 ? 15.839 -9.657 -5.547 1.00 85.50 753 PRO A O 1
ATOM 5716 N N . GLN A 1 754 ? 16.609 -7.883 -4.406 1.00 87.31 754 GLN A N 1
ATOM 5717 C CA . GLN A 1 754 ? 15.784 -6.907 -5.117 1.00 87.31 754 GLN A CA 1
ATOM 5718 C C . GLN A 1 754 ? 16.560 -6.298 -6.284 1.00 87.31 754 GLN A C 1
ATOM 5720 O O . GLN A 1 754 ? 17.774 -6.104 -6.209 1.00 87.31 754 GLN A O 1
ATOM 5725 N N . SER A 1 755 ? 15.842 -5.973 -7.356 1.00 86.12 755 SER A N 1
ATOM 5726 C CA . SER A 1 755 ? 16.331 -5.134 -8.446 1.00 86.12 755 SER A CA 1
ATOM 5727 C C . SER A 1 755 ? 15.591 -3.807 -8.368 1.00 86.12 755 SER A C 1
ATOM 5729 O O . SER A 1 755 ? 14.368 -3.799 -8.296 1.00 86.12 755 SER A O 1
ATOM 5731 N N . LEU A 1 756 ? 16.315 -2.690 -8.410 1.00 86.06 756 LEU A N 1
ATOM 5732 C CA . LEU A 1 756 ? 15.694 -1.364 -8.441 1.00 86.06 756 LEU A CA 1
ATOM 5733 C C . LEU A 1 756 ? 14.792 -1.218 -9.674 1.00 86.06 756 LEU A C 1
ATOM 5735 O O . LEU A 1 756 ? 15.132 -1.729 -10.747 1.00 86.06 756 LEU A O 1
ATOM 5739 N N . ALA A 1 757 ? 13.656 -0.532 -9.512 1.00 82.94 757 ALA A N 1
ATOM 5740 C CA . ALA A 1 757 ? 12.634 -0.361 -10.543 1.00 82.94 757 ALA A CA 1
ATOM 5741 C C . ALA A 1 757 ? 12.084 -1.681 -11.127 1.00 82.94 757 ALA A C 1
ATOM 5743 O O . ALA A 1 757 ? 11.705 -1.742 -12.301 1.00 82.94 757 ALA A O 1
ATOM 5744 N N . ALA A 1 758 ? 12.050 -2.749 -10.320 1.00 89.44 758 ALA A N 1
ATOM 5745 C CA . ALA A 1 758 ? 11.475 -4.037 -10.692 1.00 89.44 758 ALA A CA 1
ATOM 5746 C C . ALA A 1 758 ? 10.926 -4.800 -9.474 1.00 89.44 758 ALA A C 1
ATOM 5748 O O . ALA A 1 758 ? 11.541 -4.858 -8.412 1.00 89.44 758 ALA A O 1
ATOM 5749 N N . PHE A 1 759 ? 9.789 -5.461 -9.653 1.00 93.56 759 PHE A N 1
ATOM 5750 C CA . PHE A 1 759 ? 9.213 -6.361 -8.657 1.00 93.56 759 PHE A CA 1
ATOM 5751 C C . PHE A 1 759 ? 9.883 -7.732 -8.764 1.00 93.56 759 PHE A C 1
ATOM 5753 O O . PHE A 1 759 ? 10.275 -8.155 -9.852 1.00 93.56 759 PHE A O 1
ATOM 5760 N N . SER A 1 760 ? 10.009 -8.459 -7.658 1.00 92.75 760 SER A N 1
ATOM 5761 C CA . SER A 1 760 ? 10.724 -9.744 -7.641 1.00 92.75 760 SER A CA 1
ATOM 5762 C C . SER A 1 760 ? 9.804 -10.962 -7.497 1.00 92.75 760 SER A C 1
ATOM 5764 O O . SER A 1 760 ? 10.237 -12.083 -7.737 1.00 92.75 760 SER A O 1
ATOM 5766 N N . THR A 1 761 ? 8.537 -10.783 -7.117 1.00 92.31 761 THR A N 1
ATOM 5767 C CA . THR A 1 761 ? 7.569 -11.877 -6.939 1.00 92.31 761 THR A CA 1
ATOM 5768 C C . THR A 1 761 ? 6.137 -11.417 -7.228 1.00 92.31 761 THR A C 1
ATOM 5770 O O . THR A 1 761 ? 5.805 -10.257 -6.982 1.00 92.31 761 THR A O 1
ATOM 5773 N N . PRO A 1 762 ? 5.229 -12.309 -7.663 1.00 92.94 762 PRO A N 1
ATOM 5774 C CA . PRO A 1 762 ? 3.803 -12.146 -7.389 1.00 92.94 762 PRO A CA 1
ATOM 5775 C C . PRO A 1 762 ? 3.554 -11.873 -5.896 1.00 92.94 762 PRO A C 1
ATOM 5777 O O . PRO A 1 762 ? 4.273 -12.390 -5.034 1.00 92.94 762 PRO A O 1
ATOM 5780 N N . ALA A 1 763 ? 2.535 -11.077 -5.581 1.00 91.94 763 ALA A N 1
ATOM 5781 C CA . ALA A 1 763 ? 2.095 -10.877 -4.203 1.00 91.94 763 ALA A CA 1
ATOM 5782 C C . ALA A 1 763 ? 1.460 -12.157 -3.631 1.00 91.94 763 ALA A C 1
ATOM 5784 O O . ALA A 1 763 ? 1.066 -13.064 -4.375 1.00 91.94 763 ALA A O 1
ATOM 5785 N N . MET A 1 764 ? 1.346 -12.249 -2.302 1.00 85.19 764 MET A N 1
ATOM 5786 C CA . MET A 1 764 ? 0.774 -13.437 -1.665 1.00 85.19 764 MET A CA 1
ATOM 5787 C C . MET A 1 764 ? -0.659 -13.711 -2.151 1.00 85.19 764 MET A C 1
ATOM 5789 O O . MET A 1 764 ? -1.535 -12.851 -2.097 1.00 85.19 764 MET A O 1
ATOM 5793 N N . GLY A 1 765 ? -0.900 -14.946 -2.603 1.00 81.50 765 GLY A N 1
ATOM 5794 C CA . GLY A 1 765 ? -2.208 -15.384 -3.102 1.00 81.50 765 GLY A CA 1
ATOM 5795 C C . GLY A 1 765 ? -2.533 -14.933 -4.525 1.00 81.50 765 GLY A C 1
ATOM 5796 O O . GLY A 1 765 ? -3.617 -15.240 -5.010 1.00 81.50 765 GLY A O 1
ATOM 5797 N N . CYS A 1 766 ? -1.612 -14.251 -5.208 1.00 88.69 766 CYS A N 1
ATOM 5798 C CA . CYS A 1 766 ? -1.788 -13.802 -6.582 1.00 88.69 766 CYS A CA 1
ATOM 5799 C C . CYS A 1 766 ? -1.038 -14.713 -7.566 1.00 88.69 766 CYS A C 1
ATOM 5801 O O . CYS A 1 766 ? -0.033 -15.346 -7.243 1.00 88.69 766 CYS A O 1
ATOM 5803 N N . SER A 1 767 ? -1.538 -14.797 -8.795 1.00 90.06 767 SER A N 1
ATOM 5804 C CA . SER A 1 767 ? -0.881 -15.485 -9.913 1.00 90.06 767 SER A CA 1
ATOM 5805 C C . SER A 1 767 ? -0.881 -14.557 -11.116 1.00 90.06 767 SER A C 1
ATOM 5807 O O . SER A 1 767 ? -1.880 -13.883 -11.359 1.00 90.06 767 SER A O 1
ATOM 5809 N N . LEU A 1 768 ? 0.234 -14.508 -11.839 1.00 93.12 768 LEU A N 1
ATOM 5810 C CA . LEU A 1 768 ? 0.465 -13.562 -12.927 1.00 93.12 768 LEU A CA 1
ATOM 5811 C C . LEU A 1 768 ? 0.559 -14.309 -14.254 1.00 93.12 768 LEU A C 1
ATOM 5813 O O . LEU A 1 768 ? 1.174 -15.371 -14.326 1.00 93.12 768 LEU A O 1
ATOM 5817 N N . PHE A 1 769 ? -0.043 -13.747 -15.295 1.00 93.94 769 PHE A N 1
ATOM 5818 C CA . PHE A 1 769 ? -0.055 -14.301 -16.643 1.00 93.94 769 PHE A CA 1
ATOM 5819 C C . PHE A 1 769 ? 0.209 -13.167 -17.627 1.00 93.94 769 PHE A C 1
ATOM 5821 O O . PHE A 1 769 ? -0.556 -12.210 -17.674 1.00 93.94 769 PHE A O 1
ATOM 5828 N N . ILE A 1 770 ? 1.285 -13.257 -18.403 1.00 93.88 770 ILE A N 1
ATOM 5829 C CA . ILE A 1 770 ? 1.565 -12.291 -19.470 1.00 93.88 770 ILE A CA 1
ATOM 5830 C C . ILE A 1 770 ? 0.964 -12.852 -20.757 1.00 93.88 770 ILE A C 1
ATOM 5832 O O . ILE A 1 770 ? 1.267 -13.988 -21.124 1.00 93.88 770 ILE A O 1
ATOM 5836 N N . LEU A 1 771 ? 0.081 -12.087 -21.396 1.00 91.94 771 LEU A N 1
ATOM 5837 C CA . LEU A 1 771 ? -0.619 -12.485 -22.615 1.00 91.94 771 LEU A CA 1
ATOM 5838 C C . LEU A 1 771 ? 0.185 -12.114 -23.866 1.00 91.94 771 LEU A C 1
ATOM 5840 O O . LEU A 1 771 ? 0.735 -11.013 -23.942 1.00 91.94 771 LEU A O 1
ATOM 5844 N N . GLY A 1 772 ? 0.220 -13.018 -24.845 1.00 86.19 772 GLY A N 1
ATOM 5845 C CA . GLY A 1 772 ? 0.688 -12.740 -26.201 1.00 86.19 772 GLY A CA 1
ATOM 5846 C C . GLY A 1 772 ? -0.346 -11.976 -27.036 1.00 86.19 772 GLY A C 1
ATOM 5847 O O . GLY A 1 772 ? -1.483 -11.761 -26.612 1.00 86.19 772 GLY A O 1
ATOM 5848 N N . ASP A 1 773 ? 0.040 -11.580 -28.252 1.00 81.75 773 ASP A N 1
ATOM 5849 C CA . ASP A 1 773 ? -0.858 -10.907 -29.207 1.00 81.75 773 ASP A CA 1
ATOM 5850 C C . ASP A 1 773 ? -2.009 -11.807 -29.706 1.00 81.75 773 ASP A C 1
ATOM 5852 O O . ASP A 1 773 ? -3.009 -11.303 -30.213 1.00 81.75 773 ASP A O 1
ATOM 5856 N N . ASP A 1 774 ? -1.900 -13.127 -29.525 1.00 81.88 774 ASP A N 1
ATOM 5857 C CA . ASP A 1 774 ? -2.969 -14.111 -29.745 1.00 81.88 774 ASP A CA 1
ATOM 5858 C C . ASP A 1 774 ? -3.996 -14.166 -28.593 1.00 81.88 774 ASP A C 1
ATOM 5860 O O . ASP A 1 774 ? -5.002 -14.870 -28.681 1.00 81.88 774 ASP A O 1
ATOM 5864 N N . GLY A 1 775 ? -3.759 -13.422 -27.507 1.00 82.06 775 GLY A N 1
ATOM 5865 C CA . GLY A 1 775 ? -4.584 -13.413 -26.302 1.00 82.06 775 GLY A CA 1
ATOM 5866 C C . GLY A 1 775 ? -4.352 -14.601 -25.364 1.00 82.06 775 GLY A C 1
ATOM 5867 O O . GLY A 1 775 ? -5.024 -14.687 -24.332 1.00 82.06 775 GLY A O 1
ATOM 5868 N N . HIS A 1 776 ? -3.414 -15.504 -25.665 1.00 86.50 776 HIS A N 1
ATOM 5869 C CA . HIS A 1 776 ? -3.081 -16.636 -24.805 1.00 86.50 776 HIS A CA 1
ATOM 5870 C C . HIS A 1 776 ? -1.929 -16.300 -23.842 1.00 86.50 776 HIS A C 1
ATOM 5872 O O . HIS A 1 776 ? -1.047 -15.504 -24.163 1.00 86.50 776 HIS A O 1
ATOM 5878 N N . PRO A 1 777 ? -1.916 -16.873 -22.624 1.00 90.69 777 PRO A N 1
ATOM 5879 C CA . PRO A 1 777 ? -0.826 -16.652 -21.684 1.00 90.69 777 PRO A CA 1
ATOM 5880 C C . PRO A 1 777 ? 0.444 -17.386 -22.127 1.00 90.69 777 PRO A C 1
ATOM 5882 O O . PRO A 1 777 ? 0.414 -18.585 -22.410 1.00 90.69 777 PRO A O 1
ATOM 5885 N N . PHE A 1 778 ? 1.578 -16.686 -22.107 1.00 89.88 778 PHE A N 1
ATOM 5886 C CA . PHE A 1 778 ? 2.889 -17.301 -22.301 1.00 89.88 778 PHE A CA 1
ATOM 5887 C C . PHE A 1 778 ? 3.199 -18.347 -21.209 1.00 89.88 778 PHE A C 1
ATOM 5889 O O . PHE A 1 778 ? 2.696 -18.246 -20.082 1.00 89.88 778 PHE A O 1
ATOM 5896 N N . PRO A 1 779 ? 4.074 -19.334 -21.492 1.00 84.69 779 PRO A N 1
ATOM 5897 C CA . PRO A 1 779 ? 4.542 -20.272 -20.480 1.00 84.69 779 PRO A CA 1
ATOM 5898 C C . PRO A 1 779 ? 5.214 -19.559 -19.299 1.00 84.69 779 PRO A C 1
ATOM 5900 O O . PRO A 1 779 ? 5.996 -18.620 -19.460 1.00 84.69 779 PRO A O 1
ATOM 5903 N N . GLN A 1 780 ? 4.927 -20.040 -18.090 1.00 77.19 780 GLN A N 1
ATOM 5904 C CA . GLN A 1 780 ? 5.466 -19.481 -16.851 1.00 77.19 780 GLN A CA 1
ATOM 5905 C C . GLN A 1 780 ? 7.001 -19.544 -16.816 1.00 77.19 780 GLN A C 1
ATOM 5907 O O . GLN A 1 780 ? 7.605 -20.535 -17.223 1.00 77.19 780 GLN A O 1
ATOM 5912 N N . ASN A 1 781 ? 7.619 -18.507 -16.246 1.00 76.81 781 ASN A N 1
ATOM 5913 C CA . ASN A 1 781 ? 9.072 -18.317 -16.117 1.00 76.81 781 ASN A CA 1
ATOM 5914 C C . ASN A 1 781 ? 9.862 -18.087 -17.427 1.00 76.81 781 ASN A C 1
ATOM 5916 O O . ASN A 1 781 ? 11.089 -18.012 -17.373 1.00 76.81 781 ASN A O 1
ATOM 5920 N N . VAL A 1 782 ? 9.210 -17.925 -18.584 1.00 85.75 782 VAL A N 1
ATOM 5921 C CA . VAL A 1 782 ? 9.889 -17.523 -19.835 1.00 85.75 782 VAL A CA 1
ATOM 5922 C C . VAL A 1 782 ? 10.087 -15.997 -19.862 1.00 85.75 782 VAL A C 1
ATOM 5924 O O . VAL A 1 782 ? 9.229 -15.280 -19.342 1.00 85.75 782 VAL A O 1
ATOM 5927 N N . PRO A 1 783 ? 11.187 -15.457 -20.425 1.00 90.75 783 PRO A N 1
ATOM 5928 C CA . PRO A 1 783 ? 11.364 -14.012 -20.559 1.00 90.75 783 PRO A CA 1
ATOM 5929 C C . PRO A 1 783 ? 10.453 -13.462 -21.666 1.00 90.75 783 PRO A C 1
ATOM 5931 O O . PRO A 1 783 ? 10.647 -13.801 -22.832 1.00 90.75 783 PRO A O 1
ATOM 5934 N N . VAL A 1 784 ? 9.449 -12.656 -21.312 1.00 91.50 784 VAL A N 1
ATOM 5935 C CA . VAL A 1 784 ? 8.386 -12.182 -22.224 1.00 91.50 784 VAL A CA 1
ATOM 5936 C C . VAL A 1 784 ? 7.856 -10.807 -21.807 1.00 91.50 784 VAL A C 1
ATOM 5938 O O . VAL A 1 784 ? 7.977 -10.423 -20.645 1.00 91.50 784 VAL A O 1
ATOM 5941 N N . MET A 1 785 ? 7.216 -10.088 -22.731 1.00 88.88 785 MET A N 1
ATOM 5942 C CA . MET A 1 785 ? 6.479 -8.845 -22.468 1.00 88.88 785 MET A CA 1
ATOM 5943 C C . MET A 1 785 ? 5.073 -8.939 -23.080 1.00 88.88 785 MET A C 1
ATOM 5945 O O . MET A 1 785 ? 4.918 -9.512 -24.154 1.00 88.88 785 MET A O 1
ATOM 5949 N N . GLY A 1 786 ? 4.062 -8.377 -22.412 1.00 88.00 786 GLY A N 1
ATOM 5950 C CA . GLY A 1 786 ? 2.674 -8.370 -22.891 1.00 88.00 786 GLY A CA 1
ATOM 5951 C C . GLY A 1 786 ? 1.687 -7.779 -21.880 1.00 88.00 786 GLY A C 1
ATOM 5952 O O . GLY A 1 786 ? 2.095 -7.289 -20.823 1.00 88.00 786 GLY A O 1
ATOM 5953 N N . GLU A 1 787 ? 0.385 -7.812 -22.186 1.00 91.00 787 GLU A N 1
ATOM 5954 C CA . GLU A 1 787 ? -0.651 -7.390 -21.226 1.00 91.00 787 GLU A CA 1
ATOM 5955 C C . GLU A 1 787 ? -0.694 -8.366 -20.042 1.00 91.00 787 GLU A C 1
ATOM 5957 O O . GLU A 1 787 ? -0.703 -9.586 -20.216 1.00 91.00 787 GLU A O 1
ATOM 5962 N N . LEU A 1 788 ? -0.733 -7.827 -18.825 1.00 92.81 788 LEU A N 1
ATOM 5963 C CA . LEU A 1 788 ? -0.867 -8.614 -17.611 1.00 92.81 788 LEU A CA 1
ATOM 5964 C C . LEU A 1 788 ? -2.333 -8.994 -17.367 1.00 92.81 788 LEU A C 1
ATOM 5966 O O . LEU A 1 788 ? -3.204 -8.142 -17.169 1.00 92.81 788 LEU A O 1
ATOM 5970 N N . ALA A 1 789 ? -2.570 -10.297 -17.277 1.00 94.12 789 ALA A N 1
ATOM 5971 C CA . ALA A 1 789 ? -3.760 -10.891 -16.696 1.00 94.12 789 ALA A CA 1
ATOM 5972 C C . ALA A 1 789 ? -3.438 -11.497 -15.320 1.00 94.12 789 ALA A C 1
ATOM 5974 O O . ALA A 1 789 ? -2.340 -12.000 -15.064 1.00 94.12 789 ALA A O 1
ATOM 5975 N N . LEU A 1 790 ? -4.416 -11.457 -14.419 1.00 93.81 790 LEU A N 1
ATOM 5976 C CA . LEU A 1 790 ? -4.300 -11.974 -13.059 1.00 93.81 790 LEU A CA 1
ATOM 5977 C C . LEU A 1 790 ? -5.073 -13.286 -12.908 1.00 93.81 790 LEU A C 1
ATOM 5979 O O . LEU A 1 790 ? -6.104 -13.515 -13.549 1.00 93.81 790 LEU A O 1
ATOM 5983 N N . GLY A 1 791 ? -4.594 -14.138 -12.005 1.00 90.12 791 GLY A N 1
ATOM 5984 C CA . GLY A 1 791 ? -5.352 -15.278 -11.506 1.00 90.12 791 GLY A CA 1
ATOM 5985 C C . GLY A 1 791 ? -6.697 -14.811 -10.930 1.00 90.12 791 GLY A C 1
ATOM 5986 O O . GLY A 1 791 ? -6.742 -13.791 -10.245 1.00 90.12 791 GLY A O 1
ATOM 5987 N N . PRO A 1 792 ? -7.804 -15.522 -11.196 1.00 82.06 792 PRO A N 1
ATOM 5988 C CA . PRO A 1 792 ? -9.132 -15.010 -10.870 1.00 82.06 792 PRO A CA 1
ATOM 5989 C C . PRO A 1 792 ? -9.496 -15.148 -9.385 1.00 82.06 792 PRO A C 1
ATOM 5991 O O . PRO A 1 792 ? -10.326 -14.394 -8.892 1.00 82.06 792 PRO A O 1
ATOM 5994 N N . LEU A 1 793 ? -8.840 -16.058 -8.655 1.00 81.12 793 LEU A N 1
ATOM 5995 C CA . LEU A 1 793 ? -8.995 -16.208 -7.208 1.00 81.12 793 LEU A CA 1
ATOM 5996 C C . LEU A 1 793 ? -7.919 -15.396 -6.483 1.00 81.12 793 LEU A C 1
ATOM 5998 O O . LEU A 1 793 ? -6.750 -15.771 -6.524 1.00 81.12 793 LEU A O 1
ATOM 6002 N N . MET A 1 794 ? -8.311 -14.320 -5.799 1.00 86.31 794 MET A N 1
ATOM 6003 C CA . MET A 1 794 ? -7.419 -13.506 -4.966 1.00 86.31 794 MET A CA 1
ATOM 6004 C C . MET A 1 794 ? -8.121 -13.151 -3.654 1.00 86.31 794 MET A C 1
ATOM 6006 O O . MET A 1 794 ? -9.233 -12.625 -3.664 1.00 86.31 794 MET A O 1
ATOM 6010 N N . PHE A 1 795 ? -7.481 -13.450 -2.523 1.00 86.25 795 PHE A N 1
ATOM 6011 C CA . PHE A 1 795 ? -8.029 -13.146 -1.200 1.00 86.25 795 PHE A CA 1
ATOM 6012 C C . PHE A 1 795 ? -8.152 -11.630 -0.993 1.00 86.25 795 PHE A C 1
ATOM 6014 O O . PHE A 1 795 ? -7.222 -10.887 -1.300 1.00 86.25 795 PHE A O 1
ATOM 6021 N N . GLY A 1 796 ? -9.299 -11.177 -0.479 1.00 86.88 796 GLY A N 1
ATOM 6022 C CA . GLY A 1 796 ? -9.585 -9.762 -0.217 1.00 86.88 796 GLY A CA 1
ATOM 6023 C C . GLY A 1 796 ? -9.899 -8.899 -1.447 1.00 86.88 796 GLY A C 1
ATOM 6024 O O . GLY A 1 796 ? -10.286 -7.744 -1.270 1.00 86.88 796 GLY A O 1
ATOM 6025 N N . ALA A 1 797 ? -9.788 -9.431 -2.669 1.00 90.69 797 ALA A N 1
ATOM 6026 C CA . ALA A 1 797 ? -10.145 -8.706 -3.885 1.00 90.69 797 ALA A CA 1
ATOM 6027 C C . ALA A 1 797 ? -11.666 -8.505 -4.004 1.00 90.69 797 ALA A C 1
ATOM 6029 O O . ALA A 1 797 ? -12.461 -9.361 -3.613 1.00 90.69 797 ALA A O 1
ATOM 6030 N N . SER A 1 798 ? -12.074 -7.379 -4.588 1.00 90.12 798 SER A N 1
ATOM 6031 C CA . SER A 1 798 ? -13.484 -7.049 -4.781 1.00 90.12 798 SER A CA 1
ATOM 6032 C C . SER A 1 798 ? -14.124 -7.941 -5.849 1.00 90.12 798 SER A C 1
ATOM 6034 O O . SER A 1 798 ? -13.583 -8.119 -6.948 1.00 90.12 798 SER A O 1
ATOM 6036 N N . SER A 1 799 ? -15.302 -8.480 -5.538 1.00 87.81 799 SER A N 1
ATOM 6037 C CA . SER A 1 799 ? -16.092 -9.379 -6.390 1.00 87.81 799 SER A CA 1
ATOM 6038 C C . SER A 1 799 ? -17.256 -8.686 -7.116 1.00 87.81 799 SER A C 1
ATOM 6040 O O . SER A 1 799 ? -17.956 -9.332 -7.894 1.00 87.81 799 SER A O 1
ATOM 6042 N N . SER A 1 800 ? -17.457 -7.384 -6.894 1.00 90.75 800 SER A N 1
ATOM 6043 C CA . SER A 1 800 ? -18.559 -6.595 -7.453 1.00 90.75 800 SER A CA 1
ATOM 6044 C C . SER A 1 800 ? -18.130 -5.152 -7.769 1.00 90.75 800 SER A C 1
ATOM 6046 O O . SER A 1 800 ? -17.005 -4.740 -7.497 1.00 90.75 800 SER A O 1
ATOM 6048 N N . LEU A 1 801 ? -19.014 -4.393 -8.416 1.00 92.88 801 LEU A N 1
ATOM 6049 C CA . LEU A 1 801 ? -18.949 -2.935 -8.559 1.00 92.88 801 LEU A CA 1
ATOM 6050 C C . LEU A 1 801 ? -20.375 -2.420 -8.340 1.00 92.88 801 LEU A C 1
ATOM 6052 O O . LEU A 1 801 ? -21.314 -3.081 -8.781 1.00 92.88 801 LEU A O 1
ATOM 6056 N N . LEU A 1 802 ? -20.553 -1.271 -7.685 1.00 94.25 802 LEU A N 1
ATOM 6057 C CA . LEU A 1 802 ? -21.908 -0.782 -7.368 1.00 94.25 802 LEU A CA 1
ATOM 6058 C C . LEU A 1 802 ? -22.610 -0.166 -8.590 1.00 94.25 802 LEU A C 1
ATOM 6060 O O . LEU A 1 802 ? -23.813 -0.319 -8.755 1.00 94.25 802 LEU A O 1
ATOM 6064 N N . ASN A 1 803 ? -21.850 0.481 -9.478 1.00 91.38 803 ASN A N 1
ATOM 6065 C CA . ASN A 1 803 ? -22.360 1.196 -10.655 1.00 91.38 803 ASN A CA 1
ATOM 6066 C C . ASN A 1 803 ? -21.974 0.565 -12.004 1.00 91.38 803 ASN A C 1
ATOM 6068 O O . ASN A 1 803 ? -22.095 1.207 -13.045 1.00 91.38 803 ASN A O 1
ATOM 6072 N N . ALA A 1 804 ? -21.476 -0.673 -12.015 1.00 88.88 804 ALA A N 1
ATOM 6073 C CA . ALA A 1 804 ? -21.083 -1.357 -13.245 1.00 88.88 804 ALA A CA 1
ATOM 6074 C C . ALA A 1 804 ? -21.159 -2.881 -13.097 1.00 88.88 804 ALA A C 1
ATOM 6076 O O . ALA A 1 804 ? -21.059 -3.434 -12.006 1.00 88.88 804 ALA A O 1
ATOM 6077 N N . ASN A 1 805 ? -21.268 -3.600 -14.214 1.00 90.38 805 ASN A N 1
ATOM 6078 C CA . ASN A 1 805 ? -21.180 -5.056 -14.182 1.00 90.38 805 ASN A CA 1
ATOM 6079 C C . ASN A 1 805 ? -19.706 -5.500 -14.060 1.00 90.38 805 ASN A C 1
ATOM 6081 O O . ASN A 1 805 ? -18.929 -5.377 -15.009 1.00 90.38 805 ASN A O 1
ATOM 6085 N N . HIS A 1 806 ? -19.325 -6.032 -12.895 1.00 89.56 806 HIS A N 1
ATOM 6086 C CA . HIS A 1 806 ? -17.949 -6.459 -12.588 1.00 89.56 806 HIS A CA 1
ATOM 6087 C C . HIS A 1 806 ? -17.395 -7.510 -13.562 1.00 89.56 806 HIS A C 1
ATOM 6089 O O . HIS A 1 806 ? -16.231 -7.418 -13.953 1.00 89.56 806 HIS A O 1
ATOM 6095 N N . TYR A 1 807 ? -18.231 -8.444 -14.035 1.00 90.06 807 TYR A N 1
ATOM 6096 C CA . TYR A 1 807 ? -17.831 -9.425 -15.049 1.00 90.06 807 TYR A CA 1
ATOM 6097 C C . TYR A 1 807 ? -17.464 -8.756 -16.381 1.00 90.06 807 TYR A C 1
ATOM 6099 O O . TYR A 1 807 ? -16.408 -9.038 -16.950 1.00 90.06 807 TYR A O 1
ATOM 6107 N N . ASN A 1 808 ? -18.286 -7.815 -16.850 1.00 89.81 808 ASN A N 1
ATOM 6108 C CA . ASN A 1 808 ? -18.035 -7.075 -18.087 1.00 89.81 808 ASN A CA 1
ATOM 6109 C C . ASN A 1 808 ? -16.755 -6.230 -18.027 1.00 89.81 808 ASN A C 1
ATOM 6111 O O . ASN A 1 808 ? -16.075 -6.110 -19.042 1.00 89.81 808 ASN A O 1
ATOM 6115 N N . VAL A 1 809 ? -16.418 -5.672 -16.859 1.00 87.00 809 VAL A N 1
ATOM 6116 C CA . VAL A 1 809 ? -15.205 -4.857 -16.674 1.00 87.00 809 VAL A CA 1
ATOM 6117 C C . VAL A 1 809 ? -13.942 -5.721 -16.580 1.00 87.00 809 VAL A C 1
ATOM 6119 O O . VAL A 1 809 ? -12.932 -5.389 -17.198 1.00 87.00 809 VAL A O 1
ATOM 6122 N N . TYR A 1 810 ? -13.980 -6.820 -15.817 1.00 89.50 810 TYR A N 1
ATOM 6123 C CA . TYR A 1 810 ? -12.765 -7.540 -15.414 1.00 89.50 810 TYR A CA 1
ATOM 6124 C C . TYR A 1 810 ? -12.587 -8.945 -16.008 1.00 89.50 810 TYR A C 1
ATOM 6126 O O . TYR A 1 810 ? -11.501 -9.495 -15.873 1.00 89.50 810 TYR A O 1
ATOM 6134 N N . TYR A 1 811 ? -13.591 -9.539 -16.659 1.00 90.62 811 TYR A N 1
ATOM 6135 C CA . TYR A 1 811 ? -13.515 -10.929 -17.149 1.00 90.62 811 TYR A CA 1
ATOM 6136 C C . TYR A 1 811 ? -13.989 -11.108 -18.598 1.00 90.62 811 TYR A C 1
ATOM 6138 O O . TYR A 1 811 ? -13.532 -12.017 -19.291 1.00 90.62 811 TYR A O 1
ATOM 6146 N N . LYS A 1 812 ? -14.873 -10.241 -19.108 1.00 90.06 812 LYS A N 1
ATOM 6147 C CA . LYS A 1 812 ? -15.348 -10.327 -20.496 1.00 90.06 812 LYS A CA 1
ATOM 6148 C C . LYS A 1 812 ? -14.188 -10.185 -21.493 1.00 90.06 812 LYS A C 1
ATOM 6150 O O . LYS A 1 812 ? -13.429 -9.211 -21.471 1.00 90.06 812 LYS A O 1
ATOM 6155 N N . GLY A 1 813 ? -14.090 -11.168 -22.388 1.00 88.94 813 GLY A N 1
ATOM 6156 C CA . GLY A 1 813 ? -13.050 -11.249 -23.416 1.00 88.94 813 GLY A CA 1
ATOM 6157 C C . GLY A 1 813 ? -11.668 -11.668 -22.906 1.00 88.94 813 GLY A C 1
ATOM 6158 O O . GLY A 1 813 ? -10.714 -11.556 -23.665 1.00 88.94 813 GLY A O 1
ATOM 6159 N N . MET A 1 814 ? -11.537 -12.119 -21.653 1.00 92.75 814 MET A N 1
ATOM 6160 C CA . MET A 1 814 ? -10.278 -12.667 -21.136 1.00 92.75 814 MET A CA 1
ATOM 6161 C C . MET A 1 814 ? -10.159 -14.171 -21.439 1.00 92.75 814 MET A C 1
ATOM 6163 O O . MET A 1 814 ? -11.179 -14.868 -21.466 1.00 92.75 814 MET A O 1
ATOM 6167 N N . PRO A 1 815 ? -8.938 -14.700 -21.638 1.00 91.44 815 PRO A N 1
ATOM 6168 C CA . PRO A 1 815 ? -8.717 -16.117 -21.903 1.00 91.44 815 PRO A CA 1
ATOM 6169 C C . PRO A 1 815 ? -9.095 -17.003 -20.710 1.00 91.44 815 PRO A C 1
ATOM 6171 O O . PRO A 1 815 ? -9.032 -16.601 -19.544 1.00 91.44 815 PRO A O 1
ATOM 6174 N N . VAL A 1 816 ? -9.440 -18.254 -21.014 1.00 89.00 816 VAL A N 1
ATOM 6175 C CA . VAL A 1 816 ? -9.674 -19.307 -20.021 1.00 89.00 816 VAL A CA 1
ATOM 6176 C C . VAL A 1 816 ? -8.370 -20.059 -19.763 1.00 89.00 816 VAL A C 1
ATOM 6178 O O . VAL A 1 816 ? -7.763 -20.595 -20.686 1.00 89.00 816 VAL A O 1
ATOM 6181 N N . TRP A 1 817 ? -7.969 -20.154 -18.498 1.00 81.94 817 TRP A N 1
ATOM 6182 C CA . TRP A 1 817 ? -6.825 -20.936 -18.038 1.00 81.94 817 TRP A CA 1
ATOM 6183 C C . TRP A 1 817 ? -7.270 -21.959 -16.990 1.00 81.94 817 TRP A C 1
ATOM 6185 O O . TRP A 1 817 ? -7.917 -21.605 -16.003 1.00 81.94 817 TRP A O 1
ATOM 6195 N N . ASN A 1 818 ? -6.952 -23.242 -17.197 1.00 82.06 818 ASN A N 1
ATOM 6196 C CA . ASN A 1 818 ? -7.357 -24.352 -16.317 1.00 82.06 818 ASN A CA 1
ATOM 6197 C C . ASN A 1 818 ? -8.856 -24.326 -15.930 1.00 82.06 818 ASN A C 1
ATOM 6199 O O . ASN A 1 818 ? -9.222 -24.541 -14.773 1.00 82.06 818 ASN A O 1
ATOM 6203 N N . GLY A 1 819 ? -9.726 -24.022 -16.901 1.00 80.94 819 GLY A N 1
ATOM 6204 C CA . GLY A 1 819 ? -11.180 -23.945 -16.713 1.00 80.94 819 GLY A CA 1
ATOM 6205 C C . GLY A 1 819 ? -11.689 -22.688 -15.992 1.00 80.94 819 GLY A C 1
ATOM 6206 O O . GLY A 1 819 ? -12.870 -22.630 -15.662 1.00 80.94 819 GLY A O 1
ATOM 6207 N N . LYS A 1 820 ? -10.839 -21.682 -15.742 1.00 83.38 820 LYS A N 1
ATOM 6208 C CA . LYS A 1 820 ? -11.223 -20.404 -15.120 1.00 83.38 820 LYS A CA 1
ATOM 6209 C C . LYS A 1 820 ? -10.864 -19.230 -16.028 1.00 83.38 820 LYS A C 1
ATOM 6211 O O . LYS A 1 820 ? -9.771 -19.191 -16.582 1.00 83.38 820 LYS A O 1
ATOM 6216 N N . ILE A 1 821 ? -11.766 -18.265 -16.170 1.00 89.69 821 ILE A N 1
ATOM 6217 C CA . ILE A 1 821 ? -11.518 -17.037 -16.942 1.00 89.69 821 ILE A CA 1
ATOM 6218 C C . ILE A 1 821 ? -10.518 -16.173 -16.165 1.00 89.69 821 ILE A C 1
ATOM 6220 O O . ILE A 1 821 ? -10.752 -15.909 -14.986 1.00 89.69 821 ILE A O 1
ATOM 6224 N N . LEU A 1 822 ? -9.414 -15.752 -16.788 1.00 92.12 822 LEU A N 1
ATOM 6225 C CA . LEU A 1 822 ? -8.444 -14.855 -16.150 1.00 92.12 822 LEU A CA 1
ATOM 6226 C C . LEU A 1 822 ? -9.035 -13.456 -15.924 1.00 92.12 822 LEU A C 1
ATOM 6228 O O . LEU A 1 822 ? -9.951 -13.024 -16.622 1.00 92.12 822 LEU A O 1
ATOM 6232 N N . ARG A 1 823 ? -8.496 -12.722 -14.948 1.00 92.50 823 ARG A N 1
ATOM 6233 C CA . ARG A 1 823 ? -8.927 -11.356 -14.638 1.00 92.50 823 ARG A CA 1
ATOM 6234 C C . ARG A 1 823 ? -8.088 -10.336 -15.416 1.00 92.50 823 ARG A C 1
ATOM 6236 O O . ARG A 1 823 ? -6.862 -10.362 -15.350 1.00 92.50 823 ARG A O 1
ATOM 6243 N N . ARG A 1 824 ? -8.746 -9.404 -16.104 1.00 90.25 824 ARG A N 1
ATOM 6244 C CA . ARG A 1 824 ? -8.138 -8.229 -16.745 1.00 90.25 824 ARG A CA 1
ATOM 6245 C C . ARG A 1 824 ? -7.553 -7.290 -15.692 1.00 90.25 824 ARG A C 1
ATOM 6247 O O . ARG A 1 824 ? -8.229 -6.970 -14.716 1.00 90.25 824 ARG A O 1
ATOM 6254 N N . HIS A 1 825 ? -6.343 -6.799 -15.940 1.00 87.31 825 HIS A N 1
ATOM 6255 C CA . HIS A 1 825 ? -5.717 -5.720 -15.166 1.00 87.31 825 HIS A CA 1
ATOM 6256 C C . HIS A 1 825 ? -5.433 -4.491 -16.048 1.00 87.31 825 HIS A C 1
ATOM 6258 O O . HIS A 1 825 ? -5.786 -3.359 -15.702 1.00 87.31 825 HIS A O 1
ATOM 6264 N N . GLY A 1 826 ? -4.918 -4.719 -17.262 1.00 81.31 826 GLY A N 1
ATOM 6265 C CA . GLY A 1 826 ? -4.713 -3.670 -18.264 1.00 81.31 826 GLY A CA 1
ATOM 6266 C C . GLY A 1 826 ? -3.431 -2.855 -18.078 1.00 81.31 826 GLY A C 1
ATOM 6267 O O . GLY A 1 826 ? -3.362 -1.725 -18.555 1.00 81.31 826 GLY A O 1
ATOM 6268 N N . ASP A 1 827 ? -2.425 -3.413 -17.405 1.00 84.38 827 ASP A N 1
ATOM 6269 C CA . ASP A 1 827 ? -1.044 -2.916 -17.447 1.00 84.38 827 ASP A CA 1
ATOM 6270 C C . ASP A 1 827 ? -0.202 -3.855 -18.318 1.00 84.38 827 ASP A C 1
ATOM 6272 O O . ASP A 1 827 ? -0.470 -5.055 -18.376 1.00 84.38 827 ASP A O 1
ATOM 6276 N N . VAL A 1 828 ? 0.838 -3.330 -18.961 1.00 85.38 828 VAL A N 1
ATOM 6277 C CA . VAL A 1 828 ? 1.842 -4.133 -19.670 1.00 85.38 828 VAL A CA 1
ATOM 6278 C C . VAL A 1 828 ? 2.977 -4.462 -18.713 1.00 85.38 828 VAL A C 1
ATOM 6280 O O . VAL A 1 828 ? 3.482 -3.585 -18.010 1.00 85.38 828 VAL A O 1
ATOM 6283 N N . PHE A 1 829 ? 3.390 -5.725 -18.695 1.00 90.25 829 PHE A N 1
ATOM 6284 C CA . PHE A 1 829 ? 4.494 -6.199 -17.870 1.00 90.25 829 PHE A CA 1
ATOM 6285 C C . PHE A 1 829 ? 5.513 -6.984 -18.696 1.00 90.25 829 PHE A C 1
ATOM 6287 O O . PHE A 1 829 ? 5.163 -7.730 -19.606 1.00 90.25 829 PHE A O 1
ATOM 6294 N N . GLU A 1 830 ? 6.783 -6.824 -18.334 1.00 88.50 830 GLU A N 1
ATOM 6295 C CA . GLU A 1 830 ? 7.903 -7.658 -18.772 1.00 88.50 830 GLU A CA 1
ATOM 6296 C C . GLU A 1 830 ? 8.250 -8.619 -17.633 1.00 88.50 830 GLU A C 1
ATOM 6298 O O . GLU A 1 830 ? 8.553 -8.173 -16.525 1.00 88.50 830 GLU A O 1
ATOM 6303 N N . HIS A 1 831 ? 8.254 -9.922 -17.900 1.00 93.25 831 HIS A N 1
ATOM 6304 C CA . HIS A 1 831 ? 8.970 -10.894 -17.085 1.00 93.25 831 HIS A CA 1
ATOM 6305 C C . HIS A 1 831 ? 10.380 -11.049 -17.670 1.00 93.25 831 HIS A C 1
ATOM 6307 O O . HIS A 1 831 ? 10.559 -11.445 -18.819 1.00 93.25 831 HIS A O 1
ATOM 6313 N N . THR A 1 832 ? 11.387 -10.666 -16.894 1.00 90.62 832 THR A N 1
ATOM 6314 C CA . THR A 1 832 ? 12.783 -10.536 -17.333 1.00 90.62 832 THR A CA 1
ATOM 6315 C C . THR A 1 832 ? 13.510 -11.884 -17.363 1.00 90.62 832 THR A C 1
ATOM 6317 O O . THR A 1 832 ? 13.167 -12.818 -16.639 1.00 90.62 832 THR A O 1
ATOM 6320 N N . SER A 1 833 ? 14.636 -11.955 -18.083 1.00 89.50 833 SER A N 1
ATOM 6321 C CA . SER A 1 833 ? 15.544 -13.120 -18.078 1.00 89.50 833 SER A CA 1
ATOM 6322 C C . SER A 1 833 ? 16.161 -13.463 -16.715 1.00 89.50 833 SER A C 1
ATOM 6324 O O . SER A 1 833 ? 16.780 -14.514 -16.565 1.00 89.50 833 SER A O 1
ATOM 6326 N N . ARG A 1 834 ? 15.992 -12.592 -15.713 1.00 87.44 834 ARG A N 1
ATOM 6327 C CA . ARG A 1 834 ? 16.471 -12.781 -14.337 1.00 87.44 834 ARG A CA 1
ATOM 6328 C C . ARG A 1 834 ? 15.346 -13.091 -13.338 1.00 87.44 834 ARG A C 1
ATOM 6330 O O . ARG A 1 834 ? 15.622 -13.108 -12.143 1.00 87.44 834 ARG A O 1
ATOM 6337 N N . GLY A 1 835 ? 14.112 -13.317 -13.800 1.00 89.62 835 GLY A N 1
ATOM 6338 C CA . GLY A 1 835 ? 12.966 -13.679 -12.952 1.00 89.62 835 GLY A CA 1
ATOM 6339 C C . GLY A 1 835 ? 12.233 -12.505 -12.286 1.00 89.62 835 GLY A C 1
ATOM 6340 O O . GLY A 1 835 ? 11.324 -12.722 -11.491 1.00 89.62 835 GLY A O 1
ATOM 6341 N N . TYR A 1 836 ? 12.622 -11.262 -12.583 1.00 92.81 836 TYR A N 1
ATOM 6342 C CA . TYR A 1 836 ? 11.936 -10.054 -12.104 1.00 92.81 836 TYR A CA 1
ATOM 6343 C C . TYR A 1 836 ? 10.816 -9.638 -13.051 1.00 92.81 836 TYR A C 1
ATOM 6345 O O . TYR A 1 836 ? 10.899 -9.889 -14.253 1.00 92.81 836 TYR A O 1
ATOM 6353 N N . TYR A 1 837 ? 9.840 -8.911 -12.522 1.00 92.50 837 TYR A N 1
ATOM 6354 C CA . TYR A 1 837 ? 8.756 -8.277 -13.262 1.00 92.50 837 TYR A CA 1
ATOM 6355 C C . TYR A 1 837 ? 9.007 -6.769 -13.360 1.00 92.50 837 TYR A C 1
ATOM 6357 O O . TYR A 1 837 ? 9.351 -6.132 -12.364 1.00 92.50 837 TYR A O 1
ATOM 6365 N N . ARG A 1 838 ? 8.788 -6.166 -14.529 1.00 88.38 838 ARG A N 1
ATOM 6366 C CA . ARG A 1 838 ? 8.794 -4.705 -14.704 1.00 88.38 838 ARG A CA 1
ATOM 6367 C C . ARG A 1 838 ? 7.464 -4.230 -15.257 1.00 88.38 838 ARG A C 1
ATOM 6369 O O . ARG A 1 838 ? 6.979 -4.785 -16.239 1.00 88.38 838 ARG A O 1
ATOM 6376 N N . ALA A 1 839 ? 6.908 -3.191 -14.641 1.00 83.69 839 ALA A N 1
ATOM 6377 C CA . ALA A 1 839 ? 5.746 -2.497 -15.174 1.00 83.69 839 ALA A CA 1
ATOM 6378 C C . ALA A 1 839 ? 6.178 -1.568 -16.315 1.00 83.69 839 ALA A C 1
ATOM 6380 O O . ALA A 1 839 ? 7.058 -0.724 -16.141 1.00 83.69 839 ALA A O 1
ATOM 6381 N N . HIS A 1 840 ? 5.502 -1.692 -17.451 1.00 77.44 840 HIS A N 1
ATOM 6382 C CA . HIS A 1 840 ? 5.654 -0.847 -18.637 1.00 77.44 840 HIS A CA 1
ATOM 6383 C C . HIS A 1 840 ? 4.425 0.057 -18.833 1.00 77.44 840 HIS A C 1
ATOM 6385 O O . HIS A 1 840 ? 4.110 0.489 -19.937 1.00 77.44 840 HIS A O 1
ATOM 6391 N N . GLY A 1 841 ? 3.728 0.389 -17.742 1.00 71.69 841 GLY A N 1
ATOM 6392 C CA . GLY A 1 841 ? 2.571 1.285 -17.748 1.00 71.69 841 GLY A CA 1
ATOM 6393 C C . GLY A 1 841 ? 1.273 0.625 -18.224 1.00 71.69 841 GLY A C 1
ATOM 6394 O O . GLY A 1 841 ? 1.148 -0.596 -18.268 1.00 71.69 841 GLY A O 1
ATOM 6395 N N . ARG A 1 842 ? 0.272 1.455 -18.535 1.00 72.44 842 ARG A N 1
ATOM 6396 C CA . ARG A 1 842 ? -1.070 1.014 -18.940 1.00 72.44 842 ARG A CA 1
ATOM 6397 C C . ARG A 1 842 ? -1.072 0.471 -20.365 1.00 72.44 842 ARG A C 1
ATOM 6399 O O . ARG A 1 842 ? -0.527 1.119 -21.251 1.00 72.44 842 ARG A O 1
ATOM 6406 N N . ALA A 1 843 ? -1.793 -0.622 -20.606 1.00 72.94 843 ALA A N 1
ATOM 6407 C CA . ALA A 1 843 ? -2.091 -1.105 -21.954 1.00 72.94 843 ALA A CA 1
ATOM 6408 C C . ALA A 1 843 ? -2.832 -0.033 -22.781 1.00 72.94 843 ALA A C 1
ATOM 6410 O O . ALA A 1 843 ? -2.498 0.180 -23.942 1.00 72.94 843 ALA A O 1
ATOM 6411 N N . ASP A 1 844 ? -3.740 0.731 -22.160 1.00 67.19 844 ASP A N 1
ATOM 6412 C CA . ASP A 1 844 ? -4.444 1.871 -22.772 1.00 67.19 844 ASP A CA 1
ATOM 6413 C C . ASP A 1 844 ? -3.606 3.173 -22.908 1.00 67.19 844 ASP A C 1
ATOM 6415 O O . ASP A 1 844 ? -3.996 4.098 -23.628 1.00 67.19 844 ASP A O 1
ATOM 6419 N N . ASP A 1 845 ? -2.416 3.232 -22.293 1.00 63.66 845 ASP A N 1
ATOM 6420 C CA . ASP A 1 845 ? -1.393 4.261 -22.567 1.00 63.66 845 ASP A CA 1
ATOM 6421 C C . ASP A 1 845 ? -0.225 3.726 -23.426 1.00 63.66 845 ASP A C 1
ATOM 6423 O O . ASP A 1 845 ? 0.767 4.444 -23.606 1.00 63.66 845 ASP A O 1
ATOM 6427 N N . THR A 1 846 ? -0.312 2.498 -23.964 1.00 60.53 846 THR A N 1
ATOM 6428 C CA . THR A 1 846 ? 0.606 2.084 -25.035 1.00 60.53 846 THR A CA 1
ATOM 6429 C C . THR A 1 846 ? 0.259 2.817 -26.320 1.00 60.53 846 THR A C 1
ATOM 6431 O O . THR A 1 846 ? -0.908 3.071 -26.621 1.00 60.53 846 THR A O 1
ATOM 6434 N N . MET A 1 847 ? 1.298 3.186 -27.057 1.00 74.19 847 MET A N 1
ATOM 6435 C CA . MET A 1 847 ? 1.204 3.911 -28.316 1.00 74.19 847 MET A CA 1
ATOM 6436 C C . MET A 1 847 ? 1.652 2.991 -29.444 1.00 74.19 847 MET A C 1
ATOM 6438 O O . MET A 1 847 ? 2.571 2.191 -29.254 1.00 74.19 847 MET A O 1
ATOM 6442 N N . ASN A 1 848 ? 1.040 3.112 -30.619 1.00 64.75 848 ASN A N 1
ATOM 6443 C CA . ASN A 1 848 ? 1.447 2.373 -31.812 1.00 64.75 848 ASN A CA 1
ATOM 6444 C C . ASN A 1 848 ? 2.212 3.294 -32.771 1.00 64.75 848 ASN A C 1
ATOM 6446 O O . ASN A 1 848 ? 1.638 3.911 -33.674 1.00 64.75 848 ASN A O 1
ATOM 6450 N N . LEU A 1 849 ? 3.528 3.376 -32.562 1.00 70.44 849 LEU A N 1
ATOM 6451 C CA . LEU A 1 849 ? 4.430 4.203 -33.355 1.00 70.44 849 LEU A CA 1
ATOM 6452 C C . LEU A 1 849 ? 4.975 3.387 -34.533 1.00 70.44 849 LEU A C 1
ATOM 6454 O O . LEU A 1 849 ? 5.899 2.591 -34.386 1.00 70.44 849 LEU A O 1
ATOM 6458 N N . GLY A 1 850 ? 4.394 3.575 -35.716 1.00 59.31 850 GLY A N 1
ATOM 6459 C CA . GLY A 1 850 ? 4.866 2.933 -36.951 1.00 59.31 850 GLY A CA 1
ATOM 6460 C C . GLY A 1 850 ? 4.692 1.408 -36.996 1.00 59.31 850 GLY A C 1
ATOM 6461 O O . GLY A 1 850 ? 5.480 0.736 -37.652 1.00 59.31 850 GLY A O 1
ATOM 6462 N N . GLY A 1 851 ? 3.696 0.856 -36.295 1.00 48.34 851 GLY A N 1
ATOM 6463 C CA . GLY A 1 851 ? 3.479 -0.593 -36.164 1.00 48.34 851 GLY A CA 1
ATOM 6464 C C . GLY A 1 851 ? 4.084 -1.200 -34.893 1.00 48.34 851 GLY A C 1
ATOM 6465 O O . GLY A 1 851 ? 3.847 -2.370 -34.605 1.00 48.34 851 GLY A O 1
ATOM 6466 N N . ILE A 1 852 ? 4.840 -0.418 -34.117 1.00 51.97 852 ILE A N 1
ATOM 6467 C CA . ILE A 1 852 ? 5.530 -0.865 -32.906 1.00 51.97 852 ILE A CA 1
ATOM 6468 C C . ILE A 1 852 ? 4.759 -0.365 -31.679 1.00 51.97 852 ILE A C 1
ATOM 6470 O O . ILE A 1 852 ? 4.620 0.844 -31.472 1.00 51.97 852 ILE A O 1
ATOM 6474 N N . LYS A 1 853 ? 4.283 -1.297 -30.844 1.00 59.84 853 LYS A N 1
ATOM 6475 C CA . LYS A 1 853 ? 3.718 -0.985 -29.523 1.00 59.84 853 LYS A CA 1
ATOM 6476 C C . LYS A 1 853 ? 4.837 -0.528 -28.584 1.00 59.84 853 LYS A C 1
ATOM 6478 O O . LYS A 1 853 ? 5.828 -1.235 -28.427 1.00 59.84 853 LYS A O 1
ATOM 6483 N N . VAL A 1 854 ? 4.668 0.623 -27.938 1.00 67.81 854 VAL A N 1
ATOM 6484 C CA . VAL A 1 854 ? 5.631 1.166 -26.967 1.00 67.81 854 VAL A CA 1
ATOM 6485 C C . VAL A 1 854 ? 4.927 1.849 -25.800 1.00 67.81 854 VAL A C 1
ATOM 6487 O O . VAL A 1 854 ? 3.846 2.421 -25.949 1.00 67.81 854 VAL A O 1
ATOM 6490 N N . SER A 1 855 ? 5.545 1.794 -24.622 1.00 69.62 855 SER A N 1
ATOM 6491 C CA . SER A 1 855 ? 5.068 2.503 -23.438 1.00 69.62 855 SER A CA 1
ATOM 6492 C C . SER A 1 855 ? 5.357 4.002 -23.514 1.00 69.62 855 SER A C 1
ATOM 6494 O O . SER A 1 855 ? 6.482 4.417 -23.796 1.00 69.62 855 SER A O 1
ATOM 6496 N N . SER A 1 856 ? 4.371 4.824 -23.151 1.00 79.88 856 SER A N 1
ATOM 6497 C CA . SER A 1 856 ? 4.593 6.248 -22.863 1.00 79.88 856 SER A CA 1
ATOM 6498 C C . SER A 1 856 ? 5.660 6.460 -21.780 1.00 79.88 856 SER A C 1
ATOM 6500 O O . SER A 1 856 ? 6.563 7.272 -21.962 1.00 79.88 856 SER A O 1
ATOM 6502 N N . VAL A 1 857 ? 5.630 5.664 -20.706 1.00 74.12 857 VAL A N 1
ATOM 6503 C CA . VAL A 1 857 ? 6.538 5.774 -19.546 1.00 74.12 857 VAL A CA 1
ATOM 6504 C C . VAL A 1 857 ? 8.002 5.530 -19.922 1.00 74.12 857 VAL A C 1
ATOM 6506 O O . VAL A 1 857 ? 8.910 6.144 -19.361 1.00 74.12 857 VAL A O 1
ATOM 6509 N N . GLU A 1 858 ? 8.254 4.633 -20.872 1.00 65.81 858 GLU A N 1
ATOM 6510 C CA . GLU A 1 858 ? 9.613 4.298 -21.302 1.00 65.81 858 GLU A CA 1
ATOM 6511 C C . GLU A 1 858 ? 10.253 5.435 -22.114 1.00 65.81 858 GLU A C 1
ATOM 6513 O O . GLU A 1 858 ? 11.414 5.788 -21.892 1.00 65.81 858 GLU A O 1
ATOM 6518 N N . ILE A 1 859 ? 9.466 6.076 -22.983 1.00 82.81 859 ILE A N 1
ATOM 6519 C CA . ILE A 1 859 ? 9.875 7.275 -23.722 1.00 82.81 859 ILE A CA 1
ATOM 6520 C C . ILE A 1 859 ? 10.054 8.465 -22.766 1.00 82.81 859 ILE A C 1
ATOM 6522 O O . ILE A 1 859 ? 11.083 9.137 -22.822 1.00 82.81 859 ILE A O 1
ATOM 6526 N N . GLU A 1 860 ? 9.111 8.686 -21.843 1.00 86.31 860 GLU A N 1
ATOM 6527 C CA . GLU A 1 860 ? 9.187 9.730 -20.806 1.00 86.31 860 GLU A CA 1
ATOM 6528 C C . GLU A 1 860 ? 10.472 9.614 -19.976 1.00 86.31 860 GLU A C 1
ATOM 6530 O O . GLU A 1 860 ? 11.190 10.598 -19.799 1.00 86.31 860 GLU A O 1
ATOM 6535 N N . ARG A 1 861 ? 10.828 8.401 -19.525 1.00 76.62 861 ARG A N 1
ATOM 6536 C CA . ARG A 1 861 ? 12.070 8.142 -18.775 1.00 76.62 861 ARG A CA 1
ATOM 6537 C C . ARG A 1 861 ? 13.319 8.587 -19.543 1.00 76.62 861 ARG A C 1
ATOM 6539 O O . ARG A 1 861 ? 14.273 9.049 -18.921 1.00 76.62 861 ARG A O 1
ATOM 6546 N N . ILE A 1 862 ? 13.329 8.446 -20.868 1.00 80.69 862 ILE A N 1
ATOM 6547 C CA . ILE A 1 862 ? 14.455 8.867 -21.706 1.00 80.69 862 ILE A CA 1
ATOM 6548 C C . ILE A 1 862 ? 14.450 10.374 -21.930 1.00 80.69 862 ILE A C 1
ATOM 6550 O O . ILE A 1 862 ? 15.501 10.985 -21.751 1.00 80.69 862 ILE A O 1
ATOM 6554 N N . CYS A 1 863 ? 13.304 10.974 -22.263 1.00 88.00 863 CYS A N 1
ATOM 6555 C CA . CYS A 1 863 ? 13.186 12.419 -22.472 1.00 88.00 863 CYS A CA 1
ATOM 6556 C C . CYS A 1 863 ? 13.527 13.215 -21.199 1.00 88.00 863 CYS A C 1
ATOM 6558 O O . CYS A 1 863 ? 14.292 14.172 -21.275 1.00 88.00 863 CYS A O 1
ATOM 6560 N N . ASN A 1 864 ? 13.083 12.753 -20.023 1.00 85.25 864 ASN A N 1
ATOM 6561 C CA . ASN A 1 864 ? 13.432 13.331 -18.713 1.00 85.25 864 ASN A CA 1
ATOM 6562 C C . ASN A 1 864 ? 14.945 13.346 -18.417 1.00 85.25 864 ASN A C 1
ATOM 6564 O O . ASN A 1 864 ? 15.382 14.062 -17.525 1.00 85.25 864 ASN A O 1
ATOM 6568 N N . ALA A 1 865 ? 15.743 12.543 -19.127 1.00 82.88 865 ALA A N 1
ATOM 6569 C CA . ALA A 1 865 ? 17.189 12.426 -18.941 1.00 82.88 865 ALA A CA 1
ATOM 6570 C C . ALA A 1 865 ? 18.005 13.080 -20.076 1.00 82.88 865 ALA A C 1
ATOM 6572 O O . ALA A 1 865 ? 19.196 12.788 -20.212 1.00 82.88 865 ALA A O 1
ATOM 6573 N N . VAL A 1 866 ? 17.377 13.897 -20.933 1.00 86.12 866 VAL A N 1
ATOM 6574 C CA . VAL A 1 866 ? 18.054 14.594 -22.045 1.00 86.12 866 VAL A CA 1
ATOM 6575 C C . VAL A 1 866 ? 18.581 15.969 -21.641 1.00 86.12 866 VAL A C 1
ATOM 6577 O O . VAL A 1 866 ? 19.658 16.341 -22.097 1.00 86.12 866 VAL A O 1
ATOM 6580 N N . ASP A 1 867 ? 17.858 16.703 -20.796 1.00 85.25 867 ASP A N 1
ATOM 6581 C CA . ASP A 1 867 ? 18.191 18.080 -20.424 1.00 85.25 867 ASP A CA 1
ATOM 6582 C C . ASP A 1 867 ? 17.833 18.337 -18.950 1.00 85.25 867 ASP A C 1
ATOM 6584 O O . ASP A 1 867 ? 16.749 17.974 -18.497 1.00 85.25 867 ASP A O 1
ATOM 6588 N N . SER A 1 868 ? 18.743 18.951 -18.190 1.00 83.19 868 SER A N 1
ATOM 6589 C CA . SER A 1 868 ? 18.559 19.255 -16.763 1.00 83.19 868 SER A CA 1
ATOM 6590 C C . SER A 1 868 ? 17.573 20.395 -16.483 1.00 83.19 868 SER A C 1
ATOM 6592 O O . SER A 1 868 ? 17.180 20.589 -15.336 1.00 83.19 868 SER A O 1
ATOM 6594 N N . SER A 1 869 ? 17.165 21.157 -17.500 1.00 86.50 869 SER A N 1
ATOM 6595 C CA . SER A 1 869 ? 16.087 22.148 -17.392 1.00 86.50 869 SER A CA 1
ATOM 6596 C C . SER A 1 869 ? 14.694 21.511 -17.321 1.00 86.50 869 SER A C 1
ATOM 6598 O O . SER A 1 869 ? 13.743 22.188 -16.938 1.00 86.50 869 SER A O 1
ATOM 6600 N N . ILE A 1 870 ? 14.557 20.221 -17.647 1.00 87.88 870 ILE A N 1
ATOM 6601 C CA . ILE A 1 870 ? 13.288 19.489 -17.612 1.00 87.88 870 ILE A CA 1
ATOM 6602 C C . ILE A 1 870 ? 12.945 19.093 -16.172 1.00 87.88 870 ILE A C 1
ATOM 6604 O O . ILE A 1 870 ? 13.740 18.452 -15.483 1.00 87.88 870 ILE A O 1
ATOM 6608 N N . LEU A 1 871 ? 11.726 19.421 -15.745 1.00 84.00 871 LEU A N 1
ATOM 6609 C CA . LEU A 1 871 ? 11.116 18.892 -14.524 1.00 84.00 871 LEU A CA 1
ATOM 6610 C C . LEU A 1 871 ? 10.493 17.516 -14.791 1.00 84.00 871 LEU A C 1
ATOM 6612 O O . LEU A 1 871 ? 10.683 16.566 -14.025 1.00 84.00 871 LEU A O 1
ATOM 6616 N N . GLU A 1 872 ? 9.737 17.414 -15.888 1.00 87.75 872 GLU A N 1
ATOM 6617 C CA . GLU A 1 872 ? 9.106 16.176 -16.343 1.00 87.75 872 GLU A CA 1
ATOM 6618 C C . GLU A 1 872 ? 8.596 16.236 -17.791 1.00 87.75 872 GLU A C 1
ATOM 6620 O O . GLU A 1 872 ? 8.490 17.298 -18.405 1.00 87.75 872 GLU A O 1
ATOM 6625 N N . THR A 1 873 ? 8.220 15.072 -18.321 1.00 91.94 873 THR A N 1
ATOM 6626 C CA . THR A 1 873 ? 7.598 14.901 -19.633 1.00 91.94 873 THR A CA 1
ATOM 6627 C C . THR A 1 873 ? 6.427 13.923 -19.578 1.00 91.94 873 THR A C 1
ATOM 6629 O O . THR A 1 873 ? 6.373 13.045 -18.716 1.00 91.94 873 THR A O 1
ATOM 6632 N N . ALA A 1 874 ? 5.504 14.058 -20.531 1.00 90.62 874 ALA A N 1
ATOM 6633 C CA . ALA A 1 874 ? 4.474 13.071 -20.836 1.00 90.62 874 ALA A CA 1
ATOM 6634 C C . ALA A 1 874 ? 4.478 12.748 -22.333 1.00 90.62 874 ALA A C 1
ATOM 6636 O O . ALA A 1 874 ? 4.363 13.647 -23.168 1.00 90.62 874 ALA A O 1
ATOM 6637 N N . ALA A 1 875 ? 4.576 11.467 -22.674 1.00 90.06 875 ALA A N 1
ATOM 6638 C CA . ALA A 1 875 ? 4.529 10.989 -24.047 1.00 90.06 875 ALA A CA 1
ATOM 6639 C C . ALA A 1 875 ? 3.102 10.570 -24.409 1.00 90.06 875 ALA A C 1
ATOM 6641 O O . ALA A 1 875 ? 2.447 9.840 -23.661 1.00 90.06 875 ALA A O 1
ATOM 6642 N N . ILE A 1 876 ? 2.620 11.023 -25.566 1.00 89.50 876 ILE A N 1
ATOM 6643 C CA . ILE A 1 876 ? 1.303 10.664 -26.095 1.00 89.50 876 ILE A CA 1
ATOM 6644 C C . ILE A 1 876 ? 1.376 10.275 -27.575 1.00 89.50 876 ILE A C 1
ATOM 6646 O O . ILE A 1 876 ? 2.113 10.868 -28.365 1.00 89.50 876 ILE A O 1
ATOM 6650 N N . GLY A 1 877 ? 0.570 9.278 -27.941 1.00 85.94 877 GLY A N 1
ATOM 6651 C CA . GLY A 1 877 ? 0.329 8.871 -29.318 1.00 85.94 877 GLY A CA 1
ATOM 6652 C C . GLY A 1 877 ? -0.847 9.666 -29.861 1.00 85.94 877 GLY A C 1
ATOM 6653 O O . GLY A 1 877 ? -1.926 9.662 -29.269 1.00 85.94 877 GLY A O 1
ATOM 6654 N N . VAL A 1 878 ? -0.632 10.400 -30.950 1.00 83.56 878 VAL A N 1
ATOM 6655 C CA . VAL A 1 878 ? -1.671 11.207 -31.596 1.00 83.56 878 VAL A CA 1
ATOM 6656 C C . VAL A 1 878 ? -1.920 10.653 -32.999 1.00 83.56 878 VAL A C 1
ATOM 6658 O O . VAL A 1 878 ? -1.042 10.787 -33.862 1.00 83.56 878 VAL A O 1
ATOM 6661 N N . PRO A 1 879 ? -3.085 10.041 -33.277 1.00 68.75 879 PRO A N 1
ATOM 6662 C CA . PRO A 1 879 ? -3.397 9.572 -34.620 1.00 68.75 879 PRO A CA 1
ATOM 6663 C C . PRO A 1 879 ? -3.433 10.757 -35.608 1.00 68.75 879 PRO A C 1
ATOM 6665 O O . PRO A 1 879 ? -3.918 11.841 -35.266 1.00 68.75 879 PRO A O 1
ATOM 6668 N N . PRO A 1 880 ? -2.888 10.612 -36.827 1.00 68.50 880 PRO A N 1
ATOM 6669 C CA . PRO A 1 880 ? -2.983 11.644 -37.854 1.00 68.50 880 PRO A CA 1
ATOM 6670 C C . PRO A 1 880 ? -4.434 11.775 -38.372 1.00 68.50 880 PRO A C 1
ATOM 6672 O O . PRO A 1 880 ? -5.121 10.760 -38.499 1.00 68.50 880 PRO A O 1
ATOM 6675 N N . PRO A 1 881 ? -4.908 12.984 -38.745 1.00 60.50 881 PRO A N 1
ATOM 6676 C CA . PRO A 1 881 ? -6.304 13.206 -39.160 1.00 60.50 881 PRO A CA 1
ATOM 6677 C C . PRO A 1 881 ? -6.781 12.402 -40.380 1.00 60.50 881 PRO A C 1
ATOM 6679 O O . PRO A 1 881 ? -7.980 12.268 -40.591 1.00 60.50 881 PRO A O 1
ATOM 6682 N N . GLN A 1 882 ? -5.852 11.896 -41.192 1.00 52.19 882 GLN A N 1
ATOM 6683 C CA . GLN A 1 882 ? -6.117 11.131 -42.419 1.00 52.19 882 GLN A CA 1
ATOM 6684 C C . GLN A 1 882 ? -6.059 9.605 -42.193 1.00 52.19 882 GLN A C 1
ATOM 6686 O O . GLN A 1 882 ? -6.193 8.839 -43.143 1.00 52.19 882 GLN A O 1
ATOM 6691 N N . GLY A 1 883 ? -5.858 9.160 -40.946 1.00 49.47 883 GLY A N 1
ATOM 6692 C CA . GLY A 1 883 ? -5.554 7.768 -40.616 1.00 49.47 883 GLY A CA 1
ATOM 6693 C C . GLY A 1 883 ? -4.075 7.418 -40.823 1.00 49.47 883 GLY A C 1
ATOM 6694 O O . GLY A 1 883 ? -3.348 8.092 -41.551 1.00 49.47 883 GLY A O 1
ATOM 6695 N N . GLY A 1 884 ? -3.609 6.381 -40.123 1.00 53.03 884 GLY A N 1
ATOM 6696 C CA . GLY A 1 884 ? -2.204 5.961 -40.101 1.00 53.03 884 GLY A CA 1
ATOM 6697 C C . GLY A 1 884 ? -1.693 5.666 -38.683 1.00 53.03 884 GLY A C 1
ATOM 6698 O O . GLY A 1 884 ? -2.456 5.798 -37.723 1.00 53.03 884 GLY A O 1
ATOM 6699 N N . PRO A 1 885 ? -0.419 5.256 -38.536 1.00 55.44 885 PRO A N 1
ATOM 6700 C CA . PRO A 1 885 ? 0.203 5.035 -37.230 1.00 55.44 885 PRO A CA 1
ATOM 6701 C C . PRO A 1 885 ? 0.258 6.322 -36.397 1.00 55.44 885 PRO A C 1
ATOM 6703 O O . PRO A 1 885 ? 0.296 7.428 -36.941 1.00 55.44 885 PRO A O 1
ATOM 6706 N N . GLU A 1 886 ? 0.292 6.186 -35.072 1.00 77.62 886 GLU A N 1
ATOM 6707 C CA . GLU A 1 886 ? 0.300 7.338 -34.173 1.00 77.62 886 GLU A CA 1
ATOM 6708 C C . GLU A 1 886 ? 1.603 8.137 -34.285 1.00 77.62 886 GLU A C 1
ATOM 6710 O O . GLU A 1 886 ? 2.704 7.592 -34.397 1.00 77.62 886 GLU A O 1
ATOM 6715 N N . ARG A 1 887 ? 1.476 9.463 -34.209 1.00 86.31 887 ARG A N 1
ATOM 6716 C CA . ARG A 1 887 ? 2.600 10.392 -34.090 1.00 86.31 887 ARG A CA 1
ATOM 6717 C C . ARG A 1 887 ? 2.958 10.559 -32.622 1.00 86.31 887 ARG A C 1
ATOM 6719 O O . ARG A 1 887 ? 2.085 10.856 -31.809 1.00 86.31 887 ARG A O 1
ATOM 6726 N N . LEU A 1 888 ? 4.239 10.417 -32.294 1.00 90.69 888 LEU A N 1
ATOM 6727 C CA . LEU A 1 888 ? 4.740 10.658 -30.945 1.00 90.69 888 LEU A CA 1
ATOM 6728 C C . LEU A 1 888 ? 4.823 12.162 -30.664 1.00 90.69 888 LEU A C 1
ATOM 6730 O O . LEU A 1 888 ? 5.575 12.876 -31.333 1.00 90.69 888 LEU A O 1
ATOM 6734 N N . VAL A 1 889 ? 4.098 12.619 -29.648 1.00 92.62 889 VAL A N 1
ATOM 6735 C CA . VAL A 1 889 ? 4.172 13.985 -29.117 1.00 92.62 889 VAL A CA 1
ATOM 6736 C C . VAL A 1 889 ? 4.656 13.926 -27.671 1.00 92.62 889 VAL A C 1
ATOM 6738 O O . VAL A 1 889 ? 4.200 13.083 -26.898 1.00 92.62 889 VAL A O 1
ATOM 6741 N N . ILE A 1 890 ? 5.585 14.813 -27.310 1.00 93.94 890 ILE A N 1
ATOM 6742 C CA . ILE A 1 890 ? 6.105 14.945 -25.944 1.00 93.94 890 ILE A CA 1
ATOM 6743 C C . ILE A 1 890 ? 5.625 16.273 -25.361 1.00 93.94 890 ILE A C 1
ATOM 6745 O O . ILE A 1 890 ? 6.047 17.336 -25.811 1.00 93.94 890 ILE A O 1
ATOM 6749 N N . ALA A 1 891 ? 4.765 16.224 -24.347 1.00 93.38 891 ALA A N 1
ATOM 6750 C CA . ALA A 1 891 ? 4.547 17.373 -23.476 1.00 93.38 891 ALA A CA 1
ATOM 6751 C C . ALA A 1 891 ? 5.730 17.479 -22.500 1.00 93.38 891 ALA A C 1
ATOM 6753 O O . ALA A 1 891 ? 6.138 16.463 -21.937 1.00 93.38 891 ALA A O 1
ATOM 6754 N N . VAL A 1 892 ? 6.276 18.677 -22.300 1.00 92.69 892 VAL A N 1
ATOM 6755 C CA . VAL A 1 892 ? 7.405 18.953 -21.398 1.00 92.69 892 VAL A CA 1
ATOM 6756 C C . VAL A 1 892 ? 7.037 20.055 -20.409 1.00 92.69 892 VAL A C 1
ATOM 6758 O O . VAL A 1 892 ? 6.391 21.034 -20.777 1.00 92.69 892 VAL A O 1
ATOM 6761 N N . VAL A 1 893 ? 7.453 19.886 -19.157 1.00 90.69 893 VAL A N 1
ATOM 6762 C CA . VAL A 1 893 ? 7.397 20.906 -18.106 1.00 90.69 893 VAL A CA 1
ATOM 6763 C C . VAL A 1 893 ? 8.834 21.202 -17.687 1.00 90.69 893 VAL A C 1
ATOM 6765 O O . VAL A 1 893 ? 9.610 20.274 -17.441 1.00 90.69 893 VAL A O 1
ATOM 6768 N N . PHE A 1 894 ? 9.197 22.479 -17.620 1.00 89.50 894 PHE A N 1
ATOM 6769 C CA . PHE A 1 894 ? 10.530 22.924 -17.215 1.00 89.50 894 PHE A CA 1
ATOM 6770 C C . PHE A 1 894 ? 10.603 23.188 -15.703 1.00 89.50 894 PHE A C 1
ATOM 6772 O O . PHE A 1 894 ? 9.587 23.410 -15.050 1.00 89.50 894 PHE A O 1
ATOM 6779 N N . ASN A 1 895 ? 11.816 23.148 -15.148 1.00 82.75 895 ASN A N 1
ATOM 6780 C CA . ASN A 1 895 ? 12.096 23.461 -13.743 1.00 82.75 895 ASN A CA 1
ATOM 6781 C C . ASN A 1 895 ? 11.875 24.948 -13.416 1.00 82.75 895 ASN A C 1
ATOM 6783 O O . ASN A 1 895 ? 11.547 25.277 -12.280 1.00 82.75 895 ASN A O 1
ATOM 6787 N N . ASP A 1 896 ? 12.036 25.820 -14.412 1.00 81.31 896 ASP A N 1
ATOM 6788 C CA . ASP A 1 896 ? 11.741 27.250 -14.339 1.00 81.31 896 ASP A CA 1
ATOM 6789 C C . ASP A 1 896 ? 10.597 27.569 -15.327 1.00 81.31 896 ASP A C 1
ATOM 6791 O O . ASP A 1 896 ? 10.751 27.298 -16.526 1.00 81.31 896 ASP A O 1
ATOM 6795 N N . PRO A 1 897 ? 9.439 28.083 -14.861 1.00 64.38 897 PRO A N 1
ATOM 6796 C CA . PRO A 1 897 ? 8.304 28.403 -15.724 1.00 64.38 897 PRO A CA 1
ATOM 6797 C C . PRO A 1 897 ? 8.548 29.600 -16.659 1.00 64.38 897 PRO A C 1
ATOM 6799 O O . PRO A 1 897 ? 7.868 29.685 -17.681 1.00 64.38 897 PRO A O 1
ATOM 6802 N N . ASP A 1 898 ? 9.520 30.475 -16.367 1.00 64.25 898 ASP A N 1
ATOM 6803 C CA . ASP A 1 898 ? 9.861 31.645 -17.192 1.00 64.25 898 ASP A CA 1
ATOM 6804 C C . ASP A 1 898 ? 10.981 31.354 -18.217 1.00 64.25 898 ASP A C 1
ATOM 6806 O O . ASP A 1 898 ? 11.467 32.261 -18.904 1.00 64.25 898 ASP A O 1
ATOM 6810 N N . ASN A 1 899 ? 11.363 30.076 -18.382 1.00 63.97 899 ASN A N 1
ATOM 6811 C CA . ASN A 1 899 ? 12.371 29.582 -19.332 1.00 63.97 899 ASN A CA 1
ATOM 6812 C C . ASN A 1 899 ? 11.908 29.671 -20.808 1.00 63.97 899 ASN A C 1
ATOM 6814 O O . ASN A 1 899 ? 11.746 28.684 -21.528 1.00 63.97 899 ASN A O 1
ATOM 6818 N N . SER A 1 900 ? 11.709 30.905 -21.258 1.00 53.62 900 SER A N 1
ATOM 6819 C CA . SER A 1 900 ? 11.272 31.326 -22.593 1.00 53.62 900 SER A CA 1
ATOM 6820 C C . SER A 1 900 ? 12.348 31.196 -23.682 1.00 53.62 900 SER A C 1
ATOM 6822 O O . SER A 1 900 ? 12.070 31.431 -24.856 1.00 53.62 900 SER A O 1
ATOM 6824 N N . THR A 1 901 ? 13.573 30.809 -23.315 1.00 54.50 901 THR A N 1
ATOM 6825 C CA . THR A 1 901 ? 14.750 30.731 -24.196 1.00 54.50 901 THR A CA 1
ATOM 6826 C C . THR A 1 901 ? 15.074 29.321 -24.697 1.00 54.50 901 THR A C 1
ATOM 6828 O O . THR A 1 901 ? 15.997 29.160 -25.496 1.00 54.50 901 THR A O 1
ATOM 6831 N N . THR A 1 902 ? 14.332 28.291 -24.277 1.00 64.31 902 THR A N 1
ATOM 6832 C CA . THR A 1 902 ? 14.574 26.911 -24.730 1.00 64.31 902 THR A CA 1
ATOM 6833 C C . THR A 1 902 ? 13.961 26.661 -26.114 1.00 64.31 902 THR A C 1
ATOM 6835 O O . THR A 1 902 ? 12.743 26.559 -26.252 1.00 64.31 902 THR A O 1
ATOM 6838 N N . ASP A 1 903 ? 14.802 26.509 -27.145 1.00 81.38 903 ASP A N 1
ATOM 6839 C CA . ASP A 1 903 ? 14.360 26.136 -28.497 1.00 81.38 903 ASP A CA 1
ATOM 6840 C C . ASP A 1 903 ? 13.728 24.730 -28.498 1.00 81.38 903 ASP A C 1
ATOM 6842 O O . ASP A 1 903 ? 14.413 23.704 -28.413 1.00 81.38 903 ASP A O 1
ATOM 6846 N N . LEU A 1 904 ? 12.399 24.680 -28.630 1.00 86.38 904 LEU A N 1
ATOM 6847 C CA . LEU A 1 904 ? 11.631 23.436 -28.677 1.00 86.38 904 LEU A CA 1
ATOM 6848 C C . LEU A 1 904 ? 11.974 22.568 -29.897 1.00 86.38 904 LEU A C 1
ATOM 6850 O O . LEU A 1 904 ? 11.841 21.348 -29.811 1.00 86.38 904 LEU A O 1
ATOM 6854 N N . GLU A 1 905 ? 12.461 23.137 -31.004 1.00 86.94 905 GLU A N 1
ATOM 6855 C CA . GLU A 1 905 ? 12.929 22.367 -32.162 1.00 86.94 905 GLU A CA 1
ATOM 6856 C C . GLU A 1 905 ? 14.305 21.737 -31.913 1.00 86.94 905 GLU A C 1
ATOM 6858 O O . GLU A 1 905 ? 14.538 20.586 -32.302 1.00 86.94 905 GLU A O 1
ATOM 6863 N N . GLN A 1 906 ? 15.213 22.434 -31.225 1.00 88.81 906 GLN A N 1
ATOM 6864 C CA . GLN A 1 906 ? 16.454 21.837 -30.725 1.00 88.81 906 GLN A CA 1
ATOM 6865 C C . GLN A 1 906 ? 16.155 20.734 -29.703 1.00 88.81 906 GLN A C 1
ATOM 6867 O O . GLN A 1 906 ? 16.684 19.627 -29.831 1.00 88.81 906 GLN A O 1
ATOM 6872 N N . LEU A 1 907 ? 15.252 20.978 -28.749 1.00 90.31 907 LEU A N 1
ATOM 6873 C CA . LEU A 1 907 ? 14.850 19.981 -27.759 1.00 90.31 907 LEU A CA 1
ATOM 6874 C C . LEU A 1 907 ? 14.179 18.763 -28.415 1.00 90.31 907 LEU A C 1
ATOM 6876 O O . LEU A 1 907 ? 14.506 17.623 -28.081 1.00 90.31 907 LEU A O 1
ATOM 6880 N N . ARG A 1 908 ? 13.329 18.975 -29.430 1.00 94.19 908 ARG A N 1
ATOM 6881 C CA . ARG A 1 908 ? 12.736 17.906 -30.247 1.00 94.19 908 ARG A CA 1
ATOM 6882 C C . ARG A 1 908 ? 13.796 17.070 -30.956 1.00 94.19 908 ARG A C 1
ATOM 6884 O O . ARG A 1 908 ? 13.687 15.844 -30.949 1.00 94.19 908 ARG A O 1
ATOM 6891 N N . LYS A 1 909 ? 14.832 17.686 -31.538 1.00 92.25 909 LYS A N 1
ATOM 6892 C CA . LYS A 1 909 ? 15.967 16.962 -32.147 1.00 92.25 909 LYS A CA 1
ATOM 6893 C C . LYS A 1 909 ? 16.727 16.137 -31.103 1.00 92.25 909 LYS A C 1
ATOM 6895 O O . LYS A 1 909 ? 17.035 14.975 -31.372 1.00 92.25 909 LYS A O 1
ATOM 6900 N N . SER A 1 910 ? 16.966 16.689 -29.913 1.00 92.00 910 SER A N 1
ATOM 6901 C CA . SER A 1 910 ? 17.635 15.997 -28.803 1.00 92.00 910 SER A CA 1
ATOM 6902 C C . SER A 1 910 ? 16.823 14.808 -28.278 1.00 92.00 910 SER A C 1
ATOM 6904 O O . SER A 1 910 ? 17.362 13.703 -28.184 1.00 92.00 910 SER A O 1
ATOM 6906 N N . PHE A 1 911 ? 15.519 14.978 -28.028 1.00 94.00 911 PHE A N 1
ATOM 6907 C CA . PHE A 1 911 ? 14.609 13.877 -27.689 1.00 94.00 911 PHE A CA 1
ATOM 6908 C C . PHE A 1 911 ? 14.576 12.818 -28.791 1.00 94.00 911 PHE A C 1
ATOM 6910 O O . PHE A 1 911 ? 14.702 11.632 -28.498 1.00 94.00 911 PHE A O 1
ATOM 6917 N N . ASN A 1 912 ? 14.464 13.225 -30.058 1.00 91.06 912 ASN A N 1
ATOM 6918 C CA . ASN A 1 912 ? 14.421 12.294 -31.180 1.00 91.06 912 ASN A CA 1
ATOM 6919 C C . ASN A 1 912 ? 15.699 11.447 -31.265 1.00 91.06 912 ASN A C 1
ATOM 6921 O O . ASN A 1 912 ? 15.619 10.226 -31.345 1.00 91.06 912 ASN A O 1
ATOM 6925 N N . SER A 1 913 ? 16.869 12.082 -31.167 1.00 89.50 913 SER A N 1
ATOM 6926 C CA . SER A 1 913 ? 18.171 11.405 -31.132 1.00 89.50 913 SER A CA 1
ATOM 6927 C C . SER A 1 913 ? 18.291 10.444 -29.941 1.00 89.50 913 SER A C 1
ATOM 6929 O O . SER A 1 913 ? 18.698 9.292 -30.101 1.00 89.50 913 SER A O 1
ATOM 6931 N N . ALA A 1 914 ? 17.873 10.872 -28.745 1.00 85.50 914 ALA A N 1
ATOM 6932 C CA . ALA A 1 914 ? 17.925 10.047 -27.542 1.00 85.50 914 ALA A CA 1
ATOM 6933 C C . ALA A 1 914 ? 16.992 8.828 -27.616 1.00 85.50 914 ALA A C 1
ATOM 6935 O O . ALA A 1 914 ? 17.420 7.721 -27.291 1.00 85.50 914 ALA A O 1
ATOM 6936 N N . VAL A 1 915 ? 15.751 9.010 -28.075 1.00 82.75 915 VAL A N 1
ATOM 6937 C CA . VAL A 1 915 ? 14.755 7.940 -28.245 1.00 82.75 915 VAL A CA 1
ATOM 6938 C C . VAL A 1 915 ? 15.187 6.956 -29.338 1.00 82.75 915 VAL A C 1
ATOM 6940 O O . VAL A 1 915 ? 15.116 5.746 -29.124 1.00 82.75 915 VAL A O 1
ATOM 6943 N N . GLN A 1 916 ? 15.723 7.442 -30.463 1.00 81.94 916 GLN A N 1
ATOM 6944 C CA . GLN A 1 916 ? 16.247 6.586 -31.534 1.00 81.94 916 GLN A CA 1
ATOM 6945 C C . GLN A 1 916 ? 17.466 5.768 -31.095 1.00 81.94 916 GLN A C 1
ATOM 6947 O O . GLN A 1 916 ? 17.564 4.585 -31.413 1.00 81.94 916 GLN A O 1
ATOM 6952 N N . LYS A 1 917 ? 18.379 6.378 -30.328 1.00 72.56 917 LYS A N 1
ATOM 6953 C CA . LYS A 1 917 ? 19.600 5.727 -29.831 1.00 72.56 917 LYS A CA 1
ATOM 6954 C C . LYS A 1 917 ? 19.349 4.745 -28.682 1.00 72.56 917 LYS A C 1
ATOM 6956 O O . LYS A 1 917 ? 20.111 3.792 -28.544 1.00 72.56 917 LYS A O 1
ATOM 6961 N N . LYS A 1 918 ? 18.354 5.003 -27.822 1.00 66.19 918 LYS A N 1
ATOM 6962 C CA . LYS A 1 918 ? 18.117 4.234 -26.584 1.00 66.19 918 LYS A CA 1
ATOM 6963 C C . LYS A 1 918 ? 16.930 3.263 -26.646 1.00 66.19 918 LYS A C 1
ATOM 6965 O O . LYS A 1 918 ? 16.929 2.337 -25.844 1.00 66.19 918 LYS A O 1
ATOM 6970 N N . LEU A 1 919 ? 15.958 3.449 -27.549 1.00 69.44 919 LEU A N 1
ATOM 6971 C CA . LEU A 1 919 ? 14.830 2.520 -27.742 1.00 69.44 919 LEU A CA 1
ATOM 6972 C C . LEU A 1 919 ? 14.817 1.905 -29.135 1.00 69.44 919 LEU A C 1
ATOM 6974 O O . LEU A 1 919 ? 15.046 0.708 -29.282 1.00 69.44 919 LEU A O 1
ATOM 6978 N N . ASN A 1 920 ? 14.504 2.702 -30.158 1.00 62.97 920 ASN A N 1
ATOM 6979 C CA . ASN A 1 920 ? 14.286 2.181 -31.501 1.00 62.97 920 ASN A CA 1
ATOM 6980 C C . ASN A 1 920 ? 14.568 3.254 -32.567 1.00 62.97 920 ASN A C 1
ATOM 6982 O O . ASN A 1 920 ? 13.896 4.289 -32.555 1.00 62.97 920 ASN A O 1
ATOM 6986 N N . PRO A 1 921 ? 15.485 3.012 -33.527 1.00 71.38 921 PRO A N 1
ATOM 6987 C CA . PRO A 1 921 ? 15.796 3.952 -34.607 1.00 71.38 921 PRO A CA 1
ATOM 6988 C C . PRO A 1 921 ? 14.596 4.392 -35.461 1.00 71.38 921 PRO A C 1
ATOM 6990 O O . PRO A 1 921 ? 14.655 5.445 -36.091 1.00 71.38 921 PRO A O 1
ATOM 6993 N N . LEU A 1 922 ? 13.512 3.608 -35.485 1.00 66.12 922 LEU A N 1
ATOM 6994 C CA . LEU A 1 922 ? 12.289 3.904 -36.239 1.00 66.12 922 LEU A CA 1
ATOM 6995 C C . LEU A 1 922 ? 11.349 4.885 -35.521 1.00 66.12 922 LEU A C 1
ATOM 6997 O O . LEU A 1 922 ? 10.452 5.445 -36.152 1.00 66.12 922 LEU A O 1
ATOM 7001 N N . PHE A 1 923 ? 11.533 5.125 -34.219 1.00 80.88 923 PHE A N 1
ATOM 7002 C CA . PHE A 1 923 ? 10.726 6.107 -33.497 1.00 80.88 923 PHE A CA 1
ATOM 7003 C C . PHE A 1 923 ? 11.056 7.529 -33.950 1.00 80.88 923 PHE A C 1
ATOM 7005 O O . PHE A 1 923 ? 12.213 7.882 -34.186 1.00 80.88 923 PHE A O 1
ATOM 7012 N N . ARG A 1 924 ? 10.017 8.365 -34.060 1.00 86.62 924 ARG A N 1
ATOM 7013 C CA . ARG A 1 924 ? 10.146 9.761 -34.479 1.00 86.62 924 ARG A CA 1
ATOM 7014 C C . ARG A 1 924 ? 9.307 10.683 -33.602 1.00 86.62 924 ARG A C 1
ATOM 7016 O O . ARG A 1 924 ? 8.081 10.702 -33.714 1.00 86.62 924 ARG A O 1
ATOM 7023 N N . VAL A 1 925 ? 9.973 11.489 -32.776 1.00 92.06 925 VAL A N 1
ATOM 7024 C CA . VAL A 1 925 ? 9.339 12.581 -32.027 1.00 92.06 925 VAL A CA 1
ATOM 7025 C C . VAL A 1 925 ? 8.852 13.619 -33.034 1.00 92.06 925 VAL A C 1
ATOM 7027 O O . VAL A 1 925 ? 9.636 14.313 -33.693 1.00 92.06 925 VAL A O 1
ATOM 7030 N N . SER A 1 926 ? 7.533 13.669 -33.194 1.00 90.06 926 SER A N 1
ATOM 7031 C CA . SER A 1 926 ? 6.865 14.500 -34.190 1.00 90.06 926 SER A CA 1
ATOM 7032 C C . SER A 1 926 ? 6.750 15.939 -33.709 1.00 90.06 926 SER A C 1
ATOM 7034 O O . SER A 1 926 ? 7.086 16.836 -34.469 1.00 90.06 926 SER A O 1
ATOM 7036 N N . HIS A 1 927 ? 6.373 16.137 -32.441 1.00 89.69 927 HIS A N 1
ATOM 7037 C CA . HIS A 1 927 ? 6.201 17.452 -31.815 1.00 89.69 927 HIS A CA 1
ATOM 7038 C C . HIS A 1 927 ? 6.666 17.448 -30.353 1.00 89.69 927 HIS A C 1
ATOM 7040 O O . HIS A 1 927 ? 6.594 16.415 -29.679 1.00 89.69 927 HIS A O 1
ATOM 7046 N N . VAL A 1 928 ? 7.090 18.613 -29.860 1.00 92.38 928 VAL A N 1
ATOM 7047 C CA . VAL A 1 928 ? 7.315 18.892 -28.432 1.00 92.38 928 VAL A CA 1
ATOM 7048 C C . VAL A 1 928 ? 6.458 20.089 -28.039 1.00 92.38 928 VAL A C 1
ATOM 7050 O O . VAL A 1 928 ? 6.415 21.073 -28.771 1.00 92.38 928 VAL A O 1
ATOM 7053 N N . VAL A 1 929 ? 5.768 19.999 -26.904 1.00 90.44 929 VAL A N 1
ATOM 7054 C CA . VAL A 1 929 ? 4.846 21.032 -26.414 1.00 90.44 929 VAL A CA 1
ATOM 7055 C C . VAL A 1 929 ? 5.231 21.408 -24.991 1.00 90.44 929 VAL A C 1
ATOM 7057 O O . VAL A 1 929 ? 5.156 20.569 -24.096 1.00 90.44 929 VAL A O 1
ATOM 7060 N N . ALA A 1 930 ? 5.623 22.660 -24.771 1.00 89.94 930 ALA A N 1
ATOM 7061 C CA . ALA A 1 930 ? 5.824 23.183 -23.424 1.00 89.94 930 ALA A CA 1
ATOM 7062 C C . ALA A 1 930 ? 4.471 23.392 -22.725 1.00 89.94 930 ALA A C 1
ATOM 7064 O O . ALA A 1 930 ? 3.560 23.985 -23.303 1.00 89.94 930 ALA A O 1
ATOM 7065 N N . LEU A 1 931 ? 4.345 22.924 -21.483 1.00 88.75 931 LEU A N 1
ATOM 7066 C CA . LEU A 1 931 ? 3.195 23.167 -20.611 1.00 88.75 931 LEU A CA 1
ATOM 7067 C C . LEU A 1 931 ? 3.676 23.700 -19.252 1.00 88.75 931 LEU A C 1
ATOM 7069 O O . LEU A 1 931 ? 4.706 23.244 -18.757 1.00 88.75 931 LEU A O 1
ATOM 7073 N N . PRO A 1 932 ? 2.914 24.592 -18.590 1.00 83.00 932 PRO A N 1
ATOM 7074 C CA . PRO A 1 932 ? 3.245 25.054 -17.239 1.00 83.00 932 PRO A CA 1
ATOM 7075 C C . PRO A 1 932 ? 3.086 23.946 -16.182 1.00 83.00 932 PRO A C 1
ATOM 7077 O O . PRO A 1 932 ? 3.677 24.013 -15.111 1.00 83.00 932 PRO A O 1
ATOM 7080 N N . SER A 1 933 ? 2.267 22.927 -16.458 1.00 86.38 933 SER A N 1
ATOM 7081 C CA . SER A 1 933 ? 2.161 21.693 -15.671 1.00 86.38 933 SER A CA 1
ATOM 7082 C C . SER A 1 933 ? 1.460 20.600 -16.483 1.00 86.38 933 SER A C 1
ATOM 7084 O O . SER A 1 933 ? 0.700 20.894 -17.410 1.00 86.38 933 SER A O 1
ATOM 7086 N N . LEU A 1 934 ? 1.688 19.329 -16.139 1.00 87.75 934 LEU A N 1
ATOM 7087 C CA . LEU A 1 934 ? 0.916 18.219 -16.702 1.00 87.75 934 LEU A CA 1
ATOM 7088 C C . LEU A 1 934 ? -0.476 18.132 -16.043 1.00 87.75 934 LEU A C 1
ATOM 7090 O O . LEU A 1 934 ? -0.573 18.257 -14.820 1.00 87.75 934 LEU A O 1
ATOM 7094 N N . PRO A 1 935 ? -1.557 17.836 -16.792 1.00 78.81 935 PRO A N 1
ATOM 7095 C CA . PRO A 1 935 ? -2.865 17.576 -16.203 1.00 78.81 935 PRO A CA 1
ATOM 7096 C C . PRO A 1 935 ? -2.824 16.250 -15.437 1.00 78.81 935 PRO A C 1
ATOM 7098 O O . PRO A 1 935 ? -2.418 15.217 -15.981 1.00 78.81 935 PRO A O 1
ATOM 7101 N N . ARG A 1 936 ? -3.257 16.262 -14.175 1.00 73.44 936 ARG A N 1
ATOM 7102 C CA . ARG A 1 936 ? -3.192 15.105 -13.273 1.00 73.44 936 ARG A CA 1
ATOM 7103 C C . ARG A 1 936 ? -4.530 14.815 -12.610 1.00 73.44 936 ARG A C 1
ATOM 7105 O O . ARG A 1 936 ? -5.325 15.713 -12.351 1.00 73.44 936 ARG A O 1
ATOM 7112 N N . THR A 1 937 ? -4.738 13.545 -12.280 1.00 55.47 937 THR A N 1
ATOM 7113 C CA . THR A 1 937 ? -5.755 13.127 -11.313 1.00 55.47 937 THR A CA 1
ATOM 7114 C C . THR A 1 937 ? -5.358 13.585 -9.907 1.00 55.47 937 THR A C 1
ATOM 7116 O O . THR A 1 937 ? -4.190 13.862 -9.630 1.00 55.47 937 THR A O 1
ATOM 7119 N N . ALA A 1 938 ? -6.298 13.540 -8.962 1.00 40.25 938 ALA A N 1
ATOM 7120 C CA . ALA A 1 938 ? -5.988 13.764 -7.549 1.00 40.25 938 ALA A CA 1
ATOM 7121 C C . ALA A 1 938 ? -5.042 12.694 -6.934 1.00 40.25 938 ALA A C 1
ATOM 7123 O O . ALA A 1 938 ? -4.490 12.924 -5.862 1.00 40.25 938 ALA A O 1
ATOM 7124 N N . THR A 1 939 ? -4.779 11.565 -7.617 1.00 43.91 939 THR A N 1
ATOM 7125 C CA . THR A 1 939 ? -3.711 10.599 -7.256 1.00 43.91 939 THR A CA 1
ATOM 7126 C C . THR A 1 939 ? -2.336 10.991 -7.812 1.00 43.91 939 THR A C 1
ATOM 7128 O O . THR A 1 939 ? -1.468 10.130 -7.938 1.00 43.91 939 THR A O 1
ATOM 7131 N N . ASN A 1 940 ? -2.155 12.235 -8.263 1.00 54.75 940 ASN A N 1
ATOM 7132 C CA . ASN A 1 940 ? -0.969 12.717 -8.980 1.00 54.75 940 ASN A CA 1
ATOM 7133 C C . ASN A 1 940 ? -0.692 12.022 -10.339 1.00 54.75 940 ASN A C 1
ATOM 7135 O O . ASN A 1 940 ? 0.314 12.314 -10.984 1.00 54.75 940 ASN A O 1
ATOM 7139 N N . LYS A 1 941 ? -1.568 11.135 -10.837 1.00 60.81 941 LYS A N 1
ATOM 7140 C CA . LYS A 1 941 ? -1.343 10.398 -12.096 1.00 60.81 941 LYS A CA 1
ATOM 7141 C C . LYS A 1 941 ? -1.622 11.291 -13.308 1.00 60.81 941 LYS A C 1
ATOM 7143 O O . LYS A 1 941 ? -2.703 11.865 -13.416 1.00 60.81 941 LYS A O 1
ATOM 7148 N N . VAL A 1 942 ? -0.680 11.352 -14.250 1.00 77.12 942 VAL A N 1
ATOM 7149 C CA . VAL A 1 942 ? -0.809 12.114 -15.507 1.00 77.12 942 VAL A CA 1
ATOM 7150 C C . VAL A 1 942 ? -2.002 11.626 -16.339 1.00 77.12 942 VAL A C 1
ATOM 7152 O O . VAL A 1 942 ? -2.139 10.437 -16.633 1.00 77.12 942 VAL A O 1
ATOM 7155 N N . MET A 1 943 ? -2.859 12.554 -16.762 1.00 73.69 943 MET A N 1
ATOM 7156 C CA . MET A 1 943 ? -4.073 12.291 -17.536 1.00 73.69 943 MET A CA 1
ATOM 7157 C C . MET A 1 943 ? -3.801 12.373 -19.043 1.00 73.69 943 MET A C 1
ATOM 7159 O O . MET A 1 943 ? -4.268 13.283 -19.729 1.00 73.69 943 MET A O 1
ATOM 7163 N N . ARG A 1 944 ? -3.082 11.383 -19.590 1.00 81.00 944 ARG A N 1
ATOM 7164 C CA . ARG A 1 944 ? -2.705 11.329 -21.022 1.00 81.00 944 ARG A CA 1
ATOM 7165 C C . ARG A 1 944 ? -3.891 11.409 -21.992 1.00 81.00 944 ARG A C 1
ATOM 7167 O O . ARG A 1 944 ? -3.728 11.896 -23.106 1.00 81.00 944 ARG A O 1
ATOM 7174 N N . ARG A 1 945 ? -5.100 10.996 -21.582 1.00 77.00 945 ARG A N 1
ATOM 7175 C CA . ARG A 1 945 ? -6.340 11.210 -22.360 1.00 77.00 945 ARG A CA 1
ATOM 7176 C C . ARG A 1 945 ? -6.650 12.699 -22.568 1.00 77.00 945 ARG A C 1
ATOM 7178 O O . ARG A 1 945 ? -7.029 13.074 -23.671 1.00 77.00 945 ARG A O 1
ATOM 7185 N N . ILE A 1 946 ? -6.476 13.532 -21.539 1.00 79.06 946 ILE A N 1
ATOM 7186 C CA . ILE A 1 946 ? -6.709 14.982 -21.625 1.00 79.06 946 ILE A CA 1
ATOM 7187 C C . ILE A 1 946 ? -5.646 15.626 -22.515 1.00 79.06 946 ILE A C 1
ATOM 7189 O O . ILE A 1 946 ? -6.009 16.375 -23.412 1.00 79.06 946 ILE A O 1
ATOM 7193 N N . LEU A 1 947 ? -4.368 15.261 -22.353 1.00 85.56 947 LEU A N 1
ATOM 7194 C CA . LEU A 1 947 ? -3.288 15.735 -23.231 1.00 85.56 947 LEU A CA 1
ATOM 7195 C C . LEU A 1 947 ? -3.559 15.405 -24.711 1.00 85.56 947 LEU A C 1
ATOM 7197 O O . LEU A 1 947 ? -3.448 16.280 -25.566 1.00 85.56 947 LEU A O 1
ATOM 7201 N N . ARG A 1 948 ? -3.992 14.169 -25.012 1.00 83.88 948 ARG A N 1
ATOM 7202 C CA . ARG A 1 948 ? -4.408 13.762 -26.368 1.00 83.88 948 ARG A CA 1
ATOM 7203 C C . ARG A 1 948 ? -5.567 14.616 -26.897 1.00 83.88 948 ARG A C 1
ATOM 7205 O O . ARG A 1 948 ? -5.508 15.065 -28.036 1.00 83.88 948 ARG A O 1
ATOM 7212 N N . GLN A 1 949 ? -6.587 14.886 -26.080 1.00 79.06 949 GLN A N 1
ATOM 7213 C CA . GLN A 1 949 ? -7.726 15.727 -26.473 1.00 79.06 949 GLN A CA 1
ATOM 7214 C C . GLN A 1 949 ? -7.333 17.194 -26.702 1.00 79.06 949 GLN A C 1
ATOM 7216 O O . GLN A 1 949 ? -7.693 17.757 -27.733 1.00 79.06 949 GLN A O 1
ATOM 7221 N N . GLN A 1 950 ? -6.555 17.789 -25.794 1.00 82.25 950 GLN A N 1
ATOM 7222 C CA . GLN A 1 950 ? -6.058 19.164 -25.910 1.00 82.25 950 GLN A CA 1
ATOM 7223 C C . GLN A 1 950 ? -5.211 19.350 -27.172 1.00 82.25 950 GLN A C 1
ATOM 7225 O O . GLN A 1 950 ? -5.418 20.311 -27.908 1.00 82.25 950 GLN A O 1
ATOM 7230 N N . PHE A 1 951 ? -4.308 18.408 -27.465 1.00 80.06 951 PHE A N 1
ATOM 7231 C CA . PHE A 1 951 ? -3.453 18.489 -28.647 1.00 80.06 951 PHE A CA 1
ATOM 7232 C C . PHE A 1 951 ? -4.241 18.328 -29.959 1.00 80.06 951 PHE A C 1
ATOM 7234 O O . PHE A 1 951 ? -4.022 19.082 -30.904 1.00 80.06 951 PHE A O 1
ATOM 7241 N N . VAL A 1 952 ? -5.211 17.405 -30.015 1.00 76.00 952 VAL A N 1
ATOM 7242 C CA . VAL A 1 952 ? -6.111 17.267 -31.178 1.00 76.00 952 VAL A CA 1
ATOM 7243 C C . VAL A 1 952 ? -6.936 18.541 -31.395 1.00 76.00 952 VAL A C 1
ATOM 7245 O O . VAL A 1 952 ? -7.082 18.982 -32.533 1.00 76.00 952 VAL A O 1
ATOM 7248 N N . GLN A 1 953 ? -7.423 19.171 -30.323 1.00 72.00 953 GLN A N 1
ATOM 7249 C CA . GLN A 1 953 ? -8.173 20.425 -30.406 1.00 72.00 953 GLN A CA 1
ATOM 7250 C C . GLN A 1 953 ? -7.284 21.610 -30.833 1.00 72.00 953 GLN A C 1
ATOM 7252 O O . GLN A 1 953 ? -7.716 22.447 -31.622 1.00 72.00 953 GLN A O 1
ATOM 7257 N N . GLN A 1 954 ? -6.022 21.660 -30.392 1.00 67.88 954 GLN A N 1
ATOM 7258 C CA . GLN A 1 954 ? -5.041 22.646 -30.864 1.00 67.88 954 GLN A CA 1
ATOM 7259 C C . GLN A 1 954 ? -4.671 22.450 -32.344 1.00 67.88 954 GLN A C 1
ATOM 7261 O O . GLN A 1 954 ? -4.591 23.438 -33.070 1.00 67.88 954 GLN A O 1
ATOM 7266 N N . GLU A 1 955 ? -4.507 21.215 -32.836 1.00 65.38 955 GLU A N 1
ATOM 7267 C CA . GLU A 1 955 ? -4.282 20.956 -34.273 1.00 65.38 955 GLU A CA 1
ATOM 7268 C C . GLU A 1 955 ? -5.506 21.262 -35.153 1.00 65.38 955 GLU A C 1
ATOM 7270 O O . GLU A 1 955 ? -5.350 21.490 -36.353 1.00 65.38 955 GLU A O 1
ATOM 7275 N N . GLN A 1 956 ? -6.716 21.262 -34.589 1.00 56.34 956 GLN A N 1
ATOM 7276 C CA . GLN A 1 956 ? -7.930 21.703 -35.283 1.00 56.34 956 GLN A CA 1
ATOM 7277 C C . GLN A 1 956 ? -8.022 23.235 -35.314 1.00 56.34 956 GLN A C 1
ATOM 7279 O O . GLN A 1 956 ? -8.219 23.809 -36.381 1.00 56.34 956 GLN A O 1
ATOM 7284 N N . ASN A 1 957 ? -7.780 23.900 -34.181 1.00 50.75 957 ASN A N 1
ATOM 7285 C CA . ASN A 1 957 ? -7.822 25.362 -34.068 1.00 50.75 957 ASN A CA 1
ATOM 7286 C C . ASN A 1 957 ? -6.652 26.089 -34.759 1.00 50.75 957 ASN A C 1
ATOM 7288 O O . ASN A 1 957 ? -6.732 27.295 -34.938 1.00 50.75 957 ASN A O 1
ATOM 7292 N N . SER A 1 958 ? -5.571 25.390 -35.123 1.00 50.88 958 SER A N 1
ATOM 7293 C CA . SER A 1 958 ? -4.438 25.937 -35.900 1.00 50.88 958 SER A CA 1
ATOM 7294 C C . SER A 1 958 ? -4.521 25.642 -37.406 1.00 50.88 958 SER A C 1
ATOM 7296 O O . SER A 1 958 ? -3.600 25.966 -38.155 1.00 50.88 958 SER A O 1
ATOM 7298 N N . LYS A 1 959 ? -5.615 25.007 -37.852 1.00 40.09 959 LYS A N 1
ATOM 7299 C CA . LYS A 1 959 ? -5.965 24.790 -39.269 1.00 40.09 959 LYS A CA 1
ATOM 7300 C C . LYS A 1 959 ? -7.201 25.580 -39.716 1.00 40.09 959 LYS A C 1
ATOM 7302 O O . LYS A 1 959 ? -7.563 25.500 -40.890 1.00 40.09 959 LYS A O 1
ATOM 7307 N N . LEU A 1 960 ? -7.836 26.278 -38.776 1.00 31.20 960 LEU A N 1
ATOM 7308 C CA . LEU A 1 960 ? -8.830 27.330 -38.981 1.00 31.20 960 LEU A CA 1
ATOM 7309 C C . LEU A 1 960 ? -8.117 28.688 -38.963 1.00 31.20 960 LEU A C 1
ATOM 7311 O O . LEU A 1 960 ? -8.589 29.575 -39.703 1.00 31.20 960 LEU A O 1
#

Foldseek 3Di:
DPPPVPPPPPDDDDDDDDDDDDDDDDDDDDDDDDDDDDDDDDDDDDDDDDDDDDDDDDDDDDDDDDDDDDDPVVVVVVVVVVVVVVVVPPDDDDDDDPVVVVVVVVVVVVPPPDDDDDDDDPDPDDPPPPPPPDPPPVVVVVVVVVVVVVPDDDDVVPVVVVVVVVVVVPPPPPPPDDDDDDDDPPPVVVVPDDPPPPPCVPVVVVVVVVPDPPPVQVVVCVVLLFNEADQLVRVLCCLQPHQEAEEEQEDPVVCQVQFAQDHPPSNPVRYHYDHQDQDDPVVVVVDPDRLLVSLLVSLVVVPPDPVDHLAGQYEYAYQACPSLSSNRNSNVVVRNHRYYYHHRGCHGLSHVVVVVSDGDRDDDDPDDDDDDDDDDDDDDPDCPVVVVQCPDPLNVVCQVVQCVQQPPQADDWADDALQTDHRFRRWDQLLCLLLDDDPVADQQDWAAWEDEPPCLVPAIDTDGSVRLQQLLLVLLVVVVVVVDDAQAEEEEQEFQDSNSLSNLSNCSQNRYAYEYAYVPDALCLVLLSCVLRVHQEYEDEQWAAAPNDTGGTVVSCVSNVGNYYDYDDPDDDDDRDDRDRGDTGTQARFSYWAWDDDPPPGTWTFTFGNFLLVLLLQLLCFAVVAAAPAEEEEPDGRNDLVSSSLSSNASSRNHHYYDYNYDCQALSVLSSLQSSLHQEYEDEQLSLVSCVVVVRNPPGQNQSHQEYEYELDQFDPVSVVVVCVSHVNHYYKYFYDDPQQSGGQFIAHPSDDDDGRWTQGGGRQKDKFFADPVLDGDDPPDFDKHFIWINSHHTRGTSQTSPDGLCVQFFPPHDDDPNRGTTGDFWMWTCHNVRIIHTLGGVVQFFQQQNDTHGQVVLFVQLCPQDPQWPTKTWHFAADPVGDGTAIEIETAGPDLVPPPDDQVVSQVSSQVRCCVPPNVSHHHPGYHYDNDADADPSRHGDNVVVNVVVVVVVVVVVD

InterPro domains:
  IPR000873 AMP-dependent synthetase/ligase domain [PF00501] (461-789)
  IPR001763 Rhodanese-like domain [PF00581] (235-348)
  IPR001763 Rhodanese-like domain [PS50206] (240-361)
  IPR020845 AMP-binding, conserved site [PS00455] (593-604)
  IPR025110 AMP-binding enzyme, C-terminal domain [PF13193] (858-941)
  IPR036873 Rhodanese-like domain superfamily [G3DSA:3.40.250.10] (229-365)
  IPR036873 Rhodanese-like domain superfamily [SSF52821] (220-348)
  IPR042099 ANL, N-terminal domain [G3DSA:3.40.50.12780] (408-844)
  IPR045851 AMP-binding enzyme domain superfamily [G3DSA:3.30.300.30] (845-960)
  IPR060614 Probable acyl-activating enzyme 17/18-like [PTHR44378] (417-957)

Organism: Hevea brasiliensis (NCBI:txid3981)

pLDDT: mean 70.34, std 26.33, range [20.91, 98.75]

Radius of gyration: 38.46 Å; chains: 1; bounding box: 109×98×106 Å

Sequence (960 aa):
MAAEMALRSSSCSSATSRLSLPLSPSTSSPSKPSFFKLVLRPISVSLPTSTTISFLAVFTSLHEAKAFTLSKDQIVSSLTEVEKTIDQVQEVGSDFFDTAQRVFGIVSDALKPGVDAALPIVKQAGDQALKIASPAISEASKKALEAIQSSGIDTQPVLSAAKTAADAAQQTTKVIDEMKPIATSTFETILSADPVVIVGTSRAIFLAYLLFPPIWSVISFSFRGYKGELTPAHTLDLVSTKNYVMIDIRSEKEKKKAGIPRLPSNAKNKMIAIPLEELPSKLRDLVRNVKKVEAELAALKISYLKKINKGSNIVIMDSYSDSAKTVARALTSLGFKNCWIVADGFSGSKGWLQCRLGADSYNISYAEVAAEITTHDHPAHGEQQRKTAALTNVGQLLERRGKEFLGSLYVDPISKSPGGQWLPGAYVNPARNCLSLNRERTLDDTVITWRDEGSDDLPLSSMTLGELRTEVWLVAYALNTLGLDRGSAIAIDMPMNVKSVVIYLAIVLAGYAVVSIADSFASPEISTRLKISEAKAIFTQDLIIRGDKSIPLYSRVVDAQSPMAIVIPKKHLPCRGDEFAAVEQPIEAFTNILFSSGTTGDPKAIPWTNATPFKAAADAWCHMDIRRGDVVAWPTNLGWMMGPWLVYASLLNGACIALYNGSPLGSGFAKFVQDAKVTMLGVIPSIVRTWKSANSTAGYDWSAIRCFGSTGEASNVDEYLWLMGRAHYKPIIEYCGGTEIGGGFVSGSLLQPQSLAAFSTPAMGCSLFILGDDGHPFPQNVPVMGELALGPLMFGASSSLLNANHYNVYYKGMPVWNGKILRRHGDVFEHTSRGYYRAHGRADDTMNLGGIKVSSVEIERICNAVDSSILETAAIGVPPPQGGPERLVIAVVFNDPDNSTTDLEQLRKSFNSAVQKKLNPLFRVSHVVALPSLPRTATNKVMRRILRQQFVQQEQNSKL

Secondary structure (DSSP, 8-state):
--SSSSSSSS-------------------------------------------------------PPP---HHHHHHHHHHHHHHHTT-------SSTTTHHHHHHHHGGG-S---------SS-SSSTTSS-SSHHHHHHHHHHHHHHTT----HHHHHHHHHHHHTTSS-SSS-SS---S--SSSHHHHS--GGG-S-THHHHHHHHHH-GGGHHHHHHHHHSSSEEE-HHHHHHHHHHSSEEEEE---HHHHHHH-EE---HHHHTTEEE-PPPPPPHHHHTT-TTHHHHHHHHHHHHHHT-TT--TTSEEEEE-SSSHHHHHHHHHHHHTT-S-EEEETTTTTSTTSTTTTT--EE--------------------TTHHHHHHHHTSHHHHHHHHHHHHHHGGG------SSTT--SSTT-EE-HHHHHT---SS--TTSEEEEEEETT-TTSPPEEEEHHHHHHHHHHHHHHHHTTTPPTT-EEEEE--SSHHHHHHHHHHHHTT-EEEEE-TT--HHHHHHHHHHTT-SEEEE-S-EEETTEEE-HHHHHHHTT-S-EEEPPSSPPP--PPPP----EETTSEEEEEEE--SSSSPEEEEEETTHHHHHHHHHHHHS---TT-EEE----TTSTHHHHHHHHHHTTTPEEEEEES-TTSHHHHHHHHHTT-SEEEE-HHHHHHHHHS-TTTT---TT--EEEE-SS---HHHHHHHHHHTTTPPEEEEEEETTTTEEEEE--TTS--BTTBB-EEPTT--EEEE-TTSPBPPTTS-EEEEEEE-S--TT-----SSS-HHHHHTTTPPEETTEEPEEEEEEEEE-TTS-EEEEEEGGGEEEETTEEEEHHHHHHHHTTT-TTEEEEEEEEE--TT--SPEEEEEEEESSTT-TT--HHHHHHHHHHHHHHHT-TT--EEEEEE-SS--B-TTS-B-HHHHHHHHHHHHHHT--